Protein AF-0000000081527743 (afdb_homodimer)

Secondary structure (DSSP, 8-state):
---TTTT-TTS-EEEEPTT-SHHHHTT--EEEGGGEEEEE-SSPP-TT-EEEEE-TT--EEEEEEE-SSSSEEEEEEEEHHHHHH-GGGTT-HHHHHHHHHHHHHHHHHHTT-S-SS--EEEEEEGGGGT-TTEEEEEETTEEEEEE-SHHHHHTHHHHHHHHHTSTT--EEEEEE-HHHHHHTT--GGGTTT---TTS-SEEEEEETTEEEEEETTSSTTSS--TTHHHHHHHHHT-TT-EEEEET-TTTHHHHHHHHTT-SEEEEEES-HHHHHHHHHHHHHTT--TTTEEEEES-HHHHHHHHHHTT--EEEEEE----S-SSGGGHHHHHHHHHHHHHHHHHHEEEEEEEEEEE--HHHHHHT-HHHHHHHHHHHHT--EEEEEEE-S-TTS-B-TT-GGG---EEEEEEE-/---TTTT-TTS-EEEEPTT-SHHHHTT--EEEGGGEEEEE-SSPP-TT-EEEEE-TT--EEEEEEE-SSSSEEEEEEEEHHHHHH-GGGTT-HHHHHHHHHHHHHHHHHHTT-S-SS--EEEEEEGGGGT-TTEEEEEETTEEEEEE-SHHHHHTHHHHHHHHHTSTT--EEEEEE-HHHHHHTT--GGGTTT---TTS-SEEEEEETTEEEEEETTSSTTSS--TTHHHHHHHHHT-TT-EEEEET-TTTHHHHHHHHTT-SEEEEEES-HHHHHHHHHHHHHTT--TTTEEEEES-HHHHHHHHHHTT--EEEEEE----S-SSGGGHHHHHHHHHHHHHHHHHHEEEEEEEEEEE--HHHHHHT-HHHHHHHHHHHHT--EEEEEEE-S-TTS-B-TT-GGG---EEEEEEE-

Sequence (832 aa):
MVAVLSLSSGVAKVVLKKGKTQLFKDGSPMVYSGAVDRIIGKPPPQTGDVVIVADGSENPIGWGLYNSVSMFCVRLMQLQHESTRDPSCALNIEKLLETRITQALELRNNLGLPSANTNAYRLVNSEGDRLSGLIVDVFGDVAVVASSAAWLEKYRNQVETCLRSVHGINHINWRPSLDVLKEDGFDVSSLKQTQSSTLPQRSMVVENGISYAISLEGQKTGFYTDQRENRHFISTISAGKRVLDLCCYSGGFALNAARGGATSVVGIDSSLPALELARENVILNHMDPGKVVFCKQDSTEFMKGALSRGETWDIVILDPPKLAPRKKVLHNAAGMYRNLNSLAMRLTSSGGLMMTCSCSGAMTQSGKFLGILQSAAAMAGRKITVVREAGAASDHPLDPSYPQGQYLSNVLLRVLMVAVLSLSSGVAKVVLKKGKTQLFKDGSPMVYSGAVDRIIGKPPPQTGDVVIVADGSENPIGWGLYNSVSMFCVRLMQLQHESTRDPSCALNIEKLLETRITQALELRNNLGLPSANTNAYRLVNSEGDRLSGLIVDVFGDVAVVASSAAWLEKYRNQVETCLRSVHGINHINWRPSLDVLKEDGFDVSSLKQTQSSTLPQRSMVVENGISYAISLEGQKTGFYTDQRENRHFISTISAGKRVLDLCCYSGGFALNAARGGATSVVGIDSSLPALELARENVILNHMDPGKVVFCKQDSTEFMKGALSRGETWDIVILDPPKLAPRKKVLHNAAGMYRNLNSLAMRLTSSGGLMMTCSCSGAMTQSGKFLGILQSAAAMAGRKITVVREAGAASDHPLDPSYPQGQYLSNVLLRVL

Solvent-accessible surface area (backbone atoms only — not comparable to full-atom values): 41893 Å² total; per-residue (Å²): 132,81,53,80,72,75,70,46,91,81,54,27,35,41,24,24,30,78,91,54,46,62,60,47,74,65,50,33,42,67,41,40,48,88,39,52,63,49,74,50,44,91,70,66,77,48,64,44,32,67,29,34,34,18,34,67,85,64,48,73,50,24,31,28,34,28,28,78,62,21,61,53,24,27,43,50,66,42,41,45,72,54,29,69,76,43,55,79,38,54,95,28,67,68,52,37,49,47,53,40,52,49,52,29,48,49,44,35,46,54,60,50,41,68,44,95,39,25,30,49,43,43,54,36,38,14,56,29,48,65,39,72,40,39,33,28,37,31,50,54,37,33,33,33,32,40,38,44,37,49,42,49,67,74,42,39,66,60,54,52,54,49,50,60,70,37,87,66,37,79,42,76,46,82,42,69,37,61,73,50,20,47,58,37,60,40,75,56,86,77,58,71,72,70,67,78,77,83,60,70,64,64,45,70,34,28,51,86,68,39,49,36,67,32,34,66,80,40,68,86,70,26,68,80,50,45,49,50,58,59,25,52,52,43,19,64,46,16,58,74,26,37,36,36,22,34,49,28,51,54,26,61,54,43,51,26,22,46,73,27,39,28,62,30,30,40,30,26,23,66,50,62,72,33,42,51,38,20,55,50,24,36,57,71,58,69,47,59,65,88,35,50,40,74,45,80,35,51,52,69,59,48,49,54,53,38,52,76,70,70,47,63,26,41,32,30,36,39,47,52,74,67,66,19,87,42,66,87,41,36,68,64,25,46,54,52,51,22,53,54,47,16,52,50,54,62,31,26,30,80,61,16,34,36,38,40,44,42,62,14,35,40,48,45,68,65,67,46,59,64,61,38,51,53,51,10,26,55,75,48,72,34,49,63,27,41,31,43,70,44,54,53,22,57,56,53,29,30,26,77,55,40,64,79,71,45,26,44,34,34,38,32,29,36,37,69,130,82,52,79,72,76,68,48,90,78,54,28,34,41,24,24,30,80,90,54,45,61,62,46,74,68,50,33,41,66,39,40,46,88,40,50,63,49,75,48,43,93,71,67,75,49,67,43,32,67,30,34,35,17,34,66,86,63,47,72,52,24,31,27,34,29,28,80,62,21,60,53,25,28,44,50,65,44,42,44,73,52,29,70,75,42,56,78,37,54,95,28,65,68,53,38,50,47,51,40,52,50,52,28,48,48,46,36,48,54,60,48,42,67,43,96,39,26,31,48,43,43,53,34,40,15,55,30,45,64,40,71,39,38,33,29,36,31,50,53,37,32,33,32,33,40,38,44,36,50,44,49,67,74,42,40,68,60,54,50,54,50,50,57,68,38,87,68,38,79,43,77,47,82,42,69,37,61,73,50,20,46,56,37,60,40,75,58,85,76,60,72,70,73,67,78,77,83,58,70,64,65,46,70,33,27,50,86,68,41,48,39,67,33,33,66,80,41,69,86,68,25,68,82,49,44,49,50,57,59,26,51,52,43,19,63,46,17,58,74,26,38,36,36,22,34,49,27,51,54,26,62,54,45,52,27,22,48,74,27,39,27,63,31,32,41,28,25,24,68,49,61,71,34,42,53,37,21,56,48,24,36,58,72,59,70,47,59,66,89,36,51,39,76,46,80,33,52,52,70,59,47,48,55,51,37,52,76,70,69,47,63,24,41,31,32,36,41,47,54,75,66,66,18,88,40,66,88,43,37,70,64,25,44,54,51,52,21,52,55,48,16,52,50,53,62,30,26,30,81,60,16,34,36,37,40,44,41,62,13,34,39,47,45,67,65,66,47,58,64,59,39,51,54,52,10,27,55,74,49,73,36,49,63,26,41,30,44,70,44,54,53,21,58,54,53,28,31,26,76,54,40,64,79,71,47,27,44,35,34,38,32,29,36,36,71

Radius of gyration: 28.39 Å; Cα contacts (8 Å, |Δi|>4): 1881; chains: 2; bounding box: 62×82×69 Å

Structure (mmCIF, N/CA/C/O backbone):
data_AF-0000000081527743-model_v1
#
loop_
_entity.id
_entity.type
_entity.pdbx_description
1 polymer 'PUA domain-containing protein'
#
loop_
_atom_site.group_PDB
_atom_site.id
_atom_site.type_symbol
_atom_site.label_atom_id
_atom_site.label_alt_id
_atom_site.label_comp_id
_atom_site.label_asym_id
_atom_site.label_entity_id
_atom_site.label_seq_id
_atom_site.pdbx_PDB_ins_code
_atom_site.Cartn_x
_atom_site.Cartn_y
_atom_site.Cartn_z
_atom_site.occupancy
_atom_site.B_iso_or_equiv
_atom_site.auth_seq_id
_atom_site.auth_comp_id
_atom_site.auth_asym_id
_atom_site.auth_atom_id
_atom_site.pdbx_PDB_model_num
ATOM 1 N N . MET A 1 1 ? -16.203 -40.875 1.894 1 34.72 1 MET A N 1
ATOM 2 C CA . MET A 1 1 ? -15.484 -40.594 0.65 1 34.72 1 MET A CA 1
ATOM 3 C C . MET A 1 1 ? -13.977 -40.719 0.85 1 34.72 1 MET A C 1
ATOM 5 O O . MET A 1 1 ? -13.398 -39.969 1.666 1 34.72 1 MET A O 1
ATOM 9 N N . VAL A 1 2 ? -13.391 -41.812 0.719 1 44.84 2 VAL A N 1
ATOM 10 C CA . VAL A 1 2 ? -12.008 -42.188 0.987 1 44.84 2 VAL A CA 1
ATOM 11 C C . VAL A 1 2 ? -11.062 -41.25 0.261 1 44.84 2 VAL A C 1
ATOM 13 O O . VAL A 1 2 ? -11.188 -41.031 -0.947 1 44.84 2 VAL A O 1
ATOM 16 N N . ALA A 1 3 ? -10.305 -40.406 0.955 1 58.59 3 ALA A N 1
ATOM 17 C CA . ALA A 1 3 ? -9.508 -39.281 0.466 1 58.59 3 ALA A CA 1
ATOM 18 C C . ALA A 1 3 ? -8.477 -39.75 -0.561 1 58.59 3 ALA A C 1
ATOM 20 O O . ALA A 1 3 ? -7.852 -40.781 -0.39 1 58.59 3 ALA A O 1
ATOM 21 N N . VAL A 1 4 ? -8.727 -39.281 -1.861 1 60.47 4 VAL A N 1
ATOM 22 C CA . VAL A 1 4 ? -7.941 -39.531 -3.064 1 60.47 4 VAL A CA 1
ATOM 23 C C . VAL A 1 4 ? -6.484 -39.812 -2.686 1 60.47 4 VAL A C 1
ATOM 25 O O . VAL A 1 4 ? -5.859 -40.719 -3.221 1 60.47 4 VAL A O 1
ATOM 28 N N . LEU A 1 5 ? -6.074 -39.25 -1.654 1 72.5 5 LEU A N 1
ATOM 29 C CA . LEU A 1 5 ? -4.672 -39.438 -1.286 1 72.5 5 LEU A CA 1
ATOM 30 C C . LEU A 1 5 ? -4.473 -40.688 -0.448 1 72.5 5 LEU A C 1
ATOM 32 O O . LEU A 1 5 ? -3.385 -41.25 -0.436 1 72.5 5 LEU A O 1
ATOM 36 N N . SER A 1 6 ? -5.484 -41.125 0.217 1 60.62 6 SER A N 1
ATOM 37 C CA . SER A 1 6 ? -5.375 -42.281 1.098 1 60.62 6 SER A CA 1
ATOM 38 C C . SER A 1 6 ? -5.258 -43.562 0.298 1 60.62 6 SER A C 1
ATOM 40 O O . SER A 1 6 ? -4.691 -44.562 0.781 1 60.62 6 SER A O 1
ATOM 42 N N . LEU A 1 7 ? -5.672 -43.531 -0.887 1 54.69 7 LEU A N 1
ATOM 43 C CA . LEU A 1 7 ? -5.773 -44.75 -1.654 1 54.69 7 LEU A CA 1
ATOM 44 C C . LEU A 1 7 ? -4.527 -44.969 -2.51 1 54.69 7 LEU A C 1
ATOM 46 O O . LEU A 1 7 ? -4.41 -46 -3.201 1 54.69 7 LEU A O 1
ATOM 50 N N . SER A 1 8 ? -3.641 -44.125 -2.316 1 63.56 8 SER A N 1
ATOM 51 C CA . SER A 1 8 ? -2.514 -44.281 -3.234 1 63.56 8 SER A CA 1
ATOM 52 C C . SER A 1 8 ? -1.421 -45.156 -2.648 1 63.56 8 SER A C 1
ATOM 54 O O . SER A 1 8 ? -0.49 -44.656 -2.008 1 63.56 8 SER A O 1
ATOM 56 N N . SER A 1 9 ? -1.529 -46.531 -2.738 1 67.38 9 SER A N 1
ATOM 57 C CA . SER A 1 9 ? -0.667 -47.531 -2.135 1 67.38 9 SER A CA 1
ATOM 58 C C . SER A 1 9 ? 0.742 -47.5 -2.713 1 67.38 9 SER A C 1
ATOM 60 O O . SER A 1 9 ? 1.715 -47.812 -2.027 1 67.38 9 SER A O 1
ATOM 62 N N . GLY A 1 10 ? 1.208 -46.531 -3.393 1 83.38 10 GLY A N 1
ATOM 63 C CA . GLY A 1 10 ? 2.527 -46.5 -4.004 1 83.38 10 GLY A CA 1
ATOM 64 C C . GLY A 1 10 ? 3.246 -45.188 -3.84 1 83.38 10 GLY A C 1
ATOM 65 O O . GLY A 1 10 ? 4.43 -45.062 -4.16 1 83.38 10 GLY A O 1
ATOM 66 N N . VAL A 1 11 ? 2.664 -44.312 -3.168 1 93 11 VAL A N 1
ATOM 67 C CA . VAL A 1 11 ? 3.289 -43 -2.998 1 93 11 VAL A CA 1
ATOM 68 C C . VAL A 1 11 ? 3.875 -42.875 -1.593 1 93 11 VAL A C 1
ATOM 70 O O . VAL A 1 11 ? 3.217 -43.219 -0.609 1 93 11 VAL A O 1
ATOM 73 N N . ALA A 1 12 ? 5.148 -42.469 -1.521 1 96.25 12 ALA A N 1
ATOM 74 C CA . ALA A 1 12 ? 5.805 -42.312 -0.226 1 96.25 12 ALA A CA 1
ATOM 75 C C . ALA A 1 12 ? 5.078 -41.281 0.637 1 96.25 12 ALA A C 1
ATOM 77 O O . ALA A 1 12 ? 4.383 -40.406 0.116 1 96.25 12 ALA A O 1
ATOM 78 N N . LYS A 1 13 ? 5.242 -41.5 1.975 1 96.88 13 LYS A N 1
ATOM 79 C CA . LYS A 1 13 ? 4.594 -40.594 2.924 1 96.88 13 LYS A CA 1
ATOM 80 C C . LYS A 1 13 ? 5.625 -39.875 3.801 1 96.88 13 LYS A C 1
ATOM 82 O O . LYS A 1 13 ? 6.547 -40.5 4.32 1 96.88 13 LYS A O 1
ATOM 87 N N . VAL A 1 14 ? 5.5 -38.594 3.834 1 97.75 14 VAL A N 1
ATOM 88 C CA . VAL A 1 14 ? 6.234 -37.812 4.812 1 97.75 14 VAL A CA 1
ATOM 89 C C . VAL A 1 14 ? 5.336 -37.5 6.008 1 97.75 14 VAL A C 1
ATOM 91 O O . VAL A 1 14 ? 4.371 -36.75 5.895 1 97.75 14 VAL A O 1
ATOM 94 N N . VAL A 1 15 ? 5.676 -38.062 7.156 1 97.88 15 VAL A N 1
ATOM 95 C CA . VAL A 1 15 ? 4.84 -37.938 8.344 1 97.88 15 VAL A CA 1
ATOM 96 C C . VAL A 1 15 ? 5.387 -36.844 9.258 1 97.88 15 VAL A C 1
ATOM 98 O O . VAL A 1 15 ? 6.57 -36.875 9.609 1 97.88 15 VAL A O 1
ATOM 101 N N . LEU A 1 16 ? 4.566 -35.938 9.625 1 98.19 16 LEU A N 1
ATOM 102 C CA . LEU A 1 16 ? 4.961 -34.781 10.43 1 98.19 16 LEU A CA 1
ATOM 103 C C . LEU A 1 16 ? 4.965 -35.156 11.914 1 98.19 16 LEU A C 1
ATOM 105 O O . LEU A 1 16 ? 4.266 -36.062 12.336 1 98.19 16 LEU A O 1
ATOM 109 N N . LYS A 1 17 ? 5.781 -34.438 12.664 1 97.25 17 LYS A N 1
ATOM 110 C CA . LYS A 1 17 ? 5.805 -34.562 14.117 1 97.25 17 LYS A CA 1
ATOM 111 C C . LYS A 1 17 ? 4.48 -34.125 14.727 1 97.25 17 LYS A C 1
ATOM 113 O O . LYS A 1 17 ? 3.801 -33.25 14.188 1 97.25 17 LYS A O 1
ATOM 118 N N . LYS A 1 18 ? 4.199 -34.688 15.891 1 91.31 18 LYS A N 1
ATOM 119 C CA . LYS A 1 18 ? 3.025 -34.25 16.641 1 91.31 18 LYS A CA 1
ATOM 120 C C . LYS A 1 18 ? 3.115 -32.781 17 1 91.31 18 LYS A C 1
ATOM 122 O O . LYS A 1 18 ? 4.168 -32.281 17.422 1 91.31 18 LYS A O 1
ATOM 127 N N . GLY A 1 19 ? 2.039 -32.031 16.766 1 90.81 19 GLY A N 1
ATOM 128 C CA . GLY A 1 19 ? 1.988 -30.609 17.125 1 90.81 19 GLY A CA 1
ATOM 129 C C . GLY A 1 19 ? 2.52 -29.703 16.031 1 90.81 19 GLY A C 1
ATOM 130 O O . GLY A 1 19 ? 2.445 -28.469 16.141 1 90.81 19 GLY A O 1
ATOM 131 N N . LYS A 1 20 ? 3.059 -30.188 14.961 1 92.31 20 LYS A N 1
ATOM 132 C CA . LYS A 1 20 ? 3.658 -29.375 13.906 1 92.31 20 LYS A CA 1
ATOM 133 C C . LYS A 1 20 ? 2.773 -29.344 12.664 1 92.31 20 LYS A C 1
ATOM 135 O O . LYS A 1 20 ? 3.146 -28.766 11.648 1 92.31 20 LYS A O 1
ATOM 140 N N . THR A 1 21 ? 1.609 -29.859 12.742 1 93.62 21 THR A N 1
ATOM 141 C CA . THR A 1 21 ? 0.784 -30.109 11.562 1 93.62 21 THR A CA 1
ATOM 142 C C . THR A 1 21 ? -0.054 -28.875 11.219 1 93.62 21 THR A C 1
ATOM 144 O O . THR A 1 21 ? -0.314 -28.609 10.047 1 93.62 21 THR A O 1
ATOM 147 N N . GLN A 1 22 ? -0.458 -28.125 12.195 1 92.56 22 GLN A N 1
ATOM 148 C CA . GLN A 1 22 ? -1.485 -27.109 12.016 1 92.56 22 GLN A CA 1
ATOM 149 C C . GLN A 1 22 ? -1.024 -26.031 11.047 1 92.56 22 GLN A C 1
ATOM 151 O O . GLN A 1 22 ? -1.812 -25.531 10.234 1 92.56 22 GLN A O 1
ATOM 156 N N . LEU A 1 23 ? 0.222 -25.625 11.109 1 92.5 23 LEU A N 1
ATOM 157 C CA . LEU A 1 23 ? 0.787 -24.609 10.227 1 92.5 23 LEU A CA 1
ATOM 158 C C . LEU A 1 23 ? 0.551 -24.969 8.766 1 92.5 23 LEU A C 1
ATOM 160 O O . LEU A 1 23 ? 0.198 -24.109 7.957 1 92.5 23 LEU A O 1
ATOM 164 N N . PHE A 1 24 ? 0.711 -26.203 8.477 1 94.69 24 PHE A N 1
ATOM 165 C CA . PHE A 1 24 ? 0.611 -26.656 7.098 1 94.69 24 PHE A CA 1
ATOM 166 C C . PHE A 1 24 ? -0.845 -26.875 6.707 1 94.69 24 PHE A C 1
ATOM 168 O O . PHE A 1 24 ? -1.229 -26.625 5.562 1 94.69 24 PHE A O 1
ATOM 175 N N . LYS A 1 25 ? -1.631 -27.266 7.641 1 92.69 25 LYS A N 1
ATOM 176 C CA . LYS A 1 25 ? -3.066 -27.375 7.395 1 92.69 25 LYS A CA 1
ATOM 177 C C . LYS A 1 25 ? -3.678 -26 7.109 1 92.69 25 LYS A C 1
ATOM 179 O O . LYS A 1 25 ? -4.645 -25.906 6.352 1 92.69 25 LYS A O 1
ATOM 184 N N . ASP A 1 26 ? -2.992 -25.016 7.68 1 90 26 ASP A N 1
ATOM 185 C CA . ASP A 1 26 ? -3.463 -23.641 7.488 1 90 26 ASP A CA 1
ATOM 186 C C . ASP A 1 26 ? -2.988 -23.078 6.148 1 90 26 ASP A C 1
ATOM 188 O O . ASP A 1 26 ? -3.393 -21.984 5.75 1 90 26 ASP A O 1
ATOM 192 N N . GLY A 1 27 ? -2.088 -23.828 5.555 1 92.31 27 GLY A N 1
ATOM 193 C CA . GLY A 1 27 ? -1.835 -23.438 4.18 1 92.31 27 GLY A CA 1
ATOM 194 C C . GLY A 1 27 ? -0.374 -23.125 3.904 1 92.31 27 GLY A C 1
ATOM 195 O O . GLY A 1 27 ? 0.003 -22.844 2.766 1 92.31 27 GLY A O 1
ATOM 196 N N . SER A 1 28 ? 0.463 -23.141 4.906 1 93.56 28 SER A N 1
ATOM 197 C CA . SER A 1 28 ? 1.878 -22.906 4.637 1 93.56 28 SER A CA 1
ATOM 198 C C . SER A 1 28 ? 2.424 -23.906 3.639 1 93.56 28 SER A C 1
ATOM 200 O O . SER A 1 28 ? 2.301 -25.125 3.842 1 93.56 28 SER A O 1
ATOM 202 N N . PRO A 1 29 ? 3.078 -23.453 2.629 1 95.56 29 PRO A N 1
ATOM 203 C CA . PRO A 1 29 ? 3.441 -24.375 1.553 1 95.56 29 PRO A CA 1
ATOM 204 C C . PRO A 1 29 ? 4.781 -25.062 1.796 1 95.56 29 PRO A C 1
ATOM 206 O O . PRO A 1 29 ? 5.129 -26.016 1.086 1 95.56 29 PRO A O 1
ATOM 209 N N . MET A 1 30 ? 5.523 -24.672 2.775 1 95.38 30 MET A N 1
ATOM 210 C CA . MET A 1 30 ? 6.887 -25.172 2.957 1 95.38 30 MET A CA 1
ATOM 211 C C . MET A 1 30 ? 6.984 -26.031 4.203 1 95.38 30 MET A C 1
ATOM 213 O O . MET A 1 30 ? 6.984 -25.531 5.324 1 95.38 30 MET A O 1
ATOM 217 N N . VAL A 1 31 ? 7.133 -27.297 4.008 1 97 31 VAL A N 1
ATOM 218 C CA . VAL A 1 31 ? 7.359 -28.203 5.121 1 97 31 VAL A CA 1
ATOM 219 C C . VAL A 1 31 ? 8.852 -28.281 5.434 1 97 31 VAL A C 1
ATOM 221 O O . VAL A 1 31 ? 9.633 -28.828 4.648 1 97 31 VAL A O 1
ATOM 224 N N . TYR A 1 32 ? 9.242 -27.781 6.48 1 95.06 32 TYR A N 1
ATOM 225 C CA . TYR A 1 32 ? 10.648 -27.797 6.855 1 95.06 32 TYR A CA 1
ATOM 226 C C . TYR A 1 32 ? 11.039 -29.125 7.469 1 95.06 32 TYR A C 1
ATOM 228 O O . TYR A 1 32 ? 10.219 -29.797 8.102 1 95.06 32 TYR A O 1
ATOM 236 N N . SER A 1 33 ? 12.297 -29.438 7.34 1 95.06 33 SER A N 1
ATOM 237 C CA . SER A 1 33 ? 12.805 -30.734 7.773 1 95.06 33 SER A CA 1
ATOM 238 C C . SER A 1 33 ? 12.594 -30.938 9.273 1 95.06 33 SER A C 1
ATOM 240 O O . SER A 1 33 ? 12.352 -32.062 9.719 1 95.06 33 SER A O 1
ATOM 242 N N . GLY A 1 34 ? 12.617 -29.859 10.008 1 94.69 34 GLY A N 1
ATOM 243 C CA . GLY A 1 34 ? 12.43 -29.922 11.445 1 94.69 34 GLY A CA 1
ATOM 244 C C . GLY A 1 34 ? 11.031 -30.359 11.852 1 94.69 34 GLY A C 1
ATOM 245 O O . GLY A 1 34 ? 10.82 -30.797 12.977 1 94.69 34 GLY A O 1
ATOM 246 N N . ALA A 1 35 ? 10.117 -30.297 10.969 1 97.12 35 ALA A N 1
ATOM 247 C CA . ALA A 1 35 ? 8.734 -30.672 11.258 1 97.12 35 ALA A CA 1
ATOM 248 C C . ALA A 1 35 ? 8.484 -32.156 10.93 1 97.12 35 ALA A C 1
ATOM 250 O O . ALA A 1 35 ? 7.434 -32.688 11.281 1 97.12 35 ALA A O 1
ATOM 251 N N . VAL A 1 36 ? 9.414 -32.844 10.32 1 97.62 36 VAL A N 1
ATOM 252 C CA . VAL A 1 36 ? 9.211 -34.188 9.828 1 97.62 36 VAL A CA 1
ATOM 253 C C . VAL A 1 36 ? 9.609 -35.219 10.906 1 97.62 36 VAL A C 1
ATOM 255 O O . VAL A 1 36 ? 10.664 -35.062 11.523 1 97.62 36 VAL A O 1
ATOM 258 N N . ASP A 1 37 ? 8.812 -36.094 11.156 1 97.69 37 ASP A N 1
ATOM 259 C CA . ASP A 1 37 ? 9.07 -37.188 12.109 1 97.69 37 ASP A CA 1
ATOM 260 C C . ASP A 1 37 ? 9.742 -38.375 11.414 1 97.69 37 ASP A C 1
ATOM 262 O O . ASP A 1 37 ? 10.773 -38.875 11.875 1 97.69 37 ASP A O 1
ATOM 266 N N . ARG A 1 38 ? 9.148 -38.875 10.305 1 96.94 38 ARG A N 1
ATOM 267 C CA . ARG A 1 38 ? 9.672 -40 9.578 1 96.94 38 ARG A CA 1
ATOM 268 C C . ARG A 1 38 ? 9.18 -40.031 8.133 1 96.94 38 ARG A C 1
ATOM 270 O O . ARG A 1 38 ? 8.219 -39.344 7.797 1 96.94 38 ARG A O 1
ATOM 277 N N . ILE A 1 39 ? 9.836 -40.75 7.336 1 96.69 39 ILE A N 1
ATOM 278 C CA . ILE A 1 39 ? 9.484 -40.969 5.934 1 96.69 39 ILE A CA 1
ATOM 279 C C . ILE A 1 39 ? 9.172 -42.438 5.691 1 96.69 39 ILE A C 1
ATOM 281 O O . ILE A 1 39 ? 9.961 -43.312 6.059 1 96.69 39 ILE A O 1
ATOM 285 N N . ILE A 1 40 ? 8.016 -42.656 5.078 1 95.38 40 ILE A N 1
ATOM 286 C CA . ILE A 1 40 ? 7.578 -44.031 4.781 1 95.38 40 ILE A CA 1
ATOM 287 C C . ILE A 1 40 ? 7.574 -44.25 3.27 1 95.38 40 ILE A C 1
ATOM 289 O O . ILE A 1 40 ? 6.844 -43.594 2.539 1 95.38 40 ILE A O 1
ATOM 293 N N . GLY A 1 41 ? 8.32 -45.156 2.818 1 92.12 41 GLY A N 1
ATOM 294 C CA . GLY A 1 41 ? 8.414 -45.5 1.415 1 92.12 41 GLY A CA 1
ATOM 295 C C . GLY A 1 41 ? 9.562 -46.469 1.124 1 92.12 41 GLY A C 1
ATOM 296 O O . GLY A 1 41 ? 10.664 -46.281 1.648 1 92.12 41 GLY A O 1
ATOM 297 N N . LYS A 1 42 ? 9.273 -47.562 0.374 1 89.5 42 LYS A N 1
ATOM 298 C CA . LYS A 1 42 ? 10.312 -48.5 -0.04 1 89.5 42 LYS A CA 1
ATOM 299 C C . LYS A 1 42 ? 10.328 -48.656 -1.557 1 89.5 42 LYS A C 1
ATOM 301 O O . LYS A 1 42 ? 9.398 -49.219 -2.135 1 89.5 42 LYS A O 1
ATOM 306 N N . PRO A 1 43 ? 11.312 -48.094 -2.197 1 91 43 PRO A N 1
ATOM 307 C CA . PRO A 1 43 ? 12.43 -47.344 -1.661 1 91 43 PRO A CA 1
ATOM 308 C C . PRO A 1 43 ? 12.016 -45.938 -1.188 1 91 43 PRO A C 1
ATOM 310 O O . PRO A 1 43 ? 10.898 -45.5 -1.477 1 91 43 PRO A O 1
ATOM 313 N N . PRO A 1 44 ? 12.93 -45.312 -0.456 1 92.94 44 PRO A N 1
ATOM 314 C CA . PRO A 1 44 ? 12.633 -43.938 -0.043 1 92.94 44 PRO A CA 1
ATOM 315 C C . PRO A 1 44 ? 12.508 -42.969 -1.226 1 92.94 44 PRO A C 1
ATOM 317 O O . PRO A 1 44 ? 13.109 -43.188 -2.277 1 92.94 44 PRO A O 1
ATOM 320 N N . PRO A 1 45 ? 11.75 -41.969 -1.026 1 96.25 45 PRO A N 1
ATOM 321 C CA . PRO A 1 45 ? 11.625 -41 -2.115 1 96.25 45 PRO A CA 1
ATOM 322 C C . PRO A 1 45 ? 12.914 -40.219 -2.367 1 96.25 45 PRO A C 1
ATOM 324 O O . PRO A 1 45 ? 13.742 -40.094 -1.467 1 96.25 45 PRO A O 1
ATOM 327 N N . GLN A 1 46 ? 12.977 -39.812 -3.621 1 94.88 46 GLN A N 1
ATOM 328 C CA . GLN A 1 46 ? 14.102 -38.969 -4.035 1 94.88 46 GLN A CA 1
ATOM 329 C C . GLN A 1 46 ? 13.648 -37.562 -4.324 1 94.88 46 GLN A C 1
ATOM 331 O O . GLN A 1 46 ? 12.453 -37.281 -4.422 1 94.88 46 GLN A O 1
ATOM 336 N N . THR A 1 47 ? 14.648 -36.656 -4.43 1 95.31 47 THR A N 1
ATOM 337 C CA . THR A 1 47 ? 14.359 -35.281 -4.727 1 95.31 47 THR A CA 1
ATOM 338 C C . THR A 1 47 ? 13.531 -35.156 -6.004 1 95.31 47 THR A C 1
ATOM 340 O O . THR A 1 47 ? 13.867 -35.75 -7.027 1 95.31 47 THR A O 1
ATOM 343 N N . GLY A 1 48 ? 12.445 -34.344 -5.863 1 95.44 48 GLY A N 1
ATOM 344 C CA . GLY A 1 48 ? 11.555 -34.125 -6.992 1 95.44 48 GLY A CA 1
ATOM 345 C C . GLY A 1 48 ? 10.383 -35.094 -7.004 1 95.44 48 GLY A C 1
ATOM 346 O O . GLY A 1 48 ? 9.422 -34.906 -7.75 1 95.44 48 GLY A O 1
ATOM 347 N N . ASP A 1 49 ? 10.391 -36.125 -6.199 1 96.31 49 ASP A N 1
ATOM 348 C CA . ASP A 1 49 ? 9.32 -37.125 -6.191 1 96.31 49 ASP A CA 1
ATOM 349 C C . ASP A 1 49 ? 8.055 -36.562 -5.551 1 96.31 49 ASP A C 1
ATOM 351 O O . ASP A 1 49 ? 8.133 -35.75 -4.617 1 96.31 49 ASP A O 1
ATOM 355 N N . VAL A 1 50 ? 6.941 -37.031 -6.047 1 97.19 50 VAL A N 1
ATOM 356 C CA . VAL A 1 50 ? 5.648 -36.75 -5.434 1 97.19 50 VAL A CA 1
ATOM 357 C C . VAL A 1 50 ? 5.5 -37.562 -4.141 1 97.19 50 VAL A C 1
ATOM 359 O O . VAL A 1 50 ? 5.766 -38.75 -4.117 1 97.19 50 VAL A O 1
ATOM 362 N N . VAL A 1 51 ? 5.137 -36.875 -3.074 1 97.62 51 VAL A N 1
ATOM 363 C CA . VAL A 1 51 ? 4.926 -37.562 -1.793 1 97.62 51 VAL A CA 1
ATOM 364 C C . VAL A 1 51 ? 3.627 -37.062 -1.159 1 97.62 51 VAL A C 1
ATOM 366 O O . VAL A 1 51 ? 3.129 -36 -1.502 1 97.62 51 VAL A O 1
ATOM 369 N N . ILE A 1 52 ? 3.102 -37.875 -0.283 1 97.12 52 ILE A N 1
ATOM 370 C CA . ILE A 1 52 ? 1.987 -37.5 0.573 1 97.12 52 ILE A CA 1
ATOM 371 C C . ILE A 1 52 ? 2.52 -36.969 1.902 1 97.12 52 ILE A C 1
ATOM 373 O O . ILE A 1 52 ? 3.439 -37.531 2.486 1 97.12 52 ILE A O 1
ATOM 377 N N . VAL A 1 53 ? 2.064 -35.812 2.326 1 97.56 53 VAL A N 1
ATOM 378 C CA . VAL A 1 53 ? 2.355 -35.281 3.658 1 97.56 53 VAL A CA 1
ATOM 379 C C . VAL A 1 53 ? 1.232 -35.688 4.621 1 97.56 53 VAL A C 1
ATOM 381 O O . VAL A 1 53 ? 0.057 -35.438 4.344 1 97.56 53 VAL A O 1
ATOM 384 N N . ALA A 1 54 ? 1.591 -36.281 5.703 1 96.62 54 ALA A N 1
ATOM 385 C CA . ALA A 1 54 ? 0.602 -36.781 6.648 1 96.62 54 ALA A CA 1
ATOM 386 C C . ALA A 1 54 ? 0.883 -36.281 8.062 1 96.62 54 ALA A C 1
ATOM 388 O O . ALA A 1 54 ? 2.002 -35.875 8.367 1 96.62 54 ALA A O 1
ATOM 389 N N . ASP A 1 55 ? -0.171 -36.281 8.859 1 96.19 55 ASP A N 1
ATOM 390 C CA . ASP A 1 55 ? 0.026 -35.906 10.258 1 96.19 55 ASP A CA 1
ATOM 391 C C . ASP A 1 55 ? 0.627 -37.094 11.039 1 96.19 55 ASP A C 1
ATOM 393 O O . ASP A 1 55 ? 0.958 -38.125 10.469 1 96.19 55 ASP A O 1
ATOM 397 N N . GLY A 1 56 ? 0.792 -36.938 12.328 1 94.69 56 GLY A N 1
ATOM 398 C CA . GLY A 1 56 ? 1.441 -37.938 13.172 1 94.69 56 GLY A CA 1
ATOM 399 C C . GLY A 1 56 ? 0.728 -39.281 13.18 1 94.69 56 GLY A C 1
ATOM 400 O O . GLY A 1 56 ? 1.34 -40.312 13.445 1 94.69 56 GLY A O 1
ATOM 401 N N . SER A 1 57 ? -0.557 -39.312 12.875 1 94.25 57 SER A N 1
ATOM 402 C CA . SER A 1 57 ? -1.353 -40.531 12.812 1 94.25 57 SER A CA 1
ATOM 403 C C . SER A 1 57 ? -1.407 -41.094 11.398 1 94.25 57 SER A C 1
ATOM 405 O O . SER A 1 57 ? -2.234 -41.969 11.094 1 94.25 57 SER A O 1
ATOM 407 N N . GLU A 1 58 ? -0.666 -40.469 10.461 1 93.5 58 GLU A N 1
ATOM 408 C CA . GLU A 1 58 ? -0.498 -40.875 9.07 1 93.5 58 GLU A CA 1
ATOM 409 C C . GLU A 1 58 ? -1.742 -40.562 8.242 1 93.5 58 GLU A C 1
ATOM 411 O O . GLU A 1 58 ? -1.977 -41.188 7.203 1 93.5 58 GLU A O 1
ATOM 416 N N . ASN A 1 59 ? -2.564 -39.656 8.789 1 94 59 ASN A N 1
ATOM 417 C CA . ASN A 1 59 ? -3.645 -39.125 7.969 1 94 59 ASN A CA 1
ATOM 418 C C . ASN A 1 59 ? -3.135 -38.062 6.992 1 94 59 ASN A C 1
ATOM 420 O O . ASN A 1 59 ? -2.418 -37.125 7.383 1 94 59 ASN A O 1
ATOM 424 N N . PRO A 1 60 ? -3.49 -38.219 5.738 1 94.81 60 PRO A N 1
ATOM 425 C CA . PRO A 1 60 ? -2.992 -37.281 4.742 1 94.81 60 PRO A CA 1
ATOM 426 C C . PRO A 1 60 ? -3.494 -35.844 4.977 1 94.81 60 PRO A C 1
ATOM 428 O O . PRO A 1 60 ? -4.672 -35.656 5.285 1 94.81 60 PRO A O 1
ATOM 431 N N . ILE A 1 61 ? -2.604 -34.875 4.828 1 95.19 61 ILE A N 1
ATOM 432 C CA . ILE A 1 61 ? -2.99 -33.469 4.898 1 95.19 61 ILE A CA 1
ATOM 433 C C . ILE A 1 61 ? -2.832 -32.812 3.523 1 95.19 61 ILE A C 1
ATOM 435 O O . ILE A 1 61 ? -3.398 -31.766 3.262 1 95.19 61 ILE A O 1
ATOM 439 N N . GLY A 1 62 ? -2.053 -33.438 2.691 1 96.06 62 GLY A N 1
ATOM 440 C CA . GLY A 1 62 ? -1.819 -32.938 1.337 1 96.06 62 GLY A CA 1
ATOM 441 C C . GLY A 1 62 ? -0.716 -33.719 0.622 1 96.06 62 GLY A C 1
ATOM 442 O O . GLY A 1 62 ? -0.289 -34.781 1.076 1 96.06 62 GLY A O 1
ATOM 443 N N . TRP A 1 63 ? -0.35 -33.219 -0.511 1 96.94 63 TRP A N 1
ATOM 444 C CA . TRP A 1 63 ? 0.772 -33.812 -1.238 1 96.94 63 TRP A CA 1
ATOM 445 C C . TRP A 1 63 ? 1.668 -32.719 -1.823 1 96.94 63 TRP A C 1
ATOM 447 O O . TRP A 1 63 ? 1.271 -31.562 -1.897 1 96.94 63 TRP A O 1
ATOM 457 N N . GLY A 1 64 ? 2.895 -33.062 -2.135 1 97.69 64 GLY A N 1
ATOM 458 C CA . GLY A 1 64 ? 3.848 -32.125 -2.682 1 97.69 64 GLY A CA 1
ATOM 459 C C . GLY A 1 64 ? 5.09 -32.781 -3.256 1 97.69 64 GLY A C 1
ATOM 460 O O . GLY A 1 64 ? 5.043 -33.938 -3.678 1 97.69 64 GLY A O 1
ATOM 461 N N . LEU A 1 65 ? 6.074 -31.984 -3.381 1 97.94 65 LEU A N 1
ATOM 462 C CA . LEU A 1 65 ? 7.324 -32.438 -3.975 1 97.94 65 LEU A CA 1
ATOM 463 C C . LEU A 1 65 ? 8.43 -32.5 -2.928 1 97.94 65 LEU A C 1
ATOM 465 O O . LEU A 1 65 ? 8.68 -31.547 -2.215 1 97.94 65 LEU A O 1
ATOM 469 N N . TYR A 1 66 ? 9.055 -33.594 -2.896 1 97.56 66 TYR A N 1
ATOM 470 C CA . TYR A 1 66 ? 10.031 -33.938 -1.864 1 97.56 66 TYR A CA 1
ATOM 471 C C . TYR A 1 66 ? 11.414 -33.438 -2.238 1 97.56 66 TYR A C 1
ATOM 473 O O . TYR A 1 66 ? 11.766 -33.375 -3.42 1 97.56 66 TYR A O 1
ATOM 481 N N . ASN A 1 67 ? 12.18 -33.062 -1.265 1 96.88 67 ASN A N 1
ATOM 482 C CA . ASN A 1 67 ? 13.609 -32.781 -1.37 1 96.88 67 ASN A CA 1
ATOM 483 C C . ASN A 1 67 ? 14.391 -33.469 -0.248 1 96.88 67 ASN A C 1
ATOM 485 O O . ASN A 1 67 ? 14.117 -33.219 0.931 1 96.88 67 ASN A O 1
ATOM 489 N N . SER A 1 68 ? 15.391 -34.25 -0.573 1 94 68 SER A N 1
ATOM 490 C CA . SER A 1 68 ? 16.078 -35.094 0.396 1 94 68 SER A CA 1
ATOM 491 C C . SER A 1 68 ? 17.172 -34.312 1.12 1 94 68 SER A C 1
ATOM 493 O O . SER A 1 68 ? 17.688 -34.781 2.143 1 94 68 SER A O 1
ATOM 495 N N . VAL A 1 69 ? 17.547 -33.219 0.648 1 92.56 69 VAL A N 1
ATOM 496 C CA . VAL A 1 69 ? 18.719 -32.5 1.144 1 92.56 69 VAL A CA 1
ATOM 497 C C . VAL A 1 69 ? 18.312 -31.156 1.75 1 92.56 69 VAL A C 1
ATOM 499 O O . VAL A 1 69 ? 18.828 -30.75 2.789 1 92.56 69 VAL A O 1
ATOM 502 N N . SER A 1 70 ? 17.359 -30.531 1.177 1 91.25 70 SER A N 1
ATOM 503 C CA . SER A 1 70 ? 16.969 -29.156 1.494 1 91.25 70 SER A CA 1
ATOM 504 C C . SER A 1 70 ? 16.297 -29.078 2.867 1 91.25 70 SER A C 1
ATOM 506 O O . SER A 1 70 ? 15.688 -30.047 3.324 1 91.25 70 SER A O 1
ATOM 508 N N . MET A 1 71 ? 16.469 -27.922 3.496 1 91.56 71 MET A N 1
ATOM 509 C CA . MET A 1 71 ? 15.711 -27.641 4.711 1 91.56 71 MET A CA 1
ATOM 510 C C . MET A 1 71 ? 14.211 -27.656 4.426 1 91.56 71 MET A C 1
ATOM 512 O O . MET A 1 71 ? 13.406 -27.953 5.312 1 91.56 71 MET A O 1
ATOM 516 N N . PHE A 1 72 ? 13.867 -27.281 3.268 1 93.38 72 PHE A N 1
ATOM 517 C CA . PHE A 1 72 ? 12.484 -27.406 2.826 1 93.38 72 PHE A CA 1
ATOM 518 C C . PHE A 1 72 ? 12.219 -28.797 2.268 1 93.38 72 PHE A C 1
ATOM 520 O O . PHE A 1 72 ? 12.297 -29.016 1.056 1 93.38 72 PHE A O 1
ATOM 527 N N . CYS A 1 73 ? 11.812 -29.656 3.129 1 96.69 73 CYS A N 1
ATOM 528 C CA . CYS A 1 73 ? 11.727 -31.078 2.865 1 96.69 73 CYS A CA 1
ATOM 529 C C . CYS A 1 73 ? 10.633 -31.375 1.846 1 96.69 73 CYS A C 1
ATOM 531 O O . CYS A 1 73 ? 10.781 -32.281 1.008 1 96.69 73 CYS A O 1
ATOM 533 N N . VAL A 1 74 ? 9.531 -30.719 1.974 1 97.94 74 VAL A N 1
ATOM 534 C CA . VAL A 1 74 ? 8.453 -30.875 1.006 1 97.94 74 VAL A CA 1
ATOM 535 C C . VAL A 1 74 ? 7.867 -29.516 0.652 1 97.94 74 VAL A C 1
ATOM 537 O O . VAL A 1 74 ? 7.598 -28.703 1.537 1 97.94 74 VAL A O 1
ATOM 540 N N . ARG A 1 75 ? 7.77 -29.219 -0.592 1 97.5 75 ARG A N 1
ATOM 541 C CA . ARG A 1 75 ? 6.945 -28.125 -1.069 1 97.5 75 ARG A CA 1
ATOM 542 C C . ARG A 1 75 ? 5.516 -28.578 -1.336 1 97.5 75 ARG A C 1
ATOM 544 O O . ARG A 1 75 ? 5.246 -29.234 -2.346 1 97.5 75 ARG A O 1
ATOM 551 N N . LEU A 1 76 ? 4.621 -28.219 -0.439 1 97.19 76 LEU A N 1
ATOM 552 C CA . LEU A 1 76 ? 3.23 -28.656 -0.521 1 97.19 76 LEU A CA 1
ATOM 553 C C . LEU A 1 76 ? 2.545 -28.047 -1.742 1 97.19 76 LEU A C 1
ATOM 555 O O . LEU A 1 76 ? 2.617 -26.844 -1.964 1 97.19 76 LEU A O 1
ATOM 559 N N . MET A 1 77 ? 1.882 -28.859 -2.48 1 96.5 77 MET A N 1
ATOM 560 C CA . MET A 1 77 ? 1.268 -28.406 -3.727 1 96.5 77 MET A CA 1
ATOM 561 C C . MET A 1 77 ? -0.248 -28.312 -3.588 1 96.5 77 MET A C 1
ATOM 563 O O . MET A 1 77 ? -0.873 -27.391 -4.102 1 96.5 77 MET A O 1
ATOM 567 N N . GLN A 1 78 ? -0.826 -29.25 -2.955 1 95.19 78 GLN A N 1
ATOM 568 C CA . GLN A 1 78 ? -2.266 -29.266 -2.715 1 95.19 78 GLN A CA 1
ATOM 569 C C . GLN A 1 78 ? -2.586 -29.812 -1.327 1 95.19 78 GLN A C 1
ATOM 571 O O . GLN A 1 78 ? -1.977 -30.797 -0.884 1 95.19 78 GLN A O 1
ATOM 576 N N . LEU A 1 79 ? -3.492 -29.234 -0.719 1 94.19 79 LEU A N 1
ATOM 577 C CA . LEU A 1 79 ? -4.027 -29.781 0.519 1 94.19 79 LEU A CA 1
ATOM 578 C C . LEU A 1 79 ? -5.102 -30.828 0.227 1 94.19 79 LEU A C 1
ATOM 580 O O . LEU A 1 79 ? -5.641 -30.875 -0.88 1 94.19 79 LEU A O 1
ATOM 584 N N . GLN A 1 80 ? -5.391 -31.594 1.202 1 91.94 80 GLN A N 1
ATOM 585 C CA . GLN A 1 80 ? -6.34 -32.688 1.045 1 91.94 80 GLN A CA 1
ATOM 586 C C . GLN A 1 80 ? -7.707 -32.188 0.607 1 91.94 80 GLN A C 1
ATOM 588 O O . GLN A 1 80 ? -8.336 -32.75 -0.29 1 91.94 80 GLN A O 1
ATOM 593 N N . HIS A 1 81 ? -8.133 -31.172 1.221 1 88 81 HIS A N 1
ATOM 594 C CA . HIS A 1 81 ? -9.453 -30.641 0.896 1 88 81 HIS A CA 1
ATOM 595 C C . HIS A 1 81 ? -9.492 -30.078 -0.521 1 88 81 HIS A C 1
ATOM 597 O O . HIS A 1 81 ? -10.531 -30.141 -1.189 1 88 81 HIS A O 1
ATOM 603 N N . GLU A 1 82 ? -8.438 -29.562 -1.021 1 89.19 82 GLU A N 1
ATOM 604 C CA . GLU A 1 82 ? -8.359 -29.078 -2.395 1 89.19 82 GLU A CA 1
ATOM 605 C C . GLU A 1 82 ? -8.414 -30.234 -3.393 1 89.19 82 GLU A C 1
ATOM 607 O O . GLU A 1 82 ? -9.047 -30.125 -4.441 1 89.19 82 GLU A O 1
ATOM 612 N N . SER A 1 83 ? -7.688 -31.25 -3.02 1 89.31 83 SER A N 1
ATOM 613 C CA . SER A 1 83 ? -7.645 -32.438 -3.875 1 89.31 83 SER A CA 1
ATOM 614 C C . SER A 1 83 ? -9.023 -33.062 -4 1 89.31 83 SER A C 1
ATOM 616 O O . SER A 1 83 ? -9.359 -33.625 -5.043 1 89.31 83 SER A O 1
ATOM 618 N N . THR A 1 84 ? -9.734 -33 -2.951 1 86.56 84 THR A N 1
ATOM 619 C CA . THR A 1 84 ? -11.094 -33.531 -2.971 1 86.56 84 THR A CA 1
ATOM 620 C C . THR A 1 84 ? -11.992 -32.719 -3.889 1 86.56 84 THR A C 1
ATOM 622 O O . THR A 1 84 ? -12.805 -33.281 -4.629 1 86.56 84 THR A O 1
ATOM 625 N N . ARG A 1 85 ? -11.789 -31.469 -3.908 1 83.44 85 ARG A N 1
ATOM 626 C CA . ARG A 1 85 ? -12.594 -30.562 -4.727 1 83.44 85 ARG A CA 1
ATOM 627 C C . ARG A 1 85 ? -12.195 -30.656 -6.195 1 83.44 85 ARG A C 1
ATOM 629 O O . ARG A 1 85 ? -13.055 -30.578 -7.078 1 83.44 85 ARG A O 1
ATOM 636 N N . ASP A 1 86 ? -10.891 -30.797 -6.402 1 83.06 86 ASP A N 1
ATOM 637 C CA . ASP A 1 86 ? -10.359 -30.953 -7.75 1 83.06 86 ASP A CA 1
ATOM 638 C C . ASP A 1 86 ? -9.438 -32.188 -7.836 1 83.06 86 ASP A C 1
ATOM 640 O O . ASP A 1 86 ? -8.219 -32.031 -7.777 1 83.06 86 ASP A O 1
ATOM 644 N N . PRO A 1 87 ? -9.93 -33.281 -8.172 1 90.12 87 PRO A N 1
ATOM 645 C CA . PRO A 1 87 ? -9.148 -34.5 -8.141 1 90.12 87 PRO A CA 1
ATOM 646 C C . PRO A 1 87 ? -8.211 -34.656 -9.344 1 90.12 87 PRO A C 1
ATOM 648 O O . PRO A 1 87 ? -7.289 -35.469 -9.328 1 90.12 87 PRO A O 1
ATOM 651 N N . SER A 1 88 ? -8.453 -33.875 -10.336 1 91.81 88 SER A N 1
ATOM 652 C CA . SER A 1 88 ? -7.656 -34 -11.555 1 91.81 88 SER A CA 1
ATOM 653 C C . SER A 1 88 ? -6.184 -33.719 -11.289 1 91.81 88 SER A C 1
ATOM 655 O O . SER A 1 88 ? -5.301 -34.281 -11.914 1 91.81 88 SER A O 1
ATOM 657 N N . CYS A 1 89 ? -5.875 -32.906 -10.297 1 94 89 CYS A N 1
ATOM 658 C CA . CYS A 1 89 ? -4.504 -32.5 -10 1 94 89 CYS A CA 1
ATOM 659 C C . CYS A 1 89 ? -3.908 -33.344 -8.883 1 94 89 CYS A C 1
ATOM 661 O O . CYS A 1 89 ? -2.721 -33.25 -8.578 1 94 89 CYS A O 1
ATOM 663 N N . ALA A 1 90 ? -4.699 -34.188 -8.25 1 94.31 90 ALA A N 1
ATOM 664 C CA . ALA A 1 90 ? -4.199 -34.969 -7.125 1 94.31 90 ALA A CA 1
ATOM 665 C C . ALA A 1 90 ? -3.041 -35.875 -7.555 1 94.31 90 ALA A C 1
ATOM 667 O O . ALA A 1 90 ? -3.199 -36.719 -8.43 1 94.31 90 ALA A O 1
ATOM 668 N N . LEU A 1 91 ? -1.912 -35.625 -6.973 1 95.12 91 LEU A N 1
ATOM 669 C CA . LEU A 1 91 ? -0.686 -36.375 -7.191 1 95.12 91 LEU A CA 1
ATOM 670 C C . LEU A 1 91 ? -0.259 -36.312 -8.656 1 95.12 91 LEU A C 1
ATOM 672 O O . LEU A 1 91 ? 0.471 -37.188 -9.133 1 95.12 91 LEU A O 1
ATOM 676 N N . ASN A 1 92 ? -0.731 -35.344 -9.406 1 95.62 92 ASN A N 1
ATOM 677 C CA . ASN A 1 92 ? -0.463 -35.188 -10.828 1 95.62 92 ASN A CA 1
ATOM 678 C C . ASN A 1 92 ? 0.211 -33.844 -11.117 1 95.62 92 ASN A C 1
ATOM 680 O O . ASN A 1 92 ? -0.465 -32.844 -11.359 1 95.62 92 ASN A O 1
ATOM 684 N N . ILE A 1 93 ? 1.501 -33.844 -11.188 1 95.94 93 ILE A N 1
ATOM 685 C CA . ILE A 1 93 ? 2.289 -32.625 -11.305 1 95.94 93 ILE A CA 1
ATOM 686 C C . ILE A 1 93 ? 2.027 -31.984 -12.656 1 95.94 93 ILE A C 1
ATOM 688 O O . ILE A 1 93 ? 1.941 -30.75 -12.758 1 95.94 93 ILE A O 1
ATOM 692 N N . GLU A 1 94 ? 1.932 -32.75 -13.734 1 95.94 94 GLU A N 1
ATOM 693 C CA . GLU A 1 94 ? 1.716 -32.219 -15.078 1 95.94 94 GLU A CA 1
ATOM 694 C C . GLU A 1 94 ? 0.417 -31.406 -15.141 1 95.94 94 GLU A C 1
ATOM 696 O O . GLU A 1 94 ? 0.406 -30.281 -15.617 1 95.94 94 GLU A O 1
ATOM 701 N N . LYS A 1 95 ? -0.626 -32.062 -14.672 1 96.81 95 LYS A N 1
ATOM 702 C CA . LYS A 1 95 ? -1.918 -31.375 -14.688 1 96.81 95 LYS A CA 1
ATOM 703 C C . LYS A 1 95 ? -1.91 -30.172 -13.758 1 96.81 95 LYS A C 1
ATOM 705 O O . LYS A 1 95 ? -2.529 -29.141 -14.062 1 96.81 95 LYS A O 1
ATOM 710 N N . LEU A 1 96 ? -1.268 -30.312 -12.633 1 97 96 LEU A N 1
ATOM 711 C CA . LEU A 1 96 ? -1.17 -29.203 -11.695 1 97 96 LEU A CA 1
ATOM 712 C C . LEU A 1 96 ? -0.476 -28 -12.336 1 97 96 LEU A C 1
ATOM 714 O O . LEU A 1 96 ? -0.943 -26.875 -12.219 1 97 96 LEU A O 1
ATOM 718 N N . LEU A 1 97 ? 0.642 -28.234 -13.023 1 97.88 97 LEU A N 1
ATOM 719 C CA . LEU A 1 97 ? 1.391 -27.188 -13.711 1 97.88 97 LEU A CA 1
ATOM 720 C C . LEU A 1 97 ? 0.524 -26.484 -14.75 1 97.88 97 LEU A C 1
ATOM 722 O O . LEU A 1 97 ? 0.487 -25.266 -14.812 1 97.88 97 LEU A O 1
ATOM 726 N N . GLU A 1 98 ? -0.123 -27.266 -15.539 1 97.62 98 GLU A N 1
ATOM 727 C CA . GLU A 1 98 ? -1.019 -26.719 -16.547 1 97.62 98 GLU A CA 1
ATOM 728 C C . GLU A 1 98 ? -2.07 -25.812 -15.914 1 97.62 98 GLU A C 1
ATOM 730 O O . GLU A 1 98 ? -2.287 -24.688 -16.375 1 97.62 98 GLU A O 1
ATOM 735 N N . THR A 1 99 ? -2.666 -26.344 -14.883 1 96.69 99 THR A N 1
ATOM 736 C CA . THR A 1 99 ? -3.742 -25.625 -14.211 1 96.69 99 THR A CA 1
ATOM 737 C C . THR A 1 99 ? -3.225 -24.328 -13.594 1 96.69 99 THR A C 1
ATOM 739 O O . THR A 1 99 ? -3.814 -23.25 -13.789 1 96.69 99 THR A O 1
ATOM 742 N N . ARG A 1 100 ? -2.143 -24.375 -12.883 1 97.56 100 ARG A N 1
ATOM 743 C CA . ARG A 1 100 ? -1.647 -23.219 -12.125 1 97.56 100 ARG A CA 1
ATOM 744 C C . ARG A 1 100 ? -1.033 -22.172 -13.055 1 97.56 100 ARG A C 1
ATOM 746 O O . ARG A 1 100 ? -1.126 -20.984 -12.789 1 97.56 100 ARG A O 1
ATOM 753 N N . ILE A 1 101 ? -0.377 -22.547 -14.109 1 98.5 101 ILE A N 1
ATOM 754 C CA . ILE A 1 101 ? 0.161 -21.578 -15.062 1 98.5 101 ILE A CA 1
ATOM 755 C C . ILE A 1 101 ? -0.985 -20.875 -15.789 1 98.5 101 ILE A C 1
ATOM 757 O O . ILE A 1 101 ? -0.933 -19.672 -16.031 1 98.5 101 ILE A O 1
ATOM 761 N N . THR A 1 102 ? -2.01 -21.641 -16.141 1 97.69 102 THR A N 1
ATOM 762 C CA . THR A 1 102 ? -3.195 -21.047 -16.734 1 97.69 102 THR A CA 1
ATOM 763 C C . THR A 1 102 ? -3.832 -20.031 -15.789 1 97.69 102 THR A C 1
ATOM 765 O O . THR A 1 102 ? -4.207 -18.938 -16.203 1 97.69 102 THR A O 1
ATOM 768 N N . GLN A 1 103 ? -3.963 -20.422 -14.531 1 97.75 103 GLN A N 1
ATOM 769 C CA . GLN A 1 103 ? -4.516 -19.531 -13.523 1 97.75 103 GLN A CA 1
ATOM 770 C C . GLN A 1 103 ? -3.65 -18.281 -13.375 1 97.75 103 GLN A C 1
ATOM 772 O O . GLN A 1 103 ? -4.172 -17.172 -13.18 1 97.75 103 GLN A O 1
ATOM 777 N N . ALA A 1 104 ? -2.344 -18.438 -13.375 1 98.62 104 ALA A N 1
ATOM 778 C CA . ALA A 1 104 ? -1.425 -17.297 -13.305 1 98.62 104 ALA A CA 1
ATOM 779 C C . ALA A 1 104 ? -1.638 -16.359 -14.484 1 98.62 104 ALA A C 1
ATOM 781 O O . ALA A 1 104 ? -1.689 -15.133 -14.305 1 98.62 104 ALA A O 1
ATOM 782 N N . LEU A 1 105 ? -1.759 -16.938 -15.68 1 98.44 105 LEU A N 1
ATOM 783 C CA . LEU A 1 105 ? -2.018 -16.156 -16.891 1 98.44 105 LEU A CA 1
ATOM 784 C C . LEU A 1 105 ? -3.324 -15.375 -16.75 1 98.44 105 LEU A C 1
ATOM 786 O O . LEU A 1 105 ? -3.385 -14.188 -17.109 1 98.44 105 LEU A O 1
ATOM 790 N N . GLU A 1 106 ? -4.324 -16.031 -16.266 1 98.12 106 GLU A N 1
ATOM 791 C CA . GLU A 1 106 ? -5.633 -15.406 -16.109 1 98.12 106 GLU A CA 1
ATOM 792 C C . GLU A 1 106 ? -5.559 -14.203 -15.18 1 98.12 106 GLU A C 1
ATOM 794 O O . GLU A 1 106 ? -6.164 -13.164 -15.445 1 98.12 106 GLU A O 1
ATOM 799 N N . LEU A 1 107 ? -4.852 -14.328 -14.094 1 98.62 107 LEU A N 1
ATOM 800 C CA . LEU A 1 107 ? -4.695 -13.203 -13.172 1 98.62 107 LEU A CA 1
ATOM 801 C C . LEU A 1 107 ? -4.059 -12.008 -13.867 1 98.62 107 LEU A C 1
ATOM 803 O O . LEU A 1 107 ? -4.531 -10.883 -13.727 1 98.62 107 LEU A O 1
ATOM 807 N N . ARG A 1 108 ? -2.977 -12.273 -14.57 1 98.69 108 ARG A N 1
ATOM 808 C CA . ARG A 1 108 ? -2.285 -11.18 -15.25 1 98.69 108 ARG A CA 1
ATOM 809 C C . ARG A 1 108 ? -3.176 -10.547 -16.312 1 98.69 108 ARG A C 1
ATOM 811 O O . ARG A 1 108 ? -3.178 -9.328 -16.484 1 98.69 108 ARG A O 1
ATOM 818 N N . ASN A 1 109 ? -3.936 -11.367 -17.031 1 97.75 109 ASN A N 1
ATOM 819 C CA . ASN A 1 109 ? -4.91 -10.828 -17.984 1 97.75 109 ASN A CA 1
ATOM 820 C C . ASN A 1 109 ? -5.922 -9.922 -17.281 1 97.75 109 ASN A C 1
ATOM 822 O O . ASN A 1 109 ? -6.258 -8.852 -17.797 1 97.75 109 ASN A O 1
ATOM 826 N N . ASN A 1 110 ? -6.375 -10.359 -16.141 1 97.81 110 ASN A N 1
ATOM 827 C CA . ASN A 1 110 ? -7.336 -9.57 -15.359 1 97.81 110 ASN A CA 1
ATOM 828 C C . ASN A 1 110 ? -6.723 -8.266 -14.875 1 97.81 110 ASN A C 1
ATOM 830 O O . ASN A 1 110 ? -7.449 -7.312 -14.562 1 97.81 110 ASN A O 1
ATOM 834 N N . LEU A 1 111 ? -5.406 -8.203 -14.781 1 97.81 111 LEU A N 1
ATOM 835 C CA . LEU A 1 111 ? -4.707 -6.996 -14.352 1 97.81 111 LEU A CA 1
ATOM 836 C C . LEU A 1 111 ? -4.363 -6.117 -15.547 1 97.81 111 LEU A C 1
ATOM 838 O O . LEU A 1 111 ? -3.713 -5.078 -15.391 1 97.81 111 LEU A O 1
ATOM 842 N N . GLY A 1 112 ? -4.75 -6.523 -16.719 1 96.44 112 GLY A N 1
ATOM 843 C CA . GLY A 1 112 ? -4.48 -5.754 -17.938 1 96.44 112 GLY A CA 1
ATOM 844 C C . GLY A 1 112 ? -3.078 -5.957 -18.469 1 96.44 112 GLY A C 1
ATOM 845 O O . GLY A 1 112 ? -2.514 -5.059 -19.094 1 96.44 112 GLY A O 1
ATOM 846 N N . LEU A 1 113 ? -2.482 -7.062 -18.141 1 97.56 113 LEU A N 1
ATOM 847 C CA . LEU A 1 113 ? -1.125 -7.35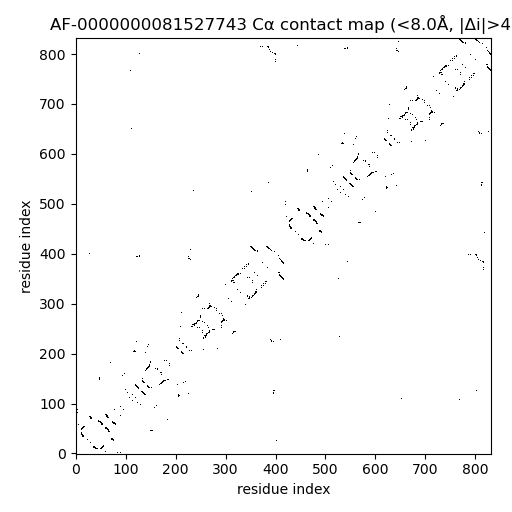9 -18.594 1 97.56 113 LEU A CA 1
ATOM 848 C C . LEU A 1 113 ? -1.109 -8.578 -19.516 1 97.56 113 LEU A C 1
ATOM 850 O O . LEU A 1 113 ? -1.782 -9.57 -19.234 1 97.56 113 LEU A O 1
ATOM 854 N N . PRO A 1 114 ? -0.32 -8.633 -20.516 1 97.25 114 PRO A N 1
ATOM 855 C CA . PRO A 1 114 ? 0.352 -7.453 -21.062 1 97.25 114 PRO A CA 1
ATOM 856 C C . PRO A 1 114 ? -0.614 -6.496 -21.766 1 97.25 114 PRO A C 1
ATOM 858 O O . PRO A 1 114 ? -1.803 -6.801 -21.891 1 97.25 114 PRO A O 1
ATOM 861 N N . SER A 1 115 ? -0.196 -5.316 -22.078 1 96.75 115 SER A N 1
ATOM 862 C CA . SER A 1 115 ? -0.909 -4.316 -22.859 1 96.75 115 SER A CA 1
ATOM 863 C C . SER A 1 115 ? 0.036 -3.576 -23.797 1 96.75 115 SER A C 1
ATOM 865 O O . SER A 1 115 ? 1.227 -3.889 -23.859 1 96.75 115 SER A O 1
ATOM 867 N N . ALA A 1 116 ? -0.546 -2.611 -24.578 1 95.44 116 ALA A N 1
ATOM 868 C CA . ALA A 1 116 ? 0.268 -1.782 -25.453 1 95.44 116 ALA A CA 1
ATOM 869 C C . ALA A 1 116 ? 1.232 -0.91 -24.656 1 95.44 116 ALA A C 1
ATOM 871 O O . ALA A 1 116 ? 2.332 -0.604 -25.125 1 95.44 116 ALA A O 1
ATOM 872 N N . ASN A 1 117 ? 0.895 -0.619 -23.438 1 97 117 ASN A N 1
ATOM 873 C CA . ASN A 1 117 ? 1.698 0.286 -22.625 1 97 117 ASN A CA 1
ATOM 874 C C . ASN A 1 117 ? 2.68 -0.478 -21.734 1 97 117 ASN A C 1
ATOM 876 O O . ASN A 1 117 ? 3.623 0.106 -21.203 1 97 117 ASN A O 1
ATOM 880 N N . THR A 1 118 ? 2.439 -1.775 -21.547 1 98.38 118 THR A N 1
ATOM 881 C CA . THR A 1 118 ? 3.301 -2.586 -20.688 1 98.38 118 THR A CA 1
ATOM 882 C C . THR A 1 118 ? 3.35 -4.027 -21.188 1 98.38 118 THR A C 1
ATOM 884 O O . THR A 1 118 ? 2.332 -4.723 -21.188 1 98.38 118 THR A O 1
ATOM 887 N N . ASN A 1 119 ? 4.477 -4.48 -21.594 1 97.56 119 ASN A N 1
ATOM 888 C CA . ASN A 1 119 ? 4.633 -5.867 -22.031 1 97.56 119 ASN A CA 1
ATOM 889 C C . ASN A 1 119 ? 5.781 -6.555 -21.297 1 97.56 119 ASN A C 1
ATOM 891 O O . ASN A 1 119 ? 6.316 -7.555 -21.781 1 97.56 119 ASN A O 1
ATOM 895 N N . ALA A 1 120 ? 6.309 -5.934 -20.219 1 97.06 120 ALA A N 1
ATOM 896 C CA . ALA A 1 120 ? 7.203 -6.539 -19.234 1 97.06 120 ALA A CA 1
ATOM 897 C C . ALA A 1 120 ? 6.477 -6.797 -17.922 1 97.06 120 ALA A C 1
ATOM 899 O O . ALA A 1 120 ? 5.977 -5.863 -17.297 1 97.06 120 ALA A O 1
ATOM 900 N N . TYR A 1 121 ? 6.352 -8.047 -17.516 1 97.88 121 TYR A N 1
ATOM 901 C CA . TYR A 1 121 ? 5.609 -8.359 -16.297 1 97.88 121 TYR A CA 1
ATOM 902 C C . TYR A 1 121 ? 6.012 -9.727 -15.75 1 97.88 121 TYR A C 1
ATOM 904 O O . TYR A 1 121 ? 6.652 -10.516 -16.438 1 97.88 121 TYR A O 1
ATOM 912 N N . ARG A 1 122 ? 5.711 -9.992 -14.523 1 98.44 122 ARG A N 1
ATOM 913 C CA . ARG A 1 122 ? 5.91 -11.297 -13.906 1 98.44 122 ARG A CA 1
ATOM 914 C C . ARG A 1 122 ? 4.684 -12.188 -14.102 1 98.44 122 ARG A C 1
ATOM 916 O O . ARG A 1 122 ? 3.6 -11.867 -13.609 1 98.44 122 ARG A O 1
ATOM 923 N N . LEU A 1 123 ? 4.871 -13.227 -14.75 1 98.56 123 LEU A N 1
ATOM 924 C CA . LEU A 1 123 ? 3.783 -14.148 -15.047 1 98.56 123 LEU A CA 1
ATOM 925 C C . LEU A 1 123 ? 3.549 -15.109 -13.891 1 98.56 123 LEU A C 1
ATOM 927 O O . LEU A 1 123 ? 2.402 -15.438 -13.57 1 98.56 123 LEU A O 1
ATOM 931 N N . VAL A 1 124 ? 4.605 -15.578 -13.258 1 98.75 124 VAL A N 1
ATOM 932 C CA . VAL A 1 124 ? 4.516 -16.5 -12.125 1 98.75 124 VAL A CA 1
ATOM 933 C C . VAL A 1 124 ? 5.398 -15.992 -10.984 1 98.75 124 VAL A C 1
ATOM 935 O O . VAL A 1 124 ? 6.578 -15.695 -11.188 1 98.75 124 VAL A O 1
ATOM 938 N N . ASN A 1 125 ? 4.84 -15.922 -9.836 1 98.38 125 ASN A N 1
ATOM 939 C CA . ASN A 1 125 ? 5.559 -15.422 -8.672 1 98.38 125 ASN A CA 1
ATOM 940 C C . ASN A 1 125 ? 5.629 -16.469 -7.562 1 98.38 125 ASN A C 1
ATOM 942 O O . ASN A 1 125 ? 5.227 -16.203 -6.43 1 98.38 125 ASN A O 1
ATOM 946 N N . SER A 1 126 ? 6.164 -17.594 -7.863 1 97.75 126 SER A N 1
ATOM 947 C CA . SER A 1 126 ? 6.473 -18.641 -6.891 1 97.75 126 SER A CA 1
ATOM 948 C C . SER A 1 126 ? 5.266 -18.953 -6.016 1 97.75 126 SER A C 1
ATOM 950 O O . SER A 1 126 ? 4.176 -19.219 -6.523 1 97.75 126 SER A O 1
ATOM 952 N N . GLU A 1 127 ? 5.379 -18.797 -4.66 1 97.31 127 GLU A N 1
ATOM 953 C CA . GLU A 1 127 ? 4.32 -19.172 -3.727 1 97.31 127 GLU A CA 1
ATOM 954 C C . GLU A 1 127 ? 3.043 -18.391 -4 1 97.31 127 GLU A C 1
ATOM 956 O O . GLU A 1 127 ? 1.938 -18.891 -3.785 1 97.31 127 GLU A O 1
ATOM 961 N N . GLY A 1 128 ? 3.229 -17.172 -4.527 1 97.69 128 GLY A N 1
ATOM 962 C CA . GLY A 1 128 ? 2.07 -16.328 -4.812 1 97.69 128 GLY A CA 1
ATOM 963 C C . GLY A 1 128 ? 1.157 -16.922 -5.871 1 97.69 128 GLY A C 1
ATOM 964 O O . GLY A 1 128 ? -0.045 -16.656 -5.883 1 97.69 128 GLY A O 1
ATOM 965 N N . ASP A 1 129 ? 1.716 -17.672 -6.723 1 98.19 129 ASP A N 1
ATOM 966 C CA . ASP A 1 129 ? 0.95 -18.391 -7.734 1 98.19 129 ASP A CA 1
ATOM 967 C C . ASP A 1 129 ? 0.924 -19.891 -7.445 1 98.19 129 ASP A C 1
ATOM 969 O O . ASP A 1 129 ? 0.572 -20.688 -8.312 1 98.19 129 ASP A O 1
ATOM 973 N N . ARG A 1 130 ? 1.391 -20.234 -6.266 1 97.06 130 ARG A N 1
ATOM 974 C CA . ARG A 1 130 ? 1.314 -21.594 -5.734 1 97.06 130 ARG A CA 1
ATOM 975 C C . ARG A 1 130 ? 2.197 -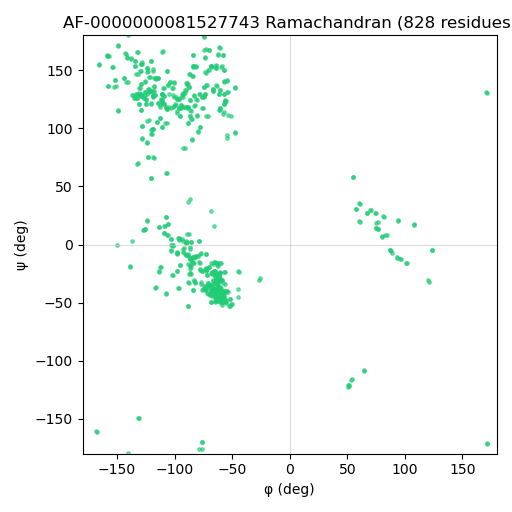22.547 -6.535 1 97.06 130 ARG A C 1
ATOM 977 O O . ARG A 1 130 ? 1.825 -23.688 -6.766 1 97.06 130 ARG A O 1
ATOM 984 N N . LEU A 1 131 ? 3.23 -22.031 -7.121 1 97.94 131 LEU A N 1
ATOM 985 C CA . LEU A 1 131 ? 4.293 -22.797 -7.77 1 97.94 131 LEU A CA 1
ATOM 986 C C . LEU A 1 131 ? 5.652 -22.453 -7.164 1 97.94 131 LEU A C 1
ATOM 988 O O . LEU A 1 131 ? 6.461 -21.766 -7.797 1 97.94 131 LEU A O 1
ATOM 992 N N . SER A 1 132 ? 5.82 -23.016 -5.977 1 96.69 132 SER A N 1
ATOM 993 C CA . SER A 1 132 ? 6.957 -22.656 -5.133 1 96.69 132 SER A CA 1
ATOM 994 C C . SER A 1 132 ? 8.273 -22.875 -5.863 1 96.69 132 SER A C 1
ATOM 996 O O . SER A 1 132 ? 8.539 -23.969 -6.375 1 96.69 132 SER A O 1
ATOM 998 N N . GLY A 1 133 ? 9.055 -21.781 -5.918 1 96.12 133 GLY A N 1
ATOM 999 C CA . GLY A 1 133 ? 10.375 -21.859 -6.516 1 96.12 133 GLY A CA 1
ATOM 1000 C C . GLY A 1 133 ? 10.406 -21.438 -7.969 1 96.12 133 GLY A C 1
ATOM 1001 O O . GLY A 1 133 ? 11.477 -21.219 -8.539 1 96.12 133 GLY A O 1
ATOM 1002 N N . LEU A 1 134 ? 9.242 -21.297 -8.594 1 97.75 134 LEU A N 1
ATOM 1003 C CA . LEU A 1 134 ? 9.156 -20.938 -10 1 97.75 134 LEU A CA 1
ATOM 1004 C C . LEU A 1 134 ? 8.844 -19.453 -10.164 1 97.75 134 LEU A C 1
ATOM 1006 O O . LEU A 1 134 ? 7.805 -18.969 -9.711 1 97.75 134 LEU A O 1
ATOM 1010 N N . ILE A 1 135 ? 9.688 -18.75 -10.773 1 97.56 135 ILE A N 1
ATOM 1011 C CA . ILE A 1 135 ? 9.445 -17.375 -11.188 1 97.56 135 ILE A CA 1
ATOM 1012 C C . ILE A 1 135 ? 9.539 -17.266 -12.711 1 97.56 135 ILE A C 1
ATOM 1014 O O . ILE A 1 135 ? 10.445 -17.828 -13.32 1 97.56 135 ILE A O 1
ATOM 1018 N N . VAL A 1 136 ? 8.617 -16.656 -13.32 1 97.75 136 VAL A N 1
ATOM 1019 C CA . VAL A 1 136 ? 8.633 -16.422 -14.758 1 97.75 136 VAL A CA 1
ATOM 1020 C C . VAL A 1 136 ? 8.375 -14.938 -15.039 1 97.75 136 VAL A C 1
ATOM 1022 O O . VAL A 1 136 ? 7.305 -14.414 -14.719 1 97.75 136 VAL A O 1
ATOM 1025 N N . ASP A 1 137 ? 9.305 -14.266 -15.586 1 96.81 137 ASP A N 1
ATOM 1026 C CA . ASP A 1 137 ? 9.133 -12.914 -16.109 1 96.81 137 ASP A CA 1
ATOM 1027 C C . ASP A 1 137 ? 8.977 -12.93 -17.625 1 96.81 137 ASP A C 1
ATOM 1029 O O . ASP A 1 137 ? 9.664 -13.688 -18.312 1 96.81 137 ASP A O 1
ATOM 1033 N N . VAL A 1 138 ? 8.117 -12.141 -18.094 1 96.75 138 VAL A N 1
ATOM 1034 C CA . VAL A 1 138 ? 7.906 -12.039 -19.531 1 96.75 138 VAL A CA 1
ATOM 1035 C C . VAL A 1 138 ? 8.367 -10.672 -20.031 1 96.75 138 VAL A C 1
ATOM 1037 O O . VAL A 1 138 ? 7.938 -9.641 -19.5 1 96.75 138 VAL A O 1
ATOM 1040 N N . PHE A 1 139 ? 9.227 -10.633 -20.969 1 95.44 139 PHE A N 1
ATOM 1041 C CA . PHE A 1 139 ? 9.727 -9.445 -21.656 1 95.44 139 PHE A CA 1
ATOM 1042 C C . PHE A 1 139 ? 9.398 -9.5 -23.141 1 95.44 139 PHE A C 1
ATOM 1044 O O . PHE A 1 139 ? 10.156 -10.086 -23.922 1 95.44 139 PHE A O 1
ATOM 1051 N N . GLY A 1 140 ? 8.328 -8.797 -23.531 1 94.31 140 GLY A N 1
ATOM 1052 C CA . GLY A 1 140 ? 7.844 -8.945 -24.891 1 94.31 140 GLY A CA 1
ATOM 1053 C C . GLY A 1 140 ? 7.34 -10.344 -25.188 1 94.31 140 GLY A C 1
ATOM 1054 O O . GLY A 1 140 ? 6.289 -10.75 -24.688 1 94.31 140 GLY A O 1
ATOM 1055 N N . ASP A 1 141 ? 8.109 -11.055 -25.984 1 94.12 141 ASP A N 1
ATOM 1056 C CA . ASP A 1 141 ? 7.68 -12.406 -26.344 1 94.12 141 ASP A CA 1
ATOM 1057 C C . ASP A 1 141 ? 8.617 -13.453 -25.766 1 94.12 141 ASP A C 1
ATOM 1059 O O . ASP A 1 141 ? 8.586 -14.625 -26.156 1 94.12 141 ASP A O 1
ATOM 1063 N N . VAL A 1 142 ? 9.453 -13.031 -24.812 1 94.06 142 VAL A N 1
ATOM 1064 C CA . VAL A 1 142 ? 10.414 -13.93 -24.188 1 94.06 142 VAL A CA 1
ATOM 1065 C C . VAL A 1 142 ? 10.016 -14.188 -22.734 1 94.06 142 VAL A C 1
ATOM 1067 O O . VAL A 1 142 ? 9.859 -13.25 -21.953 1 94.06 142 VAL A O 1
ATOM 1070 N N . ALA A 1 143 ? 9.867 -15.383 -22.391 1 95.75 143 ALA A N 1
ATOM 1071 C CA . ALA A 1 143 ? 9.688 -15.781 -21 1 95.75 143 ALA A CA 1
ATOM 1072 C C . ALA A 1 143 ? 11.023 -16.172 -20.375 1 95.75 143 ALA A C 1
ATOM 1074 O O . ALA A 1 143 ? 11.703 -17.078 -20.859 1 95.75 143 ALA A O 1
ATOM 1075 N N . VAL A 1 144 ? 11.414 -15.477 -19.406 1 94.88 144 VAL A N 1
ATOM 1076 C CA . VAL A 1 144 ? 12.609 -15.812 -18.641 1 94.88 144 VAL A CA 1
ATOM 1077 C C . VAL A 1 144 ? 12.227 -16.547 -17.359 1 94.88 144 VAL A C 1
ATOM 1079 O O . VAL A 1 144 ? 11.508 -16.016 -16.516 1 94.88 144 VAL A O 1
ATOM 1082 N N . VAL A 1 145 ? 12.711 -17.75 -17.219 1 96.12 145 VAL A N 1
ATOM 1083 C CA . VAL A 1 145 ? 12.352 -18.609 -16.094 1 96.12 145 VAL A CA 1
ATOM 1084 C C . VAL A 1 145 ? 13.484 -18.641 -15.078 1 96.12 145 VAL A C 1
ATOM 1086 O O . VAL A 1 145 ? 14.617 -19.016 -15.414 1 96.12 145 VAL A O 1
ATOM 1089 N N . ALA A 1 146 ? 13.227 -18.188 -13.922 1 94.56 146 ALA A N 1
ATOM 1090 C CA . ALA A 1 146 ? 14.148 -18.391 -12.805 1 94.56 146 ALA A CA 1
ATOM 1091 C C . ALA A 1 146 ? 13.75 -19.609 -11.977 1 94.56 146 ALA A C 1
ATOM 1093 O O . ALA A 1 146 ? 12.734 -19.594 -11.281 1 94.56 146 ALA A O 1
ATOM 1094 N N . SER A 1 147 ? 14.547 -20.641 -12.055 1 94.69 147 SER A N 1
ATOM 1095 C CA . SER A 1 147 ? 14.328 -21.891 -11.336 1 94.69 147 SER A CA 1
ATOM 1096 C C . SER A 1 147 ? 15.117 -21.922 -10.031 1 94.69 147 SER A C 1
ATOM 1098 O O . SER A 1 147 ? 16.344 -21.891 -10.047 1 94.69 147 SER A O 1
ATOM 1100 N N . SER A 1 148 ? 14.359 -22 -8.914 1 93.88 148 SER A N 1
ATOM 1101 C CA . SER A 1 148 ? 15.039 -21.938 -7.621 1 93.88 148 SER A CA 1
ATOM 1102 C C . SER A 1 148 ? 14.703 -23.156 -6.766 1 93.88 148 SER A C 1
ATOM 1104 O O . SER A 1 148 ? 14.805 -23.094 -5.539 1 93.88 148 SER A O 1
ATOM 1106 N N . ALA A 1 149 ? 14.266 -24.203 -7.309 1 95.19 149 ALA A N 1
ATOM 1107 C CA . ALA A 1 149 ? 13.961 -25.453 -6.605 1 95.19 149 ALA A CA 1
ATOM 1108 C C . ALA A 1 149 ? 14.32 -26.656 -7.461 1 95.19 149 ALA A C 1
ATOM 1110 O O . ALA A 1 149 ? 14.094 -26.672 -8.672 1 95.19 149 ALA A O 1
ATOM 1111 N N . ALA A 1 150 ? 14.797 -27.688 -6.863 1 94.44 150 ALA A N 1
ATOM 1112 C CA . ALA A 1 150 ? 15.297 -28.859 -7.57 1 94.44 150 ALA A CA 1
ATOM 1113 C C . ALA A 1 150 ? 14.188 -29.531 -8.375 1 94.44 150 ALA A C 1
ATOM 1115 O O . ALA A 1 150 ? 14.43 -30.078 -9.453 1 94.44 150 ALA A O 1
ATOM 1116 N N . TRP A 1 151 ? 12.969 -29.5 -7.828 1 95.75 151 TRP A N 1
ATOM 1117 C CA . TRP A 1 151 ? 11.883 -30.188 -8.523 1 95.75 151 TRP A CA 1
ATOM 1118 C C . TRP A 1 151 ? 11.617 -29.547 -9.883 1 95.75 151 TRP A C 1
ATOM 1120 O O . TRP A 1 151 ? 11.172 -30.219 -10.82 1 95.75 151 TRP A O 1
ATOM 1130 N N . LEU A 1 152 ? 11.859 -28.312 -10.062 1 96.38 152 LEU A N 1
ATOM 1131 C CA . LEU A 1 152 ? 11.641 -27.609 -11.32 1 96.38 152 LEU A CA 1
ATOM 1132 C C . LEU A 1 152 ? 12.594 -28.094 -12.398 1 96.38 152 LEU A C 1
ATOM 1134 O O . LEU A 1 152 ? 12.234 -28.141 -13.578 1 96.38 152 LEU A O 1
ATOM 1138 N N . GLU A 1 153 ? 13.773 -28.422 -11.961 1 94.31 153 GLU A N 1
ATOM 1139 C CA . GLU A 1 153 ? 14.734 -28.984 -12.914 1 94.31 153 GLU A CA 1
ATOM 1140 C C . GLU A 1 153 ? 14.281 -30.359 -13.406 1 94.31 153 GLU A C 1
ATOM 1142 O O . GLU A 1 153 ? 14.461 -30.688 -14.578 1 94.31 153 GLU A O 1
ATOM 1147 N N . LYS A 1 154 ? 13.734 -31.078 -12.539 1 93.81 154 LYS A N 1
ATOM 1148 C CA . LYS A 1 154 ? 13.195 -32.375 -12.898 1 93.81 154 LYS A CA 1
ATOM 1149 C C . LYS A 1 154 ? 12.023 -32.25 -13.875 1 93.81 154 LYS A C 1
ATOM 1151 O O . LYS A 1 154 ? 11.883 -33.062 -14.797 1 93.81 154 LYS A O 1
ATOM 1156 N N . TYR A 1 155 ? 11.219 -31.281 -13.688 1 96.75 155 TYR A N 1
ATOM 1157 C CA . TYR A 1 155 ? 10 -31.125 -14.469 1 96.75 155 TYR A CA 1
ATOM 1158 C C . TYR A 1 155 ? 10.141 -29.969 -15.461 1 96.75 155 TYR A C 1
ATOM 1160 O O . TYR A 1 155 ? 9.141 -29.344 -15.828 1 96.75 155 TYR A O 1
ATOM 1168 N N . ARG A 1 156 ? 11.32 -29.578 -15.852 1 96.5 156 ARG A N 1
ATOM 1169 C CA . ARG A 1 156 ? 11.609 -28.469 -16.75 1 96.5 156 ARG A CA 1
ATOM 1170 C C . ARG A 1 156 ? 10.805 -28.578 -18.031 1 96.5 156 ARG A C 1
ATOM 1172 O O . ARG A 1 156 ? 10.18 -27.609 -18.469 1 96.5 156 ARG A O 1
ATOM 1179 N N . ASN A 1 157 ? 10.773 -29.75 -18.656 1 96.94 157 ASN A N 1
ATOM 1180 C CA . ASN A 1 157 ? 10.086 -29.953 -19.922 1 96.94 157 ASN A CA 1
ATOM 1181 C C . ASN A 1 157 ? 8.594 -29.656 -19.812 1 96.94 157 ASN A C 1
ATOM 1183 O O . ASN A 1 157 ? 8.016 -29.047 -20.719 1 96.94 157 ASN A O 1
ATOM 1187 N N . GLN A 1 158 ? 8.023 -30.094 -18.734 1 97.5 158 GLN A N 1
ATOM 1188 C CA . GLN A 1 158 ? 6.602 -29.844 -18.531 1 97.5 158 GLN A CA 1
ATOM 1189 C C . GLN A 1 158 ? 6.316 -28.359 -18.344 1 97.5 158 GLN A C 1
ATOM 1191 O O . GLN A 1 158 ? 5.336 -27.844 -18.891 1 97.5 158 GLN A O 1
ATOM 1196 N N . VAL A 1 159 ? 7.168 -27.656 -17.578 1 98.25 159 VAL A N 1
ATOM 1197 C CA . VAL A 1 159 ? 7.008 -26.219 -17.375 1 98.25 159 VAL A CA 1
ATOM 1198 C C . VAL A 1 159 ? 7.125 -25.5 -18.719 1 98.25 159 VAL A C 1
ATOM 1200 O O . VAL A 1 159 ? 6.281 -24.656 -19.062 1 98.25 159 VAL A O 1
ATOM 1203 N N . GLU A 1 160 ? 8.141 -25.828 -19.484 1 97.88 160 GLU A N 1
ATOM 1204 C CA . GLU A 1 160 ? 8.367 -25.188 -20.766 1 97.88 160 GLU A CA 1
ATOM 1205 C C . GLU A 1 160 ? 7.203 -25.438 -21.734 1 97.88 160 GLU A C 1
ATOM 1207 O O . GLU A 1 160 ? 6.809 -24.547 -22.484 1 97.88 160 GLU A O 1
ATOM 1212 N N . THR A 1 161 ? 6.711 -26.656 -21.719 1 97.69 161 THR A N 1
ATOM 1213 C CA . THR A 1 161 ? 5.574 -27 -22.562 1 97.69 161 THR A CA 1
ATOM 1214 C C . THR A 1 161 ? 4.379 -26.109 -22.234 1 97.69 161 THR A C 1
ATOM 1216 O O . THR A 1 161 ? 3.725 -25.578 -23.141 1 97.69 161 THR A O 1
ATOM 1219 N N . CYS A 1 162 ? 4.105 -25.938 -20.953 1 98 162 CYS A N 1
ATOM 1220 C CA . CYS A 1 162 ? 3.006 -25.062 -20.531 1 98 162 CYS A CA 1
ATOM 1221 C C . CYS A 1 162 ? 3.238 -23.625 -20.984 1 98 162 CYS A C 1
ATOM 1223 O O . CYS A 1 162 ? 2.316 -22.969 -21.453 1 98 162 CYS A O 1
ATOM 1225 N N . LEU A 1 163 ? 4.453 -23.109 -20.859 1 98.19 163 LEU A N 1
ATOM 1226 C CA . LEU A 1 163 ? 4.777 -21.734 -21.188 1 98.19 163 LEU A CA 1
ATOM 1227 C C . LEU A 1 163 ? 4.676 -21.5 -22.703 1 98.19 163 LEU A C 1
ATOM 1229 O O . LEU A 1 163 ? 4.254 -20.438 -23.141 1 98.19 163 LEU A O 1
ATOM 1233 N N . ARG A 1 164 ? 5.02 -22.484 -23.516 1 96.94 164 ARG A N 1
ATOM 1234 C CA . ARG A 1 164 ? 4.945 -22.391 -24.969 1 96.94 164 ARG A CA 1
ATOM 1235 C C . ARG A 1 164 ? 3.496 -22.266 -25.438 1 96.94 164 ARG A C 1
ATOM 1237 O O . ARG A 1 164 ? 3.227 -21.734 -26.516 1 96.94 164 ARG A O 1
ATOM 1244 N N . SER A 1 165 ? 2.623 -22.75 -24.609 1 96.06 165 SER A N 1
ATOM 1245 C CA . SER A 1 165 ? 1.208 -22.703 -24.969 1 96.06 165 SER A CA 1
ATOM 1246 C C . SER A 1 165 ? 0.593 -21.344 -24.656 1 96.06 165 SER A C 1
ATOM 1248 O O . SER A 1 165 ? -0.533 -21.062 -25.062 1 96.06 165 SER A O 1
ATOM 1250 N N . VAL A 1 166 ? 1.31 -20.547 -23.953 1 95.62 166 VAL A N 1
ATOM 1251 C CA . VAL A 1 166 ? 0.81 -19.219 -23.594 1 95.62 166 VAL A CA 1
ATOM 1252 C C . VAL A 1 166 ? 0.917 -18.297 -24.812 1 95.62 166 VAL A C 1
ATOM 1254 O O . VAL A 1 166 ? 1.993 -18.141 -25.391 1 95.62 166 VAL A O 1
ATOM 1257 N N . HIS A 1 167 ? -0.173 -17.688 -25.141 1 93.69 167 HIS A N 1
ATOM 1258 C CA . HIS A 1 167 ? -0.198 -16.766 -26.281 1 93.69 167 HIS A CA 1
ATOM 1259 C C . HIS A 1 167 ? 0.749 -15.594 -26.062 1 93.69 167 HIS A C 1
ATOM 1261 O O . HIS A 1 167 ? 0.754 -14.984 -24.984 1 93.69 167 HIS A O 1
ATOM 1267 N N . GLY A 1 168 ? 1.594 -15.32 -27.031 1 94 168 GLY A N 1
ATOM 1268 C CA . GLY A 1 168 ? 2.494 -14.18 -26.969 1 94 168 GLY A CA 1
ATOM 1269 C C . GLY A 1 168 ? 3.912 -14.555 -26.594 1 94 168 GLY A C 1
ATOM 1270 O O . GLY A 1 168 ? 4.836 -13.758 -26.75 1 94 168 GLY A O 1
ATOM 1271 N N . ILE A 1 169 ? 4.047 -15.758 -26.062 1 95.88 169 ILE A N 1
ATOM 1272 C CA . ILE A 1 169 ? 5.387 -16.219 -25.703 1 95.88 169 ILE A CA 1
ATOM 1273 C C . ILE A 1 169 ? 5.965 -17.047 -26.859 1 95.88 169 ILE A C 1
ATOM 1275 O O . ILE A 1 169 ? 5.434 -18.094 -27.203 1 95.88 169 ILE A O 1
ATOM 1279 N N . ASN A 1 170 ? 7.102 -16.578 -27.391 1 94.62 170 ASN A N 1
ATOM 1280 C CA . ASN A 1 170 ? 7.727 -17.266 -28.516 1 94.62 170 ASN A CA 1
ATOM 1281 C C . ASN A 1 170 ? 9.07 -17.875 -28.125 1 94.62 170 ASN A C 1
ATOM 1283 O O . ASN A 1 170 ? 9.562 -18.781 -28.812 1 94.62 170 ASN A O 1
ATOM 1287 N N . HIS A 1 171 ? 9.641 -17.344 -27.109 1 93.25 171 HIS A N 1
ATOM 1288 C CA . HIS A 1 171 ? 10.945 -17.812 -26.672 1 93.25 171 HIS A CA 1
ATOM 1289 C C . HIS A 1 171 ? 10.961 -18.031 -25.156 1 93.25 171 HIS A C 1
ATOM 1291 O O . HIS A 1 171 ? 10.281 -17.328 -24.406 1 93.25 171 HIS A O 1
ATOM 1297 N N . ILE A 1 172 ? 11.727 -19.016 -24.75 1 94.62 172 ILE A N 1
ATOM 1298 C CA . ILE A 1 172 ? 11.898 -19.297 -23.328 1 94.62 172 ILE A CA 1
ATOM 1299 C C . ILE A 1 172 ? 13.383 -19.297 -22.984 1 94.62 172 ILE A C 1
ATOM 1301 O O . ILE A 1 172 ? 14.195 -19.938 -23.656 1 94.62 172 ILE A O 1
ATOM 1305 N N . ASN A 1 173 ? 13.742 -18.5 -22.031 1 92.06 173 ASN A N 1
ATOM 1306 C CA . ASN A 1 173 ? 15.086 -18.469 -21.453 1 92.06 173 ASN A CA 1
ATOM 1307 C C . ASN A 1 173 ? 15.094 -19.047 -20.047 1 92.06 173 ASN A C 1
ATOM 1309 O O . ASN A 1 173 ? 14.609 -18.422 -19.109 1 92.06 173 ASN A O 1
ATOM 1313 N N . TRP A 1 174 ? 15.602 -20.266 -19.875 1 93.25 174 TRP A N 1
ATOM 1314 C CA . TRP A 1 174 ? 15.664 -20.953 -18.578 1 93.25 174 TRP A CA 1
ATOM 1315 C C . TRP A 1 174 ? 16.922 -20.562 -17.828 1 93.25 174 TRP A C 1
ATOM 1317 O O . TRP A 1 174 ? 18.047 -20.859 -18.266 1 93.25 174 TRP A O 1
ATOM 1327 N N . ARG A 1 175 ? 16.719 -19.875 -16.672 1 90.25 175 ARG A N 1
ATOM 1328 C CA . ARG A 1 175 ? 17.844 -19.391 -15.859 1 90.25 175 ARG A CA 1
ATOM 1329 C C . ARG A 1 175 ? 17.812 -19.984 -14.461 1 90.25 175 ARG A C 1
ATOM 1331 O O . ARG A 1 175 ? 17.203 -19.422 -13.547 1 90.25 175 ARG A O 1
ATOM 1338 N N . PRO A 1 176 ? 18.594 -21.016 -14.195 1 89.62 176 PRO A N 1
ATOM 1339 C CA . PRO A 1 176 ? 18.625 -21.594 -12.859 1 89.62 176 PRO A CA 1
ATOM 1340 C C . PRO A 1 176 ? 19.328 -20.719 -11.836 1 89.62 176 PRO A C 1
ATOM 1342 O O . PRO A 1 176 ? 20.328 -20.078 -12.156 1 89.62 176 PRO A O 1
ATOM 1345 N N . SER A 1 177 ? 18.734 -20.625 -10.672 1 88.5 177 SER A N 1
ATOM 1346 C CA . SER A 1 177 ? 19.422 -20 -9.547 1 88.5 177 SER A CA 1
ATOM 1347 C C . SER A 1 177 ? 20.422 -20.969 -8.906 1 88.5 177 SER A C 1
ATOM 1349 O O . SER A 1 177 ? 20.078 -21.688 -7.977 1 88.5 177 SER A O 1
ATOM 1351 N N . LEU A 1 178 ? 21.594 -20.859 -9.25 1 85.62 178 LEU A N 1
ATOM 1352 C CA . LEU A 1 178 ? 22.594 -21.891 -8.961 1 85.62 178 LEU A CA 1
ATOM 1353 C C . LEU A 1 178 ? 22.844 -22 -7.461 1 85.62 178 LEU A C 1
ATOM 1355 O O . LEU A 1 178 ? 22.922 -23.094 -6.918 1 85.62 178 LEU A O 1
ATOM 1359 N N . ASP A 1 179 ? 22.891 -20.922 -6.789 1 84.44 179 ASP A N 1
ATOM 1360 C CA . ASP A 1 179 ? 23.156 -20.938 -5.352 1 84.44 179 ASP A CA 1
ATOM 1361 C C . ASP A 1 179 ? 22.031 -21.609 -4.594 1 84.44 179 ASP A C 1
ATOM 1363 O O . ASP A 1 179 ? 22.266 -22.406 -3.682 1 84.44 179 ASP A O 1
ATOM 1367 N N . VAL A 1 180 ? 20.875 -21.359 -4.996 1 86.31 180 VAL A N 1
ATOM 1368 C CA . VAL A 1 180 ? 19.703 -21.922 -4.324 1 86.31 180 VAL A CA 1
ATOM 1369 C C . VAL A 1 180 ? 19.594 -23.406 -4.656 1 86.31 180 VAL A C 1
ATOM 1371 O O . VAL A 1 180 ? 19.281 -24.234 -3.787 1 86.31 180 VAL A O 1
ATOM 1374 N N . LEU A 1 181 ? 19.891 -23.734 -5.828 1 89.5 181 LEU A N 1
ATOM 1375 C CA . LEU A 1 181 ? 19.812 -25.125 -6.27 1 89.5 181 LEU A CA 1
ATOM 1376 C C . LEU A 1 181 ? 20.859 -25.984 -5.582 1 89.5 181 LEU A C 1
ATOM 1378 O O . LEU A 1 181 ? 20.625 -27.156 -5.277 1 89.5 181 LEU A O 1
ATOM 1382 N N . LYS A 1 182 ? 21.984 -25.359 -5.379 1 88.06 182 LYS A N 1
ATOM 1383 C CA . LYS A 1 182 ? 23.031 -26.062 -4.629 1 88.06 182 LYS A CA 1
ATOM 1384 C C . LYS A 1 182 ? 22.547 -26.406 -3.225 1 88.06 182 LYS A C 1
ATOM 1386 O O . LYS A 1 182 ? 22.797 -27.516 -2.738 1 88.06 182 LYS A O 1
ATOM 1391 N N . GLU A 1 183 ? 21.844 -25.516 -2.676 1 86.62 183 GLU A N 1
ATOM 1392 C CA . GLU A 1 183 ? 21.297 -25.75 -1.348 1 86.62 183 GLU A CA 1
ATOM 1393 C C . GLU A 1 183 ? 20.219 -26.844 -1.384 1 86.62 183 GLU A C 1
ATOM 1395 O O . GLU A 1 183 ? 20 -27.531 -0.385 1 86.62 183 GLU A O 1
ATOM 1400 N N . ASP A 1 184 ? 19.641 -27 -2.521 1 89.19 184 ASP A N 1
ATOM 1401 C CA . ASP A 1 184 ? 18.625 -28.031 -2.717 1 89.19 184 ASP A CA 1
ATOM 1402 C C . ASP A 1 184 ? 19.25 -29.375 -3.076 1 89.19 184 ASP A C 1
ATOM 1404 O O . ASP A 1 184 ? 18.547 -30.344 -3.334 1 89.19 184 ASP A O 1
ATOM 1408 N N . GLY A 1 185 ? 20.609 -29.375 -3.098 1 85.88 185 GLY A N 1
ATOM 1409 C CA . GLY A 1 185 ? 21.312 -30.625 -3.369 1 85.88 185 GLY A CA 1
ATOM 1410 C C . GLY A 1 185 ? 21.422 -30.938 -4.848 1 85.88 185 GLY A C 1
ATOM 1411 O O . GLY A 1 185 ? 21.75 -32.062 -5.23 1 85.88 185 GLY A O 1
ATOM 1412 N N . PHE A 1 186 ? 21.062 -30.062 -5.594 1 85.06 186 PHE A N 1
ATOM 1413 C CA . PHE A 1 186 ? 21.141 -30.25 -7.039 1 85.06 186 PHE A CA 1
ATOM 1414 C C . PHE A 1 186 ? 22.578 -30.156 -7.523 1 85.06 186 PHE A C 1
ATOM 1416 O O . PHE A 1 186 ? 23.344 -29.312 -7.059 1 85.06 186 PHE A O 1
ATOM 1423 N N . ASP A 1 187 ? 23.016 -31.062 -8.398 1 81.56 187 ASP A N 1
ATOM 1424 C CA . ASP A 1 187 ? 24.344 -31.016 -9 1 81.56 187 ASP A CA 1
ATOM 1425 C C . ASP A 1 187 ? 24.391 -29.969 -10.117 1 81.56 187 ASP A C 1
ATOM 1427 O O . ASP A 1 187 ? 23.938 -30.234 -11.234 1 81.56 187 ASP A O 1
ATOM 1431 N N . VAL A 1 188 ? 24.906 -28.891 -9.867 1 77.5 188 VAL A N 1
ATOM 1432 C CA . VAL A 1 188 ? 24.859 -27.734 -10.773 1 77.5 188 VAL A CA 1
ATOM 1433 C C . VAL A 1 188 ? 25.984 -27.859 -11.805 1 77.5 188 VAL A C 1
ATOM 1435 O O . VAL A 1 188 ? 26.016 -27.094 -12.773 1 77.5 188 VAL A O 1
ATOM 1438 N N . SER A 1 189 ? 26.938 -28.672 -11.586 1 71.06 189 SER A N 1
ATOM 1439 C CA . SER A 1 189 ? 28.031 -28.828 -12.531 1 71.06 189 SER A CA 1
ATOM 1440 C C . SER A 1 189 ? 27.531 -29.203 -13.922 1 71.06 189 SER A C 1
ATOM 1442 O O . SER A 1 189 ? 28.156 -28.859 -14.922 1 71.06 189 SER A O 1
ATOM 1444 N N . SER A 1 190 ? 26.344 -29.797 -13.938 1 63.34 190 SER A N 1
ATOM 1445 C CA . SER A 1 190 ? 25.781 -30.25 -15.203 1 63.34 190 SER A CA 1
ATOM 1446 C C . SER A 1 190 ? 25.016 -29.141 -15.906 1 63.34 190 SER A C 1
ATOM 1448 O O . SER A 1 190 ? 24.734 -29.234 -17.109 1 63.34 190 SER A O 1
ATOM 1450 N N . LEU A 1 191 ? 24.594 -28.078 -15.211 1 64.75 191 LEU A N 1
ATOM 1451 C CA . LEU A 1 191 ? 23.719 -27.047 -15.742 1 64.75 191 LEU A CA 1
ATOM 1452 C C . LEU A 1 191 ? 24.531 -25.984 -16.469 1 64.75 191 LEU A C 1
ATOM 1454 O O . LEU A 1 191 ? 23.969 -25.203 -17.25 1 64.75 191 LEU A O 1
ATOM 1458 N N . LYS A 1 192 ? 25.781 -25.781 -16.156 1 55 192 LYS A N 1
ATOM 1459 C CA . LYS A 1 192 ? 26.531 -24.656 -16.703 1 55 192 LYS A CA 1
ATOM 1460 C C . LYS A 1 192 ? 26.297 -24.5 -18.203 1 55 192 LYS A C 1
ATOM 1462 O O . LYS A 1 192 ? 26.594 -23.469 -18.781 1 55 192 LYS A O 1
ATOM 1467 N N . GLN A 1 193 ? 26.203 -25.469 -18.922 1 47.38 193 GLN A N 1
ATOM 1468 C CA . GLN A 1 193 ? 26.547 -25.328 -20.328 1 47.38 193 GLN A CA 1
ATOM 1469 C C . GLN A 1 193 ? 25.375 -24.766 -21.141 1 47.38 193 GLN A C 1
ATOM 1471 O O . GLN A 1 193 ? 25.531 -24.406 -22.297 1 47.38 193 GLN A O 1
ATOM 1476 N N . THR A 1 194 ? 24.109 -25.031 -20.797 1 48.34 194 THR A N 1
ATOM 1477 C CA . THR A 1 194 ? 23.156 -24.953 -21.891 1 48.34 194 THR A CA 1
ATOM 1478 C C . THR A 1 194 ? 22.625 -23.531 -22.047 1 48.34 194 THR A C 1
ATOM 1480 O O . THR A 1 194 ? 21.594 -23.188 -21.484 1 48.34 194 THR A O 1
ATOM 1483 N N . GLN A 1 195 ? 23.359 -22.531 -21.859 1 50.81 195 GLN A N 1
ATOM 1484 C CA . GLN A 1 195 ? 22.844 -21.203 -22.203 1 50.81 195 GLN A CA 1
ATOM 1485 C C . GLN A 1 195 ? 22.359 -21.172 -23.656 1 50.81 195 GLN A C 1
ATOM 1487 O O . GLN A 1 195 ? 23.125 -21.5 -24.578 1 50.81 195 GLN A O 1
ATOM 1492 N N . SER A 1 196 ? 21.172 -21.422 -23.938 1 49 196 SER A N 1
ATOM 1493 C CA . SER A 1 196 ? 20.656 -21.297 -25.297 1 49 196 SER A CA 1
ATOM 1494 C C . SER A 1 196 ? 21.062 -19.969 -25.938 1 49 196 SER A C 1
ATOM 1496 O O . SER A 1 196 ? 20.797 -18.906 -25.375 1 49 196 SER A O 1
ATOM 1498 N N . SER A 1 197 ? 22.047 -19.859 -26.688 1 49.06 197 SER A N 1
ATOM 1499 C CA . SER A 1 197 ? 22.75 -18.891 -27.531 1 49.06 197 SER A CA 1
ATOM 1500 C C . SER A 1 197 ? 21.781 -18.094 -28.391 1 49.06 197 SER A C 1
ATOM 1502 O O . SER A 1 197 ? 22.156 -17.078 -28.984 1 49.06 197 SER A O 1
ATOM 1504 N N . THR A 1 198 ? 20.531 -18.578 -28.703 1 56.66 198 THR A N 1
ATOM 1505 C CA . THR A 1 198 ? 19.938 -17.938 -29.891 1 56.66 198 THR A CA 1
ATOM 1506 C C . THR A 1 198 ? 19.156 -16.703 -29.5 1 56.66 198 THR A C 1
ATOM 1508 O O . THR A 1 198 ? 18.547 -16.047 -30.359 1 56.66 198 THR A O 1
ATOM 1511 N N . LEU A 1 199 ? 19.156 -16.375 -28.266 1 62.06 199 LEU A N 1
ATOM 1512 C CA . LEU A 1 199 ? 18.312 -15.227 -27.984 1 62.06 199 LEU A CA 1
ATOM 1513 C C . LEU A 1 199 ? 19.109 -13.93 -28.109 1 62.06 199 LEU A C 1
ATOM 1515 O O . LEU A 1 199 ? 20.312 -13.898 -27.844 1 62.06 199 LEU A O 1
ATOM 1519 N N . PRO A 1 200 ? 18.438 -12.992 -28.844 1 60.34 200 PRO A N 1
ATOM 1520 C CA . PRO A 1 200 ? 19.094 -11.688 -28.875 1 60.34 200 PRO A CA 1
ATOM 1521 C C . PRO A 1 200 ? 19.531 -11.203 -27.5 1 60.34 200 PRO A C 1
ATOM 1523 O O . PRO A 1 200 ? 18.844 -11.461 -26.5 1 60.34 200 PRO A O 1
ATOM 1526 N N . GLN A 1 201 ? 20.719 -10.711 -27.469 1 65.19 201 GLN A N 1
ATOM 1527 C CA . GLN A 1 201 ? 21.312 -10.242 -26.219 1 65.19 201 GLN A CA 1
ATOM 1528 C C . GLN A 1 201 ? 20.531 -9.062 -25.641 1 65.19 201 GLN A C 1
ATOM 1530 O O . GLN A 1 201 ? 20.406 -8.93 -24.422 1 65.19 201 GLN A O 1
ATOM 1535 N N . ARG A 1 202 ? 19.922 -8.273 -26.625 1 75.31 202 ARG A N 1
ATOM 1536 C CA . ARG A 1 202 ? 19.156 -7.109 -26.172 1 75.31 202 ARG A CA 1
ATOM 1537 C C . ARG A 1 202 ? 17.734 -7.148 -26.719 1 75.31 202 ARG A C 1
ATOM 1539 O O . ARG A 1 202 ? 17.516 -7.543 -27.859 1 75.31 202 ARG A O 1
ATOM 1546 N N . SER A 1 203 ? 16.828 -6.996 -25.859 1 83.56 203 SER A N 1
ATOM 1547 C CA . SER A 1 203 ? 15.422 -6.875 -26.25 1 83.56 203 SER A CA 1
ATOM 1548 C C . SER A 1 203 ? 14.82 -5.574 -25.719 1 83.56 203 SER A C 1
ATOM 1550 O O . SER A 1 203 ? 15.359 -4.949 -24.812 1 83.56 203 SER A O 1
ATOM 1552 N N . MET A 1 204 ? 13.891 -5.109 -26.5 1 91.94 204 MET A N 1
ATOM 1553 C CA . MET A 1 204 ? 13.195 -3.893 -26.094 1 91.94 204 MET A CA 1
ATOM 1554 C C . MET A 1 204 ? 11.828 -4.219 -25.516 1 91.94 204 MET A C 1
ATOM 1556 O O . MET A 1 204 ? 11.109 -5.066 -26.047 1 91.94 204 MET A O 1
ATOM 1560 N N . VAL A 1 205 ? 11.523 -3.576 -24.391 1 95.94 205 VAL A N 1
ATOM 1561 C CA . VAL A 1 205 ? 10.211 -3.736 -23.797 1 95.94 205 VAL A CA 1
ATOM 1562 C C . VAL A 1 205 ? 9.633 -2.367 -23.438 1 95.94 205 VAL A C 1
ATOM 1564 O O . VAL A 1 205 ? 10.344 -1.36 -23.469 1 95.94 205 VAL A O 1
ATOM 1567 N N . VAL A 1 206 ? 8.352 -2.367 -23.172 1 98 206 VAL A N 1
ATOM 1568 C CA . VAL A 1 206 ? 7.664 -1.149 -22.75 1 98 206 VAL A CA 1
ATOM 1569 C C . VAL A 1 206 ? 7.031 -1.358 -21.375 1 98 206 VAL A C 1
ATOM 1571 O O . VAL A 1 206 ? 6.449 -2.41 -21.109 1 98 206 VAL A O 1
ATOM 1574 N N . GLU A 1 207 ? 7.223 -0.459 -20.5 1 98.19 207 GLU A N 1
ATOM 1575 C CA . GLU A 1 207 ? 6.566 -0.396 -19.188 1 98.19 207 GLU A CA 1
ATOM 1576 C C . GLU A 1 207 ? 6.078 1.018 -18.891 1 98.19 207 GLU A C 1
ATOM 1578 O O . GLU A 1 207 ? 6.867 1.965 -18.891 1 98.19 207 GLU A O 1
ATOM 1583 N N . ASN A 1 208 ? 4.801 1.148 -18.578 1 97.88 208 ASN A N 1
ATOM 1584 C CA . ASN A 1 208 ? 4.219 2.457 -18.312 1 97.88 208 ASN A CA 1
ATOM 1585 C C . ASN A 1 208 ? 4.406 3.406 -19.5 1 97.88 208 ASN A C 1
ATOM 1587 O O . ASN A 1 208 ? 4.656 4.598 -19.297 1 97.88 208 ASN A O 1
ATOM 1591 N N . GLY A 1 209 ? 4.438 2.881 -20.719 1 98.12 209 GLY A N 1
ATOM 1592 C CA . GLY A 1 209 ? 4.59 3.697 -21.906 1 98.12 209 GLY A CA 1
ATOM 1593 C C . GLY A 1 209 ? 6.023 4.109 -22.172 1 98.12 209 GLY A C 1
ATOM 1594 O O . GLY A 1 209 ? 6.289 4.93 -23.062 1 98.12 209 GLY A O 1
ATOM 1595 N N . ILE A 1 210 ? 6.965 3.629 -21.453 1 98.5 210 ILE A N 1
ATOM 1596 C CA . ILE A 1 210 ? 8.383 3.945 -21.594 1 98.5 210 ILE A CA 1
ATOM 1597 C C . ILE A 1 210 ? 9.125 2.732 -22.156 1 98.5 210 ILE A C 1
ATOM 1599 O O . ILE A 1 210 ? 8.938 1.609 -21.688 1 98.5 210 ILE A O 1
ATOM 1603 N N . SER A 1 211 ? 9.953 2.953 -23.094 1 97.94 211 SER A N 1
ATOM 1604 C CA . SER A 1 211 ? 10.719 1.884 -23.734 1 97.94 211 SER A CA 1
ATOM 1605 C C . SER A 1 211 ? 12.031 1.638 -23 1 97.94 211 SER A C 1
ATOM 1607 O O . SER A 1 211 ? 12.711 2.584 -22.594 1 97.94 211 SER A O 1
ATOM 1609 N N . TYR A 1 212 ? 12.359 0.391 -22.828 1 96.81 212 TYR A N 1
ATOM 1610 C CA . TYR A 1 212 ? 13.602 0 -22.172 1 96.81 212 TYR A CA 1
ATOM 1611 C C . TYR A 1 212 ? 14.352 -1.032 -23 1 96.81 212 TYR A C 1
ATOM 1613 O O . TYR A 1 212 ? 13.766 -1.993 -23.484 1 96.81 212 TYR A O 1
ATOM 1621 N N . ALA A 1 213 ? 15.602 -0.792 -23.109 1 92.81 213 ALA A N 1
ATOM 1622 C CA . ALA A 1 213 ? 16.5 -1.863 -23.531 1 92.81 213 ALA A CA 1
ATOM 1623 C C . ALA A 1 213 ? 16.859 -2.785 -22.375 1 92.81 213 ALA A C 1
ATOM 1625 O O . ALA A 1 213 ? 17.25 -2.32 -21.297 1 92.81 213 ALA A O 1
ATOM 1626 N N . ILE A 1 214 ? 16.594 -4.039 -22.594 1 87.5 214 ILE A N 1
ATOM 1627 C CA . ILE A 1 214 ? 16.891 -4.953 -21.5 1 87.5 214 ILE A CA 1
ATOM 1628 C C . ILE A 1 214 ? 17.938 -5.969 -21.938 1 87.5 214 ILE A C 1
ATOM 1630 O O . ILE A 1 214 ? 18.094 -6.246 -23.125 1 87.5 214 ILE A O 1
ATOM 1634 N N . SER A 1 215 ? 18.703 -6.383 -20.938 1 80.44 215 SER A N 1
ATOM 1635 C CA . SER A 1 215 ? 19.672 -7.453 -21.156 1 80.44 215 SER A CA 1
ATOM 1636 C C . SER A 1 215 ? 19.219 -8.75 -20.5 1 80.44 215 SER A C 1
ATOM 1638 O O . SER A 1 215 ? 19.109 -8.836 -19.281 1 80.44 215 SER A O 1
ATOM 1640 N N . LEU A 1 216 ? 19.031 -9.75 -21.312 1 77.5 216 LEU A N 1
ATOM 1641 C CA . LEU A 1 216 ? 18.516 -11.023 -20.812 1 77.5 216 LEU A CA 1
ATOM 1642 C C . LEU A 1 216 ? 19.578 -11.766 -20.016 1 77.5 216 LEU A C 1
ATOM 1644 O O . LEU A 1 216 ? 19.266 -12.719 -19.297 1 77.5 216 LEU A O 1
ATOM 1648 N N . GLU A 1 217 ? 20.797 -11.234 -20.047 1 71.25 217 GLU A N 1
ATOM 1649 C CA . GLU A 1 217 ? 21.891 -11.805 -19.281 1 71.25 217 GLU A CA 1
ATOM 1650 C C . GLU A 1 217 ? 22.172 -10.984 -18.031 1 71.25 217 GLU A C 1
ATOM 1652 O O . GLU A 1 217 ? 23.016 -11.352 -17.203 1 71.25 217 GLU A O 1
ATOM 1657 N N . GLY A 1 218 ? 21.406 -9.977 -17.922 1 64.38 218 GLY A N 1
ATOM 1658 C CA . GLY A 1 218 ? 21.672 -9.07 -16.812 1 64.38 218 GLY A CA 1
ATOM 1659 C C . GLY A 1 218 ? 21.203 -9.609 -15.469 1 64.38 218 GLY A C 1
ATOM 1660 O O . GLY A 1 218 ? 21.062 -10.828 -15.297 1 64.38 218 GLY A O 1
ATOM 1661 N N . GLN A 1 219 ? 21.203 -8.828 -14.492 1 62.41 219 GLN A N 1
ATOM 1662 C CA . GLN A 1 219 ? 20.828 -9.164 -13.125 1 62.41 219 GLN A CA 1
ATOM 1663 C C . GLN A 1 219 ? 19.406 -9.727 -13.07 1 62.41 219 GLN A C 1
ATOM 1665 O O . GLN A 1 219 ? 18.516 -9.25 -13.781 1 62.41 219 GLN A O 1
ATOM 1670 N N . LYS A 1 220 ? 19.281 -10.727 -12.219 1 69.06 220 LYS A N 1
ATOM 1671 C CA . LYS A 1 220 ? 18.016 -11.445 -12.047 1 69.06 220 LYS A CA 1
ATOM 1672 C C . LYS A 1 220 ? 17.484 -11.945 -13.391 1 69.06 220 LYS A C 1
ATOM 1674 O O . LYS A 1 220 ? 18.156 -12.734 -14.062 1 69.06 220 LYS A O 1
ATOM 1679 N N . THR A 1 221 ? 16.359 -11.422 -13.742 1 74 221 THR A N 1
ATOM 1680 C CA . THR A 1 221 ? 15.805 -11.898 -15.008 1 74 221 THR A CA 1
ATOM 1681 C C . THR A 1 221 ? 16.062 -10.891 -16.125 1 74 221 THR A C 1
ATOM 1683 O O . THR A 1 221 ? 15.766 -11.164 -17.297 1 74 221 THR A O 1
ATOM 1686 N N . GLY A 1 222 ? 16.703 -9.742 -15.836 1 77.12 222 GLY A N 1
ATOM 1687 C CA . GLY A 1 222 ? 17.047 -8.766 -16.859 1 77.12 222 GLY A CA 1
ATOM 1688 C C . GLY A 1 222 ? 16.422 -7.402 -16.594 1 77.12 222 GLY A C 1
ATOM 1689 O O . GLY A 1 222 ? 16.984 -6.375 -16.984 1 77.12 222 GLY A O 1
ATOM 1690 N N . PHE A 1 223 ? 15.289 -7.371 -16.016 1 87.81 223 PHE A N 1
ATOM 1691 C CA . PHE A 1 223 ? 14.547 -6.152 -15.719 1 87.81 223 PHE A CA 1
ATOM 1692 C C . PHE A 1 223 ? 13.672 -6.336 -14.484 1 87.81 223 PHE A C 1
ATOM 1694 O O . PHE A 1 223 ? 13.039 -7.383 -14.312 1 87.81 223 PHE A O 1
ATOM 1701 N N . TYR A 1 224 ? 13.648 -5.391 -13.609 1 90.62 224 TYR A N 1
ATOM 1702 C CA . TYR A 1 224 ? 12.859 -5.461 -12.383 1 90.62 224 TYR A CA 1
ATOM 1703 C C . TYR A 1 224 ? 11.43 -4.984 -12.633 1 90.62 224 TYR A C 1
ATOM 1705 O O . TYR A 1 224 ? 11.18 -3.779 -12.727 1 90.62 224 TYR A O 1
ATOM 1713 N N . THR A 1 225 ? 10.547 -5.941 -12.633 1 95.81 225 THR A N 1
ATOM 1714 C CA . THR A 1 225 ? 9.164 -5.582 -12.93 1 95.81 225 THR A CA 1
ATOM 1715 C C . THR A 1 225 ? 8.414 -5.234 -11.648 1 95.81 225 THR A C 1
ATOM 1717 O O . THR A 1 225 ? 7.289 -4.73 -11.703 1 95.81 225 THR A O 1
ATOM 1720 N N . ASP A 1 226 ? 9.039 -5.477 -10.508 1 97.38 226 ASP A N 1
ATOM 1721 C CA . ASP A 1 226 ? 8.344 -5.363 -9.227 1 97.38 226 ASP A CA 1
ATOM 1722 C C . ASP A 1 226 ? 8.102 -3.9 -8.867 1 97.38 226 ASP A C 1
ATOM 1724 O O . ASP A 1 226 ? 7.172 -3.59 -8.109 1 97.38 226 ASP A O 1
ATOM 1728 N N . GLN A 1 227 ? 8.82 -2.922 -9.422 1 97.88 227 GLN A N 1
ATOM 1729 C CA . GLN A 1 227 ? 8.695 -1.511 -9.078 1 97.88 227 GLN A CA 1
ATOM 1730 C C . GLN A 1 227 ? 7.785 -0.784 -10.062 1 97.88 227 GLN A C 1
ATOM 1732 O O . GLN A 1 227 ? 7.656 0.441 -10.016 1 97.88 227 GLN A O 1
ATOM 1737 N N . ARG A 1 228 ? 7.152 -1.496 -10.992 1 98.38 228 ARG A N 1
ATOM 1738 C CA . ARG A 1 228 ? 6.402 -0.89 -12.086 1 98.38 228 ARG A CA 1
ATOM 1739 C C . ARG A 1 228 ? 5.418 0.151 -11.562 1 98.38 228 ARG A C 1
ATOM 1741 O O . ARG A 1 228 ? 5.395 1.286 -12.047 1 98.38 228 ARG A O 1
ATOM 1748 N N . GLU A 1 229 ? 4.621 -0.245 -10.586 1 98.44 229 GLU A N 1
ATOM 1749 C CA . GLU A 1 229 ? 3.576 0.641 -10.078 1 98.44 229 GLU A CA 1
ATOM 1750 C C . GLU A 1 229 ? 4.172 1.804 -9.289 1 98.44 229 GLU A C 1
ATOM 1752 O O . GLU A 1 229 ? 3.645 2.916 -9.32 1 98.44 229 GLU A O 1
ATOM 1757 N N . ASN A 1 230 ? 5.266 1.6 -8.555 1 98.62 230 ASN A N 1
ATOM 1758 C CA . ASN A 1 230 ? 5.957 2.67 -7.848 1 98.62 230 ASN A CA 1
ATOM 1759 C C . ASN A 1 230 ? 6.598 3.662 -8.812 1 98.62 230 ASN A C 1
ATOM 1761 O O . ASN A 1 230 ? 6.566 4.871 -8.578 1 98.62 230 ASN A O 1
ATOM 1765 N N . ARG A 1 231 ? 7.199 3.158 -9.906 1 98.81 231 ARG A N 1
ATOM 1766 C CA . ARG A 1 231 ? 7.746 4.016 -10.953 1 98.81 231 ARG A CA 1
ATOM 1767 C C . ARG A 1 231 ? 6.656 4.879 -11.586 1 98.81 231 ARG A C 1
ATOM 1769 O O . ARG A 1 231 ? 6.848 6.078 -11.797 1 98.81 231 ARG A O 1
ATOM 1776 N N . HIS A 1 232 ? 5.535 4.238 -11.859 1 98.56 232 HIS A N 1
ATOM 1777 C CA . HIS A 1 232 ? 4.418 4.988 -12.414 1 98.56 232 HIS A CA 1
ATOM 1778 C C . HIS A 1 232 ? 3.992 6.117 -11.477 1 98.56 232 HIS A C 1
ATOM 1780 O O . HIS A 1 232 ? 3.738 7.238 -11.93 1 98.56 232 HIS A O 1
ATOM 1786 N N . PHE A 1 233 ? 3.91 5.809 -10.195 1 98.56 233 PHE A N 1
ATOM 1787 C CA . PHE A 1 233 ? 3.516 6.82 -9.219 1 98.56 233 PHE A CA 1
ATOM 1788 C C . PHE A 1 233 ? 4.453 8.023 -9.281 1 98.56 233 PHE A C 1
ATOM 1790 O O . PHE A 1 233 ? 4.004 9.164 -9.234 1 98.56 233 PHE A O 1
ATOM 1797 N N . ILE A 1 234 ? 5.719 7.828 -9.359 1 98.81 234 ILE A N 1
ATOM 1798 C CA . ILE A 1 234 ? 6.707 8.898 -9.445 1 98.81 234 ILE A CA 1
ATOM 1799 C C . ILE A 1 234 ? 6.387 9.805 -10.633 1 98.81 234 ILE A C 1
ATOM 1801 O O . ILE A 1 234 ? 6.516 11.031 -10.539 1 98.81 234 ILE A O 1
ATOM 1805 N N . SER A 1 235 ? 5.973 9.25 -11.75 1 98.62 235 SER A N 1
ATOM 1806 C CA . SER A 1 235 ? 5.652 10.055 -12.922 1 98.62 235 SER A CA 1
ATOM 1807 C C . SER A 1 235 ? 4.512 11.023 -12.641 1 98.62 235 SER A C 1
ATOM 1809 O O . SER A 1 235 ? 4.41 12.078 -13.273 1 98.62 235 SER A O 1
ATOM 1811 N N . THR A 1 236 ? 3.654 10.727 -11.672 1 97.62 236 THR A N 1
ATOM 1812 C CA . THR A 1 236 ? 2.463 11.531 -11.422 1 97.62 236 THR A CA 1
ATOM 1813 C C . THR A 1 236 ? 2.789 12.727 -10.539 1 97.62 236 THR A C 1
ATOM 1815 O O . THR A 1 236 ? 1.992 13.664 -10.43 1 97.62 236 THR A O 1
ATOM 1818 N N . ILE A 1 237 ? 4.004 12.766 -9.953 1 98.31 237 ILE A N 1
ATOM 1819 C CA . ILE A 1 237 ? 4.273 13.82 -8.984 1 98.31 237 ILE A CA 1
ATOM 1820 C C . ILE A 1 237 ? 5.539 14.57 -9.383 1 98.31 237 ILE A C 1
ATOM 1822 O O . ILE A 1 237 ? 6.105 15.312 -8.578 1 98.31 237 ILE A O 1
ATOM 1826 N N . SER A 1 238 ? 6.043 14.406 -10.586 1 98.69 238 SER A N 1
ATOM 1827 C CA . SER A 1 238 ? 7.371 14.898 -10.93 1 98.69 238 SER A CA 1
ATOM 1828 C C . SER A 1 238 ? 7.297 16.172 -11.75 1 98.69 238 SER A C 1
ATOM 1830 O O . SER A 1 238 ? 8.32 16.797 -12.047 1 98.69 238 SER A O 1
ATOM 1832 N N . ALA A 1 239 ? 6.121 16.672 -12.164 1 98.25 239 ALA A N 1
ATOM 1833 C CA . ALA A 1 239 ? 5.996 17.844 -13.031 1 98.25 239 ALA A CA 1
ATOM 1834 C C . ALA A 1 239 ? 6.684 19.047 -12.414 1 98.25 239 ALA A C 1
ATOM 1836 O O . ALA A 1 239 ? 6.371 19.453 -11.289 1 98.25 239 ALA A O 1
ATOM 1837 N N . GLY A 1 240 ? 7.648 19.609 -13.102 1 98.25 240 GLY A N 1
ATOM 1838 C CA . GLY A 1 240 ? 8.336 20.812 -12.68 1 98.25 240 GLY A CA 1
ATOM 1839 C C . GLY A 1 240 ? 9.344 20.578 -11.578 1 98.25 240 GLY A C 1
ATOM 1840 O O . GLY A 1 240 ? 9.812 21.516 -10.938 1 98.25 240 GLY A O 1
ATOM 1841 N N . LYS A 1 241 ? 9.703 19.375 -11.297 1 98.81 241 LYS A N 1
ATOM 1842 C CA . LYS A 1 241 ? 10.523 19.062 -10.141 1 98.81 241 LYS A CA 1
ATOM 1843 C C . LYS A 1 241 ? 11.953 18.703 -10.562 1 98.81 241 LYS A C 1
ATOM 1845 O O . LYS A 1 241 ? 12.18 18.234 -11.672 1 98.81 241 LYS A O 1
ATOM 1850 N N . ARG A 1 242 ? 12.891 18.969 -9.766 1 98.88 242 ARG A N 1
ATOM 1851 C CA . ARG A 1 242 ? 14.234 18.406 -9.836 1 98.88 242 ARG A CA 1
ATOM 1852 C C . ARG A 1 242 ? 14.305 17.078 -9.094 1 98.88 242 ARG A C 1
ATOM 1854 O O . ARG A 1 242 ? 14.023 17.016 -7.895 1 98.88 242 ARG A O 1
ATOM 1861 N N . VAL A 1 243 ? 14.75 16.031 -9.805 1 98.94 243 VAL A N 1
ATOM 1862 C CA . VAL A 1 243 ? 14.656 14.68 -9.25 1 98.94 243 VAL A CA 1
ATOM 1863 C C . VAL A 1 243 ? 16.047 14.047 -9.188 1 98.94 243 VAL A C 1
ATOM 1865 O O . VAL A 1 243 ? 16.812 14.133 -10.148 1 98.94 243 VAL A O 1
ATOM 1868 N N . LEU A 1 244 ? 16.391 13.477 -8.062 1 98.94 244 LEU A N 1
ATOM 1869 C CA . LEU A 1 244 ? 17.594 12.688 -7.859 1 98.94 244 LEU A CA 1
ATOM 1870 C C . LEU A 1 244 ? 17.25 11.211 -7.684 1 98.94 244 LEU A C 1
ATOM 1872 O O . LEU A 1 244 ? 16.469 10.844 -6.801 1 98.94 244 LEU A O 1
ATOM 1876 N N . ASP A 1 245 ? 17.781 10.383 -8.531 1 98.94 245 ASP A N 1
ATOM 1877 C CA . ASP A 1 245 ? 17.562 8.938 -8.508 1 98.94 245 ASP A CA 1
ATOM 1878 C C . ASP A 1 245 ? 18.828 8.195 -8.109 1 98.94 245 ASP A C 1
ATOM 1880 O O . ASP A 1 245 ? 19.688 7.934 -8.953 1 98.94 245 ASP A O 1
ATOM 1884 N N . LEU A 1 246 ? 18.891 7.773 -6.82 1 98.88 246 LEU A N 1
ATOM 1885 C CA . LEU A 1 246 ? 20.062 7.09 -6.27 1 98.88 246 LEU A CA 1
ATOM 1886 C C . LEU A 1 246 ? 19.938 5.582 -6.453 1 98.88 246 LEU A C 1
ATOM 1888 O O . LEU A 1 246 ? 18.891 5 -6.184 1 98.88 246 LEU A O 1
ATOM 1892 N N . CYS A 1 247 ? 21.109 4.891 -6.836 1 97.94 247 CYS A N 1
ATOM 1893 C CA . CYS A 1 247 ? 21.094 3.477 -7.195 1 97.94 247 CYS A CA 1
ATOM 1894 C C . CYS A 1 247 ? 20.078 3.217 -8.312 1 97.94 247 CYS A C 1
ATOM 1896 O O . CYS A 1 247 ? 19.219 2.344 -8.188 1 97.94 247 CYS A O 1
ATOM 1898 N N . CYS A 1 248 ? 20.297 3.91 -9.414 1 97.81 248 CYS A N 1
ATOM 1899 C CA . CYS A 1 248 ? 19.234 4.086 -10.391 1 97.81 248 CYS A CA 1
ATOM 1900 C C . CYS A 1 248 ? 19.188 2.924 -11.375 1 97.81 248 CYS A C 1
ATOM 1902 O O . CYS A 1 248 ? 18.219 2.771 -12.117 1 97.81 248 CYS A O 1
ATOM 1904 N N . TYR A 1 249 ? 20.25 2.072 -11.383 1 94.5 249 TYR A N 1
ATOM 1905 C CA . TYR A 1 249 ? 20.344 0.97 -12.336 1 94.5 249 TYR A CA 1
ATOM 1906 C C . TYR A 1 249 ? 20.125 1.461 -13.758 1 94.5 249 TYR A C 1
ATOM 1908 O O . TYR A 1 249 ? 20.812 2.371 -14.227 1 94.5 249 TYR A O 1
ATOM 1916 N N . SER A 1 250 ? 19.125 0.93 -14.492 1 94.75 250 SER A N 1
ATOM 1917 C CA . SER A 1 250 ? 18.906 1.288 -15.891 1 94.75 250 SER A CA 1
ATOM 1918 C C . SER A 1 250 ? 17.984 2.502 -16.016 1 94.75 250 SER A C 1
ATOM 1920 O O . SER A 1 250 ? 17.469 2.791 -17.094 1 94.75 250 SER A O 1
ATOM 1922 N N . GLY A 1 251 ? 17.672 3.17 -14.914 1 97.5 251 GLY A N 1
ATOM 1923 C CA . GLY A 1 251 ? 17.016 4.465 -14.953 1 97.5 251 GLY A CA 1
ATOM 1924 C C . GLY A 1 251 ? 15.508 4.367 -14.844 1 97.5 251 GLY A C 1
ATOM 1925 O O . GLY A 1 251 ? 14.789 5.277 -15.258 1 97.5 251 GLY A O 1
ATOM 1926 N N . GLY A 1 252 ? 14.953 3.264 -14.312 1 97.75 252 GLY A N 1
ATOM 1927 C CA . GLY A 1 252 ? 13.516 3.057 -14.242 1 97.75 252 GLY A CA 1
ATOM 1928 C C . GLY A 1 252 ? 12.773 4.215 -13.594 1 97.75 252 GLY A C 1
ATOM 1929 O O . GLY A 1 252 ? 11.852 4.781 -14.18 1 97.75 252 GLY A O 1
ATOM 1930 N N . PHE A 1 253 ? 13.172 4.637 -12.414 1 98.81 253 PHE A N 1
ATOM 1931 C CA . PHE A 1 253 ? 12.539 5.742 -11.703 1 98.81 253 PHE A CA 1
ATOM 1932 C C . PHE A 1 253 ? 12.852 7.07 -12.391 1 98.81 253 PHE A C 1
ATOM 1934 O O . PHE A 1 253 ? 11.961 7.91 -12.562 1 98.81 253 PHE A O 1
ATOM 1941 N N . ALA A 1 254 ? 14.086 7.258 -12.812 1 98.88 254 ALA A N 1
ATOM 1942 C CA . ALA A 1 254 ? 14.523 8.492 -13.469 1 98.88 254 ALA A CA 1
ATOM 1943 C C . ALA A 1 254 ? 13.703 8.766 -14.719 1 98.88 254 ALA A C 1
ATOM 1945 O O . ALA A 1 254 ? 13.219 9.883 -14.922 1 98.88 254 ALA A O 1
ATOM 1946 N N . LEU A 1 255 ? 13.547 7.773 -15.555 1 98.88 255 LEU A N 1
ATOM 1947 C CA . LEU A 1 255 ? 12.828 7.941 -16.812 1 98.88 255 LEU A CA 1
ATOM 1948 C C . LEU A 1 255 ? 11.352 8.227 -16.562 1 98.88 255 LEU A C 1
ATOM 1950 O O . LEU A 1 255 ? 10.727 8.992 -17.297 1 98.88 255 LEU A O 1
ATOM 1954 N N . ASN A 1 256 ? 10.773 7.578 -15.555 1 98.88 256 ASN A N 1
ATOM 1955 C CA . ASN A 1 256 ? 9.398 7.883 -15.188 1 98.88 256 ASN A CA 1
ATOM 1956 C C . ASN A 1 256 ? 9.25 9.32 -14.695 1 98.88 256 ASN A C 1
ATOM 1958 O O . ASN A 1 256 ? 8.266 9.992 -15.016 1 98.88 256 ASN A O 1
ATOM 1962 N N . ALA A 1 257 ? 10.227 9.773 -13.883 1 98.94 257 ALA A N 1
ATOM 1963 C CA . ALA A 1 257 ? 10.211 11.164 -13.445 1 98.94 257 ALA A CA 1
ATOM 1964 C C . ALA A 1 257 ? 10.266 12.109 -14.648 1 98.94 257 ALA A C 1
ATOM 1966 O O . ALA A 1 257 ? 9.508 13.086 -14.711 1 98.94 257 ALA A O 1
ATOM 1967 N N . ALA A 1 258 ? 11.117 11.805 -15.578 1 98.88 258 ALA A N 1
ATOM 1968 C CA . ALA A 1 258 ? 11.258 12.617 -16.781 1 98.88 258 ALA A CA 1
ATOM 1969 C C . ALA A 1 258 ? 9.953 12.648 -17.578 1 98.88 258 ALA A C 1
ATOM 1971 O O . ALA A 1 258 ? 9.492 13.711 -18 1 98.88 258 ALA A O 1
ATOM 1972 N N . ARG A 1 259 ? 9.359 11.492 -17.797 1 98.5 259 ARG A N 1
ATOM 1973 C CA . ARG A 1 259 ? 8.086 11.383 -18.5 1 98.5 259 ARG A CA 1
ATOM 1974 C C . ARG A 1 259 ? 7 12.195 -17.797 1 98.5 259 ARG A C 1
ATOM 1976 O O . ARG A 1 259 ? 6.117 12.75 -18.453 1 98.5 259 ARG A O 1
ATOM 1983 N N . GLY A 1 260 ? 7.109 12.25 -16.484 1 98.19 260 GLY A N 1
ATOM 1984 C CA . GLY A 1 260 ? 6.129 12.969 -15.68 1 98.19 260 GLY A CA 1
ATOM 1985 C C . GLY A 1 260 ? 6.316 14.477 -15.711 1 98.19 260 GLY A C 1
ATOM 1986 O O . GLY A 1 260 ? 5.535 15.211 -15.109 1 98.19 260 GLY A O 1
ATOM 1987 N N . GLY A 1 261 ? 7.434 14.938 -16.328 1 98.38 261 GLY A N 1
ATOM 1988 C CA . GLY A 1 261 ? 7.598 16.375 -16.516 1 98.38 261 GLY A CA 1
ATOM 1989 C C . GLY A 1 261 ? 8.656 16.969 -15.602 1 98.38 261 GLY A C 1
ATOM 1990 O O . GLY A 1 261 ? 8.656 18.188 -15.359 1 98.38 261 GLY A O 1
ATOM 1991 N N . ALA A 1 262 ? 9.5 16.188 -15.047 1 98.75 262 ALA A N 1
ATOM 1992 C CA . ALA A 1 262 ? 10.609 16.719 -14.258 1 98.75 262 ALA A CA 1
ATOM 1993 C C . ALA A 1 262 ? 11.43 17.719 -15.062 1 98.75 262 ALA A C 1
ATOM 1995 O O . ALA A 1 262 ? 11.656 17.531 -16.266 1 98.75 262 ALA A O 1
ATOM 1996 N N . THR A 1 263 ? 11.875 18.781 -14.453 1 98.56 263 THR A N 1
ATOM 1997 C CA . THR A 1 263 ? 12.703 19.766 -15.133 1 98.56 263 THR A CA 1
ATOM 1998 C C . THR A 1 263 ? 14.133 19.281 -15.289 1 98.56 263 THR A C 1
ATOM 2000 O O . THR A 1 263 ? 14.812 19.609 -16.266 1 98.56 263 THR A O 1
ATOM 2003 N N . SER A 1 264 ? 14.539 18.531 -14.344 1 98.62 264 SER A N 1
ATOM 2004 C CA . SER A 1 264 ? 15.859 17.906 -14.367 1 98.62 264 SER A CA 1
ATOM 2005 C C . SER A 1 264 ? 15.875 16.609 -13.578 1 98.62 264 SER A C 1
ATOM 2007 O O . SER A 1 264 ? 15.227 16.5 -12.539 1 98.62 264 SER A O 1
ATOM 2009 N N . VAL A 1 265 ? 16.578 15.664 -14.078 1 98.94 265 VAL A N 1
ATOM 2010 C CA . VAL A 1 265 ? 16.734 14.359 -13.438 1 98.94 265 VAL A CA 1
ATOM 2011 C C . VAL A 1 265 ? 18.203 13.953 -13.43 1 98.94 265 VAL A C 1
ATOM 2013 O O . VAL A 1 265 ? 18.875 14.016 -14.461 1 98.94 265 VAL A O 1
ATOM 2016 N N . VAL A 1 266 ? 18.719 13.562 -12.312 1 98.88 266 VAL A N 1
ATOM 2017 C CA . VAL A 1 266 ? 20.062 13.016 -12.172 1 98.88 266 VAL A CA 1
ATOM 2018 C C . VAL A 1 266 ? 20 11.602 -11.602 1 98.88 266 VAL A C 1
ATOM 2020 O O . VAL A 1 266 ? 19.375 11.375 -10.555 1 98.88 266 VAL A O 1
ATOM 2023 N N . GLY A 1 267 ? 20.5 10.664 -12.297 1 98.81 267 GLY A N 1
ATOM 2024 C CA . GLY A 1 267 ? 20.625 9.297 -11.812 1 98.81 267 GLY A CA 1
ATOM 2025 C C . GLY A 1 267 ? 22.047 8.922 -11.453 1 98.81 267 GLY A C 1
ATOM 2026 O O . GLY A 1 267 ? 23 9.273 -12.156 1 98.81 267 GLY A O 1
ATOM 2027 N N . ILE A 1 268 ? 22.203 8.234 -10.328 1 98.81 268 ILE A N 1
ATOM 2028 C CA . ILE A 1 268 ? 23.516 7.836 -9.844 1 98.81 268 ILE A CA 1
ATOM 2029 C C . ILE A 1 268 ? 23.578 6.316 -9.711 1 98.81 268 ILE A C 1
ATOM 2031 O O . ILE A 1 268 ? 22.672 5.699 -9.141 1 98.81 268 ILE A O 1
ATOM 2035 N N . ASP A 1 269 ? 24.562 5.723 -10.195 1 98.12 269 ASP A N 1
ATOM 2036 C CA . ASP A 1 269 ? 24.828 4.297 -10.016 1 98.12 269 ASP A CA 1
ATOM 2037 C C . ASP A 1 269 ? 26.328 3.998 -10.141 1 98.12 269 ASP A C 1
ATOM 2039 O O . ASP A 1 269 ? 27.047 4.703 -10.844 1 98.12 269 ASP A O 1
ATOM 2043 N N . SER A 1 270 ? 26.75 2.967 -9.508 1 97.56 270 SER A N 1
ATOM 2044 C CA . SER A 1 270 ? 28.172 2.604 -9.578 1 97.56 270 SER A CA 1
ATOM 2045 C C . SER A 1 270 ? 28.453 1.718 -10.789 1 97.56 270 SER A C 1
ATOM 2047 O O . SER A 1 270 ? 29.609 1.523 -11.156 1 97.56 270 SER A O 1
ATOM 2049 N N . SER A 1 271 ? 27.453 1.138 -11.336 1 94.44 271 SER A N 1
ATOM 2050 C CA . SER A 1 271 ? 27.609 0.191 -12.438 1 94.44 271 SER A CA 1
ATOM 2051 C C . SER A 1 271 ? 27.594 0.904 -13.781 1 94.44 271 SER A C 1
ATOM 2053 O O . SER A 1 271 ? 26.562 1.425 -14.203 1 94.44 271 SER A O 1
ATOM 2055 N N . LEU A 1 272 ? 28.672 0.823 -14.531 1 95.62 272 LEU A N 1
ATOM 2056 C CA . LEU A 1 272 ? 28.75 1.442 -15.844 1 95.62 272 LEU A CA 1
ATOM 2057 C C . LEU A 1 272 ? 27.812 0.752 -16.828 1 95.62 272 LEU A C 1
ATOM 2059 O O . LEU A 1 272 ? 27.094 1.417 -17.578 1 95.62 272 LEU A O 1
ATOM 2063 N N . PRO A 1 273 ? 27.766 -0.633 -16.828 1 91.5 273 PRO A N 1
ATOM 2064 C CA . PRO A 1 273 ? 26.828 -1.295 -17.734 1 91.5 273 PRO A CA 1
ATOM 2065 C C . PRO A 1 273 ? 25.375 -0.863 -17.5 1 91.5 273 PRO A C 1
ATOM 2067 O O . PRO A 1 273 ? 24.625 -0.681 -18.453 1 91.5 273 PRO A O 1
ATOM 2070 N N . ALA A 1 274 ? 25 -0.708 -16.297 1 92.94 274 ALA A N 1
ATOM 2071 C CA . ALA A 1 274 ? 23.656 -0.242 -15.977 1 92.94 274 ALA A CA 1
ATOM 2072 C C . ALA A 1 274 ? 23.406 1.153 -16.547 1 92.94 274 ALA A C 1
ATOM 2074 O O . ALA A 1 274 ? 22.359 1.408 -17.141 1 92.94 274 ALA A O 1
ATOM 2075 N N . LEU A 1 275 ? 24.375 2.027 -16.406 1 96.69 275 LEU A N 1
ATOM 2076 C CA . LEU A 1 275 ? 24.219 3.408 -16.844 1 96.69 275 LEU A CA 1
ATOM 2077 C C . LEU A 1 275 ? 24.203 3.496 -18.375 1 96.69 275 LEU A C 1
ATOM 2079 O O . LEU A 1 275 ? 23.562 4.379 -18.938 1 96.69 275 LEU A O 1
ATOM 2083 N N . GLU A 1 276 ? 24.953 2.625 -18.984 1 95 276 GLU A N 1
ATOM 2084 C CA . GLU A 1 276 ? 24.906 2.572 -20.438 1 95 276 GLU A CA 1
ATOM 2085 C C . GLU A 1 276 ? 23.5 2.24 -20.922 1 95 276 GLU A C 1
ATOM 2087 O O . GLU A 1 276 ? 23 2.844 -21.875 1 95 276 GLU A O 1
ATOM 2092 N N . LEU A 1 277 ? 22.875 1.312 -20.219 1 93.44 277 LEU A N 1
ATOM 2093 C CA . LEU A 1 277 ? 21.469 1 -20.531 1 93.44 277 LEU A CA 1
ATOM 2094 C C . LEU A 1 277 ? 20.578 2.209 -20.266 1 93.44 277 LEU A C 1
ATOM 2096 O O . LEU A 1 277 ? 19.688 2.502 -21.062 1 93.44 277 LEU A O 1
ATOM 2100 N N . ALA A 1 278 ? 20.812 2.871 -19.203 1 96.81 278 ALA A N 1
ATOM 2101 C CA . ALA A 1 278 ? 20.016 4.035 -18.844 1 96.81 278 ALA A CA 1
ATOM 2102 C C . ALA A 1 278 ? 20.094 5.117 -19.922 1 96.81 278 ALA A C 1
ATOM 2104 O O . ALA A 1 278 ? 19.078 5.684 -20.328 1 96.81 278 ALA A O 1
ATOM 2105 N N . ARG A 1 279 ? 21.312 5.391 -20.375 1 97.44 279 ARG A N 1
ATOM 2106 C CA . ARG A 1 279 ? 21.516 6.395 -21.406 1 97.44 279 ARG A CA 1
ATOM 2107 C C . ARG A 1 279 ? 20.859 5.973 -22.719 1 97.44 279 ARG A C 1
ATOM 2109 O O . ARG A 1 279 ? 20.281 6.805 -23.422 1 97.44 279 ARG A O 1
ATOM 2116 N N . GLU A 1 280 ? 20.969 4.703 -22.984 1 96.12 280 GLU A N 1
ATOM 2117 C CA . GLU A 1 280 ? 20.297 4.184 -24.172 1 96.12 280 GLU A CA 1
ATOM 2118 C C . GLU A 1 280 ? 18.781 4.387 -24.078 1 96.12 280 GLU A C 1
ATOM 2120 O O . GLU A 1 280 ? 18.125 4.727 -25.062 1 96.12 280 GLU A O 1
ATOM 2125 N N . ASN A 1 281 ? 18.234 4.184 -22.922 1 97.31 281 ASN A N 1
ATOM 2126 C CA . ASN A 1 281 ? 16.797 4.332 -22.688 1 97.31 281 ASN A CA 1
ATOM 2127 C C . ASN A 1 281 ? 16.359 5.781 -22.859 1 97.31 281 ASN A C 1
ATOM 2129 O O . ASN A 1 281 ? 15.242 6.043 -23.312 1 97.31 281 ASN A O 1
ATOM 2133 N N . VAL A 1 282 ? 17.219 6.742 -22.5 1 98.25 282 VAL A N 1
ATOM 2134 C CA . VAL A 1 282 ? 16.922 8.156 -22.703 1 98.25 282 VAL A CA 1
ATOM 2135 C C . VAL A 1 282 ? 16.734 8.422 -24.203 1 98.25 282 VAL A C 1
ATOM 2137 O O . VAL A 1 282 ? 15.766 9.078 -24.594 1 98.25 282 VAL A O 1
ATOM 2140 N N . ILE A 1 283 ? 17.609 7.871 -24.984 1 97.19 283 ILE A N 1
ATOM 2141 C CA . ILE A 1 283 ? 17.578 8.062 -26.438 1 97.19 283 ILE A CA 1
ATOM 2142 C C . ILE A 1 283 ? 16.359 7.352 -27.016 1 97.19 283 ILE A C 1
ATOM 2144 O O . ILE A 1 283 ? 15.641 7.922 -27.844 1 97.19 283 ILE A O 1
ATOM 2148 N N . LEU A 1 284 ? 16.078 6.133 -26.562 1 96.69 284 LEU A N 1
ATOM 2149 C CA . LEU A 1 284 ? 14.961 5.324 -27.047 1 96.69 284 LEU A CA 1
ATOM 2150 C C . LEU A 1 284 ? 13.641 6.055 -26.844 1 96.69 284 LEU A C 1
ATOM 2152 O O . LEU A 1 284 ? 12.703 5.871 -27.625 1 96.69 284 LEU A O 1
ATOM 2156 N N . ASN A 1 285 ? 13.547 6.855 -25.844 1 98.25 285 ASN A N 1
ATOM 2157 C CA . ASN A 1 285 ? 12.289 7.52 -25.5 1 98.25 285 ASN A CA 1
ATOM 2158 C C . ASN A 1 285 ? 12.297 8.984 -25.938 1 98.25 285 ASN A C 1
ATOM 2160 O O . ASN A 1 285 ? 11.43 9.758 -25.531 1 98.25 285 ASN A O 1
ATOM 2164 N N . HIS A 1 286 ? 13.375 9.406 -26.641 1 98.12 286 HIS A N 1
ATOM 2165 C CA . HIS A 1 286 ? 13.508 10.75 -27.188 1 98.12 286 HIS A CA 1
ATOM 2166 C C . HIS A 1 286 ? 13.477 11.797 -26.078 1 98.12 286 HIS A C 1
ATOM 2168 O O . HIS A 1 286 ? 12.836 12.844 -26.234 1 98.12 286 HIS A O 1
ATOM 2174 N N . MET A 1 287 ? 14.023 11.43 -24.984 1 98 287 MET A N 1
ATOM 2175 C CA . MET A 1 287 ? 14.148 12.383 -23.891 1 98 287 MET A CA 1
ATOM 2176 C C . MET A 1 287 ? 15.406 13.242 -24.062 1 98 287 MET A C 1
ATOM 2178 O O . MET A 1 287 ? 16.359 12.828 -24.734 1 98 287 MET A O 1
ATOM 2182 N N . ASP A 1 288 ? 15.359 14.438 -23.516 1 97.38 288 ASP A N 1
ATOM 2183 C CA . ASP A 1 288 ? 16.484 15.367 -23.609 1 97.38 288 ASP A CA 1
ATOM 2184 C C . ASP A 1 288 ? 17.656 14.914 -22.75 1 97.38 288 ASP A C 1
ATOM 2186 O O . ASP A 1 288 ? 17.578 14.961 -21.516 1 97.38 288 ASP A O 1
ATOM 2190 N N . PRO A 1 289 ? 18.703 14.508 -23.328 1 96.31 289 PRO A N 1
ATOM 2191 C CA . PRO A 1 289 ? 19.844 14.039 -22.547 1 96.31 289 PRO A CA 1
ATOM 2192 C C . PRO A 1 289 ? 20.453 15.133 -21.672 1 96.31 289 PRO A C 1
ATOM 2194 O O . PRO A 1 289 ? 21.25 14.844 -20.766 1 96.31 289 PRO A O 1
ATOM 2197 N N . GLY A 1 290 ? 20.141 16.328 -21.938 1 96.62 290 GLY A N 1
ATOM 2198 C CA . GLY A 1 290 ? 20.594 17.438 -21.094 1 96.62 290 GLY A CA 1
ATOM 2199 C C . GLY A 1 290 ? 19.797 17.578 -19.812 1 96.62 290 GLY A C 1
ATOM 2200 O O . GLY A 1 290 ? 20.281 18.172 -18.844 1 96.62 290 GLY A O 1
ATOM 2201 N N . LYS A 1 291 ? 18.641 17.047 -19.828 1 97.81 291 LYS A N 1
ATOM 2202 C CA . LYS A 1 291 ? 17.75 17.156 -18.672 1 97.81 291 LYS A CA 1
ATOM 2203 C C . LYS A 1 291 ? 17.75 15.875 -17.844 1 97.81 291 LYS A C 1
ATOM 2205 O O . LYS A 1 291 ? 17.375 15.883 -16.672 1 97.81 291 LYS A O 1
ATOM 2210 N N . VAL A 1 292 ? 18.047 14.828 -18.516 1 98.69 292 VAL A N 1
ATOM 2211 C CA . VAL A 1 292 ? 18.141 13.531 -17.844 1 98.69 292 VAL A CA 1
ATOM 2212 C C . VAL A 1 292 ? 19.578 13.023 -17.922 1 98.69 292 VAL A C 1
ATOM 2214 O O . VAL A 1 292 ? 20 12.492 -18.953 1 98.69 292 VAL A O 1
ATOM 2217 N N . VAL A 1 293 ? 20.281 13.094 -16.828 1 98.38 293 VAL A N 1
ATOM 2218 C CA . VAL A 1 293 ? 21.719 12.82 -16.844 1 98.38 293 VAL A CA 1
ATOM 2219 C C . VAL A 1 293 ? 22.031 11.68 -15.875 1 98.38 293 VAL A C 1
ATOM 2221 O O . VAL A 1 293 ? 21.422 11.57 -14.812 1 98.38 293 VAL A O 1
ATOM 2224 N N . PHE A 1 294 ? 22.969 10.859 -16.219 1 98.56 294 PHE A N 1
ATOM 2225 C CA . PHE A 1 294 ? 23.391 9.734 -15.398 1 98.56 294 PHE A CA 1
ATOM 2226 C C . PHE A 1 294 ? 24.891 9.828 -15.102 1 98.56 294 PHE A C 1
ATOM 2228 O O . PHE A 1 294 ? 25.688 10.062 -16 1 98.56 294 PHE A O 1
ATOM 2235 N N . CYS A 1 295 ? 25.234 9.625 -13.875 1 98.19 295 CYS A N 1
ATOM 2236 C CA . CYS A 1 295 ? 26.625 9.75 -13.43 1 98.19 295 CYS A CA 1
ATOM 2237 C C . CYS A 1 295 ? 27.094 8.484 -12.727 1 98.19 295 CYS A C 1
ATOM 2239 O O . CYS A 1 295 ? 26.391 7.957 -11.859 1 98.19 295 CYS A O 1
ATOM 2241 N N . LYS A 1 296 ? 28.234 8.008 -13.109 1 98.5 296 LYS A N 1
ATOM 2242 C CA . LYS A 1 296 ? 28.828 6.848 -12.445 1 98.5 296 LYS A CA 1
ATOM 2243 C C . LYS A 1 296 ? 29.516 7.25 -11.148 1 98.5 296 LYS A C 1
ATOM 2245 O O . LYS A 1 296 ? 30.578 7.863 -11.172 1 98.5 296 LYS A O 1
ATOM 2250 N N . GLN A 1 297 ? 28.953 6.844 -10.109 1 98.06 297 GLN A N 1
ATOM 2251 C CA . GLN A 1 297 ? 29.516 7.121 -8.797 1 98.06 297 GLN A CA 1
ATOM 2252 C C . GLN A 1 297 ? 28.875 6.246 -7.727 1 98.06 297 GLN A C 1
ATOM 2254 O O . GLN A 1 297 ? 27.75 5.746 -7.914 1 98.06 297 GLN A O 1
ATOM 2259 N N . ASP A 1 298 ? 29.609 6.039 -6.676 1 97.62 298 ASP A N 1
ATOM 2260 C CA . ASP A 1 298 ? 28.984 5.461 -5.488 1 97.62 298 ASP A CA 1
ATOM 2261 C C . ASP A 1 298 ? 27.969 6.426 -4.871 1 97.62 298 ASP A C 1
ATOM 2263 O O . ASP A 1 298 ? 28.266 7.609 -4.688 1 97.62 298 ASP A O 1
ATOM 2267 N N . SER A 1 299 ? 26.828 5.934 -4.547 1 97.56 299 SER A N 1
ATOM 2268 C CA . SER A 1 299 ? 25.75 6.801 -4.098 1 97.56 299 SER A CA 1
ATOM 2269 C C . SER A 1 299 ? 26.109 7.52 -2.805 1 97.56 299 SER A C 1
ATOM 2271 O O . SER A 1 299 ? 25.781 8.695 -2.625 1 97.56 299 SER A O 1
ATOM 2273 N N . THR A 1 300 ? 26.734 6.793 -1.862 1 97.75 300 THR A N 1
ATOM 2274 C CA . THR A 1 300 ? 27.125 7.418 -0.602 1 97.75 300 THR A CA 1
ATOM 2275 C C . THR A 1 300 ? 28.109 8.555 -0.843 1 97.75 300 THR A C 1
ATOM 2277 O O . THR A 1 300 ? 27.953 9.648 -0.287 1 97.75 300 THR A O 1
ATOM 2280 N N . GLU A 1 301 ? 29.078 8.281 -1.692 1 98.19 301 GLU A N 1
ATOM 2281 C CA . GLU A 1 301 ? 30.078 9.297 -2.021 1 98.19 301 GLU A CA 1
ATOM 2282 C C . GLU A 1 301 ? 29.438 10.492 -2.727 1 98.19 301 GLU A C 1
ATOM 2284 O O . GLU A 1 301 ? 29.766 11.641 -2.43 1 98.19 301 GLU A O 1
ATOM 2289 N N . PHE A 1 302 ? 28.641 10.18 -3.643 1 98.62 302 PHE A N 1
ATOM 2290 C CA . PHE A 1 302 ? 27.938 11.258 -4.336 1 98.62 302 PHE A CA 1
ATOM 2291 C C . PHE A 1 302 ? 27.188 12.133 -3.346 1 98.62 302 PHE A C 1
ATOM 2293 O O . PHE A 1 302 ? 27.266 13.359 -3.408 1 98.62 302 PHE A O 1
ATOM 2300 N N . MET A 1 303 ? 26.375 11.5 -2.439 1 98.81 303 MET A N 1
ATOM 2301 C CA . MET A 1 303 ? 25.531 12.234 -1.503 1 98.81 303 MET A CA 1
ATOM 2302 C C . MET A 1 303 ? 26.375 13.133 -0.602 1 98.81 303 MET A C 1
ATOM 2304 O O . MET A 1 303 ? 26.031 14.297 -0.38 1 98.81 303 MET A O 1
ATOM 2308 N N . LYS A 1 304 ? 27.484 12.602 -0.132 1 98.44 304 LYS A N 1
ATOM 2309 C CA . LYS A 1 304 ? 28.375 13.398 0.704 1 98.44 304 LYS A CA 1
ATOM 2310 C C . LYS A 1 304 ? 28.906 14.609 -0.058 1 98.44 304 LYS A C 1
ATOM 2312 O O . LYS A 1 304 ? 28.953 15.719 0.479 1 98.44 304 LYS A O 1
ATOM 2317 N N . GLY A 1 305 ? 29.312 14.344 -1.27 1 98.56 305 GLY A N 1
ATOM 2318 C CA . GLY A 1 305 ? 29.781 15.438 -2.102 1 98.56 305 GLY A CA 1
ATOM 2319 C C . GLY A 1 305 ? 28.719 16.484 -2.365 1 98.56 305 GLY A C 1
ATOM 2320 O O . GLY A 1 305 ? 29 17.688 -2.27 1 98.56 305 GLY A O 1
ATOM 2321 N N . ALA A 1 306 ? 27.562 16.078 -2.752 1 98.69 306 ALA A N 1
ATOM 2322 C CA . ALA A 1 306 ? 26.453 16.984 -3.027 1 98.69 306 ALA A CA 1
ATOM 2323 C C . ALA A 1 306 ? 26.125 17.828 -1.798 1 98.69 306 ALA A C 1
ATOM 2325 O O . ALA A 1 306 ? 25.828 19.031 -1.914 1 98.69 306 ALA A O 1
ATOM 2326 N N . LEU A 1 307 ? 26.078 17.188 -0.635 1 98.31 307 LEU A N 1
ATOM 2327 C CA . LEU A 1 307 ? 25.828 17.906 0.611 1 98.31 307 LEU A CA 1
ATOM 2328 C C . LEU A 1 307 ? 26.875 18.984 0.845 1 98.31 307 LEU A C 1
ATOM 2330 O O . LEU A 1 307 ? 26.531 20.094 1.265 1 98.31 307 LEU A O 1
ATOM 2334 N N . SER A 1 308 ? 28.125 18.641 0.598 1 98.06 308 SER A N 1
ATOM 2335 C CA . SER A 1 308 ? 29.219 19.594 0.77 1 98.06 308 SER A CA 1
ATOM 2336 C C . SER A 1 308 ? 29.047 20.797 -0.152 1 98.06 308 SER A C 1
ATOM 2338 O O . SER A 1 308 ? 29.484 21.906 0.166 1 98.06 308 SER A O 1
ATOM 2340 N N . ARG A 1 309 ? 28.375 20.609 -1.271 1 98.25 309 ARG A N 1
ATOM 2341 C CA . ARG A 1 309 ? 28.141 21.672 -2.238 1 98.25 309 ARG A CA 1
ATOM 2342 C C . ARG A 1 309 ? 26.812 22.375 -1.974 1 98.25 309 ARG A C 1
ATOM 2344 O O . ARG A 1 309 ? 26.406 23.25 -2.738 1 98.25 309 ARG A O 1
ATOM 2351 N N . GLY A 1 310 ? 26.047 21.906 -0.998 1 97.69 310 GLY A N 1
ATOM 2352 C CA . GLY A 1 310 ? 24.781 22.516 -0.613 1 97.69 310 GLY A CA 1
ATOM 2353 C C . GLY A 1 310 ? 23.656 22.25 -1.596 1 97.69 310 GLY A C 1
ATOM 2354 O O . GLY A 1 310 ? 22.734 23.047 -1.723 1 97.69 310 GLY A O 1
ATOM 2355 N N . GLU A 1 311 ? 23.719 21.172 -2.309 1 98.38 311 GLU A N 1
ATOM 2356 C CA . GLU A 1 311 ? 22.703 20.828 -3.307 1 98.38 311 GLU A CA 1
ATOM 2357 C C . GLU A 1 311 ? 21.516 20.125 -2.668 1 98.38 311 GLU A C 1
ATOM 2359 O O . GLU A 1 311 ? 21.656 19.406 -1.673 1 98.38 311 GLU A O 1
ATOM 2364 N N . THR A 1 312 ? 20.344 20.375 -3.182 1 98.56 312 THR A N 1
ATOM 2365 C CA . THR A 1 312 ? 19.125 19.672 -2.781 1 98.56 312 THR A CA 1
ATOM 2366 C C . THR A 1 312 ? 18.25 19.406 -3.992 1 98.56 312 THR A C 1
ATOM 2368 O O . THR A 1 312 ? 18.438 19.984 -5.059 1 98.56 312 THR A O 1
ATOM 2371 N N . TRP A 1 313 ? 17.359 18.516 -3.906 1 98.88 313 TRP A N 1
ATOM 2372 C CA . TRP A 1 313 ? 16.391 18.141 -4.934 1 98.88 313 TRP A CA 1
ATOM 2373 C C . TRP A 1 313 ? 14.977 18.125 -4.367 1 98.88 313 TRP A C 1
ATOM 2375 O O . TRP A 1 313 ? 14.781 17.969 -3.158 1 98.88 313 TRP A O 1
ATOM 2385 N N . ASP A 1 314 ? 13.953 18.297 -5.234 1 98.88 314 ASP A N 1
ATOM 2386 C CA . ASP A 1 314 ? 12.547 18.266 -4.84 1 98.88 314 ASP A CA 1
ATOM 2387 C C . ASP A 1 314 ? 12.094 16.844 -4.52 1 98.88 314 ASP A C 1
ATOM 2389 O O . ASP A 1 314 ? 11.273 16.641 -3.627 1 98.88 314 ASP A O 1
ATOM 2393 N N . ILE A 1 315 ? 12.57 15.922 -5.297 1 98.94 315 ILE A N 1
ATOM 2394 C CA . ILE A 1 315 ? 12.289 14.508 -5.098 1 98.94 315 ILE A CA 1
ATOM 2395 C C . ILE A 1 315 ? 13.594 13.711 -5.094 1 98.94 315 ILE A C 1
ATOM 2397 O O . ILE A 1 315 ? 14.414 13.859 -5.996 1 98.94 315 ILE A O 1
ATOM 2401 N N . VAL A 1 316 ? 13.781 12.93 -4.09 1 99 316 VAL A N 1
ATOM 2402 C CA . VAL A 1 316 ? 14.922 12.023 -3.998 1 99 316 VAL A CA 1
ATOM 2403 C C . VAL A 1 316 ? 14.43 10.586 -3.916 1 99 316 VAL A C 1
ATOM 2405 O O . VAL A 1 316 ? 13.555 10.266 -3.104 1 99 316 VAL A O 1
ATOM 2408 N N . ILE A 1 317 ? 14.922 9.758 -4.766 1 98.94 317 ILE A N 1
ATOM 2409 C CA . ILE A 1 317 ? 14.594 8.336 -4.77 1 98.94 317 ILE A CA 1
ATOM 2410 C C . ILE A 1 317 ? 15.812 7.52 -4.355 1 98.94 317 ILE A C 1
ATOM 2412 O O . ILE A 1 317 ? 16.906 7.73 -4.871 1 98.94 317 ILE A O 1
ATOM 2416 N N . LEU A 1 318 ? 15.656 6.641 -3.418 1 98.81 318 LEU A N 1
ATOM 2417 C CA . LEU A 1 318 ? 16.703 5.754 -2.926 1 98.81 318 LEU A CA 1
ATOM 2418 C C . LEU A 1 318 ? 16.234 4.301 -2.938 1 98.81 318 LEU A C 1
ATOM 2420 O O . LEU A 1 318 ? 15.461 3.887 -2.076 1 98.81 318 LEU A O 1
ATOM 2424 N N . ASP A 1 319 ? 16.656 3.547 -3.896 1 97.5 319 ASP A N 1
ATOM 2425 C CA . ASP A 1 319 ? 16.391 2.117 -4.012 1 97.5 319 ASP A CA 1
ATOM 2426 C C . ASP A 1 319 ? 17.688 1.308 -3.979 1 97.5 319 ASP A C 1
ATOM 2428 O O . ASP A 1 319 ? 18.094 0.738 -4.992 1 97.5 319 ASP A O 1
ATOM 2432 N N . PRO A 1 320 ? 18.266 1.172 -2.85 1 95.56 320 PRO A N 1
ATOM 2433 C CA . PRO A 1 320 ? 19.578 0.536 -2.734 1 95.56 320 PRO A CA 1
ATOM 2434 C C . PRO A 1 320 ? 19.516 -0.98 -2.912 1 95.56 320 PRO A C 1
ATOM 2436 O O . PRO A 1 320 ? 18.438 -1.568 -2.861 1 95.56 320 PRO A O 1
ATOM 2439 N N . PRO A 1 321 ? 20.656 -1.573 -3.215 1 89.44 321 PRO A N 1
ATOM 2440 C CA . PRO A 1 321 ? 20.688 -3.037 -3.271 1 89.44 321 PRO A CA 1
ATOM 2441 C C . PRO A 1 321 ? 20.328 -3.686 -1.935 1 89.44 321 PRO A C 1
ATOM 2443 O O . PRO A 1 321 ? 20.172 -2.988 -0.928 1 89.44 321 PRO A O 1
ATOM 2446 N N . LYS A 1 322 ? 20.125 -4.969 -1.979 1 84.88 322 LYS A N 1
ATOM 2447 C CA . LYS A 1 322 ? 19.797 -5.703 -0.759 1 84.88 322 LYS A CA 1
ATOM 2448 C C . LYS A 1 322 ? 20.922 -5.582 0.272 1 84.88 322 LYS A C 1
ATOM 2450 O O . LYS A 1 322 ? 22.047 -6.031 0.035 1 84.88 322 LYS A O 1
ATOM 2455 N N . LEU A 1 323 ? 20.609 -4.977 1.339 1 81.56 323 LEU A N 1
ATOM 2456 C CA . LEU A 1 323 ? 21.609 -4.75 2.373 1 81.56 323 LEU A CA 1
ATOM 2457 C C . LEU A 1 323 ? 21.516 -5.805 3.469 1 81.56 323 LEU A C 1
ATOM 2459 O O . LEU A 1 323 ? 22.484 -6.047 4.195 1 81.56 323 LEU A O 1
ATOM 2463 N N . ALA A 1 324 ? 20.312 -6.398 3.559 1 77.94 324 ALA A N 1
ATOM 2464 C CA . ALA A 1 324 ? 20.078 -7.488 4.5 1 77.94 324 ALA A CA 1
ATOM 2465 C C . ALA A 1 324 ? 19.562 -8.734 3.785 1 77.94 324 ALA A C 1
ATOM 2467 O O . ALA A 1 324 ? 18.375 -9.023 3.809 1 77.94 324 ALA A O 1
ATOM 2468 N N . PRO A 1 325 ? 20.406 -9.555 3.334 1 71.12 325 PRO A N 1
ATOM 2469 C CA . PRO A 1 325 ? 19.938 -10.734 2.598 1 71.12 325 PRO A CA 1
ATOM 2470 C C . PRO A 1 325 ? 19.297 -11.781 3.508 1 71.12 325 PRO A C 1
ATOM 2472 O O . PRO A 1 325 ? 18.531 -12.625 3.041 1 71.12 325 PRO A O 1
ATOM 2475 N N . ARG A 1 326 ? 19.703 -11.695 4.84 1 77.62 326 ARG A N 1
ATOM 2476 C CA . ARG A 1 326 ? 19.172 -12.641 5.812 1 77.62 326 ARG A CA 1
ATOM 2477 C C . ARG A 1 326 ? 18.922 -11.961 7.16 1 77.62 326 ARG A C 1
ATOM 2479 O O . ARG A 1 326 ? 19.5 -10.914 7.441 1 77.62 326 ARG A O 1
ATOM 2486 N N . LYS A 1 327 ? 18.188 -12.547 8.008 1 77.62 327 LYS A N 1
ATOM 2487 C CA . LYS A 1 327 ? 17.797 -12.016 9.312 1 77.62 327 LYS A CA 1
ATOM 2488 C C . LYS A 1 327 ? 19.016 -11.812 10.219 1 77.62 327 LYS A C 1
ATOM 2490 O O . LYS A 1 327 ? 19.062 -10.859 10.992 1 77.62 327 LYS A O 1
ATOM 2495 N N . LYS A 1 328 ? 19.938 -12.57 10.039 1 77.12 328 LYS A N 1
ATOM 2496 C CA . LYS A 1 328 ? 21.094 -12.555 10.93 1 77.12 328 LYS A CA 1
ATOM 2497 C C . LYS A 1 328 ? 21.891 -11.266 10.781 1 77.12 328 LYS A C 1
ATOM 2499 O O . LYS A 1 328 ? 22.562 -10.828 11.727 1 77.12 328 LYS A O 1
ATOM 2504 N N . VAL A 1 329 ? 21.797 -10.609 9.648 1 78 329 VAL A N 1
ATOM 2505 C CA . VAL A 1 329 ? 22.609 -9.43 9.406 1 78 329 VAL A CA 1
ATOM 2506 C C . VAL A 1 329 ? 21.734 -8.18 9.453 1 78 329 VAL A C 1
ATOM 2508 O O . VAL A 1 329 ? 22.188 -7.09 9.07 1 78 329 VAL A O 1
ATOM 2511 N N . LEU A 1 330 ? 20.609 -8.344 9.977 1 81.75 330 LEU A N 1
ATOM 2512 C CA . LEU A 1 330 ? 19.641 -7.262 9.984 1 81.75 330 LEU A CA 1
ATOM 2513 C C . LEU A 1 330 ? 20.141 -6.078 10.805 1 81.75 330 LEU A C 1
ATOM 2515 O O . LEU A 1 330 ? 19.922 -4.922 10.43 1 81.75 330 LEU A O 1
ATOM 2519 N N . HIS A 1 331 ? 20.75 -6.395 11.906 1 82.12 331 HIS A N 1
ATOM 2520 C CA . HIS A 1 331 ? 21.219 -5.316 12.773 1 82.12 331 HIS A CA 1
ATOM 2521 C C . HIS A 1 331 ? 22.234 -4.434 12.047 1 82.12 331 HIS A C 1
ATOM 2523 O O . HIS A 1 331 ? 22.109 -3.205 12.062 1 82.12 331 HIS A O 1
ATOM 2529 N N . ASN A 1 332 ? 23.203 -5.047 11.422 1 84.62 332 ASN A N 1
ATOM 2530 C CA . ASN A 1 332 ? 24.188 -4.293 10.656 1 84.62 332 ASN A CA 1
ATOM 2531 C C . ASN A 1 332 ? 23.547 -3.566 9.477 1 84.62 332 ASN A C 1
ATOM 2533 O O . ASN A 1 332 ? 23.891 -2.42 9.188 1 84.62 332 ASN A O 1
ATOM 2537 N N . ALA A 1 333 ? 22.672 -4.223 8.883 1 89.06 333 ALA A N 1
ATOM 2538 C CA . ALA A 1 333 ? 21.984 -3.629 7.746 1 89.06 333 ALA A CA 1
ATOM 2539 C C . ALA A 1 333 ? 21.172 -2.408 8.18 1 89.06 333 ALA A C 1
ATOM 2541 O O . ALA A 1 333 ? 21.062 -1.437 7.426 1 89.06 333 ALA A O 1
ATOM 2542 N N . ALA A 1 334 ? 20.672 -2.488 9.383 1 92.5 334 ALA A N 1
ATOM 2543 C CA . ALA A 1 334 ? 19.875 -1.38 9.914 1 92.5 334 ALA A CA 1
ATOM 2544 C C . ALA A 1 334 ? 20.703 -0.096 9.969 1 92.5 334 ALA A C 1
ATOM 2546 O O . ALA A 1 334 ? 20.203 0.982 9.633 1 92.5 334 ALA A O 1
ATOM 2547 N N . GLY A 1 335 ? 21.922 -0.188 10.383 1 94.12 335 GLY A N 1
ATOM 2548 C CA . GLY A 1 335 ? 22.812 0.96 10.398 1 94.12 335 GLY A CA 1
ATOM 2549 C C . GLY A 1 335 ? 23.062 1.541 9.023 1 94.12 335 GLY A C 1
ATOM 2550 O O . GLY A 1 335 ? 23.078 2.762 8.852 1 94.12 335 GLY A O 1
ATOM 2551 N N . MET A 1 336 ? 23.25 0.658 8.109 1 94.06 336 MET A N 1
ATOM 2552 C CA . MET A 1 336 ? 23.484 1.097 6.738 1 94.06 336 MET A CA 1
ATOM 2553 C C . MET A 1 336 ? 22.25 1.801 6.176 1 94.06 336 MET A C 1
ATOM 2555 O O . MET A 1 336 ? 22.375 2.863 5.559 1 94.06 336 MET A O 1
ATOM 2559 N N . TYR A 1 337 ?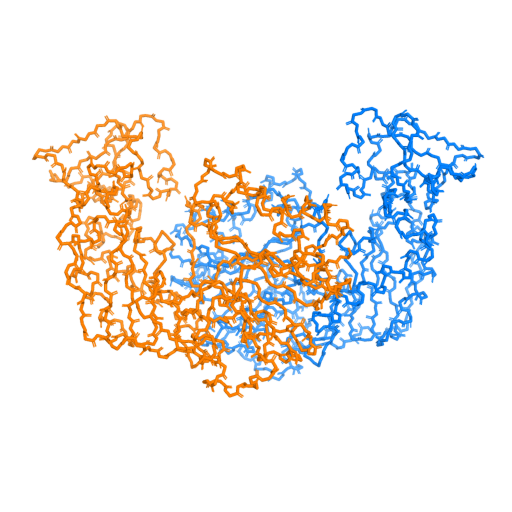 21.109 1.222 6.371 1 95.69 337 TYR A N 1
ATOM 2560 C CA . TYR A 1 337 ? 19.875 1.859 5.949 1 95.69 337 TYR A CA 1
ATOM 2561 C C . TYR A 1 337 ? 19.719 3.232 6.594 1 95.69 337 TYR A C 1
ATOM 2563 O O . TYR A 1 337 ? 19.328 4.199 5.93 1 95.69 337 TYR A O 1
ATOM 2571 N N . ARG A 1 338 ? 19.938 3.275 7.879 1 97.44 338 ARG A N 1
ATOM 2572 C CA . ARG A 1 338 ? 19.812 4.531 8.609 1 97.44 338 ARG A CA 1
ATOM 2573 C C . ARG A 1 338 ? 20.719 5.602 8.023 1 97.44 338 ARG A C 1
ATOM 2575 O O . ARG A 1 338 ? 20.281 6.727 7.766 1 97.44 338 ARG A O 1
ATOM 2582 N N . ASN A 1 339 ? 21.953 5.27 7.781 1 97.5 339 ASN A N 1
ATOM 2583 C CA . ASN A 1 339 ? 22.938 6.219 7.258 1 97.5 339 ASN A CA 1
ATOM 2584 C C . ASN A 1 339 ? 22.562 6.691 5.855 1 97.5 339 ASN A C 1
ATOM 2586 O O . ASN A 1 339 ? 22.562 7.895 5.582 1 97.5 339 ASN A O 1
ATOM 2590 N N . LEU A 1 340 ? 22.25 5.754 4.965 1 98 340 LEU A N 1
ATOM 2591 C CA . LEU A 1 340 ? 21.891 6.09 3.59 1 98 340 LEU A CA 1
ATOM 2592 C C . LEU A 1 340 ? 20.672 6.996 3.557 1 98 340 LEU A C 1
ATOM 2594 O O . LEU A 1 340 ? 20.656 8.008 2.848 1 98 340 LEU A O 1
ATOM 2598 N N . ASN A 1 341 ? 19.719 6.625 4.332 1 98.75 341 ASN A N 1
ATOM 2599 C CA . ASN A 1 341 ? 18.469 7.395 4.328 1 98.75 341 ASN A CA 1
ATOM 2600 C C . ASN A 1 341 ? 18.672 8.766 4.969 1 98.75 341 ASN A C 1
ATOM 2602 O O . ASN A 1 341 ? 18.047 9.75 4.539 1 98.75 341 ASN A O 1
ATOM 2606 N N . SER A 1 342 ? 19.484 8.836 5.984 1 98.81 342 SER A N 1
ATOM 2607 C CA . SER A 1 342 ? 19.797 10.125 6.59 1 98.81 342 SER A CA 1
ATOM 2608 C C . SER A 1 342 ? 20.422 11.078 5.578 1 98.81 342 SER A C 1
ATOM 2610 O O . SER A 1 342 ? 20.031 12.242 5.477 1 98.81 342 SER A O 1
ATOM 2612 N N . LEU A 1 343 ? 21.406 10.586 4.836 1 98.81 343 LEU A N 1
ATOM 2613 C CA . LEU A 1 343 ? 22.047 11.383 3.799 1 98.81 343 LEU A CA 1
ATOM 2614 C C . LEU A 1 343 ? 21.031 11.82 2.742 1 98.81 343 LEU A C 1
ATOM 2616 O O . LEU A 1 343 ? 21 12.992 2.355 1 98.81 343 LEU A O 1
ATOM 2620 N N . ALA A 1 344 ? 20.188 10.914 2.271 1 98.94 344 ALA A N 1
ATOM 2621 C CA . ALA A 1 344 ? 19.188 11.211 1.246 1 98.94 344 ALA A CA 1
ATOM 2622 C C . ALA A 1 344 ? 18.203 12.266 1.734 1 98.94 344 ALA A C 1
ATOM 2624 O O . ALA A 1 344 ? 17.812 13.156 0.975 1 98.94 344 ALA A O 1
ATOM 2625 N N . MET A 1 345 ? 17.812 12.164 3.006 1 98.81 345 MET A N 1
ATOM 2626 C CA . MET A 1 345 ? 16.891 13.141 3.584 1 98.81 345 MET A CA 1
ATOM 2627 C C . MET A 1 345 ? 17.516 14.531 3.594 1 98.81 345 MET A C 1
ATOM 2629 O O . MET A 1 345 ? 16.828 15.523 3.326 1 98.81 345 MET A O 1
ATOM 2633 N N . ARG A 1 346 ? 18.781 14.594 3.898 1 98.69 346 ARG A N 1
ATOM 2634 C CA . ARG A 1 346 ? 19.469 15.875 3.938 1 98.69 346 ARG A CA 1
ATOM 2635 C C . ARG A 1 346 ? 19.562 16.484 2.545 1 98.69 346 ARG A C 1
ATOM 2637 O O . ARG A 1 346 ? 19.688 17.703 2.406 1 98.69 346 ARG A O 1
ATOM 2644 N N . LEU A 1 347 ? 19.5 15.672 1.511 1 98.88 347 LEU A N 1
ATOM 2645 C CA . LEU A 1 347 ? 19.547 16.141 0.131 1 98.88 347 LEU A CA 1
ATOM 2646 C C . LEU A 1 347 ? 18.172 16.531 -0.374 1 98.88 347 LEU A C 1
ATOM 2648 O O . LEU A 1 347 ? 18.031 17.078 -1.468 1 98.88 347 LEU A O 1
ATOM 2652 N N . THR A 1 348 ? 17.141 16.188 0.355 1 98.88 348 THR A N 1
ATOM 2653 C CA . THR A 1 348 ? 15.766 16.531 -0.012 1 98.88 348 THR A CA 1
ATOM 2654 C C . THR A 1 348 ? 15.43 17.953 0.445 1 98.88 348 THR A C 1
ATOM 2656 O O . THR A 1 348 ? 15.641 18.297 1.607 1 98.88 348 THR A O 1
ATOM 2659 N N . SER A 1 349 ? 14.945 18.75 -0.459 1 98.44 349 SER A N 1
ATOM 2660 C CA . SER A 1 349 ? 14.547 20.094 -0.099 1 98.44 349 SER A CA 1
ATOM 2661 C C . SER A 1 349 ? 13.5 20.094 1.009 1 98.44 349 SER A C 1
ATOM 2663 O O . SER A 1 349 ? 12.742 19.125 1.145 1 98.44 349 SER A O 1
ATOM 2665 N N . SER A 1 350 ? 13.484 21.172 1.847 1 96.5 350 SER A N 1
ATOM 2666 C CA . SER A 1 350 ? 12.461 21.266 2.883 1 96.5 350 SER A CA 1
ATOM 2667 C C . SER A 1 350 ? 11.062 21.188 2.285 1 96.5 350 SER A C 1
ATOM 2669 O O . SER A 1 350 ? 10.727 21.953 1.37 1 96.5 350 SER A O 1
ATOM 2671 N N . GLY A 1 351 ? 10.297 20.266 2.73 1 97.5 351 GLY A N 1
ATOM 2672 C CA . GLY A 1 351 ? 8.961 20.047 2.199 1 97.5 351 GLY A CA 1
ATOM 2673 C C . GLY A 1 351 ? 8.938 19.125 0.992 1 97.5 351 GLY A C 1
ATOM 2674 O O . GLY A 1 351 ? 7.871 18.781 0.486 1 97.5 351 GLY A O 1
ATOM 2675 N N . GLY A 1 352 ? 10.125 18.734 0.547 1 98.69 352 GLY A N 1
ATOM 2676 C CA . GLY A 1 352 ? 10.234 17.844 -0.599 1 98.69 352 GLY A CA 1
ATOM 2677 C C . GLY A 1 352 ? 9.867 16.422 -0.28 1 98.69 352 GLY A C 1
ATOM 2678 O O . GLY A 1 352 ? 9.469 16.109 0.847 1 98.69 352 GLY A O 1
ATOM 2679 N N . LEU A 1 353 ? 9.93 15.562 -1.296 1 98.94 353 LEU A N 1
ATOM 2680 C CA . LEU A 1 353 ? 9.516 14.164 -1.159 1 98.94 353 LEU A CA 1
ATOM 2681 C C . LEU A 1 353 ? 10.711 13.227 -1.323 1 98.94 353 LEU A C 1
ATOM 2683 O O . LEU A 1 353 ? 11.617 13.5 -2.117 1 98.94 353 LEU A O 1
ATOM 2687 N N . MET A 1 354 ? 10.711 12.188 -0.579 1 98.94 354 MET A N 1
ATOM 2688 C CA . MET A 1 354 ? 11.727 11.141 -0.693 1 98.94 354 MET A CA 1
ATOM 2689 C C . MET A 1 354 ? 11.07 9.766 -0.768 1 98.94 354 MET A C 1
ATOM 2691 O O . MET A 1 354 ? 10.312 9.383 0.124 1 98.94 354 MET A O 1
ATOM 2695 N N . MET A 1 355 ? 11.336 9.078 -1.824 1 98.94 355 MET A N 1
ATOM 2696 C CA . MET A 1 355 ? 10.938 7.676 -1.92 1 98.94 355 MET A CA 1
ATOM 2697 C C . MET A 1 355 ? 12.102 6.75 -1.579 1 98.94 355 MET A C 1
ATOM 2699 O O . MET A 1 355 ? 13.18 6.863 -2.162 1 98.94 355 MET A O 1
ATOM 2703 N N . THR A 1 356 ? 11.914 5.879 -0.663 1 98.75 356 THR A N 1
ATOM 2704 C CA . THR A 1 356 ? 12.961 4.934 -0.283 1 98.75 356 THR A CA 1
ATOM 2705 C C . THR A 1 356 ? 12.414 3.508 -0.264 1 98.75 356 THR A C 1
ATOM 2707 O O . THR A 1 356 ? 11.227 3.295 -0.023 1 98.75 356 THR A O 1
ATOM 2710 N N . CYS A 1 357 ? 13.312 2.551 -0.563 1 97.81 357 CYS A N 1
ATOM 2711 C CA . CYS A 1 357 ? 12.906 1.159 -0.729 1 97.81 357 CYS A CA 1
ATOM 2712 C C . CYS A 1 357 ? 13.859 0.223 0.008 1 97.81 357 CYS A C 1
ATOM 2714 O O . CYS A 1 357 ? 15.008 0.583 0.277 1 97.81 357 CYS A O 1
ATOM 2716 N N . SER A 1 358 ? 13.352 -0.893 0.381 1 96.19 358 SER A N 1
ATOM 2717 C CA . SER A 1 358 ? 14.117 -2.074 0.754 1 96.19 358 SER A CA 1
ATOM 2718 C C . SER A 1 358 ? 13.641 -3.309 -0.001 1 96.19 358 SER A C 1
ATOM 2720 O O . SER A 1 358 ? 12.438 -3.596 -0.032 1 96.19 358 SER A O 1
ATOM 2722 N N . CYS A 1 359 ? 14.516 -4.008 -0.611 1 92.81 359 CYS A N 1
ATOM 2723 C CA . CYS A 1 359 ? 14.18 -5.242 -1.316 1 92.81 359 CYS A CA 1
ATOM 2724 C C . CYS A 1 359 ? 14.648 -6.461 -0.533 1 92.81 359 CYS A C 1
ATOM 2726 O O . CYS A 1 359 ? 14.859 -7.531 -1.11 1 92.81 359 CYS A O 1
ATOM 2728 N N . SER A 1 360 ? 14.898 -6.289 0.658 1 90.94 360 SER A N 1
ATOM 2729 C CA . SER A 1 360 ? 15.273 -7.367 1.566 1 90.94 360 SER A CA 1
ATOM 2730 C C . SER A 1 360 ? 14.047 -7.953 2.266 1 90.94 360 SER A C 1
ATOM 2732 O O . SER A 1 360 ? 13.375 -7.258 3.031 1 90.94 360 SER A O 1
ATOM 2734 N N . GLY A 1 361 ? 13.828 -9.195 2.031 1 90.56 361 GLY A N 1
ATOM 2735 C CA . GLY A 1 361 ? 12.742 -9.859 2.738 1 90.56 361 GLY A CA 1
ATOM 2736 C C . GLY A 1 361 ? 12.867 -9.75 4.246 1 90.56 361 GLY A C 1
ATOM 2737 O O . GLY A 1 361 ? 11.875 -9.492 4.934 1 90.56 361 GLY A O 1
ATOM 2738 N N . ALA A 1 362 ? 14.078 -9.891 4.711 1 88.5 362 ALA A N 1
ATOM 2739 C CA . ALA A 1 362 ? 14.328 -9.82 6.148 1 88.5 362 ALA A CA 1
ATOM 2740 C C . ALA A 1 362 ? 13.906 -8.469 6.715 1 88.5 362 ALA A C 1
ATOM 2742 O O . ALA A 1 362 ? 13.25 -8.406 7.762 1 88.5 362 ALA A O 1
ATOM 2743 N N . MET A 1 363 ? 14.211 -7.461 6.062 1 90.06 363 MET A N 1
ATOM 2744 C CA . MET A 1 363 ? 13.836 -6.121 6.5 1 90.06 363 MET A CA 1
ATOM 2745 C C . MET A 1 363 ? 12.328 -5.918 6.41 1 90.06 363 MET A C 1
ATOM 2747 O O . MET A 1 363 ? 11.695 -5.508 7.383 1 90.06 363 MET A O 1
ATOM 2751 N N . THR A 1 364 ? 11.797 -6.25 5.293 1 89.38 364 THR A N 1
ATOM 2752 C CA . THR A 1 364 ? 10.375 -6.039 5.043 1 89.38 364 THR A CA 1
ATOM 2753 C C . THR A 1 364 ? 9.531 -6.832 6.035 1 89.38 364 THR A C 1
ATOM 2755 O O . THR A 1 364 ? 8.594 -6.293 6.633 1 89.38 364 THR A O 1
ATOM 2758 N N . GLN A 1 365 ? 9.875 -8.008 6.293 1 90.19 365 GLN A N 1
ATOM 2759 C CA . GLN A 1 365 ? 9.102 -8.898 7.156 1 90.19 365 GLN A CA 1
ATOM 2760 C C . GLN A 1 365 ? 9.289 -8.539 8.625 1 90.19 365 GLN A C 1
ATOM 2762 O O . GLN A 1 365 ? 8.453 -8.875 9.469 1 90.19 365 GLN A O 1
ATOM 2767 N N . SER A 1 366 ? 10.383 -7.867 8.953 1 90.38 366 SER A N 1
ATOM 2768 C CA . SER A 1 366 ? 10.656 -7.484 10.336 1 90.38 366 SER A CA 1
ATOM 2769 C C . SER A 1 366 ? 9.719 -6.375 10.797 1 90.38 366 SER A C 1
ATOM 2771 O O . SER A 1 366 ? 9.516 -6.188 12 1 90.38 366 SER A O 1
ATOM 2773 N N . GLY A 1 367 ? 9.234 -5.586 9.836 1 90.94 367 GLY A N 1
ATOM 2774 C CA . GLY A 1 367 ? 8.406 -4.438 10.172 1 90.94 367 GLY A CA 1
ATOM 2775 C C . GLY A 1 367 ? 9.203 -3.281 10.75 1 90.94 367 GLY A C 1
ATOM 2776 O O . GLY A 1 367 ? 8.625 -2.332 11.289 1 90.94 367 GLY A O 1
ATOM 2777 N N . LYS A 1 368 ? 10.469 -3.297 10.625 1 93.94 368 LYS A N 1
ATOM 2778 C CA . LYS A 1 368 ? 11.32 -2.334 11.312 1 93.94 368 LYS A CA 1
ATOM 2779 C C . LYS A 1 368 ? 11.703 -1.179 10.398 1 93.94 368 LYS A C 1
ATOM 2781 O O . LYS A 1 368 ? 12.305 -0.2 10.844 1 93.94 368 LYS A O 1
ATOM 2786 N N . PHE A 1 369 ? 11.391 -1.233 9.164 1 96.69 369 PHE A N 1
ATOM 2787 C CA . PHE A 1 369 ? 11.875 -0.276 8.18 1 96.69 369 PHE A CA 1
ATOM 2788 C C . PHE A 1 369 ? 11.461 1.142 8.547 1 96.69 369 PHE A C 1
ATOM 2790 O O . PHE A 1 369 ? 12.281 2.061 8.531 1 96.69 369 PHE A O 1
ATOM 2797 N N . LEU A 1 370 ? 10.234 1.352 8.93 1 96.44 370 LEU A N 1
ATOM 2798 C CA . LEU A 1 370 ? 9.75 2.686 9.273 1 96.44 370 LEU A CA 1
ATOM 2799 C C . LEU A 1 370 ? 10.477 3.227 10.508 1 96.44 370 LEU A C 1
ATOM 2801 O O . LEU A 1 370 ? 10.797 4.414 10.57 1 96.44 370 LEU A O 1
ATOM 2805 N N . GLY A 1 371 ? 10.641 2.354 11.469 1 96.06 371 GLY A N 1
ATOM 2806 C CA . GLY A 1 371 ? 11.414 2.768 12.625 1 96.06 371 GLY A CA 1
ATOM 2807 C C . GLY A 1 371 ? 12.812 3.23 12.273 1 96.06 371 GLY A C 1
ATOM 2808 O O . GLY A 1 371 ? 13.305 4.223 12.82 1 96.06 371 GLY A O 1
ATOM 2809 N N . ILE A 1 372 ? 13.414 2.547 11.398 1 97.19 372 ILE A N 1
ATOM 2810 C CA . ILE A 1 372 ? 14.75 2.91 10.922 1 97.19 372 ILE A CA 1
ATOM 2811 C C . ILE A 1 372 ? 14.703 4.27 10.227 1 97.19 372 ILE A C 1
ATOM 2813 O O . ILE A 1 372 ? 15.594 5.102 10.414 1 97.19 372 ILE A O 1
ATOM 2817 N N . LEU A 1 373 ? 13.695 4.496 9.445 1 98.25 373 LEU A N 1
ATOM 2818 C CA . LEU A 1 373 ? 13.547 5.766 8.742 1 98.25 373 LEU A CA 1
ATOM 2819 C C . LEU A 1 373 ? 13.352 6.91 9.734 1 98.25 373 LEU A C 1
ATOM 2821 O O . LEU A 1 373 ? 13.852 8.016 9.516 1 98.25 373 LEU A O 1
ATOM 2825 N N . GLN A 1 374 ? 12.625 6.691 10.789 1 96.69 374 GLN A N 1
ATOM 2826 C CA . GLN A 1 374 ? 12.477 7.695 11.836 1 96.69 374 GLN A CA 1
ATOM 2827 C C . GLN A 1 374 ? 13.82 8.023 12.477 1 96.69 374 GLN A C 1
ATOM 2829 O O . GLN A 1 374 ? 14.117 9.195 12.734 1 96.69 374 GLN A O 1
ATOM 2834 N N . SER A 1 375 ? 14.57 7.004 12.734 1 96.81 375 SER A N 1
ATOM 2835 C CA . SER A 1 375 ? 15.906 7.207 13.289 1 96.81 375 SER A CA 1
ATOM 2836 C C . SER A 1 375 ? 16.797 7.98 12.32 1 96.81 375 SER A C 1
ATOM 2838 O O . SER A 1 375 ? 17.578 8.836 12.742 1 96.81 375 SER A O 1
ATOM 2840 N N . ALA A 1 376 ? 16.719 7.617 11.07 1 98.38 376 ALA A N 1
ATOM 2841 C CA . ALA A 1 376 ? 17.469 8.336 10.039 1 98.38 376 ALA A CA 1
ATOM 2842 C C . ALA A 1 376 ? 17.078 9.812 10.016 1 98.38 376 ALA A C 1
ATOM 2844 O O . ALA A 1 376 ? 17.938 10.68 9.875 1 98.38 376 ALA A O 1
ATOM 2845 N N . ALA A 1 377 ? 15.836 10.102 10.109 1 97.56 377 ALA A N 1
ATOM 2846 C CA . ALA A 1 377 ? 15.344 11.477 10.125 1 97.56 377 ALA A CA 1
ATOM 2847 C C . ALA A 1 377 ? 15.906 12.25 11.312 1 97.56 377 ALA A C 1
ATOM 2849 O O . ALA A 1 377 ? 16.344 13.391 11.172 1 97.56 377 ALA A O 1
ATOM 2850 N N . ALA A 1 378 ? 15.852 11.625 12.453 1 94 378 ALA A N 1
ATOM 2851 C CA . ALA A 1 378 ? 16.422 12.242 13.648 1 94 378 ALA A CA 1
ATOM 2852 C C . ALA A 1 378 ? 17.891 12.57 13.453 1 94 378 ALA A C 1
ATOM 2854 O O . ALA A 1 378 ? 18.344 13.672 13.781 1 94 378 ALA A O 1
ATOM 2855 N N . MET A 1 379 ? 18.609 11.633 12.922 1 96.06 379 MET A N 1
ATOM 2856 C CA . MET A 1 379 ? 20.031 11.82 12.641 1 96.06 379 MET A CA 1
ATOM 2857 C C . MET A 1 379 ? 20.25 12.977 11.664 1 96.06 379 MET A C 1
ATOM 2859 O O . MET A 1 379 ? 21.234 13.703 11.773 1 96.06 379 MET A O 1
ATOM 2863 N N . ALA A 1 380 ? 19.359 13.109 10.734 1 96.94 380 ALA A N 1
ATOM 2864 C CA . ALA A 1 380 ? 19.469 14.148 9.711 1 96.94 380 ALA A CA 1
ATOM 2865 C C . ALA A 1 380 ? 18.984 15.492 10.25 1 96.94 380 ALA A C 1
ATOM 2867 O O . ALA A 1 380 ? 19.125 16.531 9.586 1 96.94 380 ALA A O 1
ATOM 2868 N N . GLY A 1 381 ? 18.359 15.508 11.461 1 93.44 381 GLY A N 1
ATOM 2869 C CA . GLY A 1 381 ? 17.766 16.719 11.984 1 93.44 381 GLY A CA 1
ATOM 2870 C C . GLY A 1 381 ? 16.516 17.141 11.227 1 93.44 381 GLY A C 1
ATOM 2871 O O . GLY A 1 381 ? 16.281 18.344 11.031 1 93.44 381 GLY A O 1
ATOM 2872 N N . ARG A 1 382 ? 15.836 16.172 10.695 1 94.94 382 ARG A N 1
ATOM 2873 C CA . ARG A 1 382 ? 14.641 16.453 9.906 1 94.94 382 ARG A CA 1
ATOM 2874 C C . ARG A 1 382 ? 13.422 15.766 10.508 1 94.94 382 ARG A C 1
ATOM 2876 O O . ARG A 1 382 ? 13.555 14.828 11.305 1 94.94 382 ARG A O 1
ATOM 2883 N N . LYS A 1 383 ? 12.25 16.25 10.211 1 94.44 383 LYS A N 1
ATOM 2884 C CA . LYS A 1 383 ? 10.977 15.586 10.5 1 94.44 383 LYS A CA 1
ATOM 2885 C C . LYS A 1 383 ? 10.383 14.961 9.242 1 94.44 383 LYS A C 1
ATOM 2887 O O . LYS A 1 383 ? 10.445 15.555 8.164 1 94.44 383 LYS A O 1
ATOM 2892 N N . ILE A 1 384 ? 9.82 13.742 9.445 1 97.31 384 ILE A N 1
ATOM 2893 C CA . ILE A 1 384 ? 9.266 13.094 8.266 1 97.31 384 ILE A CA 1
ATOM 2894 C C . ILE A 1 384 ? 7.793 12.758 8.508 1 97.31 384 ILE A C 1
ATOM 2896 O O . ILE A 1 384 ? 7.363 12.617 9.656 1 97.31 384 ILE A O 1
ATOM 2900 N N . THR A 1 385 ? 7.016 12.719 7.465 1 97.69 385 THR A N 1
ATOM 2901 C CA . THR A 1 385 ? 5.652 12.195 7.418 1 97.69 385 THR A CA 1
ATOM 2902 C C . THR A 1 385 ? 5.516 11.141 6.32 1 97.69 385 THR A C 1
ATOM 2904 O O . THR A 1 385 ? 6.145 11.25 5.27 1 97.69 385 THR A O 1
ATOM 2907 N N . VAL A 1 386 ? 4.777 10.086 6.621 1 98.56 386 VAL A N 1
ATOM 2908 C CA . VAL A 1 386 ? 4.547 9.023 5.648 1 98.56 386 VAL A CA 1
ATOM 2909 C C . VAL A 1 386 ? 3.406 9.414 4.711 1 98.56 386 VAL A C 1
ATOM 2911 O O . VAL A 1 386 ? 2.279 9.648 5.156 1 98.56 386 VAL A O 1
ATOM 2914 N N . VAL A 1 387 ? 3.73 9.477 3.451 1 98.75 387 VAL A N 1
ATOM 2915 C CA . VAL A 1 387 ? 2.771 9.914 2.441 1 98.75 387 VAL A CA 1
ATOM 2916 C C . VAL A 1 387 ? 2.133 8.695 1.776 1 98.75 387 VAL A C 1
ATOM 2918 O O . VAL A 1 387 ? 0.941 8.711 1.457 1 98.75 387 VAL A O 1
ATOM 2921 N N . ARG A 1 388 ? 2.947 7.672 1.578 1 98.44 388 ARG A N 1
ATOM 2922 C CA . ARG A 1 388 ? 2.508 6.473 0.871 1 98.44 388 ARG A CA 1
ATOM 2923 C C . ARG A 1 388 ? 3.375 5.273 1.235 1 98.44 388 ARG A C 1
ATOM 2925 O O . ARG A 1 388 ? 4.594 5.402 1.381 1 98.44 388 ARG A O 1
ATOM 2932 N N . GLU A 1 389 ? 2.762 4.152 1.458 1 97.62 389 GLU A N 1
ATOM 2933 C CA . GLU A 1 389 ? 3.438 2.865 1.59 1 97.62 389 GLU A CA 1
ATOM 2934 C C . GLU A 1 389 ? 2.99 1.893 0.502 1 97.62 389 GLU A C 1
ATOM 2936 O O . GLU A 1 389 ? 1.804 1.822 0.174 1 97.62 389 GLU A O 1
ATOM 2941 N N . ALA A 1 390 ? 3.973 1.214 -0.062 1 97.69 390 ALA A N 1
ATOM 2942 C CA . ALA A 1 390 ? 3.678 0.267 -1.135 1 97.69 390 ALA A CA 1
ATOM 2943 C C . ALA A 1 390 ? 4.676 -0.887 -1.138 1 97.69 390 ALA A C 1
ATOM 2945 O O . ALA A 1 390 ? 5.57 -0.945 -0.291 1 97.69 390 ALA A O 1
ATOM 2946 N N . GLY A 1 391 ? 4.406 -1.867 -1.927 1 97.31 391 GLY A N 1
ATOM 2947 C CA . GLY A 1 391 ? 5.266 -3.016 -2.164 1 97.31 391 GLY A CA 1
ATOM 2948 C C . GLY A 1 391 ? 5.461 -3.32 -3.639 1 97.31 391 GLY A C 1
ATOM 2949 O O . GLY A 1 391 ? 5.516 -2.406 -4.465 1 97.31 391 GLY A O 1
ATOM 2950 N N . ALA A 1 392 ? 5.645 -4.57 -3.875 1 98.06 392 ALA A N 1
ATOM 2951 C CA . ALA A 1 392 ? 5.828 -5.004 -5.258 1 98.06 392 ALA A CA 1
ATOM 2952 C C . ALA A 1 392 ? 4.543 -4.832 -6.062 1 98.06 392 ALA A C 1
ATOM 2954 O O . ALA A 1 392 ? 3.443 -4.879 -5.504 1 98.06 392 ALA A O 1
ATOM 2955 N N . ALA A 1 393 ? 4.688 -4.672 -7.352 1 98.5 393 ALA A N 1
ATOM 2956 C CA . ALA A 1 393 ? 3.561 -4.477 -8.258 1 98.5 393 ALA A CA 1
ATOM 2957 C C . ALA A 1 393 ? 2.58 -5.645 -8.172 1 98.5 393 ALA A C 1
ATOM 2959 O O . ALA A 1 393 ? 2.939 -6.73 -7.715 1 98.5 393 ALA A O 1
ATOM 2960 N N . SER A 1 394 ? 1.375 -5.457 -8.656 1 98.69 394 SER A N 1
ATOM 2961 C CA . SER A 1 394 ? 0.239 -6.355 -8.484 1 98.69 394 SER A CA 1
ATOM 2962 C C . SER A 1 394 ? 0.479 -7.691 -9.18 1 98.69 394 SER A C 1
ATOM 2964 O O . SER A 1 394 ? -0.185 -8.68 -8.875 1 98.69 394 SER A O 1
ATOM 2966 N N . ASP A 1 395 ? 1.353 -7.742 -10.164 1 98.69 395 ASP A N 1
ATOM 2967 C CA . ASP A 1 395 ? 1.66 -9.008 -10.812 1 98.69 395 ASP A CA 1
ATOM 2968 C C . ASP A 1 395 ? 2.623 -9.844 -9.969 1 98.69 395 ASP A C 1
ATOM 2970 O O . ASP A 1 395 ? 3.061 -10.914 -10.398 1 98.69 395 ASP A O 1
ATOM 2974 N N . HIS A 1 396 ? 2.982 -9.383 -8.805 1 98.62 396 HIS A N 1
ATOM 2975 C CA . HIS A 1 396 ? 3.725 -10.133 -7.801 1 98.62 396 HIS A CA 1
ATOM 2976 C C . HIS A 1 396 ? 2.83 -10.531 -6.629 1 98.62 396 HIS A C 1
ATOM 2978 O O . HIS A 1 396 ? 3.094 -10.148 -5.484 1 98.62 396 HIS A O 1
ATOM 2984 N N . PRO A 1 397 ? 1.816 -11.305 -6.891 1 98.44 397 PRO A N 1
ATOM 2985 C CA . PRO A 1 397 ? 0.869 -11.672 -5.836 1 98.44 397 PRO A CA 1
ATOM 2986 C C . PRO A 1 397 ? 1.519 -12.469 -4.707 1 98.44 397 PRO A C 1
ATOM 2988 O O . PRO A 1 397 ? 2.611 -13.016 -4.883 1 98.44 397 PRO A O 1
ATOM 2991 N N . LEU A 1 398 ? 0.82 -12.531 -3.58 1 98.06 398 LEU A N 1
ATOM 2992 C CA . LEU A 1 398 ? 1.352 -13.188 -2.391 1 98.06 398 LEU A CA 1
ATOM 2993 C C . LEU A 1 398 ? 0.348 -14.195 -1.832 1 98.06 398 LEU A C 1
ATOM 2995 O O . LEU A 1 398 ? -0.857 -13.93 -1.825 1 98.06 398 LEU A O 1
ATOM 2999 N N . ASP A 1 399 ? 0.856 -15.297 -1.448 1 96.94 399 ASP A N 1
ATOM 3000 C CA . ASP A 1 399 ? 0.06 -16.219 -0.646 1 96.94 399 ASP A CA 1
ATOM 3001 C C . ASP A 1 399 ? -0.054 -15.734 0.798 1 96.94 399 ASP A C 1
ATOM 3003 O O . ASP A 1 399 ? 0.953 -15.609 1.497 1 96.94 399 ASP A O 1
ATOM 3007 N N . PRO A 1 400 ? -1.287 -15.445 1.261 1 95.69 400 PRO A N 1
ATOM 3008 C CA . PRO A 1 400 ? -1.409 -14.906 2.619 1 95.69 400 PRO A CA 1
ATOM 3009 C C . PRO A 1 400 ? -0.922 -15.891 3.686 1 95.69 400 PRO A C 1
ATOM 3011 O O . PRO A 1 400 ? -0.642 -15.484 4.816 1 95.69 400 PRO A O 1
ATOM 3014 N N . SER A 1 401 ? -0.798 -17.141 3.398 1 94.5 401 SER A N 1
ATOM 3015 C CA . SER A 1 401 ? -0.304 -18.156 4.336 1 94.5 401 SER A CA 1
ATOM 3016 C C . SER A 1 401 ? 1.218 -18.234 4.301 1 94.5 401 SER A C 1
ATOM 3018 O O . SER A 1 401 ? 1.817 -19.016 5.043 1 94.5 401 SER A O 1
ATOM 3020 N N . TYR A 1 402 ? 1.787 -17.5 3.455 1 94.75 402 TYR A N 1
ATOM 3021 C CA . TYR A 1 402 ? 3.24 -17.453 3.328 1 94.75 402 TYR A CA 1
ATOM 3022 C C . TYR A 1 402 ? 3.74 -16.016 3.291 1 94.75 402 TYR A C 1
ATOM 3024 O O . TYR A 1 402 ? 4.266 -15.555 2.273 1 94.75 402 TYR A O 1
ATOM 3032 N N . PRO A 1 403 ? 3.666 -15.32 4.363 1 90.31 403 PRO A N 1
ATOM 3033 C CA . PRO A 1 403 ? 4.074 -13.914 4.41 1 90.31 403 PRO A CA 1
ATOM 3034 C C . PRO A 1 403 ? 5.547 -13.719 4.055 1 90.31 403 PRO A C 1
ATOM 3036 O O . PRO A 1 403 ? 5.961 -12.602 3.734 1 90.31 403 PRO A O 1
ATOM 3039 N N . GLN A 1 404 ? 6.348 -14.781 4.07 1 91.75 404 GLN A N 1
ATOM 3040 C CA . GLN A 1 404 ? 7.766 -14.719 3.729 1 91.75 404 GLN A CA 1
ATOM 3041 C C . GLN A 1 404 ? 7.965 -14.336 2.266 1 91.75 404 GLN A C 1
ATOM 3043 O O . GLN A 1 404 ? 9.07 -13.984 1.854 1 91.75 404 GLN A O 1
ATOM 3048 N N . GLY A 1 405 ? 6.918 -14.43 1.508 1 94 405 GLY A N 1
ATOM 3049 C CA . GLY A 1 405 ? 6.988 -14.008 0.117 1 94 405 GLY A CA 1
ATOM 3050 C C . GLY A 1 405 ? 7.117 -12.508 -0.047 1 94 405 GLY A C 1
ATOM 3051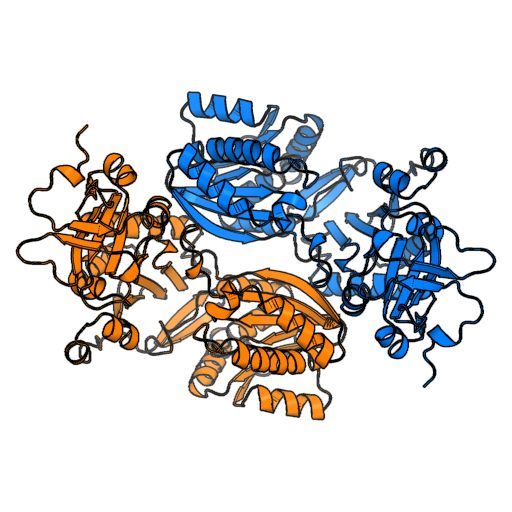 O O . GLY A 1 405 ? 7.461 -12.023 -1.127 1 94 405 GLY A O 1
ATOM 3052 N N . GLN A 1 406 ? 6.762 -11.75 0.966 1 95.25 406 GLN A N 1
ATOM 3053 C CA . GLN A 1 406 ? 6.871 -10.297 0.922 1 95.25 406 GLN A CA 1
ATOM 3054 C C . GLN A 1 406 ? 8.328 -9.852 1.058 1 95.25 406 GLN A C 1
ATOM 3056 O O . GLN A 1 406 ? 9 -10.203 2.029 1 95.25 406 GLN A O 1
ATOM 3061 N N . TYR A 1 407 ? 8.844 -9.023 0.135 1 95.5 407 TYR A N 1
ATOM 3062 C CA . TYR A 1 407 ? 10.273 -8.719 0.188 1 95.5 407 TYR A CA 1
ATOM 3063 C C . TYR A 1 407 ? 10.523 -7.242 -0.092 1 95.5 407 TYR A C 1
ATOM 3065 O O . TYR A 1 407 ? 11.609 -6.73 0.185 1 95.5 407 TYR A O 1
ATOM 3073 N N . LEU A 1 408 ? 9.586 -6.574 -0.666 1 97.31 408 LEU A N 1
ATOM 3074 C CA . LEU A 1 408 ? 9.805 -5.199 -1.098 1 97.31 408 LEU A CA 1
ATOM 3075 C C . LEU A 1 408 ? 9 -4.223 -0.249 1 97.31 408 LEU A C 1
ATOM 3077 O O . LEU A 1 408 ? 7.781 -4.367 -0.119 1 97.31 408 LEU A O 1
ATOM 3081 N N . SER A 1 409 ? 9.648 -3.318 0.379 1 97.31 409 SER A N 1
ATOM 3082 C CA . SER A 1 409 ? 9.031 -2.164 1.021 1 97.31 409 SER A CA 1
ATOM 3083 C C . SER A 1 409 ? 9.344 -0.877 0.262 1 97.31 409 SER A C 1
ATOM 3085 O O . SER A 1 409 ? 10.492 -0.636 -0.114 1 97.31 409 SER A O 1
ATOM 3087 N N . ASN A 1 410 ? 8.398 -0.136 -0.078 1 98.5 410 ASN A N 1
ATOM 3088 C CA . ASN A 1 410 ? 8.508 1.178 -0.702 1 98.5 410 ASN A CA 1
ATOM 3089 C C . ASN A 1 410 ? 7.754 2.24 0.093 1 98.5 410 ASN A C 1
ATOM 3091 O O . ASN A 1 410 ? 6.555 2.1 0.34 1 98.5 410 ASN A O 1
ATOM 3095 N N . VAL A 1 411 ? 8.406 3.256 0.557 1 98.69 411 VAL A N 1
ATOM 3096 C CA . VAL A 1 411 ? 7.793 4.297 1.377 1 98.69 411 VAL A CA 1
ATOM 3097 C C . VAL A 1 411 ? 8.07 5.668 0.763 1 98.69 411 VAL A C 1
ATOM 3099 O O . VAL A 1 411 ? 9.211 5.977 0.406 1 98.69 411 VAL A O 1
ATOM 3102 N N . LEU A 1 412 ? 7.062 6.441 0.523 1 98.88 412 LEU A N 1
ATOM 3103 C CA . LEU A 1 412 ? 7.191 7.848 0.151 1 98.88 412 LEU A CA 1
ATOM 3104 C C . LEU A 1 412 ? 7.039 8.75 1.371 1 98.88 412 LEU A C 1
ATOM 3106 O O . LEU A 1 412 ? 6.039 8.664 2.09 1 98.88 412 LEU A O 1
ATOM 3110 N N . LEU A 1 413 ? 8 9.555 1.573 1 98.88 413 LEU A N 1
ATOM 3111 C CA . LEU A 1 413 ? 8.047 10.445 2.729 1 98.88 413 LEU A CA 1
ATOM 3112 C C . LEU A 1 413 ? 8.023 11.906 2.293 1 98.88 413 LEU A C 1
ATOM 3114 O O . LEU A 1 413 ? 8.578 12.25 1.247 1 98.88 413 LEU A O 1
ATOM 3118 N N . ARG A 1 414 ? 7.379 12.719 3.029 1 98.88 414 ARG A N 1
ATOM 3119 C CA . ARG A 1 414 ? 7.695 14.141 3.045 1 98.88 414 ARG A CA 1
ATOM 3120 C C . ARG A 1 414 ? 8.789 14.445 4.062 1 98.88 414 ARG A C 1
ATOM 3122 O O . ARG A 1 414 ? 8.766 13.93 5.18 1 98.88 414 ARG A O 1
ATOM 3129 N N . VAL A 1 415 ? 9.719 15.227 3.697 1 98.38 415 VAL A N 1
ATOM 3130 C CA . VAL A 1 415 ? 10.836 15.57 4.574 1 98.38 415 VAL A CA 1
ATOM 3131 C C . VAL A 1 415 ? 10.781 17.062 4.918 1 98.38 415 VAL A C 1
ATOM 3133 O O . VAL A 1 415 ? 10.805 17.906 4.027 1 98.38 415 VAL A O 1
ATOM 3136 N N . LEU A 1 416 ? 10.711 17.312 6.215 1 95.06 416 LEU A N 1
ATOM 3137 C CA . LEU A 1 416 ? 10.641 18.688 6.684 1 95.06 416 LEU A CA 1
ATOM 3138 C C . LEU A 1 416 ? 11.914 19.078 7.418 1 95.06 416 LEU A C 1
ATOM 3140 O O . LEU A 1 416 ? 12.5 18.266 8.133 1 95.06 416 LEU A O 1
ATOM 3144 N N . MET B 1 1 ? 22.75 27.719 25.594 1 35 1 MET B N 1
ATOM 3145 C CA . MET B 1 1 ? 21.625 28.344 24.922 1 35 1 MET B CA 1
ATOM 3146 C C . MET B 1 1 ? 20.312 28 25.625 1 35 1 MET B C 1
ATOM 3148 O O . MET B 1 1 ? 19.953 26.812 25.734 1 35 1 MET B O 1
ATOM 3152 N N . VAL B 1 2 ? 19.906 28.703 26.578 1 45.12 2 VAL B N 1
ATOM 3153 C CA . VAL B 1 2 ? 18.766 28.5 27.453 1 45.12 2 VAL B CA 1
ATOM 3154 C C . VAL B 1 2 ? 17.5 28.25 26.625 1 45.12 2 VAL B C 1
ATOM 3156 O O . VAL B 1 2 ? 17.188 29.047 25.734 1 45.12 2 VAL B O 1
ATOM 3159 N N . ALA B 1 3 ? 16.938 27.062 26.609 1 59.06 3 ALA B N 1
ATOM 3160 C CA . ALA B 1 3 ? 15.859 26.594 25.734 1 59.06 3 ALA B CA 1
ATOM 3161 C C . ALA B 1 3 ? 14.625 27.484 25.859 1 59.06 3 ALA B C 1
ATOM 3163 O O . ALA B 1 3 ? 14.258 27.906 26.953 1 59.06 3 ALA B O 1
ATOM 3164 N N . VAL B 1 4 ? 14.32 28.188 24.703 1 61.41 4 VAL B N 1
ATOM 3165 C CA . VAL B 1 4 ? 13.219 29.109 24.469 1 61.41 4 VAL B CA 1
ATOM 3166 C C . VAL B 1 4 ? 12.047 28.781 25.391 1 61.41 4 VAL B C 1
ATOM 3168 O O . VAL B 1 4 ? 11.438 29.672 25.984 1 61.41 4 VAL B O 1
ATOM 3171 N N . LEU B 1 5 ? 11.938 27.578 25.734 1 73.12 5 LEU B N 1
ATOM 3172 C CA . LEU B 1 5 ? 10.797 27.188 26.562 1 73.12 5 LEU B CA 1
ATOM 3173 C C . LEU B 1 5 ? 11.109 27.359 28.031 1 73.12 5 LEU B C 1
ATOM 3175 O O . LEU B 1 5 ? 10.203 27.562 28.844 1 73.12 5 LEU B O 1
ATOM 3179 N N . SER B 1 6 ? 12.344 27.312 28.391 1 62.22 6 SER B N 1
ATOM 3180 C CA . SER B 1 6 ? 12.742 27.406 29.781 1 62.22 6 SER B CA 1
ATOM 3181 C C . SER B 1 6 ? 12.562 28.828 30.328 1 62.22 6 SER B C 1
ATOM 3183 O O . SER B 1 6 ? 12.367 29.016 31.531 1 62.22 6 SER B O 1
ATOM 3185 N N . LEU B 1 7 ? 12.508 29.734 29.469 1 55.78 7 LEU B N 1
ATOM 3186 C CA . LEU B 1 7 ? 12.531 31.125 29.906 1 55.78 7 LEU B CA 1
ATOM 3187 C C . LEU B 1 7 ? 11.125 31.688 30 1 55.78 7 LEU B C 1
ATOM 3189 O O . LEU B 1 7 ? 10.938 32.844 30.391 1 55.78 7 LEU B O 1
ATOM 3193 N N . SER B 1 8 ? 10.258 30.875 29.781 1 64.25 8 SER B N 1
ATOM 3194 C CA . SER B 1 8 ? 8.914 31.438 29.719 1 64.25 8 SER B CA 1
ATOM 3195 C C . SER B 1 8 ? 8.25 31.422 31.094 1 64.25 8 SER B C 1
ATOM 3197 O O . SER B 1 8 ? 7.543 30.469 31.438 1 64.25 8 SER B O 1
ATOM 3199 N N . SER B 1 9 ? 8.539 32.469 32 1 67.69 9 SER B N 1
ATOM 3200 C CA . SER B 1 9 ? 8.102 32.562 33.375 1 67.69 9 SER B CA 1
ATOM 3201 C C . SER B 1 9 ? 6.594 32.781 33.469 1 67.69 9 SER B C 1
ATOM 3203 O O . SER B 1 9 ? 5.961 32.375 34.438 1 67.69 9 SER B O 1
ATOM 3205 N N . GLY B 1 10 ? 5.738 32.375 32.625 1 83.69 10 GLY B N 1
ATOM 3206 C CA . GLY B 1 10 ? 4.305 32.625 32.719 1 83.69 10 GLY B CA 1
ATOM 3207 C C . GLY B 1 10 ? 3.482 31.516 32.094 1 83.69 10 GLY B C 1
ATOM 3208 O O . GLY B 1 10 ? 2.26 31.484 32.219 1 83.69 10 GLY B O 1
ATOM 3209 N N . VAL B 1 11 ? 4.117 30.578 31.594 1 93.12 11 VAL B N 1
ATOM 3210 C CA . VAL B 1 11 ? 3.385 29.484 30.938 1 93.12 11 VAL B CA 1
ATOM 3211 C C . VAL B 1 11 ? 3.307 28.281 31.875 1 93.12 11 VAL B C 1
ATOM 3213 O O . VAL B 1 11 ? 4.309 27.891 32.469 1 93.12 11 VAL B O 1
ATOM 3216 N N . ALA B 1 12 ? 2.094 27.766 32.062 1 96.31 12 ALA B N 1
ATOM 3217 C CA . ALA B 1 12 ? 1.904 26.594 32.906 1 96.31 12 ALA B CA 1
ATOM 3218 C C . ALA B 1 12 ? 2.709 25.406 32.406 1 96.31 12 ALA B C 1
ATOM 3220 O O . ALA B 1 12 ? 3.039 25.328 31.219 1 96.31 12 ALA B O 1
ATOM 3221 N N . LYS B 1 13 ? 3.043 24.516 33.375 1 96.94 13 LYS B N 1
ATOM 3222 C CA . LYS B 1 13 ? 3.822 23.328 33.062 1 96.94 13 LYS B CA 1
ATOM 3223 C C . LYS B 1 13 ? 3.053 22.062 33.375 1 96.94 13 LYS B C 1
ATOM 3225 O O . LYS B 1 13 ? 2.48 21.938 34.469 1 96.94 13 LYS B O 1
ATOM 3230 N N . VAL B 1 14 ? 2.988 21.219 32.406 1 97.75 14 VAL B N 1
ATOM 3231 C CA . VAL B 1 14 ? 2.518 19.859 32.656 1 97.75 14 VAL B CA 1
ATOM 3232 C C . VAL B 1 14 ? 3.713 18.922 32.812 1 97.75 14 VAL B C 1
ATOM 3234 O O . VAL B 1 14 ? 4.445 18.672 31.844 1 97.75 14 VAL B O 1
ATOM 3237 N N . VAL B 1 15 ? 3.863 18.375 34 1 97.88 15 VAL B N 1
ATOM 3238 C CA . VAL B 1 15 ? 5.031 17.562 34.312 1 97.88 15 VAL B CA 1
ATOM 3239 C C . VAL B 1 15 ? 4.664 16.078 34.219 1 97.88 15 VAL B C 1
ATOM 3241 O O . VAL B 1 15 ? 3.695 15.641 34.844 1 97.88 15 VAL B O 1
ATOM 3244 N N . LEU B 1 16 ? 5.41 15.352 33.469 1 98.19 16 LEU B N 1
ATOM 3245 C CA . LEU B 1 16 ? 5.145 13.938 33.219 1 98.19 16 LEU B CA 1
ATOM 3246 C C . LEU B 1 16 ? 5.703 13.078 34.344 1 98.19 16 LEU B C 1
ATOM 3248 O O . LEU B 1 16 ? 6.641 13.484 35.031 1 98.19 16 LEU B O 1
ATOM 3252 N N . LYS B 1 17 ? 5.09 11.922 34.531 1 97.25 17 LYS B N 1
ATOM 3253 C CA . LYS B 1 17 ? 5.59 10.938 35.469 1 97.25 17 LYS B CA 1
ATOM 3254 C C . LYS B 1 17 ? 6.957 10.414 35.062 1 97.25 17 LYS B C 1
ATOM 3256 O O . LYS B 1 17 ? 7.266 10.359 33.875 1 97.25 17 LYS B O 1
ATOM 3261 N N . LYS B 1 18 ? 7.699 9.961 36.062 1 91.25 18 LYS B N 1
ATOM 3262 C CA . LYS B 1 18 ? 8.977 9.32 35.781 1 91.25 18 LYS B CA 1
ATOM 3263 C C . LYS B 1 18 ? 8.781 8.07 34.906 1 91.25 18 LYS B C 1
ATOM 3265 O O . LYS B 1 18 ? 7.879 7.273 35.156 1 91.25 18 LYS B O 1
ATOM 3270 N N . GLY B 1 19 ? 9.578 7.922 33.844 1 90.88 19 GLY B N 1
ATOM 3271 C CA . GLY B 1 19 ? 9.523 6.75 33 1 90.88 19 GLY B CA 1
ATOM 3272 C C . GLY B 1 19 ? 8.516 6.887 31.859 1 90.88 19 GLY B C 1
ATOM 3273 O O . GLY B 1 19 ? 8.438 6.023 30.984 1 90.88 19 GLY B O 1
ATOM 3274 N N . LYS B 1 20 ? 7.727 7.902 31.797 1 92.38 20 LYS B N 1
ATOM 3275 C CA . LYS B 1 20 ? 6.684 8.055 30.781 1 92.38 20 LYS B CA 1
ATOM 3276 C C . LYS B 1 20 ? 7.078 9.094 29.734 1 92.38 20 LYS B C 1
ATOM 3278 O O . LYS B 1 20 ? 6.297 9.406 28.844 1 92.38 20 LYS B O 1
ATOM 3283 N N . THR B 1 21 ? 8.258 9.562 29.766 1 93.69 21 THR B N 1
ATOM 3284 C CA . THR B 1 21 ? 8.664 10.727 28.984 1 93.69 21 THR B CA 1
ATOM 3285 C C . THR B 1 21 ? 9.125 10.312 27.578 1 93.69 21 THR B C 1
ATOM 3287 O O . THR B 1 21 ? 8.914 11.047 26.609 1 93.69 21 THR B O 1
ATOM 3290 N N . GLN B 1 22 ? 9.719 9.172 27.469 1 92.62 22 GLN B N 1
ATOM 3291 C CA . GLN B 1 22 ? 10.445 8.805 26.25 1 92.62 22 GLN B CA 1
ATOM 3292 C C . GLN B 1 22 ? 9.508 8.734 25.047 1 92.62 22 GLN B C 1
ATOM 3294 O O . GLN B 1 22 ? 9.875 9.141 23.953 1 92.62 22 GLN B O 1
ATOM 3299 N N . LEU B 1 23 ? 8.305 8.227 25.219 1 92.5 23 LEU B N 1
ATOM 3300 C CA . LEU B 1 23 ? 7.32 8.125 24.141 1 92.5 23 LEU B CA 1
ATOM 3301 C C . LEU B 1 23 ? 7.09 9.477 23.484 1 92.5 23 LEU B C 1
ATOM 3303 O O . LEU B 1 23 ? 6.996 9.562 22.25 1 92.5 23 LEU B O 1
ATOM 3307 N N . PHE B 1 24 ? 7.043 10.453 24.281 1 94.69 24 PHE B N 1
ATOM 3308 C CA . PHE B 1 24 ? 6.73 11.789 23.797 1 94.69 24 PHE B CA 1
ATOM 3309 C C . PHE B 1 24 ? 7.977 12.461 23.219 1 94.69 24 PHE B C 1
ATOM 3311 O O . PHE B 1 24 ? 7.898 13.211 22.25 1 94.69 24 PHE B O 1
ATOM 3318 N N . LYS B 1 25 ? 9.086 12.148 23.781 1 92.69 25 LYS B N 1
ATOM 3319 C CA . LYS B 1 25 ? 10.352 12.641 23.219 1 92.69 25 LYS B CA 1
ATOM 3320 C C . LYS B 1 25 ? 10.594 12.055 21.844 1 92.69 25 LYS B C 1
ATOM 3322 O O . LYS B 1 25 ? 11.211 12.703 20.984 1 92.69 25 LYS B O 1
ATOM 3327 N N . ASP B 1 26 ? 10 10.875 21.672 1 90 26 ASP B N 1
ATOM 3328 C CA . ASP B 1 26 ? 10.148 10.203 20.375 1 90 26 ASP B CA 1
ATOM 3329 C C . ASP B 1 26 ? 9.156 10.742 19.359 1 90 26 ASP B C 1
ATOM 3331 O O . ASP B 1 26 ? 9.219 10.398 18.172 1 90 26 ASP B O 1
ATOM 3335 N N . GLY B 1 27 ? 8.242 11.523 19.859 1 92.25 27 GLY B N 1
ATOM 3336 C CA . GLY B 1 27 ? 7.469 12.242 18.875 1 92.25 27 GLY B CA 1
ATOM 3337 C C . GLY B 1 27 ? 5.977 12.008 18.984 1 92.25 27 GLY B C 1
ATOM 3338 O O . GLY B 1 27 ? 5.188 12.602 18.25 1 92.25 27 GLY B O 1
ATOM 3339 N N . SER B 1 28 ? 5.551 11.133 19.859 1 93.56 28 SER B N 1
ATOM 3340 C CA . SER B 1 28 ? 4.113 10.953 20.016 1 93.56 28 SER B CA 1
ATOM 3341 C C . SER B 1 28 ? 3.424 12.266 20.375 1 93.56 28 SER B C 1
ATOM 3343 O O . SER B 1 28 ? 3.799 12.922 21.359 1 93.56 28 SER B O 1
ATOM 3345 N N . PRO B 1 29 ? 2.396 12.594 19.672 1 95.56 29 PRO B N 1
ATOM 3346 C CA . PRO B 1 29 ? 1.839 13.938 19.859 1 95.56 29 PRO B CA 1
ATOM 3347 C C . PRO B 1 29 ? 0.792 13.992 20.969 1 95.56 29 PRO B C 1
ATOM 3349 O O . PRO B 1 29 ? 0.378 15.086 21.375 1 95.56 29 PRO B O 1
ATOM 3352 N N . MET B 1 30 ? 0.381 12.891 21.5 1 95.31 30 MET B N 1
ATOM 3353 C CA . MET B 1 30 ? -0.737 12.867 22.438 1 95.31 30 MET B CA 1
ATOM 3354 C C . MET B 1 30 ? -0.263 12.492 23.844 1 95.31 30 MET B C 1
ATOM 3356 O O . MET B 1 30 ? 0.044 11.328 24.109 1 95.31 30 MET B O 1
ATOM 3360 N N . VAL B 1 31 ? -0.271 13.43 24.703 1 96.94 31 VAL B N 1
ATOM 3361 C CA . VAL B 1 31 ? 0.046 13.164 26.109 1 96.94 31 VAL B CA 1
ATOM 3362 C C . VAL B 1 31 ? -1.217 12.742 26.859 1 96.94 31 VAL B C 1
ATOM 3364 O O . VAL B 1 31 ? -2.121 13.555 27.062 1 96.94 31 VAL B O 1
ATOM 3367 N N . TYR B 1 32 ? -1.297 11.586 27.234 1 95.06 32 TYR B N 1
ATOM 3368 C CA . TYR B 1 32 ? -2.469 11.086 27.938 1 95.06 32 TYR B CA 1
ATOM 3369 C C . TYR B 1 32 ? -2.41 11.445 29.422 1 95.06 32 TYR B C 1
ATOM 3371 O O . TYR B 1 32 ? -1.324 11.555 30 1 95.06 32 TYR B O 1
ATOM 3379 N N . SER B 1 33 ? -3.564 11.547 30 1 95 33 SER B N 1
ATOM 3380 C CA . SER B 1 33 ? -3.682 11.992 31.391 1 95 33 SER B CA 1
ATOM 3381 C C . SER B 1 33 ? -2.938 11.055 32.344 1 95 33 SER B C 1
ATOM 3383 O O . SER B 1 33 ? -2.373 11.492 33.344 1 95 33 SER B O 1
ATOM 3385 N N . GLY B 1 34 ? -2.875 9.781 31.953 1 94.62 34 GLY B N 1
ATOM 3386 C CA . GLY B 1 34 ? -2.195 8.789 32.781 1 94.62 34 GLY B CA 1
ATOM 3387 C C . GLY B 1 34 ? -0.696 9.008 32.844 1 94.62 34 GLY B C 1
ATOM 3388 O O . GLY B 1 34 ? -0.036 8.5 33.75 1 94.62 34 GLY B O 1
ATOM 3389 N N . ALA B 1 35 ? -0.168 9.766 31.984 1 97.12 35 ALA B N 1
ATOM 3390 C CA . ALA B 1 35 ? 1.27 10.023 31.953 1 97.12 35 ALA B CA 1
ATOM 3391 C C . ALA B 1 35 ? 1.628 11.266 32.75 1 97.12 35 ALA B C 1
ATOM 3393 O O . ALA B 1 35 ? 2.805 11.531 33 1 97.12 35 ALA B O 1
ATOM 3394 N N . VAL B 1 36 ? 0.668 12.023 33.25 1 97.69 36 VAL B N 1
ATOM 3395 C CA . VAL B 1 36 ? 0.898 13.312 33.875 1 97.69 36 VAL B CA 1
ATOM 3396 C C . VAL B 1 36 ? 1.063 13.109 35.406 1 97.69 36 VAL B C 1
ATOM 3398 O O . VAL B 1 36 ? 0.28 12.391 36.031 1 97.69 36 VAL B O 1
ATOM 3401 N N . ASP B 1 37 ? 2.045 13.625 35.938 1 97.69 37 ASP B N 1
ATOM 3402 C CA . ASP B 1 37 ? 2.301 13.586 37.375 1 97.69 37 ASP B CA 1
ATOM 3403 C C . ASP B 1 37 ? 1.639 14.766 38.062 1 97.69 37 ASP B C 1
ATOM 3405 O O . ASP B 1 37 ? 0.92 14.586 39.062 1 97.69 37 ASP B O 1
ATOM 3409 N N . ARG B 1 38 ? 1.883 16.016 37.594 1 96.94 38 ARG B N 1
ATOM 3410 C CA . ARG B 1 38 ? 1.33 17.219 38.188 1 96.94 38 ARG B CA 1
ATOM 3411 C C . ARG B 1 38 ? 1.288 18.359 37.188 1 96.94 38 ARG B C 1
ATOM 3413 O O . ARG B 1 38 ? 1.948 18.312 36.156 1 96.94 38 ARG B O 1
ATOM 3420 N N . ILE B 1 39 ? 0.511 19.312 37.5 1 96.75 39 ILE B N 1
ATOM 3421 C CA . ILE B 1 39 ? 0.383 20.547 36.719 1 96.75 39 ILE B CA 1
ATOM 3422 C C . ILE B 1 39 ? 0.82 21.734 37.562 1 96.75 39 ILE B C 1
ATOM 3424 O O . ILE B 1 39 ? 0.356 21.922 38.688 1 96.75 39 ILE B O 1
ATOM 3428 N N . ILE B 1 40 ? 1.731 22.547 37 1 95.38 40 ILE B N 1
ATOM 3429 C CA . ILE B 1 40 ? 2.248 23.719 37.688 1 95.38 40 ILE B CA 1
ATOM 3430 C C . ILE B 1 40 ? 1.77 24.984 36.969 1 95.38 40 ILE B C 1
ATOM 3432 O O . ILE B 1 40 ? 2.09 25.203 35.812 1 95.38 40 ILE B O 1
ATOM 3436 N N . GLY B 1 41 ? 1.053 25.766 37.625 1 92.12 41 GLY B N 1
ATOM 3437 C CA . GLY B 1 41 ? 0.542 27.031 37.125 1 92.12 41 GLY B CA 1
ATOM 3438 C C . GLY B 1 41 ? -0.464 27.688 38.031 1 92.12 41 GLY B C 1
ATOM 3439 O O . GLY B 1 41 ? -1.33 27.016 38.594 1 92.12 41 GLY B O 1
ATOM 3440 N N . LYS B 1 42 ? -0.264 29.016 38.344 1 89.5 42 LYS B N 1
ATOM 3441 C CA . LYS B 1 42 ? -1.218 29.766 39.156 1 89.5 42 LYS B CA 1
ATOM 3442 C C . LYS B 1 42 ? -1.736 30.984 38.406 1 89.5 42 LYS B C 1
ATOM 3444 O O . LYS B 1 42 ? -0.987 31.938 38.156 1 89.5 42 LYS B O 1
ATOM 3449 N N . PRO B 1 43 ? -2.955 30.938 37.969 1 91.06 43 PRO B N 1
ATOM 3450 C CA . PRO B 1 43 ? -3.93 29.859 38.094 1 91.06 43 PRO B CA 1
ATOM 3451 C C . PRO B 1 43 ? -3.605 28.656 37.188 1 91.06 43 PRO B C 1
ATOM 3453 O O . PRO B 1 43 ? -2.742 28.766 36.312 1 91.06 43 PRO B O 1
ATOM 3456 N N . PRO B 1 44 ? -4.309 27.562 37.438 1 92.94 44 PRO B N 1
ATOM 3457 C CA . PRO B 1 44 ? -4.117 26.406 36.562 1 92.94 44 PRO B CA 1
ATOM 3458 C C . PRO B 1 44 ? -4.551 26.688 35.125 1 92.94 44 PRO B C 1
ATOM 3460 O O . PRO B 1 44 ? -5.434 27.516 34.875 1 92.94 44 PRO B O 1
ATOM 3463 N N . PRO B 1 45 ? -3.932 26.016 34.25 1 96.25 45 PRO B N 1
ATOM 3464 C CA . PRO B 1 45 ? -4.34 26.203 32.844 1 96.25 45 PRO B CA 1
ATOM 3465 C C . PRO B 1 45 ? -5.742 25.672 32.562 1 96.25 45 PRO B C 1
ATOM 3467 O O . PRO B 1 45 ? -6.223 24.781 33.281 1 96.25 45 PRO B O 1
ATOM 3470 N N . GLN B 1 46 ? -6.297 26.312 31.562 1 94.94 46 GLN B N 1
ATOM 3471 C CA . GLN B 1 46 ? -7.613 25.891 31.094 1 94.94 46 GLN B CA 1
ATOM 3472 C C . GLN B 1 46 ? -7.523 25.25 29.703 1 94.94 46 GLN B C 1
ATOM 3474 O O . GLN B 1 46 ? -6.492 25.344 29.031 1 94.94 46 GLN B O 1
ATOM 3479 N N . THR B 1 47 ? -8.633 24.578 29.344 1 95.44 47 THR B N 1
ATOM 3480 C CA . THR B 1 47 ? -8.695 23.938 28.031 1 95.44 47 THR B CA 1
ATOM 3481 C C . THR B 1 47 ? -8.383 24.938 26.922 1 95.44 47 THR B C 1
ATOM 3483 O O . THR B 1 47 ? -8.953 26.031 26.891 1 95.44 47 THR B O 1
ATOM 3486 N N . GLY B 1 48 ? -7.453 24.484 26.031 1 95.44 48 GLY B N 1
ATOM 3487 C CA . GLY B 1 48 ? -7.051 25.328 24.922 1 95.44 48 GLY B CA 1
ATOM 3488 C C . GLY B 1 48 ? -5.816 26.172 25.219 1 95.44 48 GLY B C 1
ATOM 3489 O O . GLY B 1 48 ? -5.207 26.734 24.312 1 95.44 48 GLY B O 1
ATOM 3490 N N . ASP B 1 49 ? -5.383 26.234 26.453 1 96.38 49 ASP B N 1
ATOM 3491 C CA . ASP B 1 49 ? -4.23 27.062 26.828 1 96.38 49 ASP B CA 1
ATOM 3492 C C . ASP B 1 49 ? -2.928 26.422 26.344 1 96.38 49 ASP B C 1
ATOM 3494 O O . ASP B 1 49 ? -2.809 25.188 26.312 1 96.38 49 ASP B O 1
ATOM 3498 N N . VAL B 1 50 ? -1.996 27.266 26.031 1 97.19 50 VAL B N 1
ATOM 3499 C CA . VAL B 1 50 ? -0.633 26.844 25.734 1 97.19 50 VAL B CA 1
ATOM 3500 C C . VAL B 1 50 ? 0.072 26.438 27.031 1 97.19 50 VAL B C 1
ATOM 3502 O O . VAL B 1 50 ? 0.027 27.156 28.031 1 97.19 50 VAL B O 1
ATOM 3505 N N . VAL B 1 51 ? 0.673 25.266 27.016 1 97.62 51 VAL B N 1
ATOM 3506 C CA . VAL B 1 51 ? 1.411 24.797 28.188 1 97.62 51 VAL B CA 1
ATOM 3507 C C . VAL B 1 51 ? 2.752 24.219 27.75 1 97.62 51 VAL B C 1
ATOM 3509 O O . VAL B 1 51 ? 2.922 23.844 26.578 1 97.62 51 VAL B O 1
ATOM 3512 N N . ILE B 1 52 ? 3.67 24.188 28.672 1 97.12 52 ILE B N 1
ATOM 3513 C CA . ILE B 1 52 ? 4.93 23.469 28.5 1 97.12 52 ILE B CA 1
ATOM 3514 C C . ILE B 1 52 ? 4.809 22.062 29.062 1 97.12 52 ILE B C 1
ATOM 3516 O O . ILE B 1 52 ? 4.246 21.859 30.141 1 97.12 52 ILE B O 1
ATOM 3520 N N . VAL B 1 53 ? 5.203 21.062 28.297 1 97.56 53 VAL B N 1
ATOM 3521 C CA . VAL B 1 53 ? 5.309 19.703 28.781 1 97.56 53 VAL B CA 1
ATOM 3522 C C . VAL B 1 53 ? 6.738 19.422 29.234 1 97.56 53 VAL B C 1
ATOM 3524 O O . VAL B 1 53 ? 7.691 19.656 28.484 1 97.56 53 VAL B O 1
ATOM 3527 N N . ALA B 1 54 ? 6.871 18.953 30.438 1 96.69 54 ALA B N 1
ATOM 3528 C CA . ALA B 1 54 ? 8.195 18.75 31.031 1 96.69 54 ALA B CA 1
ATOM 3529 C C . ALA B 1 54 ? 8.336 17.328 31.578 1 96.69 54 ALA B C 1
ATOM 3531 O O . ALA B 1 54 ? 7.34 16.656 31.828 1 96.69 54 ALA B O 1
ATOM 3532 N N . ASP B 1 55 ? 9.586 16.906 31.656 1 96.19 55 ASP B N 1
ATOM 3533 C CA . ASP B 1 55 ? 9.828 15.602 32.281 1 96.19 55 ASP B CA 1
ATOM 3534 C C . ASP B 1 55 ? 9.727 15.688 33.812 1 96.19 55 ASP B C 1
ATOM 3536 O O . ASP B 1 55 ? 9.383 16.734 34.344 1 96.19 55 ASP B O 1
ATOM 3540 N N . GLY B 1 56 ? 10 14.617 34.5 1 94.69 56 GLY B N 1
ATOM 3541 C CA . GLY B 1 56 ? 9.852 14.539 35.938 1 94.69 56 GLY B CA 1
ATOM 3542 C C . GLY B 1 56 ? 10.719 15.531 36.688 1 94.69 56 GLY B C 1
ATOM 3543 O O . GLY B 1 56 ? 10.406 15.906 37.812 1 94.69 56 GLY B O 1
ATOM 3544 N N . SER B 1 57 ? 11.82 15.992 36.094 1 94.25 57 SER B N 1
ATOM 3545 C CA . SER B 1 57 ? 12.727 16.969 36.688 1 94.25 57 SER B CA 1
ATOM 3546 C C . SER B 1 57 ? 12.375 18.391 36.281 1 94.25 57 SER B C 1
ATOM 3548 O O . SER B 1 57 ? 13.18 19.312 36.438 1 94.25 57 SER B O 1
ATOM 3550 N N . GLU B 1 58 ? 11.266 18.531 35.5 1 93.5 58 GLU B N 1
ATOM 3551 C CA . GLU B 1 58 ? 10.695 19.812 35.062 1 93.5 58 GLU B CA 1
ATOM 3552 C C . GLU B 1 58 ? 11.508 20.406 33.938 1 93.5 58 GLU B C 1
ATOM 3554 O O . GLU B 1 58 ? 11.461 21.625 33.719 1 93.5 58 GLU B O 1
ATOM 3559 N N . ASN B 1 59 ? 12.305 19.547 33.281 1 94 59 ASN B N 1
ATOM 3560 C CA . ASN B 1 59 ? 12.945 19.984 32.062 1 94 59 ASN B CA 1
ATOM 3561 C C . ASN B 1 59 ? 11.969 19.938 30.875 1 94 59 ASN B C 1
ATOM 3563 O O . ASN B 1 59 ? 11.297 18.922 30.672 1 94 59 ASN B O 1
ATOM 3567 N N . PRO B 1 60 ? 11.898 21.031 30.156 1 94.88 60 PRO B N 1
ATOM 3568 C CA . PRO B 1 60 ? 10.945 21.062 29.047 1 94.88 60 PRO B CA 1
ATOM 3569 C C . PRO B 1 60 ? 11.258 20.047 27.969 1 94.88 60 PRO B C 1
ATOM 3571 O O . PRO B 1 60 ? 12.422 19.875 27.594 1 94.88 60 PRO B O 1
ATOM 3574 N N . ILE B 1 61 ? 10.234 19.359 27.469 1 95.19 61 ILE B N 1
ATOM 3575 C CA . ILE B 1 61 ? 10.391 18.453 26.328 1 95.19 61 ILE B CA 1
ATOM 3576 C C . ILE B 1 61 ? 9.664 19.016 25.109 1 95.19 61 ILE B C 1
ATOM 3578 O O . ILE B 1 61 ? 9.93 18.609 23.984 1 95.19 61 ILE B O 1
ATOM 3582 N N . GLY B 1 62 ? 8.758 19.906 25.328 1 96.12 62 GLY B N 1
ATOM 3583 C CA . GLY B 1 62 ? 8 20.562 24.281 1 96.12 62 GLY B CA 1
ATOM 3584 C C . GLY B 1 62 ? 6.855 21.406 24.797 1 96.12 62 GLY B C 1
ATOM 3585 O O . GLY B 1 62 ? 6.793 21.703 26 1 96.12 62 GLY B O 1
ATOM 3586 N N . TRP B 1 63 ? 6.051 21.859 23.922 1 96.94 63 TRP B N 1
ATOM 3587 C CA . TRP B 1 63 ? 4.855 22.594 24.312 1 96.94 63 TRP B CA 1
ATOM 3588 C C . TRP B 1 63 ? 3.652 22.172 23.484 1 96.94 63 TRP B C 1
ATOM 3590 O O . TRP B 1 63 ? 3.807 21.531 22.438 1 96.94 63 TRP B O 1
ATOM 3600 N N . GLY B 1 64 ? 2.469 22.438 23.969 1 97.75 64 GLY B N 1
ATOM 3601 C CA . GLY B 1 64 ? 1.246 22.062 23.266 1 97.75 64 GLY B CA 1
ATOM 3602 C C . GLY B 1 64 ? 0.007 22.719 23.859 1 97.75 64 GLY B C 1
ATOM 3603 O O . GLY B 1 64 ? 0.087 23.797 24.453 1 97.75 64 GLY B O 1
ATOM 3604 N N . LEU B 1 65 ? -1.075 22.141 23.547 1 98 65 LEU B N 1
ATOM 3605 C CA . LEU B 1 65 ? -2.363 22.672 23.969 1 98 65 LEU B CA 1
ATOM 3606 C C . LEU B 1 65 ? -3.018 21.766 25 1 98 65 LEU B C 1
ATOM 3608 O O . LEU B 1 65 ? -3.158 20.562 24.781 1 98 65 LEU B O 1
ATOM 3612 N N . TYR B 1 66 ? -3.41 22.359 26.031 1 97.56 66 TYR B N 1
ATOM 3613 C CA . TYR B 1 66 ? -3.904 21.656 27.219 1 97.56 66 TYR B CA 1
ATOM 3614 C C . TYR B 1 66 ? -5.398 21.375 27.094 1 97.56 66 TYR B C 1
ATOM 3616 O O . TYR B 1 66 ? -6.133 22.141 26.484 1 97.56 66 TYR B O 1
ATOM 3624 N N . ASN B 1 67 ? -5.836 20.281 27.641 1 96.94 67 ASN B N 1
ATOM 3625 C CA . ASN B 1 67 ? -7.238 19.953 27.875 1 96.94 67 ASN B CA 1
ATOM 3626 C C . ASN B 1 67 ? -7.469 19.438 29.297 1 96.94 67 ASN B C 1
ATOM 3628 O O . ASN B 1 67 ? -6.852 18.453 29.703 1 96.94 67 ASN B O 1
ATOM 3632 N N . SER B 1 68 ? -8.383 20.031 30.031 1 94.06 68 SER B N 1
ATOM 3633 C CA . SER B 1 68 ? -8.555 19.75 31.453 1 94.06 68 SER B CA 1
ATOM 3634 C C . SER B 1 68 ? -9.445 18.531 31.672 1 94.06 68 SER B C 1
ATOM 3636 O O . SER B 1 68 ? -9.5 17.984 32.781 1 94.06 68 SER B O 1
ATOM 3638 N N . VAL B 1 69 ? -10.117 18.109 30.703 1 92.62 69 VAL B N 1
ATOM 3639 C CA . VAL B 1 69 ? -11.156 17.094 30.875 1 92.62 69 VAL B CA 1
ATOM 3640 C C . VAL B 1 69 ? -10.773 15.828 30.094 1 92.62 69 VAL B C 1
ATOM 3642 O O . VAL B 1 69 ? -10.969 14.711 30.578 1 92.62 69 VAL B O 1
ATOM 3645 N N . SER B 1 70 ? -10.195 15.992 28.969 1 91.31 70 SER B N 1
ATOM 3646 C CA . SER B 1 70 ? -9.938 14.922 28.016 1 91.31 70 SER B CA 1
ATOM 3647 C C . SER B 1 70 ? -8.867 13.969 28.516 1 91.31 70 SER B C 1
ATOM 3649 O O . SER B 1 70 ? -7.984 14.359 29.281 1 91.31 70 SER B O 1
ATOM 3651 N N . MET B 1 71 ? -8.984 12.727 28.094 1 91.5 71 MET B N 1
ATOM 3652 C CA . MET B 1 71 ? -7.906 11.773 28.328 1 91.5 71 MET B CA 1
ATOM 3653 C C . MET B 1 71 ? -6.617 12.227 27.656 1 91.5 71 MET B C 1
ATOM 3655 O O . MET B 1 71 ? -5.523 11.891 28.109 1 91.5 71 MET B O 1
ATOM 3659 N N . PHE B 1 72 ? -6.754 12.891 26.594 1 93.44 72 PHE B N 1
ATOM 3660 C CA . PHE B 1 72 ? -5.609 13.523 25.953 1 93.44 72 PHE B CA 1
ATOM 3661 C C . PHE B 1 72 ? -5.332 14.891 26.562 1 93.44 72 PHE B C 1
ATOM 3663 O O . PHE B 1 72 ? -5.789 15.914 26.047 1 93.44 72 PHE B O 1
ATOM 3670 N N . CYS B 1 73 ? -4.531 14.875 27.562 1 96.69 73 CYS B N 1
ATOM 3671 C CA . CYS B 1 73 ? -4.305 16.016 28.438 1 96.69 73 CYS B CA 1
ATOM 3672 C C . CYS B 1 73 ? -3.596 17.141 27.688 1 96.69 73 CYS B C 1
ATOM 3674 O O . CYS B 1 73 ? -3.877 18.328 27.906 1 96.69 73 CYS B O 1
ATOM 3676 N N . VAL B 1 74 ? -2.643 16.781 26.891 1 97.94 74 VAL B N 1
ATOM 3677 C CA . VAL B 1 74 ? -1.951 17.781 26.078 1 97.94 74 VAL B CA 1
ATOM 3678 C C . VAL B 1 74 ? -1.755 17.25 24.656 1 97.94 74 VAL B C 1
ATOM 3680 O O . VAL B 1 74 ? -1.334 16.094 24.469 1 97.94 74 VAL B O 1
ATOM 3683 N N . ARG B 1 75 ? -2.141 18 23.688 1 97.5 75 ARG B N 1
ATOM 3684 C CA . ARG B 1 75 ? -1.717 17.766 22.312 1 97.5 75 ARG B CA 1
ATOM 3685 C C . ARG B 1 75 ? -0.412 18.484 22.016 1 97.5 75 ARG B C 1
ATOM 3687 O O . ARG B 1 75 ? -0.406 19.703 21.812 1 97.5 75 ARG B O 1
ATOM 3694 N N . LEU B 1 76 ? 0.662 17.734 21.953 1 97.19 76 LEU B N 1
ATOM 3695 C CA . LEU B 1 76 ? 1.989 18.297 21.75 1 97.19 76 LEU B CA 1
ATOM 3696 C C . LEU B 1 76 ? 2.105 18.922 20.359 1 97.19 76 LEU B C 1
ATOM 3698 O O . LEU B 1 76 ? 1.767 18.297 19.359 1 97.19 76 LEU B O 1
ATOM 3702 N N . MET B 1 77 ? 2.604 20.109 20.312 1 96.56 77 MET B N 1
ATOM 3703 C CA . MET B 1 77 ? 2.676 20.844 19.047 1 96.56 77 MET B CA 1
ATOM 3704 C C . MET B 1 77 ? 4.113 20.922 18.547 1 96.56 77 MET B C 1
ATOM 3706 O O . MET B 1 77 ? 4.367 20.797 17.344 1 96.56 77 MET B O 1
ATOM 3710 N N . GLN B 1 78 ? 5.008 21.172 19.406 1 95.25 78 GLN B N 1
ATOM 3711 C CA . GLN B 1 78 ? 6.422 21.234 19.062 1 95.25 78 GLN B CA 1
ATOM 3712 C C . GLN B 1 78 ? 7.285 20.609 20.156 1 95.25 78 GLN B C 1
ATOM 3714 O O . GLN B 1 78 ? 7.027 20.812 21.344 1 95.25 78 GLN B O 1
ATOM 3719 N N . LEU B 1 79 ? 8.242 19.922 19.766 1 94.19 79 LEU B N 1
ATOM 3720 C CA . LEU B 1 79 ? 9.25 19.453 20.703 1 94.19 79 LEU B CA 1
ATOM 3721 C C . LEU B 1 79 ? 10.312 20.531 20.938 1 94.19 79 LEU B C 1
ATOM 3723 O O . LEU B 1 79 ? 10.438 21.469 20.156 1 94.19 79 LEU B O 1
ATOM 3727 N N . GLN B 1 80 ? 11.039 20.359 21.984 1 91.88 80 GLN B N 1
ATOM 3728 C CA . GLN B 1 80 ? 12.039 21.344 22.375 1 91.88 80 GLN B CA 1
ATOM 3729 C C . GLN B 1 80 ? 13.07 21.547 21.266 1 91.88 80 GLN B C 1
ATOM 3731 O O . GLN B 1 80 ? 13.438 22.688 20.953 1 91.88 80 GLN B O 1
ATOM 3736 N N . HIS B 1 81 ? 13.516 20.5 20.719 1 88 81 HIS B N 1
ATOM 3737 C CA . HIS B 1 81 ? 14.547 20.609 19.703 1 88 81 HIS B CA 1
ATOM 3738 C C . HIS B 1 81 ? 14.008 21.297 18.453 1 88 81 HIS B C 1
ATOM 3740 O O . HIS B 1 81 ? 14.742 22 17.75 1 88 81 HIS B O 1
ATOM 3746 N N . GLU B 1 82 ? 12.781 21.172 18.141 1 89.19 82 GLU B N 1
ATOM 3747 C CA . GLU B 1 82 ? 12.156 21.859 17.016 1 89.19 82 GLU B CA 1
ATOM 3748 C C . GLU B 1 82 ? 12.039 23.359 17.266 1 89.19 82 GLU B C 1
ATOM 3750 O O . GLU B 1 82 ? 12.25 24.156 16.359 1 89.19 82 GLU B O 1
ATOM 3755 N N . SER B 1 83 ? 11.664 23.625 18.484 1 89.25 83 SER B N 1
ATOM 3756 C CA . SER B 1 83 ? 11.523 25.016 18.875 1 89.25 83 SER B CA 1
ATOM 3757 C C . SER B 1 83 ? 12.852 25.75 18.812 1 89.25 83 SER B C 1
ATOM 3759 O O . SER B 1 83 ? 12.898 26.953 18.5 1 89.25 83 SER B O 1
ATOM 3761 N N . THR B 1 84 ? 13.859 25.047 19.109 1 86.44 84 THR B N 1
ATOM 3762 C CA . THR B 1 84 ? 15.195 25.641 19.031 1 86.44 84 THR B CA 1
ATOM 3763 C C . THR B 1 84 ? 15.57 25.922 17.578 1 86.44 84 THR B C 1
ATOM 3765 O O . THR B 1 84 ? 16.156 26.969 17.281 1 86.44 84 THR B O 1
ATOM 3768 N N . ARG B 1 85 ? 15.164 25.094 16.719 1 83.44 85 ARG B N 1
ATOM 3769 C CA . ARG B 1 85 ? 15.477 25.234 15.297 1 83.44 85 ARG B CA 1
ATOM 3770 C C . ARG B 1 85 ? 14.625 26.328 14.648 1 83.44 85 ARG B C 1
ATOM 3772 O O . ARG B 1 85 ? 15.094 27.062 13.789 1 83.44 85 ARG B O 1
ATOM 3779 N N . ASP B 1 86 ? 13.375 26.344 15.086 1 83.12 86 ASP B N 1
ATOM 3780 C CA . ASP B 1 86 ? 12.445 27.359 14.609 1 83.12 86 ASP B CA 1
ATOM 3781 C C . ASP B 1 86 ? 11.766 28.078 15.781 1 83.12 86 ASP B C 1
ATOM 3783 O O . ASP B 1 86 ? 10.633 27.75 16.141 1 83.12 86 ASP B O 1
ATOM 3787 N N . PRO B 1 87 ? 12.289 29.125 16.25 1 90.12 87 PRO B N 1
ATOM 3788 C CA . PRO B 1 87 ? 11.773 29.781 17.438 1 90.12 87 PRO B CA 1
ATOM 3789 C C . PRO B 1 87 ? 10.516 30.609 17.172 1 90.12 87 PRO B C 1
ATOM 3791 O O . PRO B 1 87 ? 9.805 30.984 18.109 1 90.12 87 PRO B O 1
ATOM 3794 N N . SER B 1 88 ? 10.273 30.875 15.93 1 91.88 88 SER B N 1
ATOM 3795 C CA . SER B 1 88 ? 9.141 31.734 15.602 1 91.88 88 SER B CA 1
ATOM 3796 C C . SER B 1 88 ? 7.824 31.109 16.031 1 91.88 88 SER B C 1
ATOM 3798 O O . SER B 1 88 ? 6.883 31.812 16.406 1 91.88 88 SER B O 1
ATOM 3800 N N . CYS B 1 89 ? 7.75 29.797 16.125 1 94 89 CYS B N 1
ATOM 3801 C CA . CYS B 1 89 ? 6.52 29.094 16.453 1 94 89 CYS B CA 1
ATOM 3802 C C . CYS B 1 89 ? 6.484 28.734 17.938 1 94 89 CYS B C 1
ATOM 3804 O O . CYS B 1 89 ? 5.469 28.234 18.438 1 94 89 CYS B O 1
ATOM 3806 N N . ALA B 1 90 ? 7.566 28.938 18.656 1 94.38 90 ALA B N 1
ATOM 3807 C CA . ALA B 1 90 ? 7.613 28.531 20.062 1 94.38 90 ALA B CA 1
ATOM 3808 C C . ALA B 1 90 ? 6.539 29.25 20.859 1 94.38 90 ALA B C 1
ATOM 3810 O O . ALA B 1 90 ? 6.516 30.484 20.922 1 94.38 90 ALA B O 1
ATOM 3811 N N . LEU B 1 91 ? 5.656 28.469 21.391 1 95.12 91 LEU B N 1
ATOM 3812 C CA . LEU B 1 91 ? 4.566 28.922 22.25 1 95.12 91 LEU B CA 1
ATOM 3813 C C . LEU B 1 91 ? 3.658 29.891 21.5 1 95.12 91 LEU B C 1
ATOM 3815 O O . LEU B 1 91 ? 2.961 30.703 22.125 1 95.12 91 LEU B O 1
ATOM 3819 N N . ASN B 1 92 ? 3.689 29.906 20.219 1 95.62 92 ASN B N 1
ATOM 3820 C CA . ASN B 1 92 ? 2.926 30.812 19.359 1 95.62 92 ASN B CA 1
ATOM 3821 C C . ASN B 1 92 ? 1.989 30.031 18.438 1 95.62 92 ASN B C 1
ATOM 3823 O O . ASN B 1 92 ? 2.373 29.672 17.312 1 95.62 92 ASN B O 1
ATOM 3827 N N . ILE B 1 93 ? 0.769 29.875 18.828 1 96 93 ILE B N 1
ATOM 3828 C CA . ILE B 1 93 ? -0.192 29.031 18.125 1 96 93 ILE B CA 1
ATOM 3829 C C . ILE B 1 93 ? -0.523 29.656 16.766 1 96 93 ILE B C 1
ATOM 3831 O O . ILE B 1 93 ? -0.677 28.938 15.781 1 96 93 ILE B O 1
ATOM 3835 N N . GLU B 1 94 ? -0.684 30.984 16.688 1 96 94 GLU B N 1
ATOM 3836 C CA . GLU B 1 94 ? -1.031 31.641 15.445 1 96 94 GLU B CA 1
ATOM 3837 C C . GLU B 1 94 ? 0.02 31.391 14.367 1 96 94 GLU B C 1
ATOM 3839 O O . GLU B 1 94 ? -0.313 31 13.25 1 96 94 GLU B O 1
ATOM 3844 N N . LYS B 1 95 ? 1.254 31.641 14.766 1 96.81 95 LYS B N 1
ATOM 3845 C CA . LYS B 1 95 ? 2.338 31.406 13.812 1 96.81 95 LYS B CA 1
ATOM 3846 C C . LYS B 1 95 ? 2.455 29.922 13.453 1 96.81 95 LYS B C 1
ATOM 3848 O O . LYS B 1 95 ? 2.764 29.578 12.312 1 96.81 95 LYS B O 1
ATOM 3853 N N . LEU B 1 96 ? 2.268 29.078 14.43 1 97 96 LEU B N 1
ATOM 3854 C CA . LEU B 1 96 ? 2.322 27.641 14.18 1 97 96 LEU B CA 1
ATOM 3855 C C . LEU B 1 96 ? 1.267 27.234 13.164 1 97 96 LEU B C 1
ATOM 3857 O O . LEU B 1 96 ? 1.558 26.469 12.242 1 97 96 LEU B O 1
ATOM 3861 N N . LEU B 1 97 ? 0.042 27.703 13.32 1 97.88 97 LEU B N 1
ATOM 3862 C CA . LEU B 1 97 ? -1.054 27.406 12.406 1 97.88 97 LEU B CA 1
ATOM 3863 C C . LEU B 1 97 ? -0.722 27.859 10.992 1 97.88 97 LEU B C 1
ATOM 3865 O O . LEU B 1 97 ? -0.906 27.109 10.031 1 97.88 97 LEU B O 1
ATOM 3869 N N . GLU B 1 98 ? -0.275 29.062 10.891 1 97.62 98 GLU B N 1
ATOM 3870 C CA . GLU B 1 98 ? 0.117 29.594 9.586 1 97.62 98 GLU B CA 1
ATOM 3871 C C . GLU B 1 98 ? 1.164 28.703 8.922 1 97.62 98 GLU B C 1
ATOM 3873 O O . GLU B 1 98 ? 1.03 28.344 7.75 1 97.62 98 GLU B O 1
ATOM 3878 N N . THR B 1 99 ? 2.154 28.375 9.703 1 96.69 99 THR B N 1
ATOM 3879 C CA . THR B 1 99 ? 3.268 27.578 9.195 1 96.69 99 THR B CA 1
ATOM 3880 C C . THR B 1 99 ? 2.793 26.188 8.773 1 96.69 99 THR B C 1
ATOM 3882 O O . THR B 1 99 ? 3.104 25.734 7.672 1 96.69 99 THR B O 1
ATOM 3885 N N . ARG B 1 100 ? 2.043 25.516 9.586 1 97.56 100 ARG B N 1
ATOM 3886 C CA . ARG B 1 100 ? 1.662 24.125 9.352 1 97.56 100 ARG B CA 1
ATOM 3887 C C . ARG B 1 100 ? 0.608 24.031 8.258 1 97.56 100 ARG B C 1
ATOM 3889 O O . ARG B 1 100 ? 0.589 23.062 7.492 1 97.56 100 ARG B O 1
ATOM 3896 N N . ILE B 1 101 ? -0.307 24.953 8.133 1 98.5 101 ILE B N 1
ATOM 3897 C CA . ILE B 1 101 ? -1.286 24.938 7.051 1 98.5 101 ILE B CA 1
ATOM 3898 C C . ILE B 1 101 ? -0.59 25.203 5.723 1 98.5 101 ILE B C 1
ATOM 3900 O O . ILE B 1 101 ? -0.913 24.578 4.707 1 98.5 101 ILE B O 1
ATOM 3904 N N . THR B 1 102 ? 0.363 26.125 5.738 1 97.75 102 THR B N 1
ATOM 3905 C CA . THR B 1 102 ? 1.154 26.375 4.539 1 97.75 102 THR B CA 1
ATOM 3906 C C . THR B 1 102 ? 1.907 25.109 4.117 1 97.75 102 THR B C 1
ATOM 3908 O O . THR B 1 102 ? 1.937 24.766 2.936 1 97.75 102 THR B O 1
ATOM 3911 N N . GLN 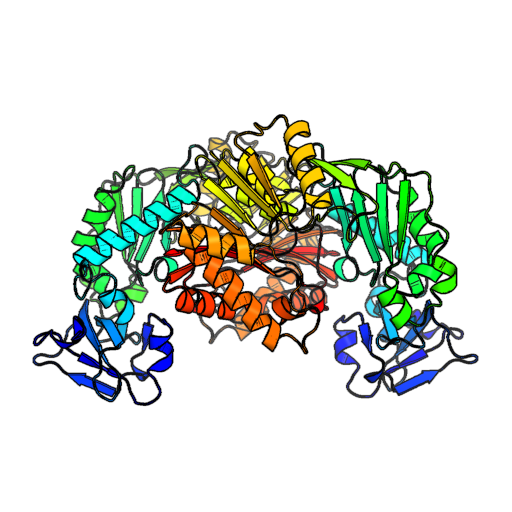B 1 103 ? 2.527 24.469 5.094 1 97.69 103 GLN B N 1
ATOM 3912 C CA . GLN B 1 103 ? 3.238 23.219 4.824 1 97.69 103 GLN B CA 1
ATOM 3913 C C . GLN B 1 103 ? 2.293 22.156 4.285 1 97.69 103 GLN B C 1
ATOM 3915 O O . GLN B 1 103 ? 2.666 21.375 3.402 1 97.69 103 GLN B O 1
ATOM 3920 N N . ALA B 1 104 ? 1.107 22.047 4.848 1 98.62 104 ALA B N 1
ATOM 3921 C CA . ALA B 1 104 ? 0.101 21.109 4.363 1 98.62 104 ALA B CA 1
ATOM 3922 C C . ALA B 1 104 ? -0.259 21.391 2.906 1 98.62 104 ALA B C 1
ATOM 3924 O O . ALA B 1 104 ? -0.344 20.469 2.092 1 98.62 104 ALA B O 1
ATOM 3925 N N . LEU B 1 105 ? -0.467 22.672 2.6 1 98.44 105 LEU B N 1
ATOM 3926 C CA . LEU B 1 105 ? -0.765 23.094 1.235 1 98.44 105 LEU B CA 1
ATOM 3927 C C . LEU B 1 105 ? 0.363 22.703 0.287 1 98.44 105 LEU B C 1
ATOM 3929 O O . LEU B 1 105 ? 0.11 22.188 -0.807 1 98.44 105 LEU B O 1
ATOM 3933 N N . GLU B 1 106 ? 1.562 22.922 0.718 1 98.12 106 GLU B N 1
ATOM 3934 C CA . GLU B 1 106 ? 2.727 22.609 -0.103 1 98.12 106 GLU B CA 1
ATOM 3935 C C . GLU B 1 106 ? 2.783 21.125 -0.425 1 98.12 106 GLU B C 1
ATOM 3937 O O . GLU B 1 106 ? 3.086 20.734 -1.557 1 98.12 106 GLU B O 1
ATOM 3942 N N . LEU B 1 107 ? 2.531 20.281 0.533 1 98.62 107 LEU B N 1
ATOM 3943 C CA . LEU B 1 107 ? 2.523 18.844 0.294 1 98.62 107 LEU B CA 1
ATOM 3944 C C . LEU B 1 107 ? 1.503 18.469 -0.777 1 98.62 107 LEU B C 1
ATOM 3946 O O . LEU B 1 107 ? 1.809 17.703 -1.693 1 98.62 107 LEU B O 1
ATOM 3950 N N . ARG B 1 108 ? 0.301 19 -0.623 1 98.69 108 ARG B N 1
ATOM 3951 C CA . ARG B 1 108 ? -0.746 18.688 -1.588 1 98.69 108 ARG B CA 1
ATOM 3952 C C . ARG B 1 108 ? -0.389 19.203 -2.977 1 98.69 108 ARG B C 1
ATOM 3954 O O . ARG B 1 108 ? -0.646 18.531 -3.98 1 98.69 108 ARG B O 1
ATOM 3961 N N . ASN B 1 109 ? 0.203 20.391 -3.051 1 97.75 109 ASN B N 1
ATOM 3962 C CA . ASN B 1 109 ? 0.694 20.891 -4.332 1 97.75 109 ASN B CA 1
ATOM 3963 C C . ASN B 1 109 ? 1.726 19.938 -4.941 1 97.75 109 ASN B C 1
ATOM 3965 O O . ASN B 1 109 ? 1.695 19.672 -6.145 1 97.75 109 ASN B O 1
ATOM 3969 N N . ASN B 1 110 ? 2.611 19.453 -4.105 1 97.81 110 ASN B N 1
ATOM 3970 C CA . ASN B 1 110 ? 3.637 18.516 -4.566 1 97.81 110 ASN B CA 1
ATOM 3971 C C . ASN B 1 110 ? 3.027 17.203 -5.047 1 97.81 110 ASN B C 1
ATOM 3973 O O . ASN B 1 110 ? 3.652 16.469 -5.816 1 97.81 110 ASN B O 1
ATOM 3977 N N . LEU B 1 111 ? 1.837 16.891 -4.582 1 97.88 111 LEU B N 1
ATOM 3978 C CA . LEU B 1 111 ? 1.143 15.672 -4.984 1 97.88 111 LEU B CA 1
ATOM 3979 C C . LEU B 1 111 ? 0.273 15.922 -6.211 1 97.88 111 LEU B C 1
ATOM 3981 O O . LEU B 1 111 ? -0.443 15.023 -6.664 1 97.88 111 LEU B O 1
ATOM 3985 N N . GLY B 1 112 ? 0.281 17.125 -6.727 1 96.5 112 GLY B N 1
ATOM 3986 C CA . GLY B 1 112 ? -0.5 17.469 -7.902 1 96.5 112 GLY B CA 1
ATOM 3987 C C . GLY B 1 112 ? -1.952 17.781 -7.586 1 96.5 112 GLY B C 1
ATOM 3988 O O . GLY B 1 112 ? -2.832 17.562 -8.422 1 96.5 112 GLY B O 1
ATOM 3989 N N . LEU B 1 113 ? -2.215 18.172 -6.375 1 97.56 113 LEU B N 1
ATOM 3990 C CA . LEU B 1 113 ? -3.576 18.469 -5.949 1 97.56 113 LEU B CA 1
ATOM 3991 C C . LEU B 1 113 ? -3.717 19.938 -5.574 1 97.56 113 LEU B C 1
ATOM 3993 O O . LEU B 1 113 ? -2.842 20.5 -4.91 1 97.56 113 LEU B O 1
ATOM 3997 N N . PRO B 1 114 ? -4.781 20.594 -5.848 1 97.25 114 PRO B N 1
ATOM 3998 C CA . PRO B 1 114 ? -5.781 20.125 -6.809 1 97.25 114 PRO B CA 1
ATOM 3999 C C . PRO B 1 114 ? -5.285 20.172 -8.25 1 97.25 114 PRO B C 1
ATOM 4001 O O . PRO B 1 114 ? -4.18 20.656 -8.516 1 97.25 114 PRO B O 1
ATOM 4004 N N . SER B 1 115 ? -5.973 19.562 -9.156 1 96.75 115 SER B N 1
ATOM 4005 C CA . SER B 1 115 ? -5.746 19.609 -10.602 1 96.75 115 SER B CA 1
ATOM 4006 C C . SER B 1 115 ? -7.062 19.672 -11.367 1 96.75 115 SER B C 1
ATOM 4008 O O . SER B 1 115 ? -8.133 19.734 -10.758 1 96.75 115 SER B O 1
ATOM 4010 N N . ALA B 1 116 ? -6.945 19.703 -12.727 1 95.56 116 ALA B N 1
ATOM 4011 C CA . ALA B 1 116 ? -8.133 19.688 -13.57 1 95.56 116 ALA B CA 1
ATOM 4012 C C . ALA B 1 116 ? -8.898 18.375 -13.422 1 95.56 116 ALA B C 1
ATOM 4014 O O . ALA B 1 116 ? -10.125 18.344 -13.539 1 95.56 116 ALA B O 1
ATOM 4015 N N . ASN B 1 117 ? -8.219 17.328 -13.047 1 97 117 ASN B N 1
ATOM 4016 C CA . ASN B 1 117 ? -8.836 16 -12.969 1 97 117 ASN B CA 1
ATOM 4017 C C . ASN B 1 117 ? -9.312 15.688 -11.555 1 97 117 ASN B C 1
ATOM 4019 O O . ASN B 1 117 ? -10.094 14.758 -11.352 1 97 117 ASN B O 1
ATOM 4023 N N . THR B 1 118 ? -8.805 16.438 -10.562 1 98.38 118 THR B N 1
ATOM 4024 C CA . THR B 1 118 ? -9.172 16.188 -9.18 1 98.38 118 THR B CA 1
ATOM 4025 C C . THR B 1 118 ? -9.156 17.484 -8.375 1 98.38 118 THR B C 1
ATOM 4027 O O . THR B 1 118 ? -8.109 18.109 -8.211 1 98.38 118 THR B O 1
ATOM 4030 N N . ASN B 1 119 ? -10.266 17.906 -7.898 1 97.62 119 ASN B N 1
ATOM 4031 C CA . ASN B 1 119 ? -10.336 19.109 -7.066 1 97.62 119 ASN B CA 1
ATOM 4032 C C . ASN B 1 119 ? -11.039 18.828 -5.742 1 97.62 119 ASN B C 1
ATOM 4034 O O . ASN B 1 119 ? -11.547 19.75 -5.098 1 97.62 119 ASN B O 1
ATOM 4038 N N . ALA B 1 120 ? -11.25 17.531 -5.398 1 97.12 120 ALA B N 1
ATOM 4039 C CA . ALA B 1 120 ? -11.641 17.062 -4.074 1 97.12 120 ALA B CA 1
ATOM 4040 C C . ALA B 1 120 ? -10.477 16.375 -3.373 1 97.12 120 ALA B C 1
ATOM 4042 O O . ALA B 1 120 ? -9.953 15.375 -3.869 1 97.12 120 ALA B O 1
ATOM 4043 N N . TYR B 1 121 ? -10.008 16.906 -2.252 1 97.88 121 TYR B N 1
ATOM 4044 C CA . TYR B 1 121 ? -8.859 16.328 -1.569 1 97.88 121 TYR B CA 1
ATOM 4045 C C . TYR B 1 121 ? -8.82 16.75 -0.106 1 97.88 121 TYR B C 1
ATOM 4047 O O . TYR B 1 121 ? -9.523 17.688 0.294 1 97.88 121 TYR B O 1
ATOM 4055 N N . ARG B 1 122 ? -8.086 16.078 0.694 1 98.44 122 ARG B N 1
ATOM 4056 C CA . ARG B 1 122 ? -7.848 16.438 2.088 1 98.44 122 ARG B CA 1
ATOM 4057 C C . ARG B 1 122 ? -6.641 17.359 2.213 1 98.44 122 ARG B C 1
ATOM 4059 O O . ARG B 1 122 ? -5.516 16.969 1.885 1 98.44 122 ARG B O 1
ATOM 4066 N N . LEU B 1 123 ? -6.863 18.484 2.668 1 98.56 123 LEU B N 1
ATOM 4067 C CA . LEU B 1 123 ? -5.812 19.484 2.805 1 98.56 123 LEU B CA 1
ATOM 4068 C C . LEU B 1 123 ? -5.043 19.297 4.105 1 98.56 123 LEU B C 1
ATOM 4070 O O . LEU B 1 123 ? -3.822 19.469 4.141 1 98.56 123 LEU B O 1
ATOM 4074 N N . VAL B 1 124 ? -5.734 18.969 5.18 1 98.75 124 VAL B N 1
ATOM 4075 C CA . VAL B 1 124 ? -5.117 18.734 6.484 1 98.75 124 VAL B CA 1
ATOM 4076 C C . VAL B 1 124 ? -5.625 17.422 7.074 1 98.75 124 VAL B C 1
ATOM 4078 O O . VAL B 1 124 ? -6.832 17.188 7.133 1 98.75 124 VAL B O 1
ATOM 4081 N N . ASN B 1 125 ? -4.715 16.625 7.496 1 98.38 125 ASN B N 1
ATOM 4082 C CA . ASN B 1 125 ? -5.062 15.32 8.047 1 98.38 125 ASN B CA 1
ATOM 4083 C C . ASN B 1 125 ? -4.578 15.172 9.484 1 98.38 125 ASN B C 1
ATOM 4085 O O . ASN B 1 125 ? -3.857 14.227 9.805 1 98.38 125 ASN B O 1
ATOM 4089 N N . SER B 1 126 ? -4.988 16.047 10.32 1 97.75 126 SER B N 1
ATOM 4090 C CA . SER B 1 126 ? -4.773 15.961 11.766 1 97.75 126 SER B CA 1
ATOM 4091 C C . SER B 1 126 ? -3.307 15.711 12.086 1 97.75 126 SER B C 1
ATOM 4093 O O . SER B 1 126 ? -2.43 16.453 11.625 1 97.75 126 SER B O 1
ATOM 4095 N N . GLU B 1 127 ? -2.969 14.586 12.797 1 97.31 127 GLU B N 1
ATOM 4096 C CA . GLU B 1 127 ? -1.607 14.312 13.25 1 97.31 127 GLU B CA 1
ATOM 4097 C C . GLU B 1 127 ? -0.644 14.211 12.07 1 97.31 127 GLU B C 1
ATOM 4099 O O . GLU B 1 127 ? 0.532 14.562 12.188 1 97.31 127 GLU B O 1
ATOM 4104 N N . GLY B 1 128 ? -1.192 13.766 10.93 1 97.62 128 GLY B N 1
ATOM 4105 C CA . GLY B 1 128 ? -0.35 13.625 9.758 1 97.62 128 GLY B CA 1
ATOM 4106 C C . GLY B 1 128 ? 0.223 14.945 9.273 1 97.62 128 GLY B C 1
ATOM 4107 O O . GLY B 1 128 ? 1.283 14.969 8.641 1 97.62 128 GLY B O 1
ATOM 4108 N N . ASP B 1 129 ? -0.461 15.984 9.523 1 98.19 129 ASP B N 1
ATOM 4109 C CA . ASP B 1 129 ? 0.007 17.328 9.211 1 98.19 129 ASP B CA 1
ATOM 4110 C C . ASP B 1 129 ? 0.366 18.094 10.477 1 98.19 129 ASP B C 1
ATOM 4112 O O . ASP B 1 129 ? 0.512 19.328 10.445 1 98.19 129 ASP B O 1
ATOM 4116 N N . ARG B 1 130 ? 0.391 17.359 11.562 1 97.06 130 ARG B N 1
ATOM 4117 C CA . ARG B 1 130 ? 0.86 17.875 12.852 1 97.06 130 ARG B CA 1
ATOM 4118 C C . ARG B 1 130 ? -0.083 18.938 13.398 1 97.06 130 ARG B C 1
ATOM 4120 O O . ARG B 1 130 ? 0.363 19.922 13.984 1 97.06 130 ARG B O 1
ATOM 4127 N N . LEU B 1 131 ? -1.318 18.875 13.039 1 97.94 131 LEU B N 1
ATOM 4128 C CA . LEU B 1 131 ? -2.406 19.672 13.586 1 97.94 131 LEU B CA 1
ATOM 4129 C C . LEU B 1 131 ? -3.508 18.781 14.148 1 97.94 131 LEU B C 1
ATOM 4131 O O . LEU B 1 131 ? -4.582 18.672 13.555 1 97.94 131 LEU B O 1
ATOM 4135 N N . SER B 1 132 ? -3.162 18.234 15.312 1 96.69 132 SER B N 1
ATOM 4136 C CA . SER B 1 132 ? -3.982 17.203 15.93 1 96.69 132 SER B CA 1
ATOM 4137 C C . SER B 1 132 ? -5.422 17.672 16.125 1 96.69 132 SER B C 1
ATOM 4139 O O . SER B 1 132 ? -5.664 18.719 16.719 1 96.69 132 SER B O 1
ATOM 4141 N N . GLY B 1 133 ? -6.336 16.891 15.555 1 96.19 133 GLY B N 1
ATOM 4142 C CA . GLY B 1 133 ? -7.754 17.172 15.719 1 96.19 133 GLY B CA 1
ATOM 4143 C C . GLY B 1 133 ? -8.344 17.953 14.57 1 96.19 133 GLY B C 1
ATOM 4144 O O . GLY B 1 133 ? -9.57 18.062 14.445 1 96.19 133 GLY B O 1
ATOM 4145 N N . LEU B 1 134 ? -7.508 18.5 13.703 1 97.81 134 LEU B N 1
ATOM 4146 C CA . LEU B 1 134 ? -7.969 19.328 12.594 1 97.81 134 LEU B CA 1
ATOM 4147 C C . LEU B 1 134 ? -7.973 18.531 11.289 1 97.81 134 LEU B C 1
ATOM 4149 O O . LEU B 1 134 ? -6.926 18.047 10.844 1 97.81 134 LEU B O 1
ATOM 4153 N N . ILE B 1 135 ? -9.078 18.375 10.711 1 97.56 135 ILE B N 1
ATOM 4154 C CA . ILE B 1 135 ? -9.211 17.812 9.367 1 97.56 135 ILE B CA 1
ATOM 4155 C C . ILE B 1 135 ? -9.836 18.859 8.445 1 97.56 135 ILE B C 1
ATOM 4157 O O . ILE B 1 135 ? -10.797 19.531 8.82 1 97.56 135 ILE B O 1
ATOM 4161 N N . VAL B 1 136 ? -9.289 19.062 7.312 1 97.75 136 VAL B N 1
ATOM 4162 C CA . VAL B 1 136 ? -9.836 19.969 6.309 1 97.75 136 VAL B CA 1
ATOM 4163 C C . VAL B 1 136 ? -9.93 19.25 4.965 1 97.75 136 VAL B C 1
ATOM 4165 O O . VAL B 1 136 ? -8.914 18.844 4.398 1 97.75 136 VAL B O 1
ATOM 4168 N N . ASP B 1 137 ? -11.086 19.062 4.473 1 96.81 137 ASP B N 1
ATOM 4169 C CA . ASP B 1 137 ? -11.328 18.609 3.111 1 96.81 137 ASP B CA 1
ATOM 4170 C C . ASP B 1 137 ? -11.703 19.766 2.193 1 96.81 137 ASP B C 1
ATOM 4172 O O . ASP B 1 137 ? -12.453 20.656 2.59 1 96.81 137 ASP B O 1
ATOM 4176 N N . VAL B 1 138 ? -11.188 19.734 1.045 1 96.75 138 VAL B N 1
ATOM 4177 C CA . VAL B 1 138 ? -11.508 20.766 0.065 1 96.75 138 VAL B CA 1
ATOM 4178 C C . VAL B 1 138 ? -12.328 20.156 -1.074 1 96.75 138 VAL B C 1
ATOM 4180 O O . VAL B 1 138 ? -11.914 19.172 -1.684 1 96.75 138 VAL B O 1
ATOM 4183 N N . PHE B 1 139 ? -13.461 20.688 -1.354 1 95.44 139 PHE B N 1
ATOM 4184 C CA . PHE B 1 139 ? -14.344 20.344 -2.459 1 95.44 139 PHE B CA 1
ATOM 4185 C C . PHE B 1 139 ? -14.547 21.531 -3.385 1 95.44 139 PHE B C 1
ATOM 4187 O O . PHE B 1 139 ? -15.414 22.375 -3.145 1 95.44 139 PHE B O 1
ATOM 4194 N N . GLY B 1 140 ? -13.797 21.531 -4.504 1 94.38 140 GLY B N 1
ATOM 4195 C CA . GLY B 1 140 ? -13.797 22.719 -5.348 1 94.38 140 GLY B CA 1
ATOM 4196 C C . GLY B 1 140 ? -13.211 23.938 -4.66 1 94.38 140 GLY B C 1
ATOM 4197 O O . GLY B 1 140 ? -12 24.016 -4.434 1 94.38 140 GLY B O 1
ATOM 4198 N N . ASP B 1 141 ? -14.078 24.875 -4.328 1 94.19 141 ASP B N 1
ATOM 4199 C CA . ASP B 1 141 ? -13.586 26.078 -3.682 1 94.19 141 ASP B CA 1
ATOM 4200 C C . ASP B 1 141 ? -14.086 26.188 -2.244 1 94.19 141 ASP B C 1
ATOM 4202 O O . ASP B 1 141 ? -14.008 27.25 -1.626 1 94.19 141 ASP B O 1
ATOM 4206 N N . VAL B 1 142 ? -14.602 25.062 -1.715 1 94.12 142 VAL B N 1
ATOM 4207 C CA . VAL B 1 142 ? -15.125 25.031 -0.356 1 94.12 142 VAL B CA 1
ATOM 4208 C C . VAL B 1 142 ? -14.219 24.188 0.535 1 94.12 142 VAL B C 1
ATOM 4210 O O . VAL B 1 142 ? -13.953 23.031 0.242 1 94.12 142 VAL B O 1
ATOM 4213 N N . ALA B 1 143 ? -13.766 24.75 1.557 1 95.81 143 ALA B N 1
ATOM 4214 C CA . ALA B 1 143 ? -13.062 24 2.598 1 95.81 143 ALA B CA 1
ATOM 4215 C C . ALA B 1 143 ? -14.016 23.578 3.709 1 95.81 143 ALA B C 1
ATOM 4217 O O . ALA B 1 143 ? -14.664 24.422 4.336 1 95.81 143 ALA B O 1
ATOM 4218 N N . VAL B 1 144 ? -14.148 22.344 3.889 1 94.94 144 VAL B N 1
ATOM 4219 C CA . VAL B 1 144 ? -14.945 21.812 4.988 1 94.94 144 VAL B CA 1
ATOM 4220 C C . VAL B 1 144 ? -14.031 21.406 6.141 1 94.94 144 VAL B C 1
ATOM 4222 O O . VAL B 1 144 ? -13.164 20.531 5.98 1 94.94 144 VAL B O 1
ATOM 4225 N N . VAL B 1 145 ? -14.25 22 7.281 1 96.19 145 VAL B N 1
ATOM 4226 C CA . VAL B 1 145 ? -13.391 21.781 8.438 1 96.19 145 VAL B CA 1
ATOM 4227 C C . VAL B 1 145 ? -14.094 20.875 9.445 1 96.19 145 VAL B C 1
ATOM 4229 O O . VAL B 1 145 ? -15.203 21.172 9.898 1 96.19 145 VAL B O 1
ATOM 4232 N N . ALA B 1 146 ? -13.516 19.766 9.688 1 94.62 146 ALA B N 1
ATOM 4233 C CA . ALA B 1 146 ? -13.953 18.922 10.797 1 94.62 146 ALA B CA 1
ATOM 4234 C C . ALA B 1 146 ? -13.109 19.172 12.047 1 94.62 146 ALA B C 1
ATOM 4236 O O . ALA B 1 146 ? -11.93 18.812 12.086 1 94.62 146 ALA B O 1
ATOM 4237 N N . SER B 1 147 ? -13.711 19.766 13.031 1 94.75 147 SER B N 1
ATOM 4238 C CA . SER B 1 147 ? -13.055 20.094 14.297 1 94.75 147 SER B CA 1
ATOM 4239 C C . SER B 1 147 ? -13.336 19.016 15.352 1 94.75 147 SER B C 1
ATOM 4241 O O . SER B 1 147 ? -14.484 18.812 15.742 1 94.75 147 SER B O 1
ATOM 4243 N N . SER B 1 148 ? -12.242 18.359 15.789 1 93.94 148 SER B N 1
ATOM 4244 C CA . SER B 1 148 ? -12.438 17.266 16.719 1 93.94 148 SER B CA 1
ATOM 4245 C C . SER B 1 148 ? -11.633 17.469 18 1 93.94 148 SER B C 1
ATOM 4247 O O . SER B 1 148 ? -11.336 16.516 18.719 1 93.94 148 SER B O 1
ATOM 4249 N N . ALA B 1 149 ? -11.242 18.641 18.328 1 95.25 149 ALA B N 1
ATOM 4250 C CA . ALA B 1 149 ? -10.523 18.984 19.547 1 95.25 149 ALA B CA 1
ATOM 4251 C C . ALA B 1 149 ? -10.953 20.344 20.078 1 95.25 149 ALA B C 1
ATOM 4253 O O . ALA B 1 149 ? -11.156 21.281 19.297 1 95.25 149 ALA B O 1
ATOM 4254 N N . ALA B 1 150 ? -11.031 20.5 21.328 1 94.5 150 ALA B N 1
ATOM 4255 C CA . ALA B 1 150 ? -11.547 21.703 21.969 1 94.5 150 ALA B CA 1
ATOM 4256 C C . ALA B 1 150 ? -10.688 22.922 21.609 1 94.5 150 ALA B C 1
ATOM 4258 O O . ALA B 1 150 ? -11.203 24.031 21.469 1 94.5 150 ALA B O 1
ATOM 4259 N N . TRP B 1 151 ? -9.375 22.703 21.5 1 95.75 151 TRP B N 1
ATOM 4260 C CA . TRP B 1 151 ? -8.508 23.844 21.234 1 95.75 151 TRP B CA 1
ATOM 4261 C C . TRP B 1 151 ? -8.82 24.469 19.875 1 95.75 151 TRP B C 1
ATOM 4263 O O . TRP B 1 151 ? -8.633 25.672 19.688 1 95.75 151 TRP B O 1
ATOM 4273 N N . LEU B 1 152 ? -9.312 23.75 18.938 1 96.44 152 LEU B N 1
ATOM 4274 C CA . LEU B 1 152 ? -9.648 24.25 17.609 1 96.44 152 LEU B CA 1
ATOM 4275 C C . LEU B 1 152 ? -10.828 25.219 17.688 1 96.44 152 LEU B C 1
ATOM 4277 O O . LEU B 1 152 ? -10.891 26.188 16.922 1 96.44 152 LEU B O 1
ATOM 4281 N N . GLU B 1 153 ? -11.719 24.922 18.578 1 94.31 153 GLU B N 1
ATOM 4282 C CA . GLU B 1 153 ? -12.844 25.828 18.781 1 94.31 153 GLU B CA 1
ATOM 4283 C C . GLU B 1 153 ? -12.375 27.172 19.344 1 94.31 153 GLU B C 1
ATOM 4285 O O . GLU B 1 153 ? -12.898 28.219 18.984 1 94.31 153 GLU B O 1
ATOM 4290 N N . LYS B 1 154 ? -11.445 27.094 20.203 1 93.81 154 LYS B N 1
ATOM 4291 C CA . LYS B 1 154 ? -10.867 28.297 20.766 1 93.81 154 LYS B CA 1
ATOM 4292 C C . LYS B 1 154 ? -10.141 29.125 19.703 1 93.81 154 LYS B C 1
ATOM 4294 O O . LYS B 1 154 ? -10.195 30.344 19.719 1 93.81 154 LYS B O 1
ATOM 4299 N N . TYR B 1 155 ? -9.492 28.469 18.812 1 96.75 155 TYR B N 1
ATOM 4300 C CA . TYR B 1 155 ? -8.656 29.141 17.828 1 96.75 155 TYR B CA 1
ATOM 4301 C C . TYR B 1 155 ? -9.312 29.094 16.453 1 96.75 155 TYR B C 1
ATOM 4303 O O . TYR B 1 155 ? -8.617 29.125 15.43 1 96.75 155 TYR B O 1
ATOM 4311 N N . ARG B 1 156 ? -10.609 28.938 16.344 1 96.56 156 ARG B N 1
ATOM 4312 C CA . ARG B 1 156 ? -11.359 28.828 15.102 1 96.56 156 ARG B CA 1
ATOM 4313 C C . ARG B 1 156 ? -11.039 29.984 14.156 1 96.56 156 ARG B C 1
ATOM 4315 O O . ARG B 1 156 ? -10.773 29.766 12.977 1 96.56 156 ARG B O 1
ATOM 4322 N N . ASN B 1 157 ? -11.031 31.203 14.664 1 96.94 157 ASN B N 1
ATOM 4323 C CA . ASN B 1 157 ? -10.805 32.406 13.836 1 96.94 157 ASN B CA 1
ATOM 4324 C C . ASN B 1 157 ? -9.43 32.344 13.172 1 96.94 157 ASN B C 1
ATOM 4326 O O . ASN B 1 157 ? -9.297 32.719 12 1 96.94 157 ASN B O 1
ATOM 4330 N N . GLN B 1 158 ? -8.461 31.938 13.914 1 97.56 158 GLN B N 1
ATOM 4331 C CA . GLN B 1 158 ? -7.105 31.859 13.375 1 97.56 158 GLN B CA 1
ATOM 4332 C C . GLN B 1 158 ? -7.016 30.797 12.273 1 97.56 158 GLN B C 1
ATOM 4334 O O . GLN B 1 158 ? -6.379 31.016 11.242 1 97.56 158 GLN B O 1
ATOM 4339 N N . VAL B 1 159 ? -7.652 29.641 12.5 1 98.25 159 VAL B N 1
ATOM 4340 C CA . VAL B 1 159 ? -7.664 28.578 11.5 1 98.25 159 VAL B CA 1
ATOM 4341 C C . VAL B 1 159 ? -8.352 29.062 10.227 1 98.25 159 VAL B C 1
ATOM 4343 O O . VAL B 1 159 ? -7.812 28.906 9.125 1 98.25 159 VAL B O 1
ATOM 4346 N N . GLU B 1 160 ? -9.5 29.688 10.383 1 97.88 160 GLU B N 1
ATOM 4347 C CA . GLU B 1 160 ? -10.258 30.188 9.234 1 97.88 160 GLU B CA 1
ATOM 4348 C C . GLU B 1 160 ? -9.469 31.25 8.469 1 97.88 160 GLU B C 1
ATOM 4350 O O . GLU B 1 160 ? -9.508 31.281 7.234 1 97.88 160 GLU B O 1
ATOM 4355 N N . THR B 1 161 ? -8.812 32.125 9.211 1 97.75 161 THR B N 1
ATOM 4356 C CA . THR B 1 161 ? -7.996 33.156 8.578 1 97.75 161 THR B CA 1
ATOM 4357 C C . THR B 1 161 ? -6.926 32.531 7.695 1 97.75 161 THR B C 1
ATOM 4359 O O . THR B 1 161 ? -6.715 32.969 6.559 1 97.75 161 THR B O 1
ATOM 4362 N N . CYS B 1 162 ? -6.258 31.5 8.219 1 98 162 CYS B N 1
ATOM 4363 C CA . CYS B 1 162 ? -5.234 30.797 7.449 1 98 162 CYS B CA 1
ATOM 4364 C C . CYS B 1 162 ? -5.832 30.156 6.207 1 98 162 CYS B C 1
ATOM 4366 O O . CYS B 1 162 ? -5.25 30.219 5.121 1 98 162 CYS B O 1
ATOM 4368 N N . LEU B 1 163 ? -6.992 29.531 6.316 1 98.19 163 LEU B N 1
ATOM 4369 C CA . LEU B 1 163 ? -7.625 28.828 5.207 1 98.19 163 LEU B CA 1
ATOM 4370 C C . LEU B 1 163 ? -8.086 29.812 4.133 1 98.19 163 LEU B C 1
ATOM 4372 O O . LEU B 1 163 ? -8.016 29.5 2.939 1 98.19 163 LEU B O 1
ATOM 4376 N N . ARG B 1 164 ? -8.539 31 4.504 1 96.94 164 ARG B N 1
ATOM 4377 C CA . ARG B 1 164 ? -8.984 32.031 3.566 1 96.94 164 ARG B CA 1
ATOM 4378 C C . ARG B 1 164 ? -7.828 32.531 2.713 1 96.94 164 ARG B C 1
ATOM 4380 O O . ARG B 1 164 ? -8.039 33 1.597 1 96.94 164 ARG B O 1
ATOM 4387 N N . SER B 1 165 ? -6.656 32.375 3.234 1 96.12 165 SER B N 1
ATOM 4388 C CA . SER B 1 165 ? -5.477 32.844 2.516 1 96.12 165 SER B CA 1
ATOM 4389 C C . SER B 1 165 ? -5.016 31.812 1.479 1 96.12 165 SER B C 1
ATOM 4391 O O . SER B 1 165 ? -4.164 32.125 0.641 1 96.12 165 SER B O 1
ATOM 4393 N N . VAL B 1 166 ? -5.574 30.641 1.543 1 95.62 166 VAL B N 1
ATOM 4394 C CA . VAL B 1 166 ? -5.203 29.594 0.593 1 95.62 166 VAL B CA 1
ATOM 4395 C C . VAL B 1 166 ? -5.863 29.875 -0.756 1 95.62 166 VAL B C 1
ATOM 4397 O O . VAL B 1 166 ? -7.086 30.031 -0.835 1 95.62 166 VAL B O 1
ATOM 4400 N N . HIS B 1 167 ? -5.055 29.906 -1.777 1 93.69 167 HIS B N 1
ATOM 4401 C CA . HIS B 1 167 ? -5.57 30.156 -3.121 1 93.69 167 HIS B CA 1
ATOM 4402 C C . HIS B 1 167 ? -6.559 29.062 -3.537 1 93.69 167 HIS B C 1
ATOM 4404 O O . HIS B 1 167 ? -6.293 27.875 -3.363 1 93.69 167 HIS B O 1
ATOM 4410 N N . GLY B 1 168 ? -7.727 29.469 -4.012 1 94.06 168 GLY B N 1
ATOM 4411 C CA . GLY B 1 168 ? -8.727 28.531 -4.512 1 94.06 168 GLY B CA 1
ATOM 4412 C C . GLY B 1 168 ? -9.844 28.266 -3.523 1 94.06 168 GLY B C 1
ATOM 4413 O O . GLY B 1 168 ? -10.883 27.703 -3.889 1 94.06 168 GLY B O 1
ATOM 4414 N N . ILE B 1 169 ? -9.586 28.641 -2.273 1 95.88 169 ILE B N 1
ATOM 4415 C CA . ILE B 1 169 ? -10.625 28.469 -1.271 1 95.88 169 ILE B CA 1
ATOM 4416 C C . ILE B 1 169 ? -11.43 29.75 -1.13 1 95.88 169 ILE B C 1
ATOM 4418 O O . ILE B 1 169 ? -10.883 30.797 -0.738 1 95.88 169 ILE B O 1
ATOM 4422 N N . ASN B 1 170 ? -12.742 29.672 -1.38 1 94.62 170 ASN B N 1
ATOM 4423 C CA . ASN B 1 170 ? -13.602 30.844 -1.318 1 94.62 170 ASN B CA 1
ATOM 4424 C C . ASN B 1 170 ? -14.609 30.734 -0.181 1 94.62 170 ASN B C 1
ATOM 4426 O O . ASN B 1 170 ? -15.148 31.75 0.271 1 94.62 170 ASN B O 1
ATOM 4430 N N . HIS B 1 171 ? -14.875 29.547 0.201 1 93.31 171 HIS B N 1
ATOM 4431 C CA . HIS B 1 171 ? -15.859 29.312 1.258 1 93.31 171 HIS B CA 1
ATOM 4432 C C . HIS B 1 171 ? -15.312 28.344 2.301 1 93.31 171 HIS B C 1
ATOM 4434 O O . HIS B 1 171 ? -14.531 27.438 1.975 1 93.31 171 HIS B O 1
ATOM 4440 N N . ILE B 1 172 ? -15.727 28.562 3.527 1 94.69 172 ILE B N 1
ATOM 4441 C CA . ILE B 1 172 ? -15.352 27.656 4.621 1 94.69 172 ILE B CA 1
ATOM 4442 C C . ILE B 1 172 ? -16.609 27.156 5.328 1 94.69 172 ILE B C 1
ATOM 4444 O O . ILE B 1 172 ? -17.484 27.953 5.68 1 94.69 172 ILE B O 1
ATOM 4448 N N . ASN B 1 173 ? -16.75 25.891 5.402 1 92.19 173 ASN B N 1
ATOM 4449 C CA . ASN B 1 173 ? -17.781 25.219 6.18 1 92.19 173 ASN B CA 1
ATOM 4450 C C . ASN B 1 173 ? -17.219 24.562 7.43 1 92.19 173 ASN B C 1
ATOM 4452 O O . ASN B 1 173 ? -16.547 23.516 7.336 1 92.19 173 ASN B O 1
ATOM 4456 N N . TRP B 1 174 ? -17.438 25.141 8.602 1 93.25 174 TRP B N 1
ATOM 4457 C CA . TRP B 1 174 ? -16.938 24.625 9.875 1 93.25 174 TRP B CA 1
ATOM 4458 C C . TRP B 1 174 ? -17.906 23.594 10.461 1 93.25 174 TRP B C 1
ATOM 4460 O O . TRP B 1 174 ? -19.031 23.938 10.82 1 93.25 174 TRP B O 1
ATOM 4470 N N . ARG B 1 175 ? -17.422 22.328 10.562 1 90.25 175 ARG B N 1
ATOM 4471 C CA . ARG B 1 175 ? -18.25 21.234 11.055 1 90.25 175 ARG B CA 1
ATOM 4472 C C . ARG B 1 175 ? -17.656 20.594 12.297 1 90.25 175 ARG B C 1
ATOM 4474 O O . ARG B 1 175 ? -16.875 19.656 12.195 1 90.25 175 ARG B O 1
ATOM 4481 N N . PRO B 1 176 ? -18.125 20.953 13.469 1 89.69 176 PRO B N 1
ATOM 4482 C CA . PRO B 1 176 ? -17.594 20.344 14.688 1 89.69 176 PRO B CA 1
ATOM 4483 C C . PRO B 1 176 ? -18.047 18.891 14.867 1 89.69 176 PRO B C 1
ATOM 4485 O O . PRO B 1 176 ? -19.188 18.562 14.555 1 89.69 176 PRO B O 1
ATOM 4488 N N . SER B 1 177 ? -17.125 18.062 15.273 1 88.44 177 SER B N 1
ATOM 4489 C CA . SER B 1 177 ? -17.469 16.703 15.703 1 88.44 177 SER B CA 1
ATOM 4490 C C . SER B 1 177 ? -18.016 16.703 17.125 1 88.44 177 SER B C 1
ATOM 4492 O O . SER B 1 177 ? -17.266 16.547 18.078 1 88.44 177 SER B O 1
ATOM 4494 N N . LEU B 1 178 ? -19.234 16.703 17.25 1 85.44 178 LEU B N 1
ATOM 4495 C CA . LEU B 1 178 ? -19.891 17 18.516 1 85.44 178 LEU B CA 1
ATOM 4496 C C . LEU B 1 178 ? -19.594 15.922 19.547 1 85.44 178 LEU B C 1
ATOM 4498 O O . LEU B 1 178 ? -19.297 16.234 20.703 1 85.44 178 LEU B O 1
ATOM 4502 N N . ASP B 1 179 ? -19.578 14.711 19.156 1 84.19 179 ASP B N 1
ATOM 4503 C CA . ASP B 1 179 ? -19.328 13.617 20.094 1 84.19 179 ASP B CA 1
ATOM 4504 C C . ASP B 1 179 ? -17.906 13.688 20.641 1 84.19 179 ASP B C 1
ATOM 4506 O O . ASP B 1 179 ? -17.703 13.492 21.844 1 84.19 179 ASP B O 1
ATOM 4510 N N . VAL B 1 180 ? -17.031 14 19.828 1 86.19 180 VAL B N 1
ATOM 4511 C CA . VAL B 1 180 ? -15.625 14.062 20.234 1 86.19 180 VAL B CA 1
ATOM 4512 C C . VAL B 1 180 ? -15.398 15.297 21.094 1 86.19 180 VAL B C 1
ATOM 4514 O O . VAL B 1 180 ? -14.672 15.234 22.094 1 86.19 180 VAL B O 1
ATOM 4517 N N . LEU B 1 181 ? -16.031 16.328 20.766 1 89.5 181 LEU B N 1
ATOM 4518 C CA . LEU B 1 181 ? -15.867 17.578 21.5 1 89.5 181 LEU B CA 1
ATOM 4519 C C . LEU B 1 181 ? -16.484 17.453 22.891 1 89.5 181 LEU B C 1
ATOM 4521 O O . LEU B 1 181 ? -15.961 18.031 23.859 1 89.5 181 LEU B O 1
ATOM 4525 N N . LYS B 1 182 ? -17.547 16.719 22.938 1 88 182 LYS B N 1
ATOM 4526 C CA . LYS B 1 182 ? -18.141 16.453 24.25 1 88 182 LYS B CA 1
ATOM 4527 C C . LYS B 1 182 ? -17.156 15.727 25.156 1 88 182 LYS B C 1
ATOM 4529 O O . LYS B 1 182 ? -17.047 16.047 26.344 1 88 182 LYS B O 1
ATOM 4534 N N . GLU B 1 183 ? -16.453 14.852 24.578 1 86.5 183 GLU B N 1
ATOM 4535 C CA . GLU B 1 183 ? -15.445 14.117 25.328 1 86.5 183 GLU B CA 1
ATOM 4536 C C . GLU B 1 183 ? -14.297 15.031 25.75 1 86.5 183 GLU B C 1
ATOM 4538 O O . GLU B 1 183 ? -13.641 14.781 26.75 1 86.5 183 GLU B O 1
ATOM 4543 N N . ASP B 1 184 ? -14.125 16.062 25 1 89.12 184 ASP B N 1
ATOM 4544 C CA . ASP B 1 184 ? -13.086 17.031 25.297 1 89.12 184 ASP B CA 1
ATOM 4545 C C . ASP B 1 184 ? -13.578 18.078 26.297 1 89.12 184 ASP B C 1
ATOM 4547 O O . ASP B 1 184 ? -12.867 19.031 26.609 1 89.12 184 ASP B O 1
ATOM 4551 N N . GLY B 1 185 ? -14.836 17.891 26.75 1 85.69 185 GLY B N 1
ATOM 4552 C CA . GLY B 1 185 ? -15.367 18.797 27.766 1 85.69 185 GLY B CA 1
ATOM 4553 C C . GLY B 1 185 ? -15.938 20.062 27.172 1 85.69 185 GLY B C 1
ATOM 4554 O O . GLY B 1 185 ? -16.203 21.031 27.891 1 85.69 185 GLY B O 1
ATOM 4555 N N . PHE B 1 186 ? -16.016 20.094 25.969 1 85 186 PHE B N 1
ATOM 4556 C CA . PHE B 1 186 ? -16.547 21.281 25.297 1 85 186 PHE B CA 1
ATOM 4557 C C . PHE B 1 186 ? -18.062 21.344 25.453 1 85 186 PHE B C 1
ATOM 4559 O O . PHE B 1 186 ? -18.75 20.328 25.359 1 85 186 PHE B O 1
ATOM 4566 N N . ASP B 1 187 ? -18.609 22.516 25.766 1 81.56 187 ASP B N 1
ATOM 4567 C CA . ASP B 1 187 ? -20.047 22.719 25.828 1 81.56 187 ASP B CA 1
ATOM 4568 C C . ASP B 1 187 ? -20.656 22.859 24.438 1 81.56 187 ASP B C 1
ATOM 4570 O O . ASP B 1 187 ? -20.562 23.922 23.812 1 81.56 187 ASP B O 1
ATOM 4574 N N . VAL B 1 188 ? -21.219 21.891 23.953 1 77.06 188 VAL B N 1
ATOM 4575 C CA . VAL B 1 188 ? -21.688 21.812 22.578 1 77.06 188 VAL B CA 1
ATOM 4576 C C . VAL B 1 188 ? -23.062 22.469 22.453 1 77.06 188 VAL B C 1
ATOM 4578 O O . VAL B 1 188 ? -23.547 22.719 21.344 1 77.06 188 VAL B O 1
ATOM 4581 N N . SER B 1 189 ? -23.719 22.688 23.516 1 70.81 189 SER B N 1
ATOM 4582 C CA . SER B 1 189 ? -25.047 23.312 23.469 1 70.81 189 SER B CA 1
ATOM 4583 C C . SER B 1 189 ? -25 24.656 22.766 1 70.81 189 SER B C 1
ATOM 4585 O O . SER B 1 189 ? -25.984 25.078 22.141 1 70.81 189 SER B O 1
ATOM 4587 N N . SER B 1 190 ? -23.797 25.234 22.781 1 63.22 190 SER B N 1
ATOM 4588 C CA . SER B 1 190 ? -23.672 26.578 22.188 1 63.22 190 SER B CA 1
ATOM 4589 C C . SER B 1 190 ? -23.359 26.484 20.703 1 63.22 190 SER B C 1
ATOM 4591 O O . SER B 1 190 ? -23.5 27.484 19.969 1 63.22 190 SER B O 1
ATOM 4593 N N . LEU B 1 191 ? -22.906 25.344 20.172 1 64.75 191 LEU B N 1
ATOM 4594 C CA . LEU B 1 191 ? -22.438 25.219 18.797 1 64.75 191 LEU B CA 1
ATOM 4595 C C . LEU B 1 191 ? -23.594 24.922 17.859 1 64.75 191 LEU B C 1
ATOM 4597 O O . LEU B 1 191 ? -23.469 25.062 16.641 1 64.75 191 LEU B O 1
ATOM 4601 N N . LYS B 1 192 ? -24.703 24.422 18.312 1 54.59 192 LYS B N 1
ATOM 4602 C CA . LYS B 1 192 ? -25.766 23.969 17.422 1 54.59 192 LYS B CA 1
ATOM 4603 C C . LYS B 1 192 ? -26.016 24.984 16.312 1 54.59 192 LYS B C 1
ATOM 4605 O O . LYS B 1 192 ? -26.625 24.656 15.289 1 54.59 192 LYS B O 1
ATOM 4610 N N . GLN B 1 193 ? -26.094 26.156 16.547 1 46.91 193 GLN B N 1
ATOM 4611 C CA . GLN B 1 193 ? -26.938 27 15.703 1 46.91 193 GLN B CA 1
ATOM 4612 C C . GLN B 1 193 ? -26.188 27.422 14.445 1 46.91 193 GLN B C 1
ATOM 4614 O O . GLN B 1 193 ? -26.766 28.031 13.547 1 46.91 193 GLN B O 1
ATOM 4619 N N . THR B 1 194 ? -24.859 27.578 14.445 1 48.12 194 THR B N 1
ATOM 4620 C CA . THR B 1 194 ? -24.375 28.5 13.422 1 48.12 194 THR B CA 1
ATOM 4621 C C . THR B 1 194 ? -24.141 27.781 12.102 1 48.12 194 THR B C 1
ATOM 4623 O O . THR B 1 194 ? -23.047 27.312 11.82 1 48.12 194 THR B O 1
ATOM 4626 N N . GLN B 1 195 ? -24.938 26.875 11.703 1 50.72 195 GLN B N 1
ATOM 4627 C CA . GLN B 1 195 ? -24.781 26.359 10.344 1 50.72 195 GLN B CA 1
ATOM 4628 C C . GLN B 1 195 ? -24.812 27.5 9.32 1 50.72 195 GLN B C 1
ATOM 4630 O O . GLN B 1 195 ? -25.75 28.312 9.305 1 50.72 195 GLN B O 1
ATOM 4635 N N . SER B 1 196 ? -23.719 28.016 8.93 1 49.22 196 SER B N 1
ATOM 4636 C CA . SER B 1 196 ? -23.703 29.031 7.883 1 49.22 196 SER B CA 1
ATOM 4637 C C . SER B 1 196 ? -24.562 28.609 6.691 1 49.22 196 SER B C 1
ATOM 4639 O O . SER B 1 196 ? -24.344 27.531 6.117 1 49.22 196 SER B O 1
ATOM 4641 N N . SER B 1 197 ? -25.734 28.969 6.539 1 49.5 197 SER B N 1
ATOM 4642 C CA . SER B 1 197 ? -26.844 28.891 5.594 1 49.5 197 SER B CA 1
ATOM 4643 C C . SER B 1 197 ? -26.375 29.141 4.168 1 49.5 197 SER B C 1
ATOM 4645 O O . SER B 1 197 ? -27.109 28.859 3.211 1 49.5 197 SER B O 1
ATOM 4647 N N . THR B 1 198 ? -25.219 29.859 3.902 1 57.28 198 THR B N 1
ATOM 4648 C CA . THR B 1 198 ? -25.172 30.406 2.555 1 57.28 198 THR B CA 1
ATOM 4649 C C . THR B 1 198 ? -24.516 29.438 1.59 1 57.28 198 THR B C 1
ATOM 4651 O O . THR B 1 198 ? -24.328 29.734 0.408 1 57.28 198 THR B O 1
ATOM 4654 N N . LEU B 1 199 ? -24.172 28.297 2.076 1 62.91 199 LEU B N 1
ATOM 4655 C CA . LEU B 1 199 ? -23.484 27.453 1.104 1 62.91 199 LEU B CA 1
ATOM 4656 C C . LEU B 1 199 ? -24.469 26.578 0.344 1 62.91 199 LEU B C 1
ATOM 4658 O O . LEU B 1 199 ? -25.5 26.172 0.893 1 62.91 199 LEU B O 1
ATOM 4662 N N . PRO B 1 200 ? -24.25 26.609 -0.998 1 61.06 200 PRO B N 1
ATOM 4663 C CA . PRO B 1 200 ? -25.078 25.672 -1.752 1 61.06 200 PRO B CA 1
ATOM 4664 C C . PRO B 1 200 ? -25.094 24.266 -1.151 1 61.06 200 PRO B C 1
ATOM 4666 O O . PRO B 1 200 ? -24.062 23.812 -0.63 1 61.06 200 PRO B O 1
ATOM 4669 N N . GLN B 1 201 ? -26.25 23.734 -1.083 1 65.38 201 GLN B N 1
ATOM 4670 C CA . GLN B 1 201 ? -26.453 22.406 -0.501 1 65.38 201 GLN B CA 1
ATOM 4671 C C . GLN B 1 201 ? -25.734 21.328 -1.309 1 65.38 201 GLN B C 1
ATOM 4673 O O . GLN B 1 201 ? -25.219 20.375 -0.744 1 65.38 201 GLN B O 1
ATOM 4678 N N . ARG B 1 202 ? -25.656 21.641 -2.68 1 75.31 202 ARG B N 1
ATOM 4679 C CA . ARG B 1 202 ? -24.984 20.672 -3.547 1 75.31 202 ARG B CA 1
ATOM 4680 C C . ARG B 1 202 ? -23.844 21.328 -4.324 1 75.31 202 ARG B C 1
ATOM 4682 O O . ARG B 1 202 ? -23.984 22.469 -4.77 1 75.31 202 ARG B O 1
ATOM 4689 N N . SER B 1 203 ? -22.734 20.719 -4.262 1 83.69 203 SER B N 1
ATOM 4690 C CA . SER B 1 203 ? -21.594 21.156 -5.055 1 83.69 203 SER B CA 1
ATOM 4691 C C . SER B 1 203 ? -21.062 20.016 -5.926 1 83.69 203 SER B C 1
ATOM 4693 O O . SER B 1 203 ? -21.344 18.844 -5.668 1 83.69 203 SER B O 1
ATOM 4695 N N . MET B 1 204 ? -20.562 20.438 -7.047 1 92 204 MET B N 1
ATOM 4696 C CA . MET B 1 204 ? -19.984 19.453 -7.945 1 92 204 MET B CA 1
ATOM 4697 C C . MET B 1 204 ? -18.453 19.453 -7.84 1 92 204 MET B C 1
ATOM 4699 O O . MET B 1 204 ? -17.844 20.516 -7.762 1 92 204 MET B O 1
ATOM 4703 N N . VAL B 1 205 ? -17.906 18.25 -7.766 1 96 205 VAL B N 1
ATOM 4704 C CA . VAL B 1 205 ? -16.438 18.125 -7.746 1 96 205 VAL B CA 1
ATOM 4705 C C . VAL B 1 205 ? -16.016 17.062 -8.758 1 96 205 VAL B C 1
ATOM 4707 O O . VAL B 1 205 ? -16.844 16.312 -9.273 1 96 205 VAL B O 1
ATOM 4710 N N . VAL B 1 206 ? -14.734 17.062 -9.039 1 98 206 VAL B N 1
ATOM 4711 C CA . VAL B 1 206 ? -14.148 16.078 -9.938 1 98 206 VAL B CA 1
ATOM 4712 C C . VAL B 1 206 ? -13.062 15.297 -9.203 1 98 206 VAL B C 1
ATOM 4714 O O . VAL B 1 206 ? -12.258 15.875 -8.469 1 98 206 VAL B O 1
ATOM 4717 N N . GLU B 1 207 ? -13.078 14.023 -9.297 1 98.25 207 GLU B N 1
ATOM 4718 C CA . GLU B 1 207 ? -12.031 13.125 -8.812 1 98.25 207 GLU B CA 1
ATOM 4719 C C . GLU B 1 207 ? -11.703 12.055 -9.852 1 98.25 207 GLU B C 1
ATOM 4721 O O . GLU B 1 207 ? -12.586 11.312 -10.281 1 98.25 207 GLU B O 1
ATOM 4726 N N . ASN B 1 208 ? -10.43 11.953 -10.203 1 97.94 208 ASN B N 1
ATOM 4727 C CA . ASN B 1 208 ? -10.008 10.992 -11.219 1 97.94 208 ASN B CA 1
ATOM 4728 C C . ASN B 1 208 ? -10.742 11.219 -12.539 1 97.94 208 ASN B C 1
ATOM 4730 O O . ASN B 1 208 ? -11.102 10.258 -13.227 1 97.94 208 ASN B O 1
ATOM 4734 N N . GLY B 1 209 ? -11.117 12.453 -12.852 1 98.19 209 GLY B N 1
ATOM 4735 C CA . GLY B 1 209 ? -11.797 12.781 -14.094 1 98.19 209 GLY B CA 1
ATOM 4736 C C . GLY B 1 209 ? -13.281 12.469 -14.055 1 98.19 209 GLY B C 1
ATOM 4737 O O . GLY B 1 209 ? -13.961 12.547 -15.086 1 98.19 209 GLY B O 1
ATOM 4738 N N . ILE B 1 210 ? -13.82 12.109 -12.961 1 98.5 210 ILE B N 1
ATOM 4739 C CA . ILE B 1 210 ? -15.234 11.781 -12.797 1 98.5 210 ILE B CA 1
ATOM 4740 C C . ILE B 1 210 ? -15.914 12.867 -11.969 1 98.5 210 ILE B C 1
ATOM 4742 O O . ILE B 1 210 ? -15.398 13.281 -10.93 1 98.5 210 ILE B O 1
ATOM 4746 N N . SER B 1 211 ? -17.047 13.289 -12.391 1 98 211 SER B N 1
ATOM 4747 C CA . SER B 1 211 ? -17.797 14.328 -11.703 1 98 211 SER B CA 1
ATOM 4748 C C . SER B 1 211 ? -18.719 13.734 -10.641 1 98 211 SER B C 1
ATOM 4750 O O . SER B 1 211 ? -19.359 12.711 -10.875 1 98 211 SER B O 1
ATOM 4752 N N . TYR B 1 212 ? -18.766 14.367 -9.508 1 96.81 212 TYR B N 1
ATOM 4753 C CA . TYR B 1 212 ? -19.625 13.93 -8.414 1 96.81 212 TYR B CA 1
ATOM 4754 C C . TYR B 1 212 ? -20.438 15.094 -7.867 1 96.81 212 TYR B C 1
ATOM 4756 O O . TYR B 1 212 ? -19.906 16.188 -7.645 1 96.81 212 TYR B O 1
ATOM 4764 N N . ALA B 1 213 ? -21.672 14.82 -7.672 1 92.81 213 ALA B N 1
ATOM 4765 C CA . ALA B 1 213 ? -22.469 15.703 -6.82 1 92.81 213 ALA B CA 1
ATOM 4766 C C . ALA B 1 213 ? -22.25 15.391 -5.344 1 92.81 213 ALA B C 1
ATOM 4768 O O . ALA B 1 213 ? -22.312 14.227 -4.934 1 92.81 213 ALA B O 1
ATOM 4769 N N . ILE B 1 214 ? -21.891 16.406 -4.641 1 87.62 214 ILE B N 1
ATOM 4770 C CA . ILE B 1 214 ? -21.641 16.141 -3.227 1 87.62 214 ILE B CA 1
ATOM 4771 C C . ILE B 1 214 ? -22.609 16.953 -2.367 1 87.62 214 ILE B C 1
ATOM 4773 O O . ILE B 1 214 ? -23.109 18 -2.799 1 87.62 214 ILE B O 1
ATOM 4777 N N . SER B 1 215 ? -22.891 16.375 -1.22 1 80.81 215 SER B N 1
ATOM 4778 C CA . SER B 1 215 ? -23.688 17.062 -0.218 1 80.81 215 SER B CA 1
ATOM 4779 C C . SER B 1 215 ? -22.844 17.516 0.965 1 80.81 215 SER B C 1
ATOM 4781 O O . SER B 1 215 ? -22.297 16.672 1.697 1 80.81 215 SER B O 1
ATOM 4783 N N . LEU B 1 216 ? -22.781 18.781 1.166 1 77.81 216 LEU B N 1
ATOM 4784 C CA . LEU B 1 216 ? -21.922 19.328 2.217 1 77.81 216 LEU B CA 1
ATOM 4785 C C . LEU B 1 216 ? -22.516 19.047 3.596 1 77.81 216 LEU B C 1
ATOM 4787 O O . LEU B 1 216 ? -21.828 19.188 4.609 1 77.81 216 LEU B O 1
ATOM 4791 N N . GLU B 1 217 ? -23.734 18.531 3.605 1 71.81 217 GLU B N 1
ATOM 4792 C CA . GLU B 1 217 ? -24.391 18.141 4.855 1 71.81 217 GLU B CA 1
ATOM 4793 C C . GLU B 1 217 ? -24.344 16.625 5.055 1 71.81 217 GLU B C 1
ATOM 4795 O O . GLU B 1 217 ? -24.797 16.125 6.086 1 71.81 217 GLU B O 1
ATOM 4800 N N . GLY B 1 218 ? -23.766 16.016 4.117 1 64.94 218 GLY B N 1
ATOM 4801 C CA . GLY B 1 218 ? -23.766 14.57 4.16 1 64.94 218 GLY B CA 1
ATOM 4802 C C . GLY B 1 218 ? -22.781 14 5.172 1 64.94 218 GLY B C 1
ATOM 4803 O O . GLY B 1 218 ? -22.406 14.68 6.125 1 64.94 218 GLY B O 1
ATOM 4804 N N . GLN B 1 219 ? -22.578 12.773 5.148 1 63.28 219 GLN B N 1
ATOM 4805 C CA . GLN B 1 219 ? -21.703 12.039 6.055 1 63.28 219 GLN B CA 1
ATOM 4806 C C . GLN B 1 219 ? -20.281 12.594 6.016 1 63.28 219 GLN B C 1
ATOM 4808 O O . GLN B 1 219 ? -19.781 12.953 4.949 1 63.28 219 GLN B O 1
ATOM 4813 N N . LYS B 1 220 ? -19.719 12.648 7.215 1 69.5 220 LYS B N 1
ATOM 4814 C CA . LYS B 1 220 ? -18.391 13.203 7.414 1 69.5 220 LYS B CA 1
ATOM 4815 C C . LYS B 1 220 ? -18.281 14.609 6.84 1 69.5 220 LYS B C 1
ATOM 4817 O O . LYS B 1 220 ? -19 15.516 7.262 1 69.5 220 LYS B O 1
ATOM 4822 N N . THR B 1 221 ? -17.438 14.719 5.848 1 74.38 221 THR B N 1
ATOM 4823 C CA . THR B 1 221 ? -17.297 16.047 5.285 1 74.38 221 THR B CA 1
ATOM 4824 C C . THR B 1 221 ? -18.078 16.188 3.982 1 74.38 221 THR B C 1
ATOM 4826 O O . THR B 1 221 ? -18.156 17.266 3.412 1 74.38 221 THR B O 1
ATOM 4829 N N . GLY B 1 222 ? -18.75 15.125 3.531 1 77.31 222 GLY B N 1
ATOM 4830 C CA . GLY B 1 222 ? -19.578 15.188 2.33 1 77.31 222 GLY B CA 1
ATOM 4831 C C . GLY B 1 222 ? -19.125 14.219 1.256 1 77.31 222 GLY B C 1
ATOM 4832 O O . GLY B 1 222 ? -19.953 13.75 0.458 1 77.31 222 GLY B O 1
ATOM 4833 N N . PHE B 1 223 ? -17.891 13.93 1.194 1 87.75 223 PHE B N 1
ATOM 4834 C CA . PHE B 1 223 ? -17.297 13.039 0.204 1 87.75 223 PHE B CA 1
ATOM 4835 C C . PHE B 1 223 ? -16.031 12.383 0.751 1 87.75 223 PHE B C 1
ATOM 4837 O O . PHE B 1 223 ? -15.227 13.047 1.411 1 87.75 223 PHE B O 1
ATOM 4844 N N . TYR B 1 224 ? -15.859 11.125 0.557 1 90.62 224 TYR B N 1
ATOM 4845 C CA . TYR B 1 224 ? -14.695 10.391 1.04 1 90.62 224 TYR B CA 1
ATOM 4846 C C . TYR B 1 224 ? -13.539 10.5 0.053 1 90.62 224 TYR B C 1
ATOM 4848 O O . TYR B 1 224 ? -13.539 9.844 -0.993 1 90.62 224 TYR B O 1
ATOM 4856 N N . THR B 1 225 ? -12.562 11.258 0.459 1 95.81 225 THR B N 1
ATOM 4857 C CA . THR B 1 225 ? -11.438 11.469 -0.454 1 95.81 225 THR B CA 1
ATOM 4858 C C . THR B 1 225 ? -10.359 10.414 -0.235 1 95.81 225 THR B C 1
ATOM 4860 O O . THR B 1 225 ? -9.422 10.305 -1.029 1 95.81 225 THR B O 1
ATOM 4863 N N . ASP B 1 226 ? -10.516 9.625 0.823 1 97.38 226 ASP B N 1
ATOM 4864 C CA . ASP B 1 226 ? -9.445 8.719 1.24 1 97.38 226 ASP B CA 1
ATOM 4865 C C . ASP B 1 226 ? -9.328 7.535 0.281 1 97.38 226 ASP B C 1
ATOM 4867 O O . ASP B 1 226 ? -8.266 6.926 0.167 1 97.38 226 ASP B O 1
ATOM 4871 N N . GLN B 1 227 ? -10.352 7.191 -0.509 1 97.88 227 GLN B N 1
ATOM 4872 C CA . GLN B 1 227 ? -10.344 6.035 -1.399 1 97.88 227 GLN B CA 1
ATOM 4873 C C . GLN B 1 227 ? -9.953 6.438 -2.82 1 97.88 227 GLN B C 1
ATOM 4875 O O . GLN B 1 227 ? -10.016 5.621 -3.74 1 97.88 227 GLN B O 1
ATOM 4880 N N . ARG B 1 228 ? -9.578 7.691 -3.051 1 98.38 228 ARG B N 1
ATOM 4881 C CA . ARG B 1 228 ? -9.352 8.227 -4.391 1 98.38 228 ARG B CA 1
ATOM 4882 C C . ARG B 1 228 ? -8.43 7.312 -5.195 1 98.38 228 ARG B C 1
ATOM 4884 O O . ARG B 1 228 ? -8.758 6.926 -6.32 1 98.38 228 ARG B O 1
ATOM 4891 N N . GLU B 1 229 ? -7.293 6.973 -4.617 1 98.44 229 GLU B N 1
ATOM 4892 C CA . GLU B 1 229 ? -6.297 6.188 -5.34 1 98.44 229 GLU B CA 1
ATOM 4893 C C . GLU B 1 229 ? -6.77 4.746 -5.535 1 98.44 229 GLU B C 1
ATOM 4895 O O . GLU B 1 229 ? -6.469 4.125 -6.555 1 98.44 229 GLU B O 1
ATOM 4900 N N . ASN B 1 230 ? -7.492 4.164 -4.586 1 98.62 230 ASN B N 1
ATOM 4901 C CA . ASN B 1 230 ? -8.062 2.83 -4.73 1 98.62 230 ASN B CA 1
ATOM 4902 C C . ASN B 1 230 ? -9.148 2.797 -5.805 1 98.62 230 ASN B C 1
ATOM 4904 O O . ASN B 1 230 ? -9.234 1.837 -6.57 1 98.62 230 ASN B O 1
ATOM 4908 N N . ARG B 1 231 ? -10 3.838 -5.855 1 98.81 231 ARG B N 1
ATOM 4909 C CA . ARG B 1 231 ? -11 3.963 -6.906 1 98.81 231 ARG B CA 1
ATOM 4910 C C . ARG B 1 231 ? -10.352 4.043 -8.281 1 98.81 231 ARG B C 1
ATOM 4912 O O . ARG B 1 231 ? -10.797 3.385 -9.227 1 98.81 231 ARG B O 1
ATOM 4919 N N . HIS B 1 232 ? -9.297 4.844 -8.352 1 98.56 232 HIS B N 1
ATOM 4920 C CA . HIS B 1 232 ? -8.578 4.945 -9.617 1 98.56 232 HIS B CA 1
ATOM 4921 C C . HIS B 1 232 ? -8.047 3.584 -10.055 1 98.56 232 HIS B C 1
ATOM 4923 O O . HIS B 1 232 ? -8.141 3.225 -11.227 1 98.56 232 HIS B O 1
ATOM 4929 N N . PHE B 1 233 ? -7.477 2.846 -9.102 1 98.56 233 PHE B N 1
ATOM 4930 C CA . PHE B 1 233 ? -6.941 1.529 -9.43 1 98.56 233 PHE B CA 1
ATOM 4931 C C . PHE B 1 233 ? -8.023 0.637 -10.023 1 98.56 233 PHE B C 1
ATOM 4933 O O . PHE B 1 233 ? -7.777 -0.074 -11 1 98.56 233 PHE B O 1
ATOM 4940 N N . ILE B 1 234 ? -9.195 0.624 -9.5 1 98.81 234 ILE B N 1
ATOM 4941 C CA . ILE B 1 234 ? -10.305 -0.172 -10 1 98.81 234 ILE B CA 1
ATOM 4942 C C . ILE B 1 234 ? -10.562 0.164 -11.469 1 98.81 234 ILE B C 1
ATOM 4944 O O . ILE B 1 234 ? -10.844 -0.725 -12.273 1 98.81 234 ILE B O 1
ATOM 4948 N N . SER B 1 235 ? -10.484 1.418 -11.844 1 98.62 235 SER B N 1
ATOM 4949 C CA . SER B 1 235 ? -10.719 1.817 -13.227 1 98.62 235 SER B CA 1
ATOM 4950 C C . SER B 1 235 ? -9.719 1.157 -14.172 1 98.62 235 SER B C 1
ATOM 4952 O O . SER B 1 235 ? -10.016 0.949 -15.352 1 98.62 235 SER B O 1
ATOM 4954 N N . THR B 1 236 ? -8.539 0.769 -13.688 1 97.69 236 THR B N 1
ATOM 4955 C CA . THR B 1 236 ? -7.48 0.255 -14.547 1 97.69 236 THR B CA 1
ATOM 4956 C C . THR B 1 236 ? -7.676 -1.235 -14.812 1 97.69 236 THR B C 1
ATOM 4958 O O . THR B 1 236 ? -7.047 -1.798 -15.711 1 97.69 236 THR B O 1
ATOM 4961 N N . ILE B 1 237 ? -8.602 -1.889 -14.078 1 98.38 237 ILE B N 1
ATOM 4962 C CA . ILE B 1 237 ? -8.688 -3.338 -14.211 1 98.38 237 ILE B CA 1
ATOM 4963 C C . ILE B 1 237 ? -10.117 -3.742 -14.562 1 98.38 237 ILE B C 1
ATOM 4965 O O . ILE B 1 237 ? -10.484 -4.914 -14.453 1 98.38 237 ILE B O 1
ATOM 4969 N N . SER B 1 238 ? -10.977 -2.828 -14.961 1 98.69 238 SER B N 1
ATOM 4970 C CA . SER B 1 238 ? -12.406 -3.104 -15.062 1 98.69 238 SER B CA 1
ATOM 4971 C C . SER B 1 238 ? -12.82 -3.32 -16.516 1 98.69 238 SER B C 1
ATOM 4973 O O . SER B 1 238 ? -13.969 -3.67 -16.797 1 98.69 238 SER B O 1
ATOM 4975 N N . ALA B 1 239 ? -11.953 -3.148 -17.516 1 98.25 239 ALA B N 1
ATOM 4976 C CA . ALA B 1 239 ? -12.328 -3.252 -18.922 1 98.25 239 ALA B CA 1
ATOM 4977 C C . ALA B 1 239 ? -12.945 -4.617 -19.234 1 98.25 239 ALA B C 1
ATOM 4979 O O . ALA B 1 239 ? -12.328 -5.652 -18.969 1 98.25 239 ALA B O 1
ATOM 4980 N N . GLY B 1 240 ? -14.164 -4.617 -19.719 1 98.25 240 GLY B N 1
ATOM 4981 C CA . GLY B 1 240 ? -14.844 -5.832 -20.125 1 98.25 240 GLY B CA 1
ATOM 4982 C C . GLY B 1 240 ? -15.359 -6.656 -18.969 1 98.25 240 GLY B C 1
ATOM 4983 O O . GLY B 1 240 ? -15.727 -7.82 -19.141 1 98.25 240 GLY B O 1
ATOM 4984 N N . LYS B 1 241 ? -15.398 -6.137 -17.797 1 98.81 241 LYS B N 1
ATOM 4985 C CA . LYS B 1 241 ? -15.711 -6.914 -16.609 1 98.81 241 LYS B CA 1
ATOM 4986 C C . LYS B 1 241 ? -17.125 -6.605 -16.094 1 98.81 241 LYS B C 1
ATOM 4988 O O . LYS B 1 241 ? -17.625 -5.504 -16.312 1 98.81 241 LYS B O 1
ATOM 4993 N N . ARG B 1 242 ? -17.766 -7.516 -15.508 1 98.88 242 ARG B N 1
ATOM 4994 C CA . ARG B 1 242 ? -18.938 -7.312 -14.672 1 98.88 242 ARG B CA 1
ATOM 4995 C C . ARG B 1 242 ? -18.531 -7.008 -13.234 1 98.88 242 ARG B C 1
ATOM 4997 O O . ARG B 1 242 ? -17.844 -7.805 -12.586 1 98.88 242 ARG B O 1
ATOM 5004 N N . VAL B 1 243 ? -19.016 -5.867 -12.711 1 98.94 243 VAL B N 1
ATOM 5005 C CA . VAL B 1 243 ? -18.531 -5.383 -11.43 1 98.94 243 VAL B CA 1
ATOM 5006 C C . VAL B 1 243 ? -19.688 -5.238 -10.445 1 98.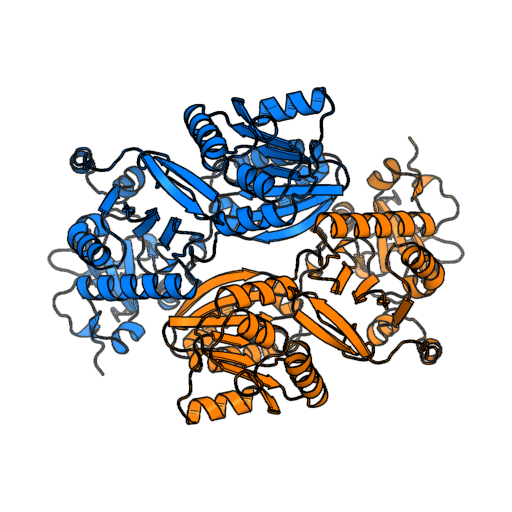94 243 VAL B C 1
ATOM 5008 O O . VAL B 1 243 ? -20.75 -4.711 -10.805 1 98.94 243 VAL B O 1
ATOM 5011 N N . LEU B 1 244 ? -19.531 -5.754 -9.258 1 98.94 244 LEU B N 1
ATOM 5012 C CA . LEU B 1 244 ? -20.453 -5.578 -8.141 1 98.94 244 LEU B CA 1
ATOM 5013 C C . LEU B 1 244 ? -19.844 -4.688 -7.066 1 98.94 244 LEU B C 1
ATOM 5015 O O . LEU B 1 244 ? -18.75 -4.977 -6.555 1 98.94 244 LEU B O 1
ATOM 5019 N N . ASP B 1 245 ? -20.484 -3.609 -6.762 1 98.94 245 ASP B N 1
ATOM 5020 C CA . ASP B 1 245 ? -20.031 -2.648 -5.758 1 98.94 245 ASP B CA 1
ATOM 5021 C C . ASP B 1 245 ? -20.953 -2.662 -4.539 1 98.94 245 ASP B C 1
ATOM 5023 O O . ASP B 1 245 ? -22 -2.01 -4.535 1 98.94 245 ASP B O 1
ATOM 5027 N N . LEU B 1 246 ? -20.5 -3.346 -3.463 1 98.88 246 LEU B N 1
ATOM 5028 C CA . LEU B 1 246 ? -21.281 -3.494 -2.236 1 98.88 246 LEU B CA 1
ATOM 5029 C C . LEU B 1 246 ? -21 -2.355 -1.267 1 98.88 246 LEU B C 1
ATOM 5031 O O . LEU B 1 246 ? -19.828 -2.002 -1.046 1 98.88 246 LEU B O 1
ATOM 5035 N N . CYS B 1 247 ? -22.094 -1.81 -0.576 1 97.94 247 CYS B N 1
ATOM 5036 C CA . CYS B 1 247 ? -21.969 -0.615 0.252 1 97.94 247 CYS B CA 1
ATOM 5037 C C . CYS B 1 247 ? -21.375 0.542 -0.547 1 97.94 247 CYS B C 1
ATOM 5039 O O . CYS B 1 247 ? -20.406 1.159 -0.127 1 97.94 247 CYS B O 1
ATOM 5041 N N . CYS B 1 248 ? -22.078 0.869 -1.619 1 97.81 248 CYS B N 1
ATOM 5042 C CA . CYS B 1 248 ? -21.453 1.646 -2.682 1 97.81 248 CYS B CA 1
ATOM 5043 C C . CYS B 1 248 ? -21.562 3.141 -2.406 1 97.81 248 CYS B C 1
ATOM 5045 O O . CYS B 1 248 ? -20.906 3.949 -3.059 1 97.81 248 CYS B O 1
ATOM 5047 N N . TYR B 1 249 ? -22.406 3.529 -1.414 1 94.5 249 TYR B N 1
ATOM 5048 C CA . TYR B 1 249 ? -22.641 4.941 -1.12 1 94.5 249 TYR B CA 1
ATOM 5049 C C . TYR B 1 249 ? -23 5.711 -2.385 1 94.5 249 TYR B C 1
ATOM 5051 O O . TYR B 1 249 ? -23.938 5.348 -3.094 1 94.5 249 TYR B O 1
ATOM 5059 N N . SER B 1 250 ? -22.25 6.77 -2.758 1 94.75 250 SER B N 1
ATOM 5060 C CA . SER B 1 250 ? -22.578 7.605 -3.906 1 94.75 250 SER B CA 1
ATOM 5061 C C . SER B 1 250 ? -21.969 7.051 -5.188 1 94.75 250 SER B C 1
ATOM 5063 O O . SER B 1 250 ? -21.906 7.746 -6.203 1 94.75 250 SER B O 1
ATOM 5065 N N . GLY B 1 251 ? -21.406 5.848 -5.156 1 97.5 251 GLY B N 1
ATOM 5066 C CA . GLY B 1 251 ? -21.031 5.137 -6.363 1 97.5 251 GLY B CA 1
ATOM 5067 C C . GLY B 1 251 ? -19.578 5.363 -6.75 1 97.5 251 GLY B C 1
ATOM 5068 O O . GLY B 1 251 ? -19.203 5.191 -7.91 1 97.5 251 GLY B O 1
ATOM 5069 N N . GLY B 1 252 ? -18.703 5.789 -5.816 1 97.75 252 GLY B N 1
ATOM 5070 C CA . GLY B 1 252 ? -17.312 6.098 -6.117 1 97.75 252 GLY B CA 1
ATOM 5071 C C . GLY B 1 252 ? -16.594 4.98 -6.848 1 97.75 252 GLY B C 1
ATOM 5072 O O . GLY B 1 252 ? -16.047 5.191 -7.93 1 97.75 252 GLY B O 1
ATOM 5073 N N . PHE B 1 253 ? -16.625 3.77 -6.344 1 98.81 253 PHE B N 1
ATOM 5074 C CA . PHE B 1 253 ? -15.969 2.625 -6.969 1 98.81 253 PHE B CA 1
ATOM 5075 C C . PHE B 1 253 ? -16.719 2.211 -8.234 1 98.81 253 PHE B C 1
ATOM 5077 O O . PHE B 1 253 ? -16.094 1.927 -9.258 1 98.81 253 PHE B O 1
ATOM 5084 N N . ALA B 1 254 ? -18.031 2.207 -8.195 1 98.88 254 ALA B N 1
ATOM 5085 C CA . ALA B 1 254 ? -18.875 1.816 -9.336 1 98.88 254 ALA B CA 1
ATOM 5086 C C . ALA B 1 254 ? -18.578 2.693 -10.555 1 98.88 254 ALA B C 1
ATOM 5088 O O . ALA B 1 254 ? -18.375 2.186 -11.656 1 98.88 254 ALA B O 1
ATOM 5089 N N . LEU B 1 255 ? -18.562 3.979 -10.352 1 98.88 255 LEU B N 1
ATOM 5090 C CA . LEU B 1 255 ? -18.359 4.914 -11.453 1 98.88 255 LEU B CA 1
ATOM 5091 C C . LEU B 1 255 ? -16.953 4.777 -12.023 1 98.88 255 LEU B C 1
ATOM 5093 O O . LEU B 1 255 ? -16.75 4.922 -13.234 1 98.88 255 LEU B O 1
ATOM 5097 N N . ASN B 1 256 ? -15.961 4.551 -11.156 1 98.88 256 ASN B N 1
ATOM 5098 C CA . ASN B 1 256 ? -14.609 4.305 -11.648 1 98.88 256 ASN B CA 1
ATOM 5099 C C . ASN B 1 256 ? -14.539 3.027 -12.477 1 98.88 256 ASN B C 1
ATOM 5101 O O . ASN B 1 256 ? -13.844 2.98 -13.492 1 98.88 256 ASN B O 1
ATOM 5105 N N . ALA B 1 257 ? -15.234 1.97 -12 1 98.88 257 ALA B N 1
ATOM 5106 C CA . ALA B 1 257 ? -15.297 0.741 -12.789 1 98.88 257 ALA B CA 1
ATOM 5107 C C . ALA B 1 257 ? -15.906 0.999 -14.164 1 98.88 257 ALA B C 1
ATOM 5109 O O . ALA B 1 257 ? -15.383 0.533 -15.18 1 98.88 257 ALA B O 1
ATOM 5110 N N . ALA B 1 258 ? -16.969 1.759 -14.18 1 98.88 258 ALA B N 1
ATOM 5111 C CA . ALA B 1 258 ? -17.641 2.094 -15.438 1 98.88 258 ALA B CA 1
ATOM 5112 C C . ALA B 1 258 ? -16.703 2.875 -16.359 1 98.88 258 ALA B C 1
ATOM 5114 O O . ALA B 1 258 ? -16.594 2.562 -17.547 1 98.88 258 ALA B O 1
ATOM 5115 N N . ARG B 1 259 ? -16.062 3.887 -15.836 1 98.5 259 ARG B N 1
ATOM 5116 C CA . ARG B 1 259 ? -15.102 4.688 -16.594 1 98.5 259 ARG B CA 1
ATOM 5117 C C . ARG B 1 259 ? -13.992 3.816 -17.172 1 98.5 259 ARG B C 1
ATOM 5119 O O . ARG B 1 259 ? -13.484 4.082 -18.266 1 98.5 259 ARG B O 1
ATOM 5126 N N . GLY B 1 260 ? -13.648 2.779 -16.422 1 98.25 260 GLY B N 1
ATOM 5127 C CA . GLY B 1 260 ? -12.578 1.879 -16.812 1 98.25 260 GLY B CA 1
ATOM 5128 C C . GLY B 1 260 ? -13.008 0.888 -17.891 1 98.25 260 GLY B C 1
ATOM 5129 O O . GLY B 1 260 ? -12.195 0.086 -18.359 1 98.25 260 GLY B O 1
ATOM 5130 N N . GLY B 1 261 ? -14.312 0.857 -18.203 1 98.38 261 GLY B N 1
ATOM 5131 C CA . GLY B 1 261 ? -14.758 0.025 -19.312 1 98.38 261 GLY B CA 1
ATOM 5132 C C . GLY B 1 261 ? -15.516 -1.209 -18.875 1 98.38 261 GLY B C 1
ATOM 5133 O O . GLY B 1 261 ? -15.641 -2.176 -19.625 1 98.38 261 GLY B O 1
ATOM 5134 N N . ALA B 1 262 ? -15.984 -1.255 -17.688 1 98.75 262 ALA B N 1
ATOM 5135 C CA . ALA B 1 262 ? -16.828 -2.365 -17.234 1 98.75 262 ALA B CA 1
ATOM 5136 C C . ALA B 1 262 ? -18.031 -2.553 -18.156 1 98.75 262 ALA B C 1
ATOM 5138 O O . ALA B 1 262 ? -18.609 -1.574 -18.625 1 98.75 262 ALA B O 1
ATOM 5139 N N . THR B 1 263 ? -18.406 -3.756 -18.422 1 98.56 263 THR B N 1
ATOM 5140 C CA . THR B 1 263 ? -19.562 -4.043 -19.266 1 98.56 263 THR B CA 1
ATOM 5141 C C . THR B 1 263 ? -20.859 -3.832 -18.5 1 98.56 263 THR B C 1
ATOM 5143 O O . THR B 1 263 ? -21.875 -3.441 -19.078 1 98.56 263 THR B O 1
ATOM 5146 N N . SER B 1 264 ? -20.797 -4.113 -17.266 1 98.62 264 SER B N 1
ATOM 5147 C CA . SER B 1 264 ? -21.922 -3.9 -16.359 1 98.62 264 SER B CA 1
ATOM 5148 C C . SER B 1 264 ? -21.453 -3.635 -14.938 1 98.62 264 SER B C 1
ATOM 5150 O O . SER B 1 264 ? -20.484 -4.227 -14.477 1 98.62 264 SER B O 1
ATOM 5152 N N . VAL B 1 265 ? -22.125 -2.762 -14.289 1 98.88 265 VAL B N 1
ATOM 5153 C CA . VAL B 1 265 ? -21.828 -2.406 -12.906 1 98.88 265 VAL B CA 1
ATOM 5154 C C . VAL B 1 265 ? -23.125 -2.387 -12.094 1 98.88 265 VAL B C 1
ATOM 5156 O O . VAL B 1 265 ? -24.109 -1.773 -12.508 1 98.88 265 VAL B O 1
ATOM 5159 N N . VAL B 1 266 ? -23.156 -3.041 -10.977 1 98.88 266 VAL B N 1
ATOM 5160 C CA . VAL B 1 266 ? -24.281 -3.008 -10.031 1 98.88 266 VAL B CA 1
ATOM 5161 C C . VAL B 1 266 ? -23.781 -2.494 -8.68 1 98.88 266 VAL B C 1
ATOM 5163 O O . VAL B 1 266 ? -22.828 -3.021 -8.117 1 98.88 266 VAL B O 1
ATOM 5166 N N . GLY B 1 267 ? -24.344 -1.453 -8.219 1 98.81 267 GLY B N 1
ATOM 5167 C CA . GLY B 1 267 ? -24.078 -0.935 -6.891 1 98.81 267 GLY B CA 1
ATOM 5168 C C . GLY B 1 267 ? -25.203 -1.192 -5.91 1 98.81 267 GLY B C 1
ATOM 5169 O O . GLY B 1 267 ? -26.375 -1.054 -6.262 1 98.81 267 GLY B O 1
ATOM 5170 N N . ILE B 1 268 ? -24.844 -1.595 -4.699 1 98.81 268 ILE B N 1
ATOM 5171 C CA . ILE B 1 268 ? -25.828 -1.9 -3.668 1 98.81 268 ILE B CA 1
ATOM 5172 C C . ILE B 1 268 ? -25.594 -1.015 -2.447 1 98.81 268 ILE B C 1
ATOM 5174 O O . ILE B 1 268 ? -24.469 -0.886 -1.975 1 98.81 268 ILE B O 1
ATOM 5178 N N . ASP B 1 269 ? -26.578 -0.428 -1.954 1 98.12 269 ASP B N 1
ATOM 5179 C CA . ASP B 1 269 ? -26.531 0.323 -0.704 1 98.12 269 ASP B CA 1
ATOM 5180 C C . ASP B 1 269 ? -27.906 0.368 -0.038 1 98.12 269 ASP B C 1
ATOM 5182 O O . ASP B 1 269 ? -28.938 0.307 -0.718 1 98.12 269 ASP B O 1
ATOM 5186 N N . SER B 1 270 ? -27.922 0.501 1.239 1 97.5 270 SER B N 1
ATOM 5187 C CA . SER B 1 270 ? -29.188 0.557 1.957 1 97.5 270 SER B CA 1
ATOM 5188 C C . SER B 1 270 ? -29.734 1.982 2.014 1 97.5 270 SER B C 1
ATOM 5190 O O . SER B 1 270 ? -30.906 2.195 2.344 1 97.5 270 SER B O 1
ATOM 5192 N N . SER B 1 271 ? -28.906 2.936 1.786 1 94.44 271 SER B N 1
ATOM 5193 C CA . SER B 1 271 ? -29.281 4.344 1.902 1 94.44 271 SER B CA 1
ATOM 5194 C C . SER B 1 271 ? -29.844 4.875 0.59 1 94.44 271 SER B C 1
ATOM 5196 O O . SER B 1 271 ? -29.109 5.012 -0.396 1 94.44 271 SER B O 1
ATOM 5198 N N . LEU B 1 272 ? -31.078 5.312 0.588 1 95.56 272 LEU B N 1
ATOM 5199 C CA . LEU B 1 272 ? -31.703 5.875 -0.602 1 95.56 272 LEU B CA 1
ATOM 5200 C C . LEU B 1 272 ? -31.062 7.203 -0.983 1 95.56 272 LEU B C 1
ATOM 5202 O O . LEU B 1 272 ? -30.766 7.438 -2.154 1 95.56 272 LEU B O 1
ATOM 5206 N N . PRO B 1 273 ? -30.797 8.117 0.021 1 91.5 273 PRO B N 1
ATOM 5207 C CA . PRO B 1 273 ? -30.125 9.367 -0.338 1 91.5 273 PRO B CA 1
ATOM 5208 C C . PRO B 1 273 ? -28.781 9.148 -1.02 1 91.5 273 PRO B C 1
ATOM 5210 O O . PRO B 1 273 ? -28.438 9.859 -1.967 1 91.5 273 PRO B O 1
ATOM 5213 N N . ALA B 1 274 ? -28.031 8.211 -0.568 1 93 274 ALA B N 1
ATOM 5214 C CA . ALA B 1 274 ? -26.766 7.887 -1.19 1 93 274 ALA B CA 1
ATOM 5215 C C . ALA B 1 274 ? -26.953 7.438 -2.637 1 93 274 ALA B C 1
ATOM 5217 O O . ALA B 1 274 ? -26.234 7.883 -3.533 1 93 274 ALA B O 1
ATOM 5218 N N . LEU B 1 275 ? -27.938 6.609 -2.867 1 96.69 275 LEU B N 1
ATOM 5219 C CA . LEU B 1 275 ? -28.172 6.059 -4.199 1 96.69 275 LEU B CA 1
ATOM 5220 C C . LEU B 1 275 ? -28.703 7.133 -5.145 1 96.69 275 LEU B C 1
ATOM 5222 O O . LEU B 1 275 ? -28.438 7.086 -6.352 1 96.69 275 LEU B O 1
ATOM 5226 N N . GLU B 1 276 ? -29.469 8.039 -4.602 1 95 276 GLU B N 1
ATOM 5227 C CA . GLU B 1 276 ? -29.906 9.164 -5.422 1 95 276 GLU B CA 1
ATOM 5228 C C . GLU B 1 276 ? -28.719 9.961 -5.938 1 95 276 GLU B C 1
ATOM 5230 O O . GLU B 1 276 ? -28.688 10.359 -7.105 1 95 276 GLU B O 1
ATOM 5235 N N . LEU B 1 277 ? -27.734 10.148 -5.055 1 93.44 277 LEU B N 1
ATOM 5236 C CA . LEU B 1 277 ? -26.5 10.797 -5.48 1 93.44 277 LEU B CA 1
ATOM 5237 C C . LEU B 1 277 ? -25.781 9.969 -6.535 1 93.44 277 LEU B C 1
ATOM 5239 O O . LEU B 1 277 ? -25.281 10.508 -7.52 1 93.44 277 LEU B O 1
ATOM 5243 N N . ALA B 1 278 ? -25.734 8.703 -6.332 1 96.81 278 ALA B N 1
ATOM 5244 C CA . ALA B 1 278 ? -25.062 7.801 -7.262 1 96.81 278 ALA B CA 1
ATOM 5245 C C . ALA B 1 278 ? -25.688 7.883 -8.656 1 96.81 278 ALA B C 1
ATOM 5247 O O . ALA B 1 278 ? -24.969 7.969 -9.656 1 96.81 278 ALA B O 1
ATOM 5248 N N . ARG B 1 279 ? -27 7.836 -8.695 1 97.44 279 ARG B N 1
ATOM 5249 C CA . ARG B 1 279 ? -27.719 7.918 -9.969 1 97.44 279 ARG B CA 1
ATOM 5250 C C . ARG B 1 279 ? -27.484 9.266 -10.641 1 97.44 279 ARG B C 1
ATOM 5252 O O . ARG B 1 279 ? -27.328 9.344 -11.859 1 97.44 279 ARG B O 1
ATOM 5259 N N . GLU B 1 280 ? -27.484 10.281 -9.82 1 96.12 280 GLU B N 1
ATOM 5260 C CA . GLU B 1 280 ? -27.172 11.602 -10.352 1 96.12 280 GLU B CA 1
ATOM 5261 C C . GLU B 1 280 ? -25.781 11.641 -10.969 1 96.12 280 GLU B C 1
ATOM 5263 O O . GLU B 1 280 ? -25.562 12.258 -12.008 1 96.12 280 GLU B O 1
ATOM 5268 N N . ASN B 1 281 ? -24.844 11.008 -10.328 1 97.31 281 ASN B N 1
ATOM 5269 C CA . ASN B 1 281 ? -23.469 10.977 -10.805 1 97.31 281 ASN B CA 1
ATOM 5270 C C . ASN B 1 281 ? -23.344 10.227 -12.125 1 97.31 281 ASN B C 1
ATOM 5272 O O . ASN B 1 281 ? -22.516 10.57 -12.969 1 97.31 281 ASN B O 1
ATOM 5276 N N . VAL B 1 282 ? -24.172 9.195 -12.336 1 98.25 282 VAL B N 1
ATOM 5277 C CA . VAL B 1 282 ? -24.203 8.477 -13.609 1 98.25 282 VAL B CA 1
ATOM 5278 C C . VAL B 1 282 ? -24.578 9.438 -14.734 1 98.25 282 VAL B C 1
ATOM 5280 O O . VAL B 1 282 ? -23.938 9.461 -15.781 1 98.25 282 VAL B O 1
ATOM 5283 N N . ILE B 1 283 ? -25.578 10.242 -14.477 1 97.19 283 ILE B N 1
ATOM 5284 C CA . ILE B 1 283 ? -26.078 11.195 -15.461 1 97.19 283 ILE B CA 1
ATOM 5285 C C . ILE B 1 283 ? -25.047 12.289 -15.695 1 97.19 283 ILE B C 1
ATOM 5287 O O . ILE B 1 283 ? -24.75 12.648 -16.844 1 97.19 283 ILE B O 1
ATOM 5291 N N . LEU B 1 284 ? -24.422 12.789 -14.617 1 96.69 284 LEU B N 1
ATOM 5292 C CA . LEU B 1 284 ? -23.422 13.859 -14.688 1 96.69 284 LEU B CA 1
ATOM 5293 C C . LEU B 1 284 ? -22.25 13.445 -15.57 1 96.69 284 LEU B C 1
ATOM 5295 O O . LEU B 1 284 ? -21.609 14.297 -16.203 1 96.69 284 LEU B O 1
ATOM 5299 N N . ASN B 1 285 ? -21.953 12.195 -15.617 1 98.25 285 ASN B N 1
ATOM 5300 C CA . ASN B 1 285 ? -20.781 11.711 -16.344 1 98.25 285 ASN B CA 1
ATOM 5301 C C . ASN B 1 285 ? -21.172 11.078 -17.672 1 98.25 285 ASN B C 1
ATOM 5303 O O . ASN B 1 285 ? -20.359 10.406 -18.312 1 98.25 285 ASN B O 1
ATOM 5307 N N . HIS B 1 286 ? -22.484 11.148 -18.016 1 98.06 286 HIS B N 1
ATOM 5308 C CA . HIS B 1 286 ? -23.016 10.648 -19.281 1 98.06 286 HIS B CA 1
ATOM 5309 C C . HIS B 1 286 ? -22.766 9.156 -19.438 1 98.06 286 HIS B C 1
ATOM 5311 O O . HIS B 1 286 ? -22.406 8.688 -20.516 1 98.06 286 HIS B O 1
ATOM 5317 N N . MET B 1 287 ? -22.844 8.492 -18.344 1 98 287 MET B N 1
ATOM 5318 C CA . MET B 1 287 ? -22.734 7.035 -18.375 1 98 287 MET B CA 1
ATOM 5319 C C . MET B 1 287 ? -24.094 6.398 -18.688 1 98 287 MET B C 1
ATOM 5321 O O . MET B 1 287 ? -25.141 7.012 -18.438 1 98 287 MET B O 1
ATOM 5325 N N . ASP B 1 288 ? -24.047 5.223 -19.25 1 97.31 288 ASP B N 1
ATOM 5326 C CA . ASP B 1 288 ? -25.266 4.504 -19.609 1 97.31 288 ASP B CA 1
ATOM 5327 C C . ASP B 1 288 ? -25.984 3.967 -18.375 1 97.31 288 ASP B C 1
ATOM 5329 O O . ASP B 1 288 ? -25.5 3.035 -17.734 1 97.31 288 ASP B O 1
ATOM 5333 N N . PRO B 1 289 ? -27.094 4.484 -18.047 1 96.19 289 PRO B N 1
ATOM 5334 C CA . PRO B 1 289 ? -27.812 4.023 -16.859 1 96.19 289 PRO B CA 1
ATOM 5335 C C . PRO B 1 289 ? -28.25 2.566 -16.969 1 96.19 289 PRO B C 1
ATOM 5337 O O . PRO B 1 289 ? -28.625 1.958 -15.961 1 96.19 289 PRO B O 1
ATOM 5340 N N . GLY B 1 290 ? -28.234 2.045 -18.109 1 96.5 290 GLY B N 1
ATOM 5341 C CA . GLY B 1 290 ? -28.547 0.635 -18.297 1 96.5 290 GLY B CA 1
ATOM 5342 C C . GLY B 1 290 ? -27.391 -0.281 -17.922 1 96.5 290 GLY B C 1
ATOM 5343 O O . GLY B 1 290 ? -27.609 -1.463 -17.641 1 96.5 290 GLY B O 1
ATOM 5344 N N . LYS B 1 291 ? -26.234 0.262 -17.922 1 97.75 291 LYS B N 1
ATOM 5345 C CA . LYS B 1 291 ? -25.031 -0.529 -17.656 1 97.75 291 LYS B CA 1
ATOM 5346 C C . LYS B 1 291 ? -24.547 -0.302 -16.219 1 97.75 291 LYS B C 1
ATOM 5348 O O . LYS B 1 291 ? -23.797 -1.114 -15.68 1 97.75 291 LYS B O 1
ATOM 5353 N N . VAL B 1 292 ? -24.875 0.823 -15.727 1 98.69 292 VAL B N 1
ATOM 5354 C CA . VAL B 1 292 ? -24.531 1.154 -14.352 1 98.69 292 VAL B CA 1
ATOM 5355 C C . VAL B 1 292 ? -25.812 1.311 -13.523 1 98.69 292 VAL B C 1
ATOM 5357 O O . VAL B 1 292 ? -26.469 2.354 -13.57 1 98.69 292 VAL B O 1
ATOM 5360 N N . VAL B 1 293 ? -26.094 0.349 -12.711 1 98.38 293 VAL B N 1
ATOM 5361 C CA . VAL B 1 293 ? -27.375 0.302 -12.023 1 98.38 293 VAL B CA 1
ATOM 5362 C C . VAL B 1 293 ? -27.156 0.283 -10.516 1 98.38 293 VAL B C 1
ATOM 5364 O O . VAL B 1 293 ? -26.203 -0.337 -10.031 1 98.38 293 VAL B O 1
ATOM 5367 N N . PHE B 1 294 ? -28 0.922 -9.789 1 98.56 294 PHE B N 1
ATOM 5368 C CA . PHE B 1 294 ? -27.938 0.977 -8.336 1 98.56 294 PHE B CA 1
ATOM 5369 C C . PHE B 1 294 ? -29.234 0.453 -7.719 1 98.56 294 PHE B C 1
ATOM 5371 O O . PHE B 1 294 ? -30.328 0.837 -8.133 1 98.56 294 PHE B O 1
ATOM 5378 N N . CYS B 1 295 ? -29.109 -0.372 -6.738 1 98.12 295 CYS B N 1
ATOM 5379 C CA . CYS B 1 295 ? -30.25 -1.006 -6.094 1 98.12 295 CYS B CA 1
ATOM 5380 C C . CYS B 1 295 ? -30.234 -0.771 -4.59 1 98.12 295 CYS B C 1
ATOM 5382 O O . CYS B 1 295 ? -29.203 -0.955 -3.941 1 98.12 295 CYS B O 1
ATOM 5384 N N . LYS B 1 296 ? -31.359 -0.36 -4.07 1 98.5 296 LYS B N 1
ATOM 5385 C CA . LYS B 1 296 ? -31.484 -0.189 -2.627 1 98.5 296 LYS B CA 1
ATOM 5386 C C . LYS B 1 296 ? -31.734 -1.524 -1.935 1 98.5 296 LYS B C 1
ATOM 5388 O O . LYS B 1 296 ? -32.844 -2.078 -2.029 1 98.5 296 LYS B O 1
ATOM 5393 N N . GLN B 1 297 ? -30.797 -1.938 -1.229 1 98 297 GLN B N 1
ATOM 5394 C CA . GLN B 1 297 ? -30.906 -3.186 -0.478 1 98 297 GLN B CA 1
ATOM 5395 C C . GLN B 1 297 ? -29.797 -3.301 0.566 1 98 297 GLN B C 1
ATOM 5397 O O . GLN B 1 297 ? -28.75 -2.658 0.444 1 98 297 GLN B O 1
ATOM 5402 N N . ASP B 1 298 ? -30.094 -4.055 1.58 1 97.62 298 ASP B N 1
ATOM 5403 C CA . ASP B 1 298 ? -29.016 -4.457 2.48 1 97.62 298 ASP B CA 1
ATOM 5404 C C . ASP B 1 298 ? -28.031 -5.379 1.775 1 97.62 298 ASP B C 1
ATOM 5406 O O . ASP B 1 298 ? -28.438 -6.328 1.1 1 97.62 298 ASP B O 1
ATOM 5410 N N . SER B 1 299 ? -26.781 -5.121 1.937 1 97.56 299 SER B N 1
ATOM 5411 C CA . SER B 1 299 ? -25.75 -5.844 1.183 1 97.56 299 SER B CA 1
ATOM 5412 C C . SER B 1 299 ? -25.766 -7.332 1.523 1 97.56 299 SER B C 1
ATOM 5414 O O . SER B 1 299 ? -25.578 -8.172 0.644 1 97.56 299 SER B O 1
ATOM 5416 N N . THR B 1 300 ? -25.891 -7.648 2.818 1 97.75 300 THR B N 1
ATOM 5417 C CA . THR B 1 300 ? -25.922 -9.055 3.219 1 97.75 300 THR B CA 1
ATOM 5418 C C . THR B 1 300 ? -27.109 -9.773 2.572 1 97.75 300 THR B C 1
ATOM 5420 O O . THR B 1 300 ? -26.938 -10.875 2.035 1 97.75 300 THR B O 1
ATOM 5423 N N . GLU B 1 301 ? -28.25 -9.133 2.619 1 98.19 301 GLU B N 1
ATOM 5424 C CA . GLU B 1 301 ? -29.438 -9.711 2.014 1 98.19 301 GLU B CA 1
ATOM 5425 C C . GLU B 1 301 ? -29.281 -9.859 0.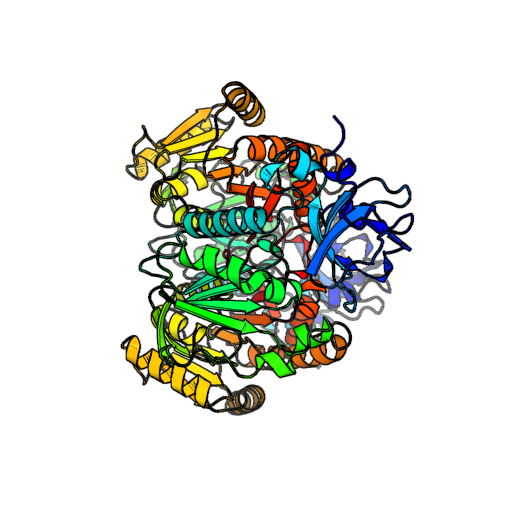504 1 98.19 301 GLU B C 1
ATOM 5427 O O . GLU B 1 301 ? -29.656 -10.891 -0.066 1 98.19 301 GLU B O 1
ATOM 5432 N N . PHE B 1 302 ? -28.812 -8.859 -0.078 1 98.62 302 PHE B N 1
ATOM 5433 C CA . PHE B 1 302 ? -28.578 -8.93 -1.515 1 98.62 302 PHE B CA 1
ATOM 5434 C C . PHE B 1 302 ? -27.672 -10.109 -1.853 1 98.62 302 PHE B C 1
ATOM 5436 O O . PHE B 1 302 ? -27.969 -10.883 -2.771 1 98.62 302 PHE B O 1
ATOM 5443 N N . MET B 1 303 ? -26.516 -10.234 -1.129 1 98.81 303 MET B N 1
ATOM 5444 C CA . MET B 1 303 ? -25.531 -11.273 -1.425 1 98.81 303 MET B CA 1
ATOM 5445 C C . MET B 1 303 ? -26.141 -12.664 -1.277 1 98.81 303 MET B C 1
ATOM 5447 O O . MET B 1 303 ? -25.938 -13.531 -2.127 1 98.81 303 MET B O 1
ATOM 5451 N N . LYS B 1 304 ? -26.922 -12.844 -0.234 1 98.44 304 LYS B N 1
ATOM 5452 C CA . LYS B 1 304 ? -27.578 -14.125 -0.035 1 98.44 304 LYS B CA 1
ATOM 5453 C C . LYS B 1 304 ? -28.531 -14.438 -1.189 1 98.44 304 LYS B C 1
ATOM 5455 O O . LYS B 1 304 ? -28.562 -15.562 -1.688 1 98.44 304 LYS B O 1
ATOM 5460 N N . GLY B 1 305 ? -29.281 -13.438 -1.539 1 98.56 305 GLY B N 1
ATOM 5461 C CA . GLY B 1 305 ? -30.188 -13.609 -2.67 1 98.56 305 GLY B CA 1
ATOM 5462 C C . GLY B 1 305 ? -29.469 -13.93 -3.965 1 98.56 305 GLY B C 1
ATOM 5463 O O . GLY B 1 305 ? -29.875 -14.82 -4.707 1 98.56 305 GLY B O 1
ATOM 5464 N N . ALA B 1 306 ? -28.453 -13.188 -4.281 1 98.69 306 ALA B N 1
ATOM 5465 C CA . ALA B 1 306 ? -27.672 -13.398 -5.496 1 98.69 306 ALA B CA 1
ATOM 5466 C C . ALA B 1 306 ? -27.078 -14.805 -5.523 1 98.69 306 ALA B C 1
ATOM 5468 O O . ALA B 1 306 ? -27.031 -15.453 -6.574 1 98.69 306 ALA B O 1
ATOM 5469 N N . LEU B 1 307 ? -26.531 -15.242 -4.391 1 98.31 307 LEU B N 1
ATOM 5470 C CA . LEU B 1 307 ? -25.984 -16.578 -4.289 1 98.31 307 LEU B CA 1
ATOM 5471 C C . LEU B 1 307 ? -27.047 -17.641 -4.598 1 98.31 307 LEU B C 1
ATOM 5473 O O . LEU B 1 307 ? -26.766 -18.609 -5.293 1 98.31 307 LEU B O 1
ATOM 5477 N N . SER B 1 308 ? -28.234 -17.422 -4.051 1 98.06 308 SER B N 1
ATOM 5478 C CA . SER B 1 308 ? -29.344 -18.359 -4.289 1 98.06 308 SER B CA 1
ATOM 5479 C C . SER B 1 308 ? -29.688 -18.422 -5.773 1 98.06 308 SER B C 1
ATOM 5481 O O . SER B 1 308 ? -30.188 -19.453 -6.25 1 98.06 308 SER B O 1
ATOM 5483 N N . ARG B 1 309 ? -29.438 -17.359 -6.504 1 98.25 309 ARG B N 1
ATOM 5484 C CA . ARG B 1 309 ? -29.719 -17.312 -7.934 1 98.25 309 ARG B CA 1
ATOM 5485 C C . ARG B 1 309 ? -28.516 -17.75 -8.758 1 98.25 309 ARG B C 1
ATOM 5487 O O . ARG B 1 309 ? -28.547 -17.688 -9.984 1 98.25 309 ARG B O 1
ATOM 5494 N N . GLY B 1 310 ? -27.391 -18.047 -8.109 1 97.69 310 GLY B N 1
ATOM 5495 C CA . GLY B 1 310 ? -26.203 -18.531 -8.781 1 97.69 310 GLY B CA 1
ATOM 5496 C C . GLY B 1 310 ? -25.453 -17.438 -9.539 1 97.69 310 GLY B C 1
ATOM 5497 O O . GLY B 1 310 ? -24.766 -17.719 -10.523 1 97.69 310 GLY B O 1
ATOM 5498 N N . GLU B 1 311 ? -25.562 -16.219 -9.117 1 98.31 311 GLU B N 1
ATOM 5499 C CA . GLU B 1 311 ? -24.922 -15.086 -9.789 1 98.31 311 GLU B CA 1
ATOM 5500 C C . GLU B 1 311 ? -23.484 -14.914 -9.312 1 98.31 311 GLU B C 1
ATOM 5502 O O . GLU B 1 311 ? -23.156 -15.219 -8.164 1 98.31 311 GLU B O 1
ATOM 5507 N N . THR B 1 312 ? -22.625 -14.5 -10.195 1 98.56 312 THR B N 1
ATOM 5508 C CA . THR B 1 312 ? -21.25 -14.148 -9.867 1 98.56 312 THR B CA 1
ATOM 5509 C C . THR B 1 312 ? -20.797 -12.93 -10.664 1 98.56 312 THR B C 1
ATOM 5511 O O . THR B 1 312 ? -21.438 -12.547 -11.641 1 98.56 312 THR B O 1
ATOM 5514 N N . TRP B 1 313 ? -19.812 -12.273 -10.266 1 98.88 313 TRP B N 1
ATOM 5515 C CA . TRP B 1 313 ? -19.203 -11.109 -10.906 1 98.88 313 TRP B CA 1
ATOM 5516 C C . TRP B 1 313 ? -17.703 -11.289 -11.055 1 98.88 313 TRP B C 1
ATOM 5518 O O . TRP B 1 313 ? -17.078 -12.055 -10.312 1 98.88 313 TRP B O 1
ATOM 5528 N N . ASP B 1 314 ? -17.078 -10.602 -12.023 1 98.88 314 ASP B N 1
ATOM 5529 C CA . ASP B 1 314 ? -15.648 -10.648 -12.266 1 98.88 314 ASP B CA 1
ATOM 5530 C C . ASP B 1 314 ? -14.883 -9.883 -11.188 1 98.88 314 ASP B C 1
ATOM 5532 O O . ASP B 1 314 ? -13.781 -10.273 -10.797 1 98.88 314 ASP B O 1
ATOM 5536 N N . ILE B 1 315 ? -15.43 -8.781 -10.781 1 98.94 315 ILE B N 1
ATOM 5537 C CA . ILE B 1 315 ? -14.867 -7.961 -9.719 1 98.94 315 ILE B CA 1
ATOM 5538 C C . ILE B 1 315 ? -15.945 -7.656 -8.68 1 98.94 315 ILE B C 1
ATOM 5540 O O . ILE B 1 315 ? -17.047 -7.211 -9.023 1 98.94 315 ILE B O 1
ATOM 5544 N N . VAL B 1 316 ? -15.664 -7.914 -7.457 1 99 316 VAL B N 1
ATOM 5545 C CA . VAL B 1 316 ? -16.547 -7.57 -6.344 1 99 316 VAL B CA 1
ATOM 5546 C C . VAL B 1 316 ? -15.828 -6.609 -5.398 1 99 316 VAL B C 1
ATOM 5548 O O . VAL B 1 316 ? -14.688 -6.863 -4.996 1 99 316 VAL B O 1
ATOM 5551 N N . ILE B 1 317 ? -16.438 -5.523 -5.105 1 98.94 317 ILE B N 1
ATOM 5552 C CA . ILE B 1 317 ? -15.914 -4.539 -4.172 1 98.94 317 ILE B CA 1
ATOM 5553 C C . ILE B 1 317 ? -16.766 -4.512 -2.908 1 98.94 317 ILE B C 1
ATOM 5555 O O . ILE B 1 317 ? -18 -4.445 -2.982 1 98.94 317 ILE B O 1
ATOM 5559 N N . LEU B 1 318 ? -16.156 -4.602 -1.766 1 98.81 318 LEU B N 1
ATOM 5560 C CA . LEU B 1 318 ? -16.812 -4.559 -0.464 1 98.81 318 LEU B CA 1
ATOM 5561 C C . LEU B 1 318 ? -16.156 -3.525 0.444 1 98.81 318 LEU B C 1
ATOM 5563 O O . LEU B 1 318 ? -15.07 -3.766 0.98 1 98.81 318 LEU B O 1
ATOM 5567 N N . ASP B 1 319 ? -16.75 -2.395 0.592 1 97.44 319 ASP B N 1
ATOM 5568 C CA . ASP B 1 319 ? -16.312 -1.332 1.49 1 97.44 319 ASP B CA 1
ATOM 5569 C C . ASP B 1 319 ? -17.359 -1.038 2.553 1 97.44 319 ASP B C 1
ATOM 5571 O O . ASP B 1 319 ? -18 0.016 2.525 1 97.44 319 ASP B O 1
ATOM 5575 N N . PRO B 1 320 ? -17.484 -1.88 3.502 1 95.5 320 PRO B N 1
ATOM 5576 C CA . PRO B 1 320 ? -18.562 -1.766 4.492 1 95.5 320 PRO B CA 1
ATOM 5577 C C . PRO B 1 320 ? -18.328 -0.633 5.488 1 95.5 320 PRO B C 1
ATOM 5579 O O . PRO B 1 320 ? -17.219 -0.098 5.57 1 95.5 320 PRO B O 1
ATOM 5582 N N . PRO B 1 321 ? -19.391 -0.214 6.156 1 89.62 321 PRO B N 1
ATOM 5583 C CA . PRO B 1 321 ? -19.203 0.78 7.215 1 89.62 321 PRO B CA 1
ATOM 5584 C C . PRO B 1 321 ? -18.297 0.28 8.344 1 89.62 321 PRO B C 1
ATOM 5586 O O . PRO B 1 321 ? -17.906 -0.89 8.344 1 89.62 321 PRO B O 1
ATOM 5589 N N . LYS B 1 322 ? -17.938 1.187 9.195 1 84.94 322 LYS B N 1
ATOM 5590 C CA . LYS B 1 322 ? -17.094 0.822 10.328 1 84.94 322 LYS B CA 1
ATOM 5591 C C . LYS B 1 322 ? -17.781 -0.204 11.219 1 84.94 322 LYS B C 1
ATOM 5593 O O . LYS B 1 322 ? -18.812 0.084 11.812 1 84.94 322 LYS B O 1
ATOM 5598 N N . LEU B 1 323 ? -17.219 -1.333 11.281 1 81.69 323 LEU B N 1
ATOM 5599 C CA . LEU B 1 323 ? -17.828 -2.41 12.055 1 81.69 323 LEU B CA 1
ATOM 5600 C C . LEU B 1 323 ? -17.188 -2.518 13.438 1 81.69 323 LEU B C 1
ATOM 5602 O O . LEU B 1 323 ? -17.781 -3.062 14.367 1 81.69 323 LEU B O 1
ATOM 5606 N N . ALA B 1 324 ? -15.945 -1.994 13.508 1 78.12 324 ALA B N 1
ATOM 5607 C CA . ALA B 1 324 ? -15.234 -1.941 14.781 1 78.12 324 ALA B CA 1
ATOM 5608 C C . ALA B 1 324 ? -14.812 -0.514 15.117 1 78.12 324 ALA B C 1
ATOM 5610 O O . ALA B 1 324 ? -13.648 -0.151 14.945 1 78.12 324 ALA B O 1
ATOM 5611 N N . PRO B 1 325 ? -15.617 0.219 15.734 1 71.81 325 PRO B N 1
ATOM 5612 C CA . PRO B 1 325 ? -15.25 1.608 16.016 1 71.81 325 PRO B CA 1
ATOM 5613 C C . PRO B 1 325 ? -14.188 1.728 17.109 1 71.81 325 PRO B C 1
ATOM 5615 O O . PRO B 1 325 ? -13.5 2.746 17.188 1 71.81 325 PRO B O 1
ATOM 5618 N N . ARG B 1 326 ? -14.125 0.61 17.953 1 77.88 326 ARG B N 1
ATOM 5619 C CA . ARG B 1 326 ? -13.141 0.594 19.031 1 77.88 326 ARG B CA 1
ATOM 5620 C C . ARG B 1 326 ? -12.57 -0.806 19.219 1 77.88 326 ARG B C 1
ATOM 5622 O O . ARG B 1 326 ? -13.18 -1.795 18.797 1 77.88 326 ARG B O 1
ATOM 5629 N N . LYS B 1 327 ? -11.5 -0.917 19.906 1 77.94 327 LYS B N 1
ATOM 5630 C CA . LYS B 1 327 ? -10.773 -2.164 20.125 1 77.94 327 LYS B CA 1
ATOM 5631 C C . LYS B 1 327 ? -11.617 -3.158 20.906 1 77.94 327 LYS B C 1
ATOM 5633 O O . LYS B 1 327 ? -11.555 -4.367 20.672 1 77.94 327 LYS B O 1
ATOM 5638 N N . LYS B 1 328 ? -12.422 -2.682 21.688 1 77.19 328 LYS B N 1
ATOM 5639 C CA . LYS B 1 328 ? -13.195 -3.531 22.594 1 77.19 328 LYS B CA 1
ATOM 5640 C C . LYS B 1 328 ? -14.188 -4.395 21.828 1 77.19 328 LYS B C 1
ATOM 5642 O O . LYS B 1 328 ? -14.547 -5.484 22.266 1 77.19 328 LYS B O 1
ATOM 5647 N N . VAL B 1 329 ? -14.578 -3.979 20.641 1 78.12 329 VAL B N 1
ATOM 5648 C CA . VAL B 1 329 ? -15.609 -4.707 19.906 1 78.12 329 VAL B CA 1
ATOM 5649 C C . VAL B 1 329 ? -14.977 -5.422 18.703 1 78.12 329 VAL B C 1
ATOM 5651 O O . VAL B 1 329 ? -15.688 -5.926 17.828 1 78.12 329 VAL B O 1
ATOM 5654 N N . LEU B 1 330 ? -13.742 -5.516 18.75 1 81.75 330 LEU B N 1
ATOM 5655 C CA . LEU B 1 330 ? -13 -6.074 17.625 1 81.75 330 LEU B CA 1
ATOM 5656 C C . LEU B 1 330 ? -13.375 -7.531 17.391 1 81.75 330 LEU B C 1
ATOM 5658 O O . LEU B 1 330 ? -13.484 -7.977 16.25 1 81.75 330 LEU B O 1
ATOM 5662 N N . HIS B 1 331 ? -13.516 -8.25 18.484 1 82.19 331 HIS B N 1
ATOM 5663 C CA . HIS B 1 331 ? -13.828 -9.664 18.344 1 82.19 331 HIS B CA 1
ATOM 5664 C C . HIS B 1 331 ? -15.156 -9.875 17.625 1 82.19 331 HIS B C 1
ATOM 5666 O O . HIS B 1 331 ? -15.234 -10.656 16.672 1 82.19 331 HIS B O 1
ATOM 5672 N N . ASN B 1 332 ? -16.156 -9.164 18.047 1 84.75 332 ASN B N 1
ATOM 5673 C CA . ASN B 1 332 ? -17.469 -9.25 17.375 1 84.75 332 ASN B CA 1
ATOM 5674 C C . ASN B 1 332 ? -17.391 -8.75 15.945 1 84.75 332 ASN B C 1
ATOM 5676 O O . ASN B 1 332 ? -18 -9.336 15.047 1 84.75 332 ASN B O 1
ATOM 5680 N N . ALA B 1 333 ? -16.688 -7.738 15.781 1 89.25 333 ALA B N 1
ATOM 5681 C CA . ALA B 1 333 ? -16.531 -7.172 14.445 1 89.25 333 ALA B CA 1
ATOM 5682 C C . ALA B 1 333 ? -15.828 -8.156 13.516 1 89.25 333 ALA B C 1
ATOM 5684 O O . ALA B 1 333 ? -16.141 -8.219 12.32 1 89.25 333 ALA B O 1
ATOM 5685 N N . ALA B 1 334 ? -14.93 -8.906 14.102 1 92.5 334 ALA B N 1
ATOM 5686 C CA . ALA B 1 334 ? -14.195 -9.898 13.312 1 92.5 334 ALA B CA 1
ATOM 5687 C C . ALA B 1 334 ? -15.141 -10.906 12.68 1 92.5 334 ALA B C 1
ATOM 5689 O O . ALA B 1 334 ? -14.977 -11.289 11.523 1 92.5 334 ALA B O 1
ATOM 5690 N N . GLY B 1 335 ? -16.125 -11.352 13.414 1 94.19 335 GLY B N 1
ATOM 5691 C CA . GLY B 1 335 ? -17.125 -12.258 12.883 1 94.19 335 GLY B CA 1
ATOM 5692 C C . GLY B 1 335 ? -17.922 -11.664 11.734 1 94.19 335 GLY B C 1
ATOM 5693 O O . GLY B 1 335 ? -18.188 -12.336 10.734 1 94.19 335 GLY B O 1
ATOM 5694 N N . MET B 1 336 ? -18.266 -10.445 11.93 1 94.12 336 MET B N 1
ATOM 5695 C CA . MET B 1 336 ? -19.016 -9.75 10.883 1 94.12 336 MET B CA 1
ATOM 5696 C C . MET B 1 336 ? -18.188 -9.602 9.617 1 94.12 336 MET B C 1
ATOM 5698 O O . MET B 1 336 ? -18.672 -9.859 8.516 1 94.12 336 MET B O 1
ATOM 5702 N N . TYR B 1 337 ? -16.969 -9.18 9.766 1 95.69 337 TYR B N 1
ATOM 5703 C CA . TYR B 1 337 ? -16.062 -9.086 8.625 1 95.69 337 TYR B CA 1
ATOM 5704 C C . TYR B 1 337 ? -15.922 -10.438 7.93 1 95.69 337 TYR B C 1
ATOM 5706 O O . TYR B 1 337 ? -15.961 -10.508 6.699 1 95.69 337 TYR B O 1
ATOM 5714 N N . ARG B 1 338 ? -15.695 -11.445 8.719 1 97.44 338 ARG B N 1
ATOM 5715 C CA . ARG B 1 338 ? -15.531 -12.789 8.172 1 97.44 338 ARG B CA 1
ATOM 5716 C C . ARG B 1 338 ? -16.75 -13.203 7.352 1 97.44 338 ARG B C 1
ATOM 5718 O O . ARG B 1 338 ? -16.609 -13.68 6.223 1 97.44 338 ARG B O 1
ATOM 5725 N N . ASN B 1 339 ? -17.922 -13.008 7.883 1 97.5 339 ASN B N 1
ATOM 5726 C CA . ASN B 1 339 ? -19.156 -13.398 7.215 1 97.5 339 ASN B CA 1
ATOM 5727 C C . ASN B 1 339 ? -19.375 -12.609 5.926 1 97.5 339 ASN B C 1
ATOM 5729 O O . ASN B 1 339 ? -19.656 -13.195 4.879 1 97.5 339 ASN B O 1
ATOM 5733 N N . LEU B 1 340 ? -19.234 -11.289 5.996 1 98 340 LEU B N 1
ATOM 5734 C CA . LEU B 1 340 ? -19.438 -10.43 4.828 1 98 340 LEU B CA 1
ATOM 5735 C C . LEU B 1 340 ? -18.453 -10.805 3.717 1 98 340 LEU B C 1
ATOM 5737 O O . LEU B 1 340 ? -18.859 -10.938 2.557 1 98 340 LEU B O 1
ATOM 5741 N N . ASN B 1 341 ? -17.25 -10.984 4.109 1 98.75 341 ASN B N 1
ATOM 5742 C CA . ASN B 1 341 ? -16.219 -11.289 3.115 1 98.75 341 ASN B CA 1
ATOM 5743 C C . ASN B 1 341 ? -16.406 -12.688 2.535 1 98.75 341 ASN B C 1
ATOM 5745 O O . ASN B 1 341 ? -16.141 -12.914 1.354 1 98.75 341 ASN B O 1
ATOM 5749 N N . SER B 1 342 ? -16.812 -13.609 3.355 1 98.81 342 SER B N 1
ATOM 5750 C CA . SER B 1 342 ? -17.109 -14.953 2.855 1 98.81 342 SER B CA 1
ATOM 5751 C C . SER B 1 342 ? -18.188 -14.922 1.786 1 98.81 342 SER B C 1
ATOM 5753 O O . SER B 1 342 ? -18.047 -15.547 0.733 1 98.81 342 SER B O 1
ATOM 5755 N N . LEU B 1 343 ? -19.266 -14.219 2.059 1 98.81 343 LEU B N 1
ATOM 5756 C CA . LEU B 1 343 ? -20.344 -14.07 1.09 1 98.81 343 LEU B CA 1
ATOM 5757 C C . LEU B 1 343 ? -19.844 -13.414 -0.192 1 98.81 343 LEU B C 1
AT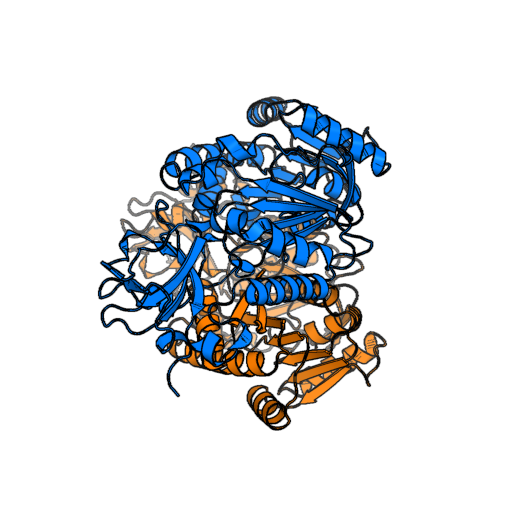OM 5759 O O . LEU B 1 343 ? -20.141 -13.891 -1.292 1 98.81 343 LEU B O 1
ATOM 5763 N N . ALA B 1 344 ? -19.094 -12.336 -0.086 1 98.94 344 ALA B N 1
ATOM 5764 C CA . ALA B 1 344 ? -18.562 -11.617 -1.244 1 98.94 344 ALA B CA 1
ATOM 5765 C C . ALA B 1 344 ? -17.656 -12.508 -2.082 1 98.94 344 ALA B C 1
ATOM 5767 O O . ALA B 1 344 ? -17.688 -12.461 -3.314 1 98.94 344 ALA B O 1
ATOM 5768 N N . MET B 1 345 ? -16.828 -13.312 -1.402 1 98.81 345 MET B N 1
ATOM 5769 C CA . MET B 1 345 ? -15.93 -14.227 -2.107 1 98.81 345 MET B CA 1
ATOM 5770 C C . MET B 1 345 ? -16.719 -15.242 -2.918 1 98.81 345 MET B C 1
ATOM 5772 O O . MET B 1 345 ? -16.344 -15.586 -4.039 1 98.81 345 MET B O 1
ATOM 5776 N N . ARG B 1 346 ? -17.797 -15.711 -2.355 1 98.69 346 ARG B N 1
ATOM 5777 C CA . ARG B 1 346 ? -18.641 -16.688 -3.045 1 98.69 346 ARG B CA 1
ATOM 5778 C C . ARG B 1 346 ? -19.297 -16.078 -4.273 1 98.69 346 ARG B C 1
ATOM 5780 O O . ARG B 1 346 ? -19.672 -16.797 -5.207 1 98.69 346 ARG B O 1
ATOM 5787 N N . LEU B 1 347 ? -19.453 -14.773 -4.289 1 98.88 347 LEU B N 1
ATOM 5788 C CA . LEU B 1 347 ? -20.062 -14.07 -5.414 1 98.88 347 LEU B CA 1
ATOM 5789 C C . LEU B 1 347 ? -19.016 -13.719 -6.465 1 98.88 347 LEU B C 1
ATOM 5791 O O . LEU B 1 347 ? -19.344 -13.25 -7.551 1 98.88 347 LEU B O 1
ATOM 5795 N N . THR B 1 348 ? -17.75 -13.875 -6.148 1 98.88 348 THR B N 1
ATOM 5796 C CA . THR B 1 348 ? -16.672 -13.609 -7.09 1 98.88 348 THR B CA 1
ATOM 5797 C C . THR B 1 348 ? -16.438 -14.812 -7.988 1 98.88 348 THR B C 1
ATOM 5799 O O . THR B 1 348 ? -16.281 -15.938 -7.5 1 98.88 348 THR B O 1
ATOM 5802 N N . SER B 1 349 ? -16.422 -14.586 -9.258 1 98.44 349 SER B N 1
ATOM 5803 C CA . SER B 1 349 ? -16.141 -15.672 -10.195 1 98.44 349 SER B CA 1
ATOM 5804 C C . SER B 1 349 ? -14.797 -16.312 -9.906 1 98.44 349 SER B C 1
ATOM 5806 O O . SER B 1 349 ? -13.891 -15.664 -9.367 1 98.44 349 SER B O 1
ATOM 5808 N N . SER B 1 350 ? -14.656 -17.641 -10.219 1 96.56 350 SER B N 1
ATOM 5809 C CA . SER B 1 350 ? -13.375 -18.297 -10.047 1 96.56 350 SER B CA 1
ATOM 5810 C C . SER B 1 350 ? -12.273 -17.594 -10.82 1 96.56 350 SER B C 1
ATOM 5812 O O . SER B 1 350 ? -12.398 -17.344 -12.023 1 96.56 350 SER B O 1
ATOM 5814 N N . GLY B 1 351 ? -11.258 -17.188 -10.133 1 97.56 351 GLY B N 1
ATOM 5815 C CA . GLY B 1 351 ? -10.172 -16.438 -10.742 1 97.56 351 GLY B CA 1
ATOM 5816 C C . GLY B 1 351 ? -10.422 -14.938 -10.766 1 97.56 351 GLY B C 1
ATOM 5817 O O . GLY B 1 351 ? -9.555 -14.164 -11.172 1 97.56 351 GLY B O 1
ATOM 5818 N N . GLY B 1 352 ? -11.617 -14.547 -10.328 1 98.69 352 GLY B N 1
ATOM 5819 C CA . GLY B 1 352 ? -11.977 -13.133 -10.297 1 98.69 352 GLY B CA 1
ATOM 5820 C C . GLY B 1 352 ? -11.289 -12.375 -9.172 1 98.69 352 GLY B C 1
ATOM 5821 O O . GLY B 1 352 ? -10.492 -12.938 -8.43 1 98.69 352 GLY B O 1
ATOM 5822 N N . LEU B 1 353 ? -11.562 -11.078 -9.109 1 98.94 353 LEU B N 1
ATOM 5823 C CA . LEU B 1 353 ? -10.914 -10.203 -8.141 1 98.94 353 LEU B CA 1
ATOM 5824 C C . LEU B 1 353 ? -11.922 -9.664 -7.133 1 98.94 353 LEU B C 1
ATOM 5826 O O . LEU B 1 353 ? -13.078 -9.406 -7.48 1 98.94 353 LEU B O 1
ATOM 5830 N N . MET B 1 354 ? -11.5 -9.531 -5.93 1 98.94 354 MET B N 1
ATOM 5831 C CA . MET B 1 354 ? -12.305 -8.922 -4.875 1 98.94 354 MET B CA 1
ATOM 5832 C C . MET B 1 354 ? -11.508 -7.867 -4.121 1 98.94 354 MET B C 1
ATOM 5834 O O . MET B 1 354 ? -10.438 -8.156 -3.582 1 98.94 354 MET B O 1
ATOM 5838 N N . MET B 1 355 ? -12 -6.676 -4.137 1 98.94 355 MET B N 1
ATOM 5839 C CA . MET B 1 355 ? -11.438 -5.625 -3.295 1 98.94 355 MET B CA 1
ATOM 5840 C C . MET B 1 355 ? -12.25 -5.461 -2.014 1 98.94 355 MET B C 1
ATOM 5842 O O . MET B 1 355 ? -13.469 -5.273 -2.064 1 98.94 355 MET B O 1
ATOM 5846 N N . THR B 1 356 ? -11.625 -5.547 -0.898 1 98.81 356 THR B N 1
ATOM 5847 C CA . THR B 1 356 ? -12.305 -5.379 0.379 1 98.81 356 THR B CA 1
ATOM 5848 C C . THR B 1 356 ? -11.57 -4.371 1.26 1 98.81 356 THR B C 1
ATOM 5850 O O . THR B 1 356 ? -10.352 -4.227 1.155 1 98.81 356 THR B O 1
ATOM 5853 N N . CYS B 1 357 ? -12.352 -3.672 2.098 1 97.88 357 CYS B N 1
ATOM 5854 C CA . CYS B 1 357 ? -11.812 -2.574 2.891 1 97.88 357 CYS B CA 1
ATOM 5855 C C . CYS B 1 357 ? -12.289 -2.66 4.336 1 97.88 357 CYS B C 1
ATOM 5857 O O . CYS B 1 357 ? -13.312 -3.285 4.621 1 97.88 357 CYS B O 1
ATOM 5859 N N . SER B 1 358 ? -11.508 -2.115 5.207 1 96.25 358 SER B N 1
ATOM 5860 C CA . SER B 1 358 ? -11.906 -1.746 6.562 1 96.25 358 SER B CA 1
ATOM 5861 C C . SER B 1 358 ? -11.523 -0.303 6.875 1 96.25 358 SER B C 1
ATOM 5863 O O . SER B 1 358 ? -10.383 0.104 6.652 1 96.25 358 SER B O 1
ATOM 5865 N N . CYS B 1 359 ? -12.43 0.461 7.348 1 92.81 359 CYS B N 1
ATOM 5866 C CA . CYS B 1 359 ? -12.164 1.842 7.73 1 92.81 359 CYS B CA 1
ATOM 5867 C C . CYS B 1 359 ? -12.125 1.986 9.25 1 92.81 359 CYS B C 1
ATOM 5869 O O . CYS B 1 359 ? -12.352 3.076 9.781 1 92.81 359 CYS B O 1
ATOM 5871 N N . SER B 1 360 ? -11.984 0.952 9.898 1 90.94 360 SER B N 1
ATOM 5872 C CA . SER B 1 360 ? -11.844 0.925 11.352 1 90.94 360 SER B CA 1
ATOM 5873 C C . SER B 1 360 ? -10.383 0.991 11.766 1 90.94 360 SER B C 1
ATOM 5875 O O . SER B 1 360 ? -9.602 0.082 11.469 1 90.94 360 SER B O 1
ATOM 5877 N N . GLY B 1 361 ? -10.062 2.008 12.469 1 90.62 361 GLY B N 1
ATOM 5878 C CA . GLY B 1 361 ? -8.711 2.098 12.992 1 90.62 361 GLY B CA 1
ATOM 5879 C C . GLY B 1 361 ? -8.32 0.895 13.828 1 90.62 361 GLY B C 1
ATOM 5880 O O . GLY B 1 361 ? -7.211 0.374 13.695 1 90.62 361 GLY B O 1
ATOM 5881 N N . ALA B 1 362 ? -9.25 0.449 14.625 1 88.44 362 ALA B N 1
ATOM 5882 C CA . ALA B 1 362 ? -9 -0.701 15.492 1 88.44 362 ALA B CA 1
ATOM 5883 C C . ALA B 1 362 ? -8.633 -1.934 14.672 1 88.44 362 ALA B C 1
ATOM 5885 O O . ALA B 1 362 ? -7.676 -2.641 15.008 1 88.44 362 ALA B O 1
ATOM 5886 N N . MET B 1 363 ? -9.305 -2.164 13.656 1 90 363 MET B N 1
ATOM 5887 C CA . MET B 1 363 ? -9.023 -3.305 12.789 1 90 363 MET B CA 1
ATOM 5888 C C . MET B 1 363 ? -7.691 -3.125 12.062 1 90 363 MET B C 1
ATOM 5890 O O . MET B 1 363 ? -6.836 -4.008 12.109 1 90 363 MET B O 1
ATOM 5894 N N . THR B 1 364 ? -7.531 -1.994 11.484 1 89.44 364 THR B N 1
ATOM 5895 C CA . THR B 1 364 ? -6.332 -1.719 10.695 1 89.44 364 THR B CA 1
ATOM 5896 C C . THR B 1 364 ? -5.082 -1.799 11.57 1 89.44 364 THR B C 1
ATOM 5898 O O . THR B 1 364 ? -4.098 -2.439 11.195 1 89.44 364 THR B O 1
ATOM 5901 N N . GLN B 1 365 ? -5.129 -1.273 12.711 1 90.19 365 GLN B N 1
ATOM 5902 C CA . GLN B 1 365 ? -3.977 -1.207 13.602 1 90.19 365 GLN B CA 1
ATOM 5903 C C . GLN B 1 365 ? -3.701 -2.562 14.25 1 90.19 365 GLN B C 1
ATOM 5905 O O . GLN B 1 365 ? -2.582 -2.828 14.688 1 90.19 365 GLN B O 1
ATOM 5910 N N . SER B 1 366 ? -4.707 -3.416 14.312 1 90.38 366 SER B N 1
ATOM 5911 C CA . SER B 1 366 ? -4.543 -4.73 14.922 1 90.38 366 SER B CA 1
ATOM 5912 C C . SER B 1 366 ? -3.693 -5.645 14.047 1 90.38 366 SER B C 1
ATOM 5914 O O . SER B 1 366 ? -3.121 -6.625 14.531 1 90.38 366 SER B O 1
ATOM 5916 N N . GLY B 1 367 ? -3.705 -5.371 12.734 1 91 367 GLY B N 1
ATOM 5917 C CA . GLY B 1 367 ? -3.012 -6.242 11.797 1 91 367 GLY B CA 1
ATOM 5918 C C . GLY B 1 367 ? -3.732 -7.551 11.547 1 91 367 GLY B C 1
ATOM 5919 O O . GLY B 1 367 ? -3.17 -8.477 10.953 1 91 367 GLY B O 1
ATOM 5920 N N . LYS B 1 368 ? -4.945 -7.652 11.93 1 93.94 368 LYS B N 1
ATOM 5921 C CA . LYS B 1 368 ? -5.645 -8.93 11.906 1 93.94 368 LYS B CA 1
ATOM 5922 C C . LYS B 1 368 ? -6.504 -9.07 10.656 1 93.94 368 LYS B C 1
ATOM 5924 O O . LYS B 1 368 ? -7.062 -10.133 10.391 1 93.94 368 LYS B O 1
ATOM 5929 N N . PHE B 1 369 ? -6.625 -8.07 9.867 1 96.69 369 PHE B N 1
ATOM 5930 C CA . PHE B 1 369 ? -7.57 -8.047 8.758 1 96.69 369 PHE B CA 1
ATOM 5931 C C . PHE B 1 369 ? -7.281 -9.18 7.777 1 96.69 369 PHE B C 1
ATOM 5933 O O . PHE B 1 369 ? -8.195 -9.906 7.375 1 96.69 369 PHE B O 1
ATOM 5940 N N . LEU B 1 370 ? -6.051 -9.406 7.426 1 96.5 370 LEU B N 1
ATOM 5941 C CA . LEU B 1 370 ? -5.703 -10.453 6.469 1 96.5 370 LEU B CA 1
ATOM 5942 C C . LEU B 1 370 ? -6.035 -11.828 7.027 1 96.5 370 LEU B C 1
ATOM 5944 O O . LEU B 1 370 ? -6.504 -12.703 6.297 1 96.5 370 LEU B O 1
ATOM 5948 N N . GLY B 1 371 ? -5.711 -12 8.289 1 96.12 371 GLY B N 1
ATOM 5949 C CA . GLY B 1 371 ? -6.098 -13.25 8.922 1 96.12 371 GLY B CA 1
ATOM 5950 C C . GLY B 1 371 ? -7.59 -13.516 8.852 1 96.12 371 GLY B C 1
ATOM 5951 O O . GLY B 1 371 ? -8.016 -14.648 8.602 1 96.12 371 GLY B O 1
ATOM 5952 N N . ILE B 1 372 ? -8.344 -12.523 9.062 1 97.19 372 ILE B N 1
ATOM 5953 C CA . ILE B 1 372 ? -9.797 -12.625 8.977 1 97.19 372 ILE B CA 1
ATOM 5954 C C . ILE B 1 372 ? -10.203 -12.992 7.551 1 97.19 372 ILE B C 1
ATOM 5956 O O . ILE B 1 372 ? -11.102 -13.82 7.348 1 97.19 372 ILE B O 1
ATOM 5960 N N . LEU B 1 373 ? -9.578 -12.398 6.586 1 98.25 373 LEU B N 1
ATOM 5961 C CA . LEU B 1 373 ? -9.891 -12.688 5.188 1 98.25 373 LEU B CA 1
ATOM 5962 C C . LEU B 1 373 ? -9.555 -14.141 4.852 1 98.25 373 LEU B C 1
ATOM 5964 O O . LEU B 1 373 ? -10.273 -14.781 4.082 1 98.25 373 LEU B O 1
ATOM 5968 N N . GLN B 1 374 ? -8.484 -14.656 5.367 1 96.69 374 GLN B N 1
ATOM 5969 C CA . GLN B 1 374 ? -8.141 -16.062 5.18 1 96.69 374 GLN B CA 1
ATOM 5970 C C . GLN B 1 374 ? -9.219 -16.969 5.766 1 96.69 374 GLN B C 1
ATOM 5972 O O . GLN B 1 374 ? -9.594 -17.969 5.148 1 96.69 374 GLN B O 1
ATOM 5977 N N . SER B 1 375 ? -9.656 -16.609 6.93 1 96.81 375 SER B N 1
ATOM 5978 C CA . SER B 1 375 ? -10.734 -17.375 7.559 1 96.81 375 SER B CA 1
ATOM 5979 C C . SER B 1 375 ? -12.016 -17.312 6.73 1 96.81 375 SER B C 1
ATOM 5981 O O . SER B 1 375 ? -12.727 -18.312 6.605 1 96.81 375 SER B O 1
ATOM 5983 N N . ALA B 1 376 ? -12.312 -16.125 6.254 1 98.38 376 ALA B N 1
ATOM 5984 C CA . ALA B 1 376 ? -13.477 -15.961 5.383 1 98.38 376 ALA B CA 1
ATOM 5985 C C . ALA B 1 376 ? -13.367 -16.844 4.145 1 98.38 376 ALA B C 1
ATOM 5987 O O . ALA B 1 376 ? -14.352 -17.453 3.719 1 98.38 376 ALA B O 1
ATOM 5988 N N . ALA B 1 377 ? -12.227 -16.906 3.561 1 97.56 377 ALA B N 1
ATOM 5989 C CA . ALA B 1 377 ? -11.992 -17.734 2.381 1 97.56 377 ALA B CA 1
ATOM 5990 C C . ALA B 1 377 ? -12.227 -19.219 2.693 1 97.56 377 ALA B C 1
ATOM 5992 O O . ALA B 1 377 ? -12.867 -19.922 1.914 1 97.56 377 ALA B O 1
ATOM 5993 N N . ALA B 1 378 ? -11.68 -19.641 3.799 1 94 378 ALA B N 1
ATOM 5994 C CA . ALA B 1 378 ? -11.891 -21.016 4.23 1 94 378 ALA B CA 1
ATOM 5995 C C . ALA B 1 378 ? -13.383 -21.328 4.375 1 94 378 ALA B C 1
ATOM 5997 O O . ALA B 1 378 ? -13.859 -22.359 3.904 1 94 378 ALA B O 1
ATOM 5998 N N . MET B 1 379 ? -14.078 -20.438 5 1 96.06 379 MET B N 1
ATOM 5999 C CA . MET B 1 379 ? -15.516 -20.578 5.191 1 96.06 379 MET B CA 1
ATOM 6000 C C . MET B 1 379 ? -16.234 -20.656 3.848 1 96.06 379 MET B C 1
ATOM 6002 O O . MET B 1 379 ? -17.234 -21.359 3.707 1 96.06 379 MET B O 1
ATOM 6006 N N . ALA B 1 380 ? -15.758 -19.906 2.904 1 96.94 380 ALA B N 1
ATOM 6007 C CA . ALA B 1 380 ? -16.375 -19.844 1.58 1 96.94 380 ALA B CA 1
ATOM 6008 C C . ALA B 1 380 ? -15.961 -21.047 0.732 1 96.94 380 ALA B C 1
ATOM 6010 O O . ALA B 1 380 ? -16.484 -21.25 -0.363 1 96.94 380 ALA B O 1
ATOM 6011 N N . GLY B 1 381 ? -14.969 -21.844 1.201 1 93.44 381 GLY B N 1
ATOM 6012 C CA . GLY B 1 381 ? -14.422 -22.922 0.399 1 93.44 381 GLY B CA 1
ATOM 6013 C C . GLY B 1 381 ? -13.602 -22.438 -0.781 1 93.44 381 GLY B C 1
ATOM 6014 O O . GLY B 1 381 ? -13.648 -23.047 -1.859 1 93.44 381 GLY B O 1
ATOM 6015 N N . ARG B 1 382 ? -13.008 -21.312 -0.608 1 94.94 382 ARG B N 1
ATOM 6016 C CA . ARG B 1 382 ? -12.219 -20.703 -1.676 1 94.94 382 ARG B CA 1
ATOM 6017 C C . ARG B 1 382 ? -10.766 -20.516 -1.237 1 94.94 382 ARG B C 1
ATOM 6019 O O . ARG B 1 382 ? -10.469 -20.516 -0.041 1 94.94 382 ARG B O 1
ATOM 6026 N N . LYS B 1 383 ? -9.859 -20.406 -2.162 1 94.5 383 LYS B N 1
ATOM 6027 C CA . LYS B 1 383 ? -8.477 -19.984 -1.949 1 94.5 383 LYS B CA 1
ATOM 6028 C C . LYS B 1 383 ? -8.266 -18.547 -2.418 1 94.5 383 LYS B C 1
ATOM 6030 O O . LYS B 1 383 ? -8.781 -18.156 -3.461 1 94.5 383 LYS B O 1
ATOM 6035 N N . ILE B 1 384 ? -7.48 -17.812 -1.593 1 97.38 384 ILE B N 1
ATOM 6036 C CA . ILE B 1 384 ? -7.266 -16.438 -1.991 1 97.38 384 ILE B CA 1
ATOM 6037 C C . ILE B 1 384 ? -5.766 -16.156 -2.107 1 97.38 384 ILE B C 1
ATOM 6039 O O . ILE B 1 384 ? -4.953 -16.844 -1.487 1 97.38 384 ILE B O 1
ATOM 6043 N N . THR B 1 385 ? -5.402 -15.234 -2.943 1 97.69 385 THR B N 1
ATOM 6044 C CA . THR B 1 385 ? -4.074 -14.641 -3.051 1 97.69 385 THR B CA 1
ATOM 6045 C C . THR B 1 385 ? -4.156 -13.117 -2.953 1 97.69 385 THR B C 1
ATOM 6047 O O . THR B 1 385 ? -5.117 -12.508 -3.424 1 97.69 385 THR B O 1
ATOM 6050 N N . VAL B 1 386 ? -3.197 -12.531 -2.262 1 98.62 386 VAL B N 1
ATOM 6051 C CA . VAL B 1 386 ? -3.146 -11.078 -2.115 1 98.62 386 VAL B CA 1
ATOM 6052 C C . VAL B 1 386 ? -2.475 -10.453 -3.338 1 98.62 386 VAL B C 1
ATOM 6054 O O . VAL B 1 386 ? -1.314 -10.75 -3.633 1 98.62 386 VAL B O 1
ATOM 6057 N N . VAL B 1 387 ? -3.219 -9.625 -4 1 98.75 387 VAL B N 1
ATOM 6058 C CA . VAL B 1 387 ? -2.748 -9 -5.234 1 98.75 387 VAL B CA 1
ATOM 6059 C C . VAL B 1 387 ? -2.188 -7.613 -4.938 1 98.75 387 VAL B C 1
ATOM 6061 O O . VAL B 1 387 ? -1.2 -7.191 -5.543 1 98.75 387 VAL B O 1
ATOM 6064 N N . ARG B 1 388 ? -2.846 -6.926 -4.008 1 98.44 388 ARG B N 1
ATOM 6065 C CA . ARG B 1 388 ? -2.49 -5.547 -3.68 1 98.44 388 ARG B CA 1
ATOM 6066 C C . ARG B 1 388 ? -2.977 -5.172 -2.285 1 98.44 388 ARG B C 1
ATOM 6068 O O . ARG B 1 388 ? -4.074 -5.559 -1.88 1 98.44 388 ARG B O 1
ATOM 6075 N N . GLU B 1 389 ? -2.148 -4.516 -1.536 1 97.62 389 GLU B N 1
ATOM 6076 C CA . GLU B 1 389 ? -2.521 -3.883 -0.274 1 97.62 389 GLU B CA 1
ATOM 6077 C C . GLU B 1 389 ? -2.324 -2.371 -0.334 1 97.62 389 GLU B C 1
ATOM 6079 O O . GLU B 1 389 ? -1.328 -1.891 -0.879 1 97.62 389 GLU B O 1
ATOM 6084 N N . ALA B 1 390 ? -3.32 -1.67 0.184 1 97.69 390 ALA B N 1
ATOM 6085 C CA . ALA B 1 390 ? -3.262 -0.211 0.164 1 97.69 390 ALA B CA 1
ATOM 6086 C C . ALA B 1 390 ? -4 0.385 1.359 1 97.69 390 ALA B C 1
ATOM 6088 O O . ALA B 1 390 ? -4.52 -0.349 2.203 1 97.69 390 ALA B O 1
ATOM 6089 N N . GLY B 1 391 ? -3.865 1.658 1.528 1 97.31 391 GLY B N 1
ATOM 6090 C CA . GLY B 1 391 ? -4.555 2.449 2.535 1 97.31 391 GLY B CA 1
ATOM 6091 C C . GLY B 1 391 ? -5.195 3.705 1.975 1 97.31 391 GLY B C 1
ATOM 6092 O O . GLY B 1 391 ? -5.68 3.707 0.841 1 97.31 391 GLY B O 1
ATOM 6093 N N . ALA B 1 392 ? -5.242 4.664 2.816 1 98.06 392 ALA B N 1
ATOM 6094 C CA . ALA B 1 392 ? -5.816 5.941 2.4 1 98.06 392 ALA B CA 1
ATOM 6095 C C . ALA B 1 392 ? -4.93 6.633 1.369 1 98.06 392 ALA B C 1
ATOM 6097 O O . ALA B 1 392 ? -3.715 6.426 1.35 1 98.06 392 ALA B O 1
ATOM 6098 N N . ALA B 1 393 ? -5.535 7.461 0.549 1 98.5 393 ALA B N 1
ATOM 6099 C CA . ALA B 1 393 ? -4.832 8.188 -0.504 1 98.5 393 ALA B CA 1
ATOM 6100 C C . ALA B 1 393 ? -3.707 9.039 0.074 1 98.5 393 ALA B C 1
ATOM 6102 O O . ALA B 1 393 ? -3.713 9.359 1.265 1 98.5 393 ALA B O 1
ATOM 6103 N N . SER B 1 394 ? -2.789 9.477 -0.762 1 98.69 394 SER B N 1
ATOM 6104 C CA . SER B 1 394 ? -1.533 10.117 -0.383 1 98.69 394 SER B CA 1
ATOM 6105 C C . SER B 1 394 ? -1.779 11.461 0.287 1 98.69 394 SER B C 1
ATOM 6107 O O . SER B 1 394 ? -0.901 11.992 0.972 1 98.69 394 SER B O 1
ATOM 6109 N N . ASP B 1 395 ? -2.912 12.086 0.057 1 98.69 395 ASP B N 1
ATOM 6110 C CA . ASP B 1 395 ? -3.219 13.352 0.721 1 98.69 395 ASP B CA 1
ATOM 6111 C C . ASP B 1 395 ? -3.689 13.117 2.154 1 98.69 395 ASP B C 1
ATOM 6113 O O . ASP B 1 395 ? -4.07 14.055 2.852 1 98.69 395 ASP B O 1
ATOM 6117 N N . HIS B 1 396 ? -3.695 11.883 2.615 1 98.62 396 HIS B N 1
ATOM 6118 C CA . HIS B 1 396 ? -3.918 11.516 4.008 1 98.62 396 HIS B CA 1
ATOM 6119 C C . HIS B 1 396 ? -2.627 11.047 4.672 1 98.62 396 HIS B C 1
ATOM 6121 O O . HIS B 1 396 ? -2.543 9.914 5.145 1 98.62 396 HIS B O 1
ATOM 6127 N N . PRO B 1 397 ? -1.646 11.914 4.75 1 98.44 397 PRO B N 1
ATOM 6128 C CA . PRO B 1 397 ? -0.35 11.523 5.305 1 98.44 397 PRO B CA 1
ATOM 6129 C C . PRO B 1 397 ? -0.437 11.102 6.77 1 98.44 397 PRO B C 1
ATOM 6131 O O . PRO B 1 397 ? -1.419 11.414 7.449 1 98.44 397 PRO B O 1
ATOM 6134 N N . LEU B 1 398 ? 0.613 10.422 7.234 1 98.06 398 LEU B N 1
ATOM 6135 C CA . LEU B 1 398 ? 0.633 9.891 8.594 1 98.06 398 LEU B CA 1
ATOM 6136 C C . LEU B 1 398 ? 1.915 10.289 9.312 1 98.06 398 LEU B C 1
ATOM 6138 O O . LEU B 1 398 ? 2.992 10.305 8.719 1 98.06 398 LEU B O 1
ATOM 6142 N N . ASP B 1 399 ? 1.744 10.648 10.531 1 96.88 399 ASP B N 1
ATOM 6143 C CA . ASP B 1 399 ? 2.904 10.781 11.406 1 96.88 399 ASP B CA 1
ATOM 6144 C C . ASP B 1 399 ? 3.428 9.422 11.844 1 96.88 399 ASP B C 1
ATOM 6146 O O . ASP B 1 399 ? 2.717 8.656 12.5 1 96.88 399 ASP B O 1
ATOM 6150 N N . PRO B 1 400 ? 4.684 9.078 11.469 1 95.62 400 PRO B N 1
ATOM 6151 C CA . PRO B 1 400 ? 5.176 7.746 11.812 1 95.62 400 PRO B CA 1
ATOM 6152 C C . PRO B 1 400 ? 5.246 7.52 13.32 1 95.62 400 PRO B C 1
ATOM 6154 O O . PRO B 1 400 ? 5.309 6.375 13.773 1 95.62 400 PRO B O 1
ATOM 6157 N N . SER B 1 401 ? 5.234 8.547 14.133 1 94.5 401 SER B N 1
ATOM 6158 C CA . SER B 1 401 ? 5.262 8.422 15.586 1 94.5 401 SER B CA 1
ATOM 6159 C C . SER B 1 401 ? 3.855 8.266 16.156 1 94.5 401 SER B C 1
ATOM 6161 O O . SER B 1 401 ? 3.68 8.133 17.375 1 94.5 401 SER B O 1
ATOM 6163 N N . TYR B 1 402 ? 2.92 8.305 15.312 1 94.75 402 TYR B N 1
ATOM 6164 C CA . TYR B 1 402 ? 1.524 8.141 15.703 1 94.75 402 TYR B CA 1
ATOM 6165 C C . TYR B 1 402 ? 0.817 7.145 14.797 1 94.75 402 TYR B C 1
ATOM 6167 O O . TYR B 1 402 ? -0.09 7.516 14.047 1 94.75 402 TYR B O 1
ATOM 6175 N N . PRO B 1 403 ? 1.137 5.914 14.875 1 90.12 403 PRO B N 1
ATOM 6176 C CA . PRO B 1 403 ? 0.551 4.891 14.008 1 90.12 403 PRO B CA 1
ATOM 6177 C C . PRO B 1 403 ? -0.966 4.789 14.156 1 90.12 403 PRO B C 1
ATOM 6179 O O . PRO B 1 403 ? -1.638 4.23 13.281 1 90.12 403 PRO B O 1
ATOM 6182 N N . GLN B 1 404 ? -1.532 5.352 15.219 1 91.69 404 GLN B N 1
ATOM 6183 C CA . GLN B 1 404 ? -2.973 5.336 15.461 1 91.69 404 GLN B CA 1
ATOM 6184 C C . GLN B 1 404 ? -3.715 6.141 14.398 1 91.69 404 GLN B C 1
ATOM 6186 O O . GLN B 1 404 ? -4.938 6.043 14.281 1 91.69 404 GLN B O 1
ATOM 6191 N N . GLY B 1 405 ? -2.992 6.926 13.672 1 94 405 GLY B N 1
ATOM 6192 C CA . GLY B 1 405 ? -3.6 7.672 12.586 1 94 405 GLY B CA 1
ATOM 6193 C C . GLY B 1 405 ? -4.02 6.793 11.422 1 94 405 GLY B C 1
ATOM 6194 O O . GLY B 1 405 ? -4.785 7.223 10.555 1 94 405 GLY B O 1
ATOM 6195 N N . GLN B 1 406 ? -3.469 5.613 11.328 1 95.19 406 GLN B N 1
ATOM 6196 C CA . GLN B 1 406 ? -3.822 4.68 10.266 1 95.19 406 GLN B CA 1
ATOM 6197 C C . GLN B 1 406 ? -5.191 4.055 10.516 1 95.19 406 GLN B C 1
ATOM 6199 O O . GLN B 1 406 ? -5.426 3.459 11.57 1 95.19 406 GLN B O 1
ATOM 6204 N N . TYR B 1 407 ? -6.117 4.102 9.539 1 95.44 407 TYR B N 1
ATOM 6205 C CA . TYR B 1 407 ? -7.465 3.631 9.828 1 95.44 407 TYR B CA 1
ATOM 6206 C C . TYR B 1 407 ? -8.031 2.832 8.664 1 95.44 407 TYR B C 1
ATOM 6208 O O . TYR B 1 407 ? -9.016 2.111 8.812 1 95.44 407 TYR B O 1
ATOM 6216 N N . LEU B 1 408 ? -7.484 2.979 7.512 1 97.31 408 LEU B N 1
ATOM 6217 C CA . LEU B 1 408 ? -8.062 2.363 6.32 1 97.31 408 LEU B CA 1
ATOM 6218 C C . LEU B 1 408 ? -7.176 1.229 5.812 1 97.31 408 LEU B C 1
ATOM 6220 O O . LEU B 1 408 ? -5.98 1.423 5.582 1 97.31 408 LEU B O 1
ATOM 6224 N N . SER B 1 409 ? -7.703 0.067 5.734 1 97.31 409 SER B N 1
ATOM 6225 C CA . SER B 1 409 ? -7.094 -1.062 5.035 1 97.31 409 SER B CA 1
ATOM 6226 C C . SER B 1 409 ? -7.848 -1.393 3.754 1 97.31 409 SER B C 1
ATOM 6228 O O . SER B 1 409 ? -9.078 -1.449 3.748 1 97.31 409 SER B O 1
ATOM 6230 N N . ASN B 1 410 ? -7.215 -1.485 2.68 1 98.5 410 ASN B N 1
ATOM 6231 C CA . ASN B 1 410 ? -7.738 -1.9 1.384 1 98.5 410 ASN B CA 1
ATOM 6232 C C . ASN B 1 410 ? -6.938 -3.061 0.8 1 98.5 410 ASN B C 1
ATOM 6234 O O . ASN B 1 410 ? -5.719 -2.961 0.64 1 98.5 410 ASN B O 1
ATOM 6238 N N . VAL B 1 411 ? -7.539 -4.168 0.535 1 98.69 411 VAL B N 1
ATOM 6239 C CA . VAL B 1 411 ? -6.859 -5.355 0.029 1 98.69 411 VAL B CA 1
ATOM 6240 C C . VAL B 1 411 ? -7.547 -5.844 -1.246 1 98.69 411 VAL B C 1
ATOM 6242 O O . VAL B 1 411 ? -8.773 -5.965 -1.29 1 98.69 411 VAL B O 1
ATOM 6245 N N . LEU B 1 412 ? -6.816 -6.008 -2.299 1 98.88 412 LEU B N 1
ATOM 6246 C CA . LEU B 1 412 ? -7.289 -6.672 -3.51 1 98.88 412 LEU B CA 1
ATOM 6247 C C . LEU B 1 412 ? -6.875 -8.141 -3.523 1 98.88 412 LEU B C 1
ATOM 6249 O O . LEU B 1 412 ? -5.688 -8.453 -3.389 1 98.88 412 LEU B O 1
ATOM 6253 N N . LEU B 1 413 ? -7.82 -8.969 -3.678 1 98.88 413 LEU B N 1
ATOM 6254 C CA . LEU B 1 413 ? -7.609 -10.414 -3.65 1 98.88 413 LEU B CA 1
ATOM 6255 C C . LEU B 1 413 ? -7.977 -11.047 -4.992 1 98.88 413 LEU B C 1
ATOM 6257 O O . LEU B 1 413 ? -8.906 -10.586 -5.664 1 98.88 413 LEU B O 1
ATOM 6261 N N . ARG B 1 414 ? -7.25 -12.016 -5.387 1 98.88 414 ARG B N 1
ATOM 6262 C CA . ARG B 1 414 ? -7.766 -13.008 -6.324 1 98.88 414 ARG B CA 1
ATOM 6263 C C . ARG B 1 414 ? -8.477 -14.133 -5.586 1 98.88 414 ARG B C 1
ATOM 6265 O O . ARG B 1 414 ? -7.984 -14.625 -4.566 1 98.88 414 ARG B O 1
ATOM 6272 N N . VAL B 1 415 ? -9.594 -14.523 -6.059 1 98.38 415 VAL B N 1
ATOM 6273 C CA . VAL B 1 415 ? -10.383 -15.57 -5.426 1 98.38 415 VAL B CA 1
ATOM 6274 C C . VAL B 1 415 ? -10.453 -16.797 -6.34 1 98.38 415 VAL B C 1
ATOM 6276 O O . VAL B 1 415 ? -10.906 -16.688 -7.484 1 98.38 415 VAL B O 1
ATOM 6279 N N . LEU B 1 416 ? -9.984 -17.906 -5.793 1 95.12 416 LEU B N 1
ATOM 6280 C CA . LEU B 1 416 ? -9.969 -19.141 -6.57 1 95.12 416 LEU B CA 1
ATOM 6281 C C . LEU B 1 416 ? -10.961 -20.156 -5.996 1 95.12 416 LEU B C 1
ATOM 6283 O O . LEU B 1 416 ? -11.125 -20.25 -4.777 1 95.12 416 LEU B O 1
#

Organism: Thlaspi arvense (NCBI:txid13288)

Nearest PDB structures (foldseek):
  3c0k-assembly1_B  TM=9.352E-01  e=3.895E-44  Escherichia coli K-12
  2as0-assembly1_B  TM=9.184E-01  e=1.382E-43  Pyrococcus horikoshii
  3vse-assembly4_D  TM=8.773E-01  e=3.419E-33  Staphylococcus aureus subsp. aureus Mu50
  3vse-assembly1_A  TM=8.721E-01  e=3.012E-33  Staphylococcus aureus subsp. aureus Mu50
  2b78-assembly1_A  TM=8.712E-01  e=3.012E-33  Streptococcus mutans

Foldseek 3Di:
DQQLQNPPPAAKEFEFDPPLCVLVLVPDQFDFPVGTDDIGHVVTDAFLAKHFYHYNVRHGQAIATAFPQARRGGGGQDTRVRCVVPVVCHSPVLVSLLVLLVVLQVLCVVVVPPDPQFPWFWSDFAVQSSNHQWTWIGFQQEIEIEGQAPNCVVCVVSNVVSSCPDPRHDYYFYDYPQVNVVNSVDDCVVVPPPRPPPDPQWDWTHARNFIFIWGCPDPDRTDAQFCRVVLLVLLQPQAAWEEEAEQQQLNSNVVSSVNSHHQAYEYEHQDPVRPVRNCVSCVVRVHDCVRHDYDHDHRLVVLVVCVVVVAATQEYEEEDPAQDQDLVCVVVSLVVLLQSLLSRLLRHPQQGKYKYKHQHLNVVVVPCNVVSNCSSCVVNVKDKDWDDKDFTDPSNGDDPSCSSSGGMIMTMITID/DQQLQNPPVAAKEFEFDPPLCVLVLVPDQFDFPVGTDDIGHVVTDAFLAKHFYHYNVRHGQAIATAFPQARRGGGGQDTRVRCVVPVVCHSPVLVSLLVLLVVLQVLCVVVVPPDPQFPWFWSDFAVQSSNHQWTWIGFQQEIEIEGQAPNCVVCVVSNVVSSCPDPRHDYYFYDYPQVNVVNSVDDCVVVPPPRPPPDPQWDWTHANNFIFIWGCPDPDRTDAQFCRVVLLVLLQPLAQWEEEEEQQQLNSNVVSSVNSHHQAYEYEHQDPVRPVRNVVSCVVRVHDCVRRDYDHDHRLVVLVVCVVVVAATQEYEEEDPALDQDLVCVVVSLVVLLQSLLSRLLRHPQQGKYKYKHQHLNVVVVPCNVVSNCSSCVVNVKDKDWDDKDFTDPSNGDDPSCSSSGGMIMTMMGID

InterPro domains:
  IPR002478 PUA domain [SM00359] (12-106)
  IPR015947 PUA-like superfamily [SSF88697] (13-81)
  IPR019614 S-adenosylmethionine-dependent methyltransferase [PF10672] (205-363)
  IPR029063 S-adenosyl-L-methionine-dependent methyltransferase superfamily [G3DSA:3.40.50.150] (203-416)
  IPR029063 S-adenosyl-L-methionine-dependent methyltransferase superfamily [SSF53335] (99-412)
  IPR036974 PUA domain superfamily [G3DSA:2.30.130.10] (11-82)
  IPR041532 RlmI-like, PUA domain [PF17785] (14-77)
  IPR041532 RlmI-like, PUA domain [cd21153] (12-83)

pLDDT: mean 92.84, std 10.2, range [34.72, 99.0]